Protein 8SP4 (pdb70)

Nearest PDB structures (foldseek):
  8sp4-assembly1_A  TM=1.001E+00  e=0.000E+00  Escherichia coli
  8spg-assembly1_A  TM=9.783E-01  e=0.000E+00  Escherichia coli
  7mkn-assembly1_L  TM=9.043E-01  e=0.000E+00  Escherichia coli K-12
  4s20-assembly2_K  TM=8.798E-01  e=2.087E-93  Escherichia coli
  9bz0-assembly1_b  TM=5.705E-01  e=1.393E-16  Homo sapiens

Radius of gyration: 32.4 Å; Cα contacts (8 Å, |Δi|>4): 1397; chains: 1; bounding box: 82×80×78 Å

Secondary structure (DSSP, 8-state):
-HHHHHHTT----HHHHHHHHHHHHHHHHHHT-TTTTSSSSSS---HHHHHHHHHHTTSSS-EEEE---TTS-HHHHHHHHHHHHHHHSS-S-EEEEE-GGGHHHHHHHHHHHH----EE--HHHHHHHHTT-SSGGGG-SEEEEEHHHHHH-HHHHHHHHHS--SEEEESSGGG----SS---HHHHHHHHHHHH-SEEEEE----TTS-HHHHHHHHHHH-TTTS--HHHHHHHHHHHHHHHHHHHHHHHSPPPPHHHHHHHHHHT--SS-HHHHHHHTTTSSSHHHHHHHHHHHHHTT-SSTTTEE---TTTS--PPPEEEEEEEE---HHHHHHHHHHHHH-SSS-HHHHHHHTT-HHHHHHHHH-TT---TTT-HHHHHHHHHHHT-TTSEEEEE-S-HHHHHHHHHHHHHHH---EEEE-TTS-HHHHHHHHHHHH-TTT--SEEEE-SPPP-S---TTEEEEEESS--SSHHHHHHHHTTT--TT--SPEEEEEEEETTSHHHHHHHIIIIII-TTTS--SSHHHHHHHTHHHHHHHHH-TT--TTHHHHHHHHHHHHHHHHHHHHHS--HHHHHHHH-HHHHHHHHHHHHHHHS-HHHHHHHHHHHHHHTEEEEE-SSS-EEEEE-SS-SSSS-TT--TT-EEEES-HHHHHH-TTSEE-STTSHHHHHHHHHHHHS-TTSEEEEEEE-TTS-TT-EEEEEEEEEE----GGG-GGGT--SEEEEEEE-TT--B-TTTS-HHHHHTTEE---HHHHHHHHHHSHHHHHHHHHHHHHHHHHHHHHHHHHHHHHHHHHHHHHHHHHHHHHHH-TT--HHHHHHHHHHHHHHHHHHHT-EEEEEEEEEEEEE--

Sequence (859 aa):
KPQDRLFAGQIDRMDRFALRYRARKYSSEQFRMPYSGLRGQRTSLIPHQLNIAHDVGRRHAPRVLLADEVGLGKTIEAGMILHQQLLSGAAERVLIIVPEETLQHQWLVEMLRRFNLRFALFDDERYAEAQHDAYNPFDTEQLVICSLDFARRSKQRLEEHLCEAEWDLLVVDEAHHLVWSEDAPSREYQAIEQLAEHVPGVLLLTATPEQLGMESHFARLRLLDPNRFHDFAQFVEEQKNYRPVADAVAMLLAGNKLSNDELNMLGEMIGEQDIEPLLQAANSDSEDAQSARQELVSMLMDRHGTSRVLFRNTRNGVKGFPKRELHTIKLPLPTQYQTAIKVSGIMGARKSAEDRARDMLYPERIYQEFEGDNATWWNFDPRVEWLMGYLTSHRSQKVLVICAKAATALQLEQVLRREREGIRAAVFHEGMSIIERDRAAAWFAEEDTGAQVLLCSEIGSEGRNFQFASHMVMFDLPFNPDLLEQRIGRLDRIGQAHDIQIHVPYLEKTAQSVLVRWYHEGLDAFEHTCPTGRTIYDSVYNDLINYLASPDQTEGFDDLIKNCREQHEALKAQLEQGRDRLLEIHSNGGEKAQALAESIEEEQDDDTNLIAFAMNLFDIIGINQDDRGDNMIVLTPSDHMLVPDFPGLSEDGITITFDREVALAREDAQFITWEHPLIRNGLDLILSGDTGSSTISLLKNKALPVGTLLVELIYVVEAQAPKQLQLNRFLPPTPVRMLLDKNGNNLAAQVEFETFNRQLNAVNRHTGSKLLVNAVQQDVHAILQLGEAQIEKSARALIDAARNEADEKLSAELSRLEALRAVNPNIRDDELTAIESNRQQVMESLDQAGWRLDALRLIVVTHQ

B-factor: mean 51.71, std 17.42, range [17.25, 131.13]

Structure (mmCIF, N/CA/C/O backbone):
data_8SP4
#
_entry.id   8SP4
#
_cell.length_a   180.213
_cell.length_b   180.213
_cell.length_c   61.031
_cell.angle_alpha   90.00
_cell.angle_beta   90.00
_cell.angle_gamma   120.00
#
_symmetry.space_group_name_H-M   'P 32 2 1'
#
loop_
_entity.id
_entity.type
_entity.pdbx_description
1 polymer 'RNA polymerase-associated protein RapA'
2 non-polymer 'PHOSPHOTHIOPHOSPHORIC ACID-ADENYLATE ESTER'
3 non-polymer 'CHLORIDE ION'
4 water water
#
loop_
_atom_site.group_PDB
_atom_site.id
_atom_site.type_symbol
_atom_site.label_atom_id
_atom_site.label_alt_id
_atom_site.label_comp_id
_atom_site.label_asym_id
_atom_site.label_entity_id
_atom_site.label_seq_id
_atom_site.pdbx_PDB_ins_code
_atom_site.Cartn_x
_atom_site.Cartn_y
_atom_site.Cartn_z
_atom_site.occupancy
_atom_site.B_iso_or_equiv
_atom_site.auth_seq_id
_atom_site.auth_comp_id
_atom_site.auth_asym_id
_atom_site.auth_atom_id
_atom_site.pdbx_PDB_model_num
ATOM 1 N N . LYS A 1 9 ? -72.696 17.953 37.547 1.00 67.10 110 LYS A N 1
ATOM 2 C CA . LYS A 1 9 ? -72.652 19.412 37.510 1.00 64.16 110 LYS A CA 1
ATOM 3 C C . LYS A 1 9 ? -73.913 20.045 36.886 1.00 68.55 110 LYS A C 1
ATOM 4 O O . LYS A 1 9 ? -74.456 20.992 37.455 1.00 62.55 110 LYS A O 1
ATOM 10 N N . PRO A 1 10 ? -74.387 19.546 35.734 1.00 67.81 111 PRO A N 1
ATOM 11 C CA . PRO A 1 10 ? -75.623 20.119 35.176 1.00 62.07 111 PRO A CA 1
ATOM 12 C C . PRO A 1 10 ? -76.879 19.701 35.922 1.00 56.38 111 PRO A C 1
ATOM 13 O O . PRO A 1 10 ? -77.842 20.477 35.962 1.00 56.32 111 PRO A O 1
ATOM 17 N N . GLN A 1 11 ? -76.911 18.501 36.509 1.00 48.68 112 GLN A N 1
ATOM 18 C CA . GLN A 1 11 ? -78.079 18.113 37.291 1.00 65.96 112 GLN A CA 1
ATOM 19 C C . GLN A 1 11 ? -78.143 18.875 38.608 1.00 69.98 112 GLN A C 1
ATOM 20 O O . GLN A 1 11 ? -79.235 19.096 39.143 1.00 67.36 112 GLN A O 1
ATOM 26 N N . ASP A 1 12 ? -76.989 19.286 39.143 1.00 62.27 113 ASP A N 1
ATOM 27 C CA . ASP A 1 12 ? -76.987 20.133 40.330 1.00 58.73 113 ASP A CA 1
ATOM 28 C C . ASP A 1 12 ? -77.663 21.468 40.047 1.00 64.97 113 ASP A C 1
ATOM 29 O O . ASP A 1 12 ? -78.405 21.987 40.887 1.00 65.32 113 ASP A O 1
ATOM 34 N N . ARG A 1 13 ? -77.416 22.037 38.865 1.00 62.51 114 ARG A N 1
ATOM 35 C CA . ARG A 1 13 ? -78.093 23.270 38.479 1.00 68.35 114 ARG A CA 1
ATOM 36 C C . ARG A 1 13 ? -79.591 23.047 38.316 1.00 70.00 114 ARG A C 1
ATOM 37 O O . ARG A 1 13 ? -80.397 23.921 38.656 1.00 69.34 114 ARG A O 1
ATOM 45 N N . LEU A 1 14 ? -79.980 21.881 37.797 1.00 72.17 115 LEU A N 1
ATOM 46 C CA . LEU A 1 14 ? -81.394 21.594 37.572 1.00 72.59 115 LEU A CA 1
ATOM 47 C C . LEU A 1 14 ? -82.140 21.434 38.890 1.00 65.95 115 LEU A C 1
ATOM 48 O O . LEU A 1 14 ? -83.191 22.051 39.101 1.00 62.57 115 LEU A O 1
ATOM 53 N N . PHE A 1 15 ? -81.611 20.604 39.793 1.00 66.77 116 PHE A N 1
ATOM 54 C CA . PHE A 1 15 ? -82.259 20.396 41.082 1.00 72.67 116 PHE A CA 1
ATOM 55 C C . PHE A 1 15 ? -82.190 21.631 41.971 1.00 67.94 116 PHE A C 1
ATOM 56 O O . PHE A 1 15 ? -82.929 21.710 42.957 1.00 64.14 116 PHE A O 1
ATOM 64 N N . ALA A 1 16 ? -81.328 22.592 41.645 1.00 69.19 117 ALA A N 1
ATOM 65 C CA . ALA A 1 16 ? -81.255 23.850 42.373 1.00 62.08 117 ALA A CA 1
ATOM 66 C C . ALA A 1 16 ? -82.165 24.923 41.791 1.00 66.08 117 ALA A C 1
ATOM 67 O O . ALA A 1 16 ? -82.231 26.025 42.345 1.00 68.44 117 ALA A O 1
ATOM 69 N N . GLY A 1 17 ? -82.854 24.640 40.689 1.00 72.95 118 GLY A N 1
ATOM 70 C CA . GLY A 1 17 ? -83.855 25.550 40.155 1.00 69.96 118 GLY A CA 1
ATOM 71 C C . GLY A 1 17 ? -83.602 26.067 38.752 1.00 70.39 118 GLY A C 1
ATOM 72 O O . GLY A 1 17 ? -84.456 26.796 38.228 1.00 79.57 118 GLY A O 1
ATOM 73 N N . GLN A 1 18 ? -82.486 25.747 38.100 1.00 69.72 119 GLN A N 1
ATOM 74 C CA . GLN A 1 18 ? -82.246 26.225 36.741 1.00 71.61 119 GLN A CA 1
ATOM 75 C C . GLN A 1 18 ? -83.030 25.357 35.766 1.00 68.14 119 GLN A C 1
ATOM 76 O O . GLN A 1 18 ? -82.729 24.171 35.596 1.00 61.10 119 GLN A O 1
ATOM 82 N N . ILE A 1 19 ? -84.041 25.940 35.131 1.00 61.97 120 ILE A N 1
ATOM 83 C CA . ILE A 1 19 ? -84.759 25.291 34.042 1.00 66.64 120 ILE A CA 1
ATOM 84 C C . ILE A 1 19 ? -84.562 26.142 32.797 1.00 62.34 120 ILE A C 1
ATOM 85 O O . ILE A 1 19 ? -84.960 27.314 32.767 1.00 58.65 120 ILE A O 1
ATOM 90 N N . ASP A 1 20 ? -83.935 25.557 31.784 1.00 66.85 121 ASP A N 1
ATOM 91 C CA . ASP A 1 20 ? -83.644 26.246 30.539 1.00 64.18 121 ASP A CA 1
ATOM 92 C C . ASP A 1 20 ? -84.789 26.060 29.552 1.00 59.00 121 ASP A C 1
ATOM 93 O O . ASP A 1 20 ? -85.631 25.170 29.695 1.00 64.00 121 ASP A O 1
ATOM 98 N N . ARG A 1 21 ? -84.813 26.923 28.544 1.00 54.88 122 ARG A N 1
ATOM 99 C CA . ARG A 1 21 ? -85.828 26.830 27.510 1.00 46.08 122 ARG A CA 1
ATOM 100 C C . ARG A 1 21 ? -85.512 25.681 26.556 1.00 53.79 122 ARG A C 1
ATOM 101 O O . ARG A 1 21 ? -84.383 25.189 26.483 1.00 43.75 122 ARG A O 1
ATOM 109 N N . MET A 1 22 ? -86.538 25.254 25.817 1.00 58.54 123 MET A N 1
ATOM 110 C CA . MET A 1 22 ? -86.385 24.113 24.919 1.00 53.32 123 MET A CA 1
ATOM 111 C C . MET A 1 22 ? -85.411 24.424 23.788 1.00 49.22 123 MET A C 1
ATOM 112 O O . MET A 1 22 ? -84.529 23.615 23.476 1.00 48.31 123 MET A O 1
ATOM 117 N N . ASP A 1 23 ? -85.556 25.594 23.161 1.00 49.31 124 ASP A N 1
ATOM 118 C CA . ASP A 1 23 ? -84.689 25.942 22.040 1.00 47.43 124 ASP A CA 1
ATOM 119 C C . ASP A 1 23 ? -83.238 26.109 22.476 1.00 54.17 124 ASP A C 1
ATOM 120 O O . ASP A 1 23 ? -82.325 25.906 21.668 1.00 55.65 124 ASP A O 1
ATOM 125 N N . ARG A 1 24 ? -83.006 26.476 23.738 1.00 45.88 125 ARG A N 1
ATOM 126 C CA . ARG A 1 24 ? -81.636 26.595 24.227 1.00 43.51 125 ARG A CA 1
ATOM 127 C C . ARG A 1 24 ? -80.981 25.228 24.373 1.00 40.83 125 ARG A C 1
ATOM 128 O O . ARG A 1 24 ? -79.813 25.051 24.006 1.00 49.42 125 ARG A O 1
ATOM 136 N N . PHE A 1 25 ? -81.713 24.252 24.914 1.00 40.00 126 PHE A N 1
ATOM 137 C CA . PHE A 1 25 ? -81.172 22.903 25.036 1.00 41.19 126 PHE A CA 1
ATOM 138 C C . PHE A 1 25 ? -80.890 22.300 23.666 1.00 44.40 126 PHE A C 1
ATOM 139 O O . PHE A 1 25 ? -79.850 21.663 23.460 1.00 41.16 126 PHE A O 1
ATOM 147 N N . ALA A 1 26 ? -81.809 22.489 22.716 1.00 44.28 127 ALA A N 1
ATOM 148 C CA . ALA A 1 26 ? -81.641 21.898 21.392 1.00 51.41 127 ALA A CA 1
ATOM 149 C C . ALA A 1 26 ? -80.456 22.513 20.659 1.00 45.00 127 ALA A C 1
ATOM 150 O O . ALA A 1 26 ? -79.623 21.795 20.094 1.00 46.27 127 ALA A O 1
ATOM 152 N N . LEU A 1 27 ? -80.363 23.846 20.660 1.00 42.73 128 LEU A N 1
ATOM 153 C CA . LEU A 1 27 ? -79.275 24.510 19.948 1.00 46.25 128 LEU A CA 1
ATOM 154 C C . LEU A 1 27 ? -77.920 24.157 20.550 1.00 46.72 128 LEU A C 1
ATOM 155 O O . LEU A 1 27 ? -76.924 24.040 19.827 1.00 47.27 128 LEU A O 1
ATOM 160 N N . ARG A 1 28 ? -77.862 23.986 21.874 1.00 45.76 129 ARG A N 1
ATOM 161 C CA . ARG A 1 28 ? -76.604 23.607 22.508 1.00 45.64 129 ARG A CA 1
ATOM 162 C C . ARG A 1 28 ? -76.109 22.266 21.986 1.00 41.18 129 ARG A C 1
ATOM 163 O O . ARG A 1 28 ? -74.908 22.087 21.749 1.00 41.28 129 ARG A O 1
ATOM 171 N N . TYR A 1 29 ? -77.021 21.312 21.792 1.00 41.14 130 TYR A N 1
ATOM 172 C CA . TYR A 1 29 ? -76.623 20.015 21.257 1.00 47.52 130 TYR A CA 1
ATOM 173 C C . TYR A 1 29 ? -76.256 20.113 19.781 1.00 49.09 130 TYR A C 1
ATOM 174 O O . TYR A 1 29 ? -75.268 19.512 19.342 1.00 48.03 130 TYR A O 1
ATOM 183 N N . ARG A 1 30 ? -77.042 20.860 19.001 1.00 44.63 131 ARG A N 1
ATOM 184 C CA . ARG A 1 30 ? -76.761 20.994 17.575 1.00 45.76 131 ARG A CA 1
ATOM 185 C C . ARG A 1 30 ? -75.424 21.684 17.341 1.00 47.95 131 ARG A C 1
ATOM 186 O O . ARG A 1 30 ? -74.627 21.252 16.501 1.00 38.51 131 ARG A O 1
ATOM 194 N N . ALA A 1 31 ? -75.164 22.765 18.078 1.00 50.46 132 ALA A N 1
ATOM 195 C CA . ALA A 1 31 ? -73.924 23.507 17.879 1.00 43.98 132 ALA A CA 1
ATOM 196 C C . ALA A 1 31 ? -72.710 22.669 18.255 1.00 42.26 132 ALA A C 1
ATOM 197 O O . ALA A 1 31 ? -71.662 22.753 17.604 1.00 54.01 132 ALA A O 1
ATOM 199 N N . ARG A 1 32 ? -72.830 21.849 19.301 1.00 47.99 133 ARG A N 1
ATOM 200 C CA . ARG A 1 32 ? -71.731 20.958 19.655 1.00 48.84 133 ARG A CA 1
ATOM 201 C C . ARG A 1 32 ? -71.570 19.849 18.623 1.00 49.54 133 ARG A C 1
ATOM 202 O O . ARG A 1 32 ? -70.444 19.454 18.300 1.00 48.03 133 ARG A O 1
ATOM 210 N N . LYS A 1 33 ? -72.684 19.340 18.090 1.00 49.85 134 LYS A N 1
ATOM 211 C CA . LYS A 1 33 ? -72.608 18.262 17.109 1.00 49.32 134 LYS A CA 1
ATOM 212 C C . LYS A 1 33 ? -71.972 18.738 15.810 1.00 53.43 134 LYS A C 1
ATOM 213 O O . LYS A 1 33 ? -71.150 18.027 15.219 1.00 54.23 134 LYS A O 1
ATOM 219 N N . TYR A 1 34 ? -72.332 19.938 15.350 1.00 51.08 135 TYR A N 1
ATOM 220 C CA . TYR A 1 34 ? -71.786 20.433 14.091 1.00 58.45 135 TYR A CA 1
ATOM 221 C C . TYR A 1 34 ? -70.337 20.871 14.251 1.00 55.47 135 TYR A C 1
ATOM 222 O O . TYR A 1 34 ? -69.521 20.675 13.343 1.00 57.63 135 TYR A O 1
ATOM 231 N N . SER A 1 35 ? -70.000 21.475 15.394 1.00 52.37 136 SER A N 1
ATOM 232 C CA . SER A 1 35 ? -68.604 21.784 15.685 1.00 51.45 136 SER A CA 1
ATOM 233 C C . SER A 1 35 ? -67.748 20.526 15.621 1.00 57.88 136 SER A C 1
ATOM 234 O O . SER A 1 35 ? -66.679 20.518 15.002 1.00 62.87 136 SER A O 1
ATOM 237 N N . SER A 1 36 ? -68.218 19.445 16.248 1.00 56.26 137 SER A N 1
ATOM 238 C CA . SER A 1 36 ? -67.486 18.183 16.218 1.00 56.08 137 SER A CA 1
ATOM 239 C C . SER A 1 36 ? -67.275 17.681 14.795 1.00 48.28 137 SER A C 1
ATOM 240 O O . SER A 1 36 ? -66.240 17.073 14.499 1.00 48.88 137 SER A O 1
ATOM 243 N N . GLU A 1 37 ? -68.231 17.933 13.900 1.00 50.27 138 GLU A N 1
ATOM 244 C CA . GLU A 1 37 ? -68.187 17.369 12.556 1.00 57.32 138 GLU A CA 1
ATOM 245 C C . GLU A 1 37 ? -67.390 18.223 11.575 1.00 63.32 138 GLU A C 1
ATOM 246 O O . GLU A 1 37 ? -66.671 17.678 10.731 1.00 64.06 138 GLU A O 1
ATOM 252 N N . GLN A 1 38 ? -67.498 19.551 11.661 1.00 49.01 139 GLN A N 1
ATOM 253 C CA . GLN A 1 38 ? -66.800 20.415 10.715 1.00 60.48 139 GLN A CA 1
ATOM 254 C C . GLN A 1 38 ? -65.306 20.517 10.991 1.00 70.09 139 GLN A C 1
ATOM 255 O O . GLN A 1 38 ? -64.548 20.877 10.083 1.00 69.83 139 GLN A O 1
ATOM 261 N N . PHE A 1 39 ? -64.866 20.215 12.215 1.00 69.50 140 PHE A N 1
ATOM 262 C CA . PHE A 1 39 ? -63.442 20.294 12.529 1.00 79.05 140 PHE A CA 1
ATOM 263 C C . PHE A 1 39 ? -62.640 19.279 11.723 1.00 79.15 140 PHE A C 1
ATOM 264 O O . PHE A 1 39 ? -61.518 19.565 11.288 1.00 76.25 140 PHE A O 1
ATOM 272 N N . ARG A 1 40 ? -63.202 18.091 11.507 1.00 80.22 141 ARG A N 1
ATOM 273 C CA . ARG A 1 40 ? -62.474 16.985 10.899 1.00 78.31 141 ARG A CA 1
ATOM 274 C C . ARG A 1 40 ? -62.475 17.022 9.376 1.00 80.81 141 ARG A C 1
ATOM 275 O O . ARG A 1 40 ? -61.982 16.074 8.755 1.00 78.56 141 ARG A O 1
ATOM 283 N N . MET A 1 41 ? -63.012 18.072 8.763 1.00 78.02 142 MET A N 1
ATOM 284 C CA . MET A 1 41 ? -62.956 18.183 7.314 1.00 69.51 142 MET A CA 1
ATOM 285 C C . MET A 1 41 ? -61.503 18.305 6.863 1.00 71.94 142 MET A C 1
ATOM 286 O O . MET A 1 41 ? -60.731 19.070 7.453 1.00 68.50 142 MET A O 1
ATOM 291 N N . PRO A 1 42 ? -61.093 17.571 5.823 1.00 71.32 143 PRO A N 1
ATOM 292 C CA . PRO A 1 42 ? -59.692 17.630 5.383 1.00 63.98 143 PRO A CA 1
ATOM 293 C C . PRO A 1 42 ? -59.320 18.923 4.678 1.00 67.16 143 PRO A C 1
ATOM 294 O O . PRO A 1 42 ? -58.155 19.084 4.293 1.00 65.82 143 PRO A O 1
ATOM 298 N N . TYR A 1 43 ? -60.264 19.847 4.497 1.00 64.02 144 TYR A N 1
ATOM 299 C CA . TYR A 1 43 ? -60.037 21.065 3.730 1.00 53.39 144 TYR A CA 1
ATOM 300 C C . TYR A 1 43 ? -60.382 22.305 4.546 1.00 53.10 144 TYR A C 1
ATOM 301 O O . TYR A 1 43 ? -60.726 23.348 3.983 1.00 43.26 144 TYR A O 1
ATOM 310 N N . SER A 1 44 ? -60.295 22.207 5.870 1.00 49.84 145 SER A N 1
ATOM 311 C CA . SER A 1 44 ? -60.610 23.343 6.726 1.00 55.77 145 SER A CA 1
ATOM 312 C C . SER A 1 44 ? -59.589 24.456 6.531 1.00 49.12 145 SER A C 1
ATOM 313 O O . SER A 1 44 ? -58.388 24.206 6.392 1.00 43.96 145 SER A O 1
ATOM 316 N N . GLY A 1 45 ? -60.076 25.696 6.525 1.00 50.28 146 GLY A N 1
ATOM 317 C CA . GLY A 1 45 ? -59.248 26.846 6.240 1.00 54.84 146 GLY A CA 1
ATOM 318 C C . GLY A 1 45 ? -59.230 27.270 4.788 1.00 44.88 146 GLY A C 1
ATOM 319 O O . GLY A 1 45 ? -58.668 28.327 4.475 1.00 45.15 146 GLY A O 1
ATOM 320 N N . LEU A 1 46 ? -59.826 26.482 3.893 1.00 42.01 147 LEU A N 1
ATOM 321 C CA . LEU A 1 46 ? -59.895 26.816 2.476 1.00 35.79 147 LEU A CA 1
ATOM 322 C C . LEU A 1 46 ? -61.329 26.973 1.986 1.00 44.43 147 LEU A C 1
ATOM 323 O O . LEU A 1 46 ? -61.552 27.065 0.773 1.00 37.02 147 LEU A O 1
A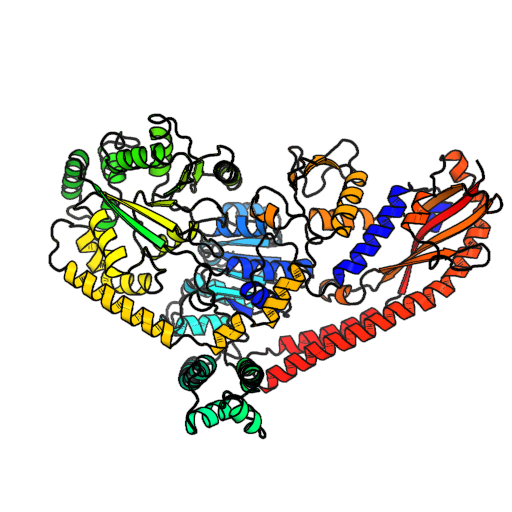TOM 328 N N . ARG A 1 47 ? -62.304 27.010 2.893 1.00 43.19 148 ARG A N 1
ATOM 329 C CA . ARG A 1 47 ? -63.706 27.185 2.535 1.00 42.17 148 ARG A CA 1
ATOM 330 C C . ARG A 1 47 ? -64.204 28.607 2.751 1.00 44.24 148 ARG A C 1
ATOM 331 O O . ARG A 1 47 ? -65.015 29.100 1.961 1.00 45.50 148 ARG A O 1
ATOM 339 N N . GLY A 1 48 ? -63.731 29.281 3.802 1.00 42.50 149 GLY A N 1
ATOM 340 C CA . GLY A 1 48 ? -64.315 30.548 4.205 1.00 41.84 149 GLY A CA 1
ATOM 341 C C . GLY A 1 48 ? -63.954 31.737 3.341 1.00 41.88 149 GLY A C 1
ATOM 342 O O . GLY A 1 48 ? -64.684 32.733 3.352 1.00 40.25 149 GLY A O 1
ATOM 343 N N . GLN A 1 49 ? -62.857 31.661 2.593 1.00 38.74 150 GLN A N 1
ATOM 344 C CA . GLN A 1 49 ? -62.381 32.831 1.869 1.00 38.95 150 GLN A CA 1
ATOM 345 C C . GLN A 1 49 ? -63.277 33.146 0.676 1.00 34.27 150 GLN A C 1
ATOM 346 O O . GLN A 1 49 ? -63.804 32.248 0.013 1.00 37.80 150 GLN A O 1
ATOM 352 N N . ARG A 1 50 ? -63.456 34.442 0.414 1.00 33.16 151 ARG A N 1
ATOM 353 C CA . ARG A 1 50 ? -64.268 34.909 -0.711 1.00 33.88 151 ARG A CA 1
ATOM 354 C C . ARG A 1 50 ? -63.400 34.976 -1.968 1.00 38.29 151 ARG A C 1
ATOM 355 O O . ARG A 1 50 ? -62.986 36.038 -2.439 1.00 35.27 151 ARG A O 1
ATOM 363 N N . THR A 1 51 ? -63.107 33.793 -2.501 1.00 37.65 152 THR A N 1
ATOM 364 C CA . THR A 1 51 ? -62.327 33.662 -3.722 1.00 36.78 152 THR A CA 1
ATOM 365 C C . THR A 1 51 ? -62.960 32.599 -4.606 1.00 39.97 152 THR A C 1
ATOM 366 O O . THR A 1 51 ? -63.728 31.752 -4.143 1.00 34.92 152 THR A O 1
ATOM 370 N N . SER A 1 52 ? -62.634 32.659 -5.893 1.00 35.21 153 SER A N 1
ATOM 371 C CA . SER A 1 52 ? -62.906 31.527 -6.761 1.00 43.46 153 SER A CA 1
ATOM 372 C C . SER A 1 52 ? -61.916 30.407 -6.456 1.00 40.73 153 SER A C 1
ATOM 373 O O . SER A 1 52 ? -60.849 30.625 -5.875 1.00 47.30 153 SER A O 1
ATOM 376 N N . LEU A 1 53 ? -62.282 29.189 -6.850 1.00 38.40 154 LEU A N 1
ATOM 377 C CA . LEU A 1 53 ? -61.499 28.003 -6.507 1.00 40.73 154 LEU A CA 1
ATOM 378 C C . LEU A 1 53 ? -60.572 27.671 -7.673 1.00 38.18 154 LEU A C 1
ATOM 379 O O . LEU A 1 53 ? -60.871 26.843 -8.534 1.00 48.34 154 LEU A O 1
ATOM 384 N N . ILE A 1 54 ? -59.420 28.335 -7.685 1.00 41.21 155 ILE A N 1
ATOM 385 C CA . ILE A 1 54 ? -58.414 28.145 -8.727 1.00 48.10 155 ILE A CA 1
ATOM 386 C C . ILE A 1 54 ? -57.422 27.088 -8.255 1.00 46.56 155 ILE A C 1
ATOM 387 O O . ILE A 1 54 ? -56.841 27.224 -7.169 1.00 48.76 155 ILE A O 1
ATOM 392 N N . PRO A 1 55 ? -57.199 26.025 -9.035 1.00 43.37 156 PRO A N 1
ATOM 393 C CA . PRO A 1 55 ? -56.425 24.882 -8.516 1.00 43.84 156 PRO A CA 1
ATOM 394 C C . PRO A 1 55 ? -54.983 25.200 -8.155 1.00 37.85 156 PRO A C 1
ATOM 395 O O . PRO A 1 55 ? -54.483 24.681 -7.148 1.00 42.71 156 PRO A O 1
ATOM 399 N N . HIS A 1 56 ? -54.288 26.026 -8.942 1.00 35.70 157 HIS A N 1
ATOM 400 C CA . HIS A 1 56 ? -52.880 26.279 -8.646 1.00 42.29 157 HIS A CA 1
ATOM 401 C C . HIS A 1 56 ? -52.709 27.082 -7.362 1.00 35.45 157 HIS A C 1
ATOM 402 O O . HIS A 1 56 ? -51.689 26.943 -6.677 1.00 34.83 157 HIS A O 1
ATOM 409 N N . GLN A 1 57 ? -53.693 27.913 -7.012 1.00 32.58 158 GLN A N 1
ATOM 410 C CA . GLN A 1 57 ? -53.627 28.639 -5.748 1.00 37.19 158 GLN A CA 1
ATOM 411 C C . GLN A 1 57 ? -53.903 27.717 -4.568 1.00 39.53 158 GLN A C 1
ATOM 412 O O . GLN A 1 57 ? -53.210 27.783 -3.545 1.00 36.30 158 GLN A O 1
ATOM 418 N N . LEU A 1 58 ? -54.913 26.851 -4.690 1.00 38.67 159 LEU A N 1
ATOM 419 C CA . LEU A 1 58 ? -55.229 25.924 -3.609 1.00 41.75 159 LEU A CA 1
ATOM 420 C C . LEU A 1 58 ? -54.105 24.922 -3.381 1.00 36.42 159 LEU A C 1
ATOM 421 O O . LEU A 1 58 ? -53.908 24.466 -2.249 1.00 34.24 159 LEU A O 1
ATOM 426 N N . ASN A 1 59 ? -53.362 24.569 -4.432 1.00 38.92 160 ASN A N 1
ATOM 427 C CA . ASN A 1 59 ? -52.258 23.627 -4.274 1.00 36.06 160 ASN A CA 1
ATOM 428 C C . ASN A 1 59 ? -51.154 24.215 -3.403 1.00 36.66 160 ASN A C 1
ATOM 429 O O . ASN A 1 59 ? -50.625 23.539 -2.514 1.00 44.03 160 ASN A O 1
ATOM 434 N N . ILE A 1 60 ? -50.788 25.474 -3.652 1.00 36.84 161 ILE A N 1
ATOM 435 C CA . ILE A 1 60 ? -49.783 26.135 -2.823 1.00 39.45 161 ILE A CA 1
ATOM 436 C C . ILE A 1 60 ? -50.292 26.280 -1.395 1.00 38.16 161 ILE A C 1
ATOM 437 O O . ILE A 1 60 ? -49.587 25.969 -0.428 1.00 39.82 161 ILE A O 1
ATOM 442 N N . ALA A 1 61 ? -51.532 26.752 -1.245 1.00 32.93 162 ALA A N 1
ATOM 443 C CA . ALA A 1 61 ? -52.082 26.997 0.084 1.00 36.73 162 ALA A CA 1
ATOM 444 C C . ALA A 1 61 ? -52.211 25.707 0.884 1.00 42.21 162 ALA A C 1
ATOM 445 O O . ALA A 1 61 ? -51.964 25.694 2.096 1.00 33.14 162 ALA A O 1
ATOM 447 N N . HIS A 1 62 ? -52.598 24.612 0.227 1.00 42.13 163 HIS A N 1
ATOM 448 C CA . HIS A 1 62 ? -52.785 23.354 0.943 1.00 42.17 163 HIS A CA 1
ATOM 449 C C . HIS A 1 62 ? -51.456 22.743 1.366 1.00 42.63 163 HIS A C 1
ATOM 450 O O . HIS A 1 62 ? -51.387 22.072 2.402 1.00 46.93 163 HIS A O 1
ATOM 457 N N . ASP A 1 63 ? -50.397 22.957 0.585 1.00 33.94 164 ASP A N 1
ATOM 458 C CA . ASP A 1 63 ? -49.077 22.462 0.959 1.00 42.36 164 ASP A CA 1
ATOM 459 C C . ASP A 1 63 ? -48.452 23.344 2.035 1.00 42.09 164 ASP A C 1
ATOM 460 O O . ASP A 1 63 ? -48.140 22.876 3.135 1.00 46.20 164 ASP A O 1
ATOM 465 N N . VAL A 1 64 ? -48.273 24.630 1.731 1.00 42.28 165 VAL A N 1
ATOM 466 C CA . VAL A 1 64 ? -47.581 25.530 2.648 1.00 36.51 165 VAL A CA 1
ATOM 467 C C . VAL A 1 64 ? -48.397 25.744 3.919 1.00 41.81 165 VAL A C 1
ATOM 468 O O . VAL A 1 64 ? -47.846 25.789 5.026 1.00 35.26 165 VAL A O 1
ATOM 472 N N . GLY A 1 65 ? -49.720 25.860 3.785 1.00 34.94 166 GLY A N 1
ATOM 473 C CA . GLY A 1 65 ? -50.562 26.227 4.911 1.00 39.73 166 GLY A CA 1
ATOM 474 C C . GLY A 1 65 ? -50.595 25.214 6.037 1.00 33.56 166 GLY A C 1
ATOM 475 O O . GLY A 1 65 ? -50.907 25.579 7.175 1.00 35.47 166 GLY A O 1
ATOM 476 N N . ARG A 1 66 ? -50.284 23.951 5.752 1.00 34.86 167 ARG A N 1
ATOM 477 C CA . ARG A 1 66 ? -50.306 22.903 6.765 1.00 38.06 167 ARG A CA 1
ATOM 478 C C . ARG A 1 66 ? -48.923 22.552 7.294 1.00 39.88 167 ARG A C 1
ATOM 479 O O . ARG A 1 66 ? -48.800 21.617 8.093 1.00 45.04 167 ARG A O 1
ATOM 487 N N . ARG A 1 67 ? -47.884 23.266 6.873 1.00 43.20 168 ARG A N 1
ATOM 488 C CA . ARG A 1 67 ? -46.546 23.007 7.377 1.00 40.18 168 ARG A CA 1
ATOM 489 C C . ARG A 1 67 ? -46.362 23.628 8.757 1.00 35.29 168 ARG A C 1
ATOM 490 O O . ARG A 1 67 ? -47.091 24.537 9.164 1.00 42.07 168 ARG A O 1
ATOM 498 N N . HIS A 1 68 ? -45.370 23.120 9.481 1.00 41.14 169 HIS A N 1
ATOM 499 C CA . HIS A 1 68 ? -44.921 23.744 10.718 1.00 39.17 169 HIS A CA 1
ATOM 500 C C . HIS A 1 68 ? -43.895 24.815 10.372 1.00 38.65 169 HIS A C 1
ATOM 501 O O . HIS A 1 68 ? -42.864 24.514 9.759 1.00 35.28 169 HIS A O 1
ATOM 508 N N . ALA A 1 69 ? -44.180 26.058 10.765 1.00 40.57 170 ALA A N 1
ATOM 509 C CA . ALA A 1 69 ? -43.331 27.213 10.492 1.00 42.26 170 ALA A CA 1
ATOM 510 C C . ALA A 1 69 ? -42.946 27.266 9.017 1.00 44.09 170 ALA A C 1
ATOM 511 O O . ALA A 1 69 ? -41.775 27.057 8.674 1.00 33.49 170 ALA A O 1
ATOM 513 N N . PRO A 1 70 ? -43.893 27.536 8.120 1.00 39.89 171 PRO A N 1
ATOM 514 C CA . PRO A 1 70 ? -43.565 27.539 6.690 1.00 35.84 171 PRO A CA 1
ATOM 515 C C . PRO A 1 70 ? -42.662 28.708 6.327 1.00 39.03 171 PRO A C 1
ATOM 516 O O . PRO A 1 70 ? -42.865 29.838 6.776 1.00 35.09 171 PRO A O 1
ATOM 520 N N . ARG A 1 71 ? -41.650 28.419 5.507 1.00 35.98 172 ARG A N 1
ATOM 521 C CA . ARG A 1 71 ? -40.683 29.422 5.049 1.00 33.11 172 ARG A CA 1
ATOM 522 C C . ARG A 1 71 ? -40.476 29.191 3.553 1.00 39.16 172 ARG A C 1
ATOM 523 O O . ARG A 1 71 ? -39.603 28.418 3.149 1.00 34.34 172 ARG A O 1
ATOM 531 N N . VAL A 1 72 ? -41.286 29.865 2.734 1.00 34.90 173 VAL A N 1
ATOM 532 C CA . VAL A 1 72 ? -41.290 29.650 1.294 1.00 38.30 173 VAL A CA 1
ATOM 533 C C . VAL A 1 72 ? -41.261 30.989 0.571 1.00 30.92 173 VAL A C 1
ATOM 534 O O . VAL A 1 72 ? -41.590 32.039 1.128 1.00 30.33 173 VAL A O 1
ATOM 538 N N . LEU A 1 73 ? -40.858 30.932 -0.694 1.00 35.59 174 LEU A N 1
ATOM 539 C CA . LEU A 1 73 ? -40.882 32.074 -1.598 1.00 30.53 174 LEU A CA 1
ATOM 540 C C . LEU A 1 73 ? -42.008 31.865 -2.601 1.00 31.38 174 LEU A C 1
ATOM 541 O O . LEU A 1 73 ? -41.981 30.904 -3.378 1.00 35.66 174 LEU A O 1
ATOM 546 N N . LEU A 1 74 ? -42.998 32.755 -2.575 1.00 28.71 175 LEU A N 1
ATOM 547 C CA . LEU A 1 74 ? -44.106 32.717 -3.524 1.00 31.14 175 LEU A CA 1
ATOM 548 C C . LEU A 1 74 ? -43.740 33.596 -4.714 1.00 33.64 175 LEU A C 1
ATOM 549 O O . LEU A 1 74 ? -43.756 34.828 -4.613 1.00 31.61 175 LEU A O 1
ATOM 554 N N . ALA A 1 75 ? -43.413 32.967 -5.843 1.00 30.88 176 ALA A N 1
ATOM 555 C CA . ALA A 1 75 ? -42.888 33.679 -7.002 1.00 37.49 176 ALA A CA 1
ATOM 556 C C . ALA A 1 75 ? -43.738 33.464 -8.249 1.00 36.01 176 ALA A C 1
ATOM 557 O O . ALA A 1 75 ? -43.210 33.399 -9.360 1.00 39.09 176 ALA A O 1
ATOM 559 N N . ASP A 1 76 ? -45.054 33.352 -8.084 1.00 30.19 177 ASP A N 1
ATOM 560 C CA . ASP A 1 76 ? -45.938 33.341 -9.241 1.00 35.51 177 ASP A CA 1
ATOM 561 C C . ASP A 1 76 ? -45.844 34.670 -9.982 1.00 38.23 177 ASP A C 1
ATOM 562 O O . ASP A 1 76 ? -45.520 35.709 -9.401 1.00 34.75 177 ASP A O 1
ATOM 567 N N . GLU A 1 77 ? -46.131 34.633 -11.280 1.00 35.43 178 GLU A N 1
ATOM 568 C CA . GLU A 1 77 ? -46.047 35.839 -12.085 1.00 36.89 178 GLU A CA 1
ATOM 569 C C . GLU A 1 77 ? -47.183 36.800 -11.727 1.00 33.69 178 GLU A C 1
ATOM 570 O O . GLU A 1 77 ? -48.075 36.488 -10.933 1.00 38.44 178 GLU A O 1
ATOM 576 N N . VAL A 1 78 ? -47.135 37.990 -12.332 1.00 36.27 179 VAL A N 1
ATOM 577 C CA . VAL A 1 78 ? -48.038 39.070 -11.947 1.00 33.16 179 VAL A CA 1
ATOM 578 C C . VAL A 1 78 ? -49.481 38.671 -12.217 1.00 32.96 179 VAL A C 1
ATOM 579 O O . VAL A 1 78 ? -49.813 38.142 -13.285 1.00 32.50 179 VAL A O 1
ATOM 583 N N . GLY A 1 79 ? -50.348 38.915 -11.234 1.00 35.94 180 GLY A N 1
ATOM 584 C CA . GLY A 1 79 ? -51.764 38.652 -11.365 1.00 27.21 180 GLY A CA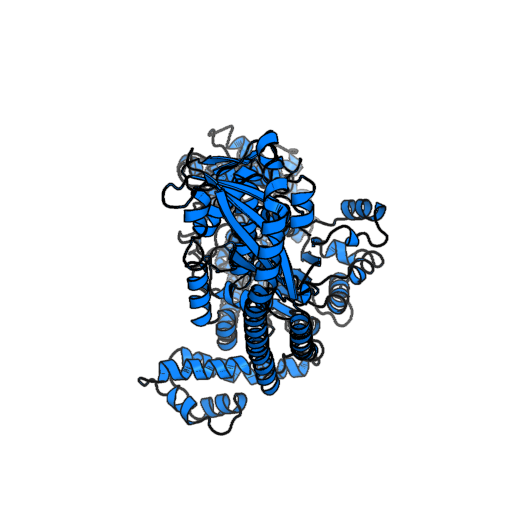 1
ATOM 585 C C . GLY A 1 79 ? -52.190 37.226 -11.096 1.00 35.44 180 GLY A C 1
ATOM 586 O O . GLY A 1 79 ? -53.381 36.919 -11.235 1.00 32.53 180 GLY A O 1
ATOM 587 N N . LEU A 1 80 ? -51.269 36.347 -10.711 1.00 28.12 181 LEU A N 1
ATOM 588 C CA . LEU A 1 80 ? -51.593 34.941 -10.519 1.00 33.73 181 LEU A CA 1
ATOM 589 C C . LEU A 1 80 ? -52.054 34.616 -9.104 1.00 33.58 181 LEU A C 1
ATOM 590 O O . LEU A 1 80 ? -52.412 33.464 -8.837 1.00 31.54 181 LEU A O 1
ATOM 595 N N . GLY A 1 81 ? -52.062 35.591 -8.197 1.00 31.20 182 GLY A N 1
ATOM 596 C CA . GLY A 1 81 ? -52.694 35.400 -6.905 1.00 33.25 182 GLY A CA 1
ATOM 597 C C . GLY A 1 81 ? -51.762 35.231 -5.722 1.00 34.94 182 GLY A C 1
ATOM 598 O O . GLY A 1 81 ? -52.049 34.440 -4.820 1.00 41.30 182 GLY A O 1
ATOM 599 N N . LYS A 1 82 ? -50.653 35.975 -5.698 1.00 33.69 183 LYS A N 1
ATOM 600 C CA . LYS A 1 82 ? -49.722 35.863 -4.578 1.00 32.96 183 LYS A CA 1
ATOM 601 C C . LYS A 1 82 ? -50.340 36.384 -3.285 1.00 35.36 183 LYS A C 1
ATOM 602 O O . LYS A 1 82 ? -50.117 35.811 -2.211 1.00 32.55 183 LYS A O 1
ATOM 608 N N . THR A 1 83 ? -51.113 37.470 -3.363 1.00 33.10 184 THR A N 1
ATOM 609 C CA . THR A 1 83 ? -51.813 37.958 -2.179 1.00 36.86 184 THR A CA 1
ATOM 610 C C . THR A 1 83 ? -52.867 36.961 -1.715 1.00 40.01 184 THR A C 1
ATOM 611 O O . THR A 1 83 ? -53.035 36.739 -0.510 1.00 40.29 184 THR A O 1
ATOM 615 N N . ILE A 1 84 ? -53.585 36.348 -2.659 1.00 37.04 185 ILE A N 1
ATOM 616 C CA . ILE A 1 84 ? -54.597 35.360 -2.305 1.00 33.95 185 ILE A CA 1
ATOM 617 C C . ILE A 1 84 ? -53.947 34.118 -1.709 1.00 37.36 185 ILE A C 1
ATOM 618 O O . ILE A 1 84 ? -54.444 33.551 -0.729 1.00 34.57 185 ILE A O 1
ATOM 623 N N . GLU A 1 85 ? -52.826 33.676 -2.288 1.00 33.65 186 GLU A N 1
ATOM 624 C CA . GLU A 1 85 ? -52.122 32.518 -1.746 1.00 31.91 186 GLU A CA 1
ATOM 625 C C . GLU A 1 85 ? -51.610 32.795 -0.340 1.00 37.22 186 GLU A C 1
ATOM 626 O O . GLU A 1 85 ? -51.732 31.947 0.551 1.00 38.03 186 GLU A O 1
ATOM 632 N N . ALA A 1 86 ? -51.033 33.979 -0.121 1.00 31.85 187 ALA A N 1
ATOM 633 C CA . ALA A 1 86 ? -50.590 34.345 1.220 1.00 35.82 187 ALA A CA 1
ATOM 634 C C . ALA A 1 86 ? -51.768 34.441 2.179 1.00 36.69 187 ALA A C 1
ATOM 635 O O . ALA A 1 86 ? -51.671 34.020 3.338 1.00 29.56 187 ALA A O 1
ATOM 637 N N . GLY A 1 87 ? -52.894 34.985 1.712 1.00 31.90 188 GLY A N 1
ATOM 638 C CA . GLY A 1 87 ? -54.064 35.087 2.568 1.00 30.47 188 GLY A CA 1
ATOM 639 C C . GLY A 1 87 ? -54.623 33.732 2.958 1.00 31.39 188 GLY A C 1
ATOM 640 O O . GLY A 1 87 ? -55.062 33.534 4.094 1.00 31.89 188 GLY A O 1
ATOM 641 N N . MET A 1 88 ? -54.617 32.780 2.021 1.00 33.20 189 MET A N 1
ATOM 642 C CA . MET A 1 88 ? -55.092 31.436 2.334 1.00 34.48 189 MET A CA 1
ATOM 643 C C . MET A 1 88 ? -54.175 30.748 3.337 1.00 34.86 189 MET A C 1
ATOM 644 O O . MET A 1 88 ? -54.645 30.020 4.219 1.00 35.73 189 MET A O 1
ATOM 649 N N . ILE A 1 89 ? -52.863 30.965 3.216 1.00 32.07 190 ILE A N 1
ATOM 650 C CA . ILE A 1 89 ? -51.924 30.393 4.175 1.00 27.07 190 ILE A CA 1
ATOM 651 C C . ILE A 1 89 ? -52.147 30.990 5.559 1.00 31.22 190 ILE A C 1
ATOM 652 O O . ILE A 1 89 ? -52.135 30.274 6.567 1.00 38.74 190 ILE A O 1
ATOM 657 N N . LEU A 1 90 ? -52.359 32.306 5.629 1.00 32.48 191 LEU A N 1
ATOM 658 C CA . LEU A 1 90 ? -52.695 32.932 6.904 1.00 28.35 191 LEU A CA 1
ATOM 659 C C . LEU A 1 90 ? -54.025 32.414 7.436 1.00 32.78 191 LEU A C 1
ATOM 660 O O . LEU A 1 90 ? -54.166 32.163 8.638 1.00 31.06 191 LEU A O 1
ATOM 665 N N . HIS A 1 91 ? -55.010 32.244 6.550 1.00 38.83 192 HIS A N 1
ATOM 666 C CA . HIS A 1 91 ? -56.339 31.821 6.978 1.00 35.00 192 HIS A CA 1
ATOM 667 C C . HIS A 1 91 ? -56.300 30.455 7.652 1.00 37.09 192 HIS A C 1
ATOM 668 O O . HIS A 1 91 ? -56.953 30.244 8.681 1.00 38.32 192 HIS A O 1
ATOM 675 N N . GLN A 1 92 ? -55.538 29.514 7.089 1.00 31.14 193 GLN A N 1
ATOM 676 C CA . GLN A 1 92 ? -55.441 28.184 7.683 1.00 34.06 193 GLN A CA 1
ATOM 677 C C . GLN A 1 92 ? -54.759 28.235 9.043 1.00 35.41 193 GLN A C 1
ATOM 678 O O . GLN A 1 92 ? -55.297 27.737 10.039 1.00 36.92 193 GLN A O 1
ATOM 684 N N . GLN A 1 93 ? -53.566 28.834 9.103 1.00 37.63 194 GLN A N 1
ATOM 685 C CA . GLN A 1 93 ? -52.780 28.815 10.332 1.00 37.40 194 GLN A CA 1
ATOM 686 C C . GLN A 1 93 ? -53.485 29.544 11.468 1.00 40.77 194 GLN A C 1
ATOM 687 O O . GLN A 1 93 ? -53.299 29.192 12.639 1.00 42.08 194 GLN A O 1
ATOM 693 N N . LEU A 1 94 ? -54.297 30.553 11.150 1.00 32.85 195 LEU A N 1
ATOM 694 C CA . LEU A 1 94 ? -55.030 31.264 12.191 1.00 36.95 195 LEU A CA 1
ATOM 695 C C . LEU A 1 94 ? -56.250 30.475 12.651 1.00 36.08 195 LEU A C 1
ATOM 696 O O . LEU A 1 94 ? -56.560 30.448 13.847 1.00 40.04 195 LEU A O 1
ATOM 701 N N . LEU A 1 95 ? -56.951 29.827 11.717 1.00 39.71 196 LEU A N 1
ATOM 702 C CA . LEU A 1 95 ? -58.130 29.048 12.082 1.00 39.83 196 LEU A CA 1
ATOM 703 C C . LEU A 1 95 ? -57.750 27.809 12.883 1.00 36.86 196 LEU A C 1
ATOM 704 O O . LEU A 1 95 ? -58.427 27.461 13.858 1.00 38.50 196 LEU A O 1
ATOM 709 N N . SER A 1 96 ? -56.671 27.132 12.490 1.00 39.19 197 SER A N 1
ATOM 710 C CA . SER A 1 96 ? -56.255 25.909 13.164 1.00 36.14 197 SER A CA 1
ATOM 711 C C . SER A 1 96 ? -55.561 26.171 14.494 1.00 42.60 197 SER A C 1
ATOM 712 O O . SER A 1 96 ? -55.422 25.243 15.297 1.00 47.67 197 SER A O 1
ATOM 715 N N . GLY A 1 97 ? -55.126 27.403 14.745 1.00 48.03 198 GLY A N 1
ATOM 716 C CA . GLY A 1 97 ? -54.399 27.722 15.953 1.00 44.63 198 GLY A CA 1
ATOM 717 C C . GLY A 1 97 ? -52.896 27.597 15.846 1.00 45.41 198 GLY A C 1
ATOM 718 O O . GLY A 1 97 ? -52.197 27.896 16.823 1.00 44.78 198 GLY A O 1
ATOM 719 N N . ALA A 1 98 ? -52.374 27.161 14.696 1.00 39.38 199 ALA A N 1
ATOM 720 C CA . ALA A 1 98 ? -50.930 27.075 14.514 1.00 41.70 199 ALA A CA 1
ATOM 721 C C . ALA A 1 98 ? -50.261 28.441 14.577 1.00 41.13 199 ALA A C 1
ATOM 722 O O . ALA A 1 98 ? -49.061 28.521 14.862 1.00 35.09 199 ALA A O 1
ATOM 724 N N . ALA A 1 99 ? -51.007 29.513 14.315 1.00 36.35 200 ALA A N 1
ATOM 725 C CA . ALA A 1 99 ? -50.487 30.868 14.399 1.00 42.74 200 ALA A CA 1
ATOM 726 C C . ALA A 1 99 ? -51.497 31.743 15.122 1.00 41.22 200 ALA A C 1
ATOM 727 O O . ALA A 1 99 ? -52.707 31.508 15.054 1.00 35.44 200 ALA A O 1
ATOM 729 N N . GLU A 1 100 ? -50.988 32.754 15.824 1.00 33.05 201 GLU A N 1
ATOM 730 C CA . GLU A 1 100 ? -51.848 33.681 16.548 1.00 37.80 201 GLU A CA 1
ATOM 731 C C . GLU A 1 100 ? -51.549 35.122 16.156 1.00 37.83 201 GLU A C 1
ATOM 732 O O . GLU A 1 100 ? -52.454 35.961 16.113 1.00 35.75 201 GLU A O 1
ATOM 738 N N . ARG A 1 101 ? -50.285 35.415 15.861 1.00 31.85 202 ARG A N 1
ATOM 739 C CA . ARG A 1 101 ? -49.840 36.767 15.557 1.00 33.39 202 ARG A CA 1
ATOM 740 C C . ARG A 1 101 ? -49.155 36.783 14.198 1.00 36.51 202 ARG A C 1
ATOM 741 O O . ARG A 1 101 ? -48.305 35.931 13.916 1.00 35.47 202 ARG A O 1
ATOM 749 N N . VAL A 1 102 ? -49.531 37.750 13.362 1.00 35.79 203 VAL A N 1
ATOM 750 C CA . VAL A 1 102 ? -49.075 37.832 11.979 1.00 33.83 203 VAL A CA 1
ATOM 751 C C . VAL A 1 102 ? -48.615 39.255 11.693 1.00 28.40 203 VAL A C 1
ATOM 752 O O . VAL A 1 102 ? -49.266 40.223 12.102 1.00 25.25 203 VAL A O 1
ATOM 756 N N . LEU A 1 103 ? -47.495 39.380 10.983 1.00 28.12 204 LEU A N 1
ATOM 757 C CA . LEU A 1 103 ? -46.933 40.669 10.598 1.00 29.23 204 LEU A CA 1
ATOM 758 C C . LEU A 1 103 ? -46.779 40.708 9.084 1.00 26.73 204 LEU A C 1
ATOM 759 O O . LEU A 1 103 ? -46.081 39.868 8.506 1.00 26.86 204 LEU A O 1
ATOM 764 N N . ILE A 1 104 ? -47.430 41.678 8.446 1.00 28.37 205 ILE A N 1
ATOM 765 C CA . ILE A 1 104 ? -47.349 41.883 7.003 1.00 26.10 205 ILE A CA 1
ATOM 766 C C . ILE A 1 104 ? -46.603 43.186 6.753 1.00 29.45 205 ILE A C 1
ATOM 767 O O . ILE A 1 104 ? -47.034 44.252 7.209 1.00 31.49 205 ILE A O 1
ATOM 772 N N . ILE A 1 105 ? -45.491 43.104 6.027 1.00 26.29 206 ILE A N 1
ATOM 773 C CA . ILE A 1 105 ? -44.681 44.269 5.686 1.00 29.39 206 ILE A CA 1
ATOM 774 C C . ILE A 1 105 ? -44.709 44.433 4.173 1.00 33.48 206 ILE A C 1
ATOM 775 O O . ILE A 1 105 ? -44.297 43.529 3.436 1.00 32.49 206 ILE A O 1
ATOM 780 N N . VAL A 1 106 ? -45.192 45.583 3.715 1.00 29.92 207 VAL A N 1
ATOM 781 C CA . VAL A 1 106 ? -45.386 45.837 2.289 1.00 28.53 207 VAL A CA 1
ATOM 782 C C . VAL A 1 106 ? -44.833 47.218 1.968 1.00 36.53 207 VAL A C 1
ATOM 783 O O . VAL A 1 106 ? -44.611 48.038 2.872 1.00 30.00 207 VAL A O 1
ATOM 787 N N . PRO A 1 107 ? -44.577 47.502 0.690 1.00 39.06 208 PRO A N 1
ATOM 788 C CA . PRO A 1 107 ? -44.346 48.893 0.287 1.00 36.68 208 PRO A CA 1
ATOM 789 C C . PRO A 1 107 ? -45.500 49.777 0.745 1.00 36.36 208 PRO A C 1
ATOM 790 O O . PRO A 1 107 ? -46.647 49.334 0.843 1.00 38.46 208 PRO A O 1
ATOM 794 N N . GLU A 1 108 ? -45.178 51.043 1.025 1.00 33.87 209 GLU A N 1
ATOM 795 C CA A GLU A 1 108 ? -46.150 51.935 1.651 0.46 37.70 209 GLU A CA 1
ATOM 796 C CA B GLU A 1 108 ? -46.145 51.944 1.646 0.54 37.07 209 GLU A CA 1
ATOM 797 C C . GLU A 1 108 ? -47.417 52.083 0.818 1.00 38.22 209 GLU A C 1
ATOM 798 O O . GLU A 1 108 ? -48.505 52.264 1.376 1.00 41.55 209 GLU A O 1
ATOM 809 N N . THR A 1 109 ? -47.307 52.002 -0.508 1.00 36.89 210 THR A N 1
ATOM 810 C CA . THR A 1 109 ? -48.476 52.187 -1.360 1.00 37.37 210 THR A CA 1
ATOM 811 C C . THR A 1 109 ? -49.373 50.958 -1.437 1.00 35.36 210 THR A C 1
ATOM 812 O O . THR A 1 109 ? -50.481 51.058 -1.977 1.00 39.21 210 THR A O 1
ATOM 816 N N . LEU A 1 110 ? -48.940 49.812 -0.913 1.00 35.01 211 LEU A N 1
ATOM 817 C CA . LEU A 1 110 ? -49.723 48.586 -0.971 1.00 35.02 211 LEU A CA 1
ATOM 818 C C . LEU A 1 110 ? -50.367 48.230 0.363 1.00 33.62 211 LEU A C 1
ATOM 819 O O . LEU A 1 110 ? -50.953 47.150 0.486 1.00 36.22 211 LEU A O 1
ATOM 824 N N . GLN A 1 111 ? -50.271 49.110 1.361 1.00 39.73 212 GLN A N 1
ATOM 825 C CA . GLN A 1 111 ? -50.851 48.814 2.668 1.00 35.94 212 GLN A CA 1
ATOM 826 C C . GLN A 1 111 ? -52.366 48.681 2.579 1.00 31.22 212 GLN A C 1
ATOM 827 O O . GLN A 1 111 ? -52.945 47.703 3.067 1.00 29.75 212 GLN A O 1
ATOM 833 N N . HIS A 1 112 ? -53.027 49.660 1.957 1.00 35.79 213 HIS A N 1
ATOM 834 C CA . HIS A 1 112 ? -54.481 49.619 1.854 1.00 34.51 213 HIS A CA 1
ATOM 835 C C . HIS A 1 112 ? -54.955 48.454 0.996 1.00 37.03 213 HIS A C 1
ATOM 836 O O . HIS A 1 112 ? -56.058 47.939 1.212 1.00 36.78 213 HIS A O 1
ATOM 843 N N . GLN A 1 113 ? -54.147 48.025 0.024 1.00 34.65 214 GLN A N 1
ATOM 844 C CA . GLN A 1 113 ? -54.491 46.836 -0.748 1.00 38.04 214 GLN A CA 1
ATOM 845 C C . GLN A 1 113 ? -54.603 45.615 0.156 1.00 35.77 214 GLN A C 1
ATOM 846 O O . GLN A 1 113 ? -55.553 44.831 0.050 1.00 34.69 214 GLN A O 1
ATOM 852 N N . TRP A 1 114 ? -53.639 45.445 1.064 1.00 30.15 215 TRP A N 1
ATOM 853 C CA . TRP A 1 114 ? -53.630 44.263 1.916 1.00 28.61 215 TRP A CA 1
ATOM 854 C C . TRP A 1 114 ? -54.708 44.327 2.990 1.00 32.90 215 TRP A C 1
ATOM 855 O O . TRP A 1 114 ? -55.265 43.290 3.364 1.00 31.65 215 TRP A O 1
ATOM 866 N N . LEU A 1 115 ? -55.018 45.523 3.495 1.00 29.41 216 LEU A N 1
ATOM 867 C CA . LEU A 1 115 ? -56.101 45.655 4.465 1.00 35.28 216 LEU A CA 1
ATOM 868 C C . LEU A 1 115 ? -57.433 45.244 3.852 1.00 32.48 216 LEU A C 1
ATOM 869 O O . LEU A 1 115 ? -58.206 44.494 4.459 1.00 31.36 216 LEU A O 1
ATOM 874 N N . VAL A 1 116 ? -57.716 45.731 2.643 1.00 28.29 217 VAL A N 1
ATOM 875 C CA . VAL A 1 116 ? -58.977 45.410 1.983 1.00 31.40 217 VAL A CA 1
ATOM 876 C C . VAL A 1 116 ? -59.033 43.930 1.626 1.00 33.53 217 VAL A C 1
ATOM 877 O O . VAL A 1 116 ? -60.057 43.267 1.830 1.00 34.69 217 VAL A O 1
ATOM 881 N N . GLU A 1 117 ? -57.935 43.387 1.096 1.00 31.22 218 GLU A N 1
ATOM 882 C CA . GLU A 1 117 ? -57.925 41.986 0.687 1.00 35.70 218 GLU A CA 1
ATOM 883 C C . GLU A 1 117 ? -58.066 41.056 1.885 1.00 39.17 218 GLU A C 1
ATOM 884 O O . GLU A 1 117 ? -58.847 40.098 1.851 1.00 37.39 218 GLU A O 1
ATOM 890 N N . MET A 1 118 ? -57.318 41.321 2.959 1.00 33.33 219 MET A N 1
ATOM 891 C CA . MET A 1 118 ? -57.357 40.432 4.116 1.00 32.53 219 MET A CA 1
ATOM 892 C C . MET A 1 118 ? -58.699 40.490 4.835 1.00 33.14 219 MET A C 1
ATOM 893 O O . MET A 1 118 ? -59.140 39.482 5.398 1.00 31.22 219 MET A O 1
ATOM 898 N N . LEU A 1 119 ? -59.364 41.646 4.826 1.00 26.79 220 LEU A N 1
ATOM 899 C CA . LEU A 1 119 ? -60.626 41.774 5.547 1.00 34.14 220 LEU A CA 1
ATOM 900 C C . LEU A 1 119 ? -61.804 41.285 4.713 1.00 33.21 220 LEU A C 1
ATOM 901 O O . LEU A 1 119 ? -62.643 40.519 5.200 1.00 37.52 220 LEU A O 1
ATOM 906 N N . ARG A 1 120 ? -61.887 41.715 3.453 1.00 36.19 221 ARG A N 1
ATOM 907 C CA . ARG A 1 120 ? -63.062 41.420 2.644 1.00 43.75 221 ARG A CA 1
ATOM 908 C C . ARG A 1 120 ? -63.018 40.039 2.002 1.00 33.50 221 ARG A C 1
ATOM 909 O O . ARG A 1 120 ? -64.064 39.541 1.572 1.00 38.86 221 ARG A O 1
ATOM 917 N N . ARG A 1 121 ? -61.847 39.409 1.924 1.00 31.82 222 ARG A N 1
ATOM 918 C CA . ARG A 1 121 ? -61.740 38.073 1.353 1.00 35.85 222 ARG A CA 1
ATOM 919 C C . ARG A 1 121 ? -61.435 36.992 2.374 1.00 35.21 222 ARG A C 1
ATOM 920 O O . ARG A 1 121 ? -61.840 35.848 2.175 1.00 40.61 222 ARG A O 1
ATOM 928 N N . PHE A 1 122 ? -60.743 37.320 3.463 1.00 26.56 223 PHE A N 1
ATOM 929 C CA . PHE A 1 122 ? -60.366 36.326 4.455 1.00 35.44 223 PHE A CA 1
ATOM 930 C C . PHE A 1 122 ? -60.871 36.650 5.854 1.00 33.12 223 PHE A C 1
ATOM 931 O O . PHE A 1 122 ? -60.546 35.917 6.795 1.00 29.48 223 PHE A O 1
ATOM 939 N N . ASN A 1 123 ? -61.659 37.717 6.012 1.00 32.22 224 ASN A N 1
ATOM 940 C CA . ASN A 1 123 ? -62.262 38.091 7.293 1.00 40.81 224 ASN A CA 1
ATOM 941 C C . ASN A 1 123 ? -61.210 38.334 8.373 1.00 39.26 224 ASN A C 1
ATOM 942 O O . ASN A 1 123 ? -61.435 38.044 9.550 1.00 39.31 224 ASN A O 1
ATOM 947 N N . LEU A 1 124 ? -60.059 38.875 7.985 1.00 33.98 225 LEU A N 1
ATOM 948 C CA . LEU A 1 124 ? -58.953 39.132 8.902 1.00 36.19 225 LEU A CA 1
ATOM 949 C C . LEU A 1 124 ? -58.770 40.639 9.027 1.00 29.04 225 LEU A C 1
ATOM 950 O O . LEU A 1 124 ? -58.392 41.307 8.059 1.00 37.90 225 LEU A O 1
ATOM 955 N N . ARG A 1 125 ? -59.039 41.171 10.218 1.00 28.54 226 ARG A N 1
ATOM 956 C CA . ARG A 1 125 ? -58.953 42.608 10.470 1.00 37.66 226 ARG A CA 1
ATOM 957 C C . ARG A 1 125 ? -57.541 42.934 10.938 1.00 37.17 226 ARG A C 1
ATOM 958 O O . ARG A 1 125 ? -57.203 42.755 12.111 1.00 42.68 226 ARG A O 1
ATOM 966 N N . PHE A 1 126 ? -56.713 43.415 10.019 1.00 34.24 227 PHE A N 1
ATOM 967 C CA . PHE A 1 126 ? -55.365 43.843 10.350 1.00 33.51 227 PHE A CA 1
ATOM 968 C C . PHE A 1 126 ? -55.369 45.302 10.788 1.00 33.59 227 PHE A C 1
ATOM 969 O O . PHE A 1 126 ? -56.253 46.080 10.420 1.00 29.64 227 PHE A O 1
ATOM 977 N N . ALA A 1 127 ? -54.375 45.662 11.592 1.00 30.49 228 ALA A N 1
ATOM 978 C CA . ALA A 1 127 ? -54.183 47.032 12.046 1.00 30.19 228 ALA A CA 1
ATOM 979 C C . ALA A 1 127 ? -52.978 47.617 11.323 1.00 35.77 228 ALA A C 1
ATOM 980 O O . ALA A 1 127 ? -51.882 47.050 11.383 1.00 32.75 228 ALA A O 1
ATOM 982 N N . LEU A 1 128 ? -53.180 48.738 10.637 1.00 35.85 229 LEU A N 1
ATOM 983 C CA . LEU A 1 128 ? -52.077 49.427 9.979 1.00 31.43 229 LEU A CA 1
ATOM 984 C C . LEU A 1 128 ? -51.303 50.225 11.020 1.00 30.81 229 LEU A C 1
ATOM 985 O O . LEU A 1 128 ? -51.858 51.125 11.659 1.00 38.35 229 LEU A O 1
ATOM 990 N N . PHE A 1 129 ? -50.025 49.902 11.186 1.00 34.23 230 PHE A N 1
ATOM 991 C CA . PHE A 1 129 ? -49.171 50.577 12.159 1.00 28.52 230 PHE A CA 1
ATOM 992 C C . PHE A 1 129 ? -48.297 51.586 11.424 1.00 31.58 230 PHE A C 1
ATOM 993 O O . PHE A 1 129 ? -47.282 51.227 10.822 1.00 33.73 230 PHE A O 1
ATOM 1001 N N . ASP A 1 130 ? -48.705 52.850 11.468 1.00 32.00 231 ASP A N 1
ATOM 1002 C CA . ASP A 1 130 ? -47.909 53.975 11.010 1.00 39.88 231 ASP A CA 1
ATOM 1003 C C . ASP A 1 130 ? -47.369 54.721 12.229 1.00 41.56 231 ASP A C 1
ATOM 1004 O O . ASP A 1 130 ? -47.521 54.274 13.372 1.00 39.75 231 ASP A O 1
ATOM 1009 N N . ASP A 1 131 ? -46.730 55.867 11.983 1.00 34.51 232 ASP A N 1
ATOM 1010 C CA . ASP A 1 131 ? -46.099 56.609 13.071 1.00 34.98 232 ASP A CA 1
ATOM 1011 C C . ASP A 1 131 ? -47.125 57.093 14.090 1.00 35.07 232 ASP A C 1
ATOM 1012 O O . ASP A 1 131 ? -46.865 57.073 15.299 1.00 42.13 232 ASP A O 1
ATOM 1017 N N . GLU A 1 132 ? -48.298 57.529 13.626 1.00 34.09 233 GLU A N 1
ATOM 1018 C CA . GLU A 1 132 ? -49.308 58.037 14.549 1.00 36.57 233 GLU A CA 1
ATOM 1019 C C . GLU A 1 132 ? -49.970 56.905 15.326 1.00 37.98 233 GLU A C 1
ATOM 1020 O O . GLU A 1 132 ? -50.273 57.056 16.515 1.00 40.18 233 GLU A O 1
ATOM 1026 N N . ARG A 1 133 ? -50.206 55.765 14.672 1.00 41.20 234 ARG A N 1
ATOM 1027 C CA . ARG A 1 133 ? -50.728 54.604 15.385 1.00 42.21 234 ARG A CA 1
ATOM 1028 C C . ARG A 1 133 ? -49.691 54.024 16.337 1.00 42.17 234 ARG A C 1
ATOM 1029 O O . ARG A 1 133 ? -50.048 53.492 17.395 1.00 35.66 234 ARG A O 1
ATOM 1037 N N . TYR A 1 134 ? -48.406 54.125 15.986 1.00 40.36 235 TYR A N 1
ATOM 1038 C CA . TYR A 1 134 ? -47.355 53.627 16.867 1.00 34.65 235 TYR A CA 1
ATOM 1039 C C . TYR A 1 134 ? -47.277 54.444 18.150 1.00 39.48 235 TYR A C 1
ATOM 1040 O O . TYR A 1 134 ? -47.126 53.882 19.242 1.00 38.63 235 TYR A O 1
ATOM 1049 N N . ALA A 1 135 ? -47.373 55.771 18.040 1.00 37.98 236 ALA A N 1
ATOM 1050 C CA . ALA A 1 135 ? -47.359 56.614 19.231 1.00 45.64 236 ALA A CA 1
ATOM 1051 C C . ALA A 1 135 ? -48.594 56.374 20.090 1.00 37.87 236 ALA A C 1
ATOM 1052 O O . ALA A 1 135 ? -48.516 56.415 21.324 1.00 45.56 236 ALA A O 1
ATOM 1054 N N . GLU A 1 136 ? -49.743 56.128 19.456 1.00 45.52 237 GLU A N 1
ATOM 1055 C CA . GLU A 1 136 ? -50.952 55.812 20.208 1.00 43.34 237 GLU A CA 1
ATOM 1056 C C . GLU A 1 136 ? -50.792 54.512 20.986 1.00 48.04 237 GLU A C 1
ATOM 1057 O O . GLU A 1 136 ? -51.170 54.431 22.161 1.00 43.36 237 GLU A O 1
ATOM 1063 N N . ALA A 1 137 ? -50.225 53.485 20.348 1.00 42.08 238 ALA A N 1
ATOM 1064 C CA . ALA A 1 137 ? -50.095 52.180 20.985 1.00 43.03 238 ALA A CA 1
ATOM 1065 C C . ALA A 1 137 ? -49.052 52.166 22.095 1.00 44.15 238 ALA A C 1
ATOM 1066 O O . ALA A 1 137 ? -49.113 51.294 22.969 1.00 40.56 238 ALA A O 1
ATOM 1068 N N . GLN A 1 138 ? -48.097 53.100 22.081 1.00 41.35 239 GLN A N 1
ATOM 1069 C CA . GLN A 1 138 ? -47.068 53.121 23.116 1.00 44.48 239 GLN A CA 1
ATOM 1070 C C . GLN A 1 138 ? -47.662 53.381 24.495 1.00 48.19 239 GLN A C 1
ATOM 1071 O O . GLN A 1 138 ? -47.126 52.901 25.502 1.00 45.00 239 GLN A O 1
ATOM 1077 N N . HIS A 1 139 ? -48.771 54.121 24.563 1.00 44.66 240 HIS A N 1
ATOM 1078 C CA . HIS A 1 139 ? -49.408 54.423 25.840 1.00 45.42 240 HIS A CA 1
ATOM 1079 C C . HIS A 1 139 ? -49.959 53.187 26.540 1.00 52.15 240 HIS A C 1
ATOM 1080 O O . HIS A 1 139 ? -50.340 53.283 27.712 1.00 51.88 240 HIS A O 1
ATOM 1087 N N . ASP A 1 140 ? -50.011 52.037 25.864 1.00 38.48 241 ASP A N 1
ATOM 1088 C CA . ASP A 1 140 ? -50.692 50.868 26.399 1.00 41.38 241 ASP A CA 1
ATOM 1089 C C . ASP A 1 140 ? -49.768 49.728 26.803 1.00 40.34 241 ASP A C 1
ATOM 1090 O O . ASP A 1 140 ? -50.184 48.880 27.598 1.00 37.60 241 ASP A O 1
ATOM 1095 N N . ALA A 1 141 ? -48.542 49.679 26.289 1.00 37.23 242 ALA A N 1
ATOM 1096 C CA . ALA A 1 141 ? -47.658 48.563 26.600 1.00 44.46 242 ALA A CA 1
ATOM 1097 C C . ALA A 1 141 ? -46.213 48.972 26.362 1.00 39.95 242 ALA A C 1
ATOM 1098 O O . ALA A 1 141 ? -45.928 49.949 25.665 1.00 40.36 242 ALA A O 1
ATOM 1100 N N . TYR A 1 142 ? -45.302 48.201 26.962 1.00 35.06 243 TYR A N 1
ATOM 1101 C CA . TYR A 1 142 ? -43.875 48.407 26.736 1.00 37.83 243 TYR A CA 1
ATOM 1102 C C . TYR A 1 142 ? -43.526 48.211 25.266 1.00 39.77 243 TYR A C 1
ATOM 1103 O O . TYR A 1 142 ? -42.867 49.058 24.651 1.00 30.89 243 TYR A O 1
ATOM 1112 N N . ASN A 1 143 ? -43.961 47.094 24.686 1.00 33.65 244 ASN A N 1
ATOM 1113 C CA . ASN A 1 143 ? -43.839 46.868 23.256 1.00 37.23 244 ASN A CA 1
ATOM 1114 C C . ASN A 1 143 ? -45.142 47.289 22.596 1.00 35.24 244 ASN A C 1
ATOM 1115 O O . ASN A 1 143 ? -46.172 46.629 22.809 1.00 33.34 244 ASN A O 1
ATOM 1120 N N . PRO A 1 144 ? -45.160 48.366 21.808 1.00 35.99 245 PRO A N 1
ATOM 1121 C CA . PRO A 1 144 ? -46.430 48.829 21.223 1.00 39.05 245 PRO A CA 1
ATOM 1122 C C . PRO A 1 144 ? -47.052 47.845 20.248 1.00 37.16 245 PRO A C 1
ATOM 1123 O O . PRO A 1 144 ? -48.262 47.925 20.002 1.00 32.29 245 PRO A O 1
ATOM 1127 N N . PHE A 1 145 ? -46.274 46.922 19.687 1.00 28.75 246 PHE A N 1
ATOM 1128 C CA . PHE A 1 145 ? -46.821 45.939 18.762 1.00 30.07 246 PHE A CA 1
ATOM 1129 C C . PHE A 1 145 ? -47.542 44.799 19.467 1.00 36.23 246 PHE A C 1
ATOM 1130 O O . PHE A 1 145 ? -48.174 43.978 18.794 1.00 33.16 246 PHE A O 1
ATOM 1138 N N . ASP A 1 146 ? -47.467 44.730 20.797 1.00 38.32 247 ASP A N 1
ATOM 1139 C CA . ASP A 1 146 ? -48.197 43.722 21.554 1.00 33.51 247 ASP A CA 1
ATOM 1140 C C . ASP A 1 146 ? -49.683 44.029 21.667 1.00 33.43 247 ASP A C 1
ATOM 1141 O O . ASP A 1 146 ? -50.444 43.165 22.117 1.00 32.30 247 ASP A O 1
ATOM 1146 N N . THR A 1 147 ? -50.115 45.228 21.272 1.00 33.31 248 THR A N 1
ATOM 1147 C CA . THR A 1 147 ? -51.509 45.628 21.410 1.00 33.33 248 THR A CA 1
ATOM 1148 C C . THR A 1 147 ? -52.397 45.114 20.284 1.00 42.29 248 THR A C 1
ATOM 1149 O O . THR A 1 147 ? -53.620 45.272 20.366 1.00 46.13 248 THR A O 1
ATOM 1153 N N . GLU A 1 148 ? -51.824 44.515 19.242 1.00 38.82 249 GLU A N 1
ATOM 1154 C CA . GLU A 1 148 ? -52.600 43.959 18.143 1.00 39.92 249 GLU A CA 1
ATOM 1155 C C . GLU A 1 148 ? -51.994 42.629 17.723 1.00 37.27 249 GLU A C 1
ATOM 1156 O O . GLU A 1 148 ? -50.772 42.458 17.750 1.00 29.85 249 GLU A O 1
ATOM 1162 N N . GLN A 1 149 ? -52.856 41.692 17.331 1.00 35.22 250 GLN A N 1
ATOM 1163 C CA . GLN A 1 149 ? -52.406 40.374 16.901 1.00 27.33 250 GLN A CA 1
ATOM 1164 C C . GLN A 1 149 ? -52.050 40.327 15.422 1.00 32.49 250 GLN A C 1
ATOM 1165 O O . GLN A 1 149 ? -51.146 39.579 15.034 1.00 28.09 250 GLN A O 1
ATOM 1171 N N . LEU A 1 150 ? -52.736 41.106 14.588 1.00 32.23 251 LEU A N 1
ATOM 1172 C CA . LEU A 1 150 ? -52.500 41.131 13.147 1.00 32.25 251 LEU A CA 1
ATOM 1173 C C . LEU A 1 150 ? -52.246 42.574 12.737 1.00 30.80 251 LEU A C 1
ATOM 1174 O O . LEU A 1 150 ? -53.158 43.405 12.792 1.00 35.87 251 LEU A O 1
ATOM 1179 N N . VAL A 1 151 ? -51.014 42.879 12.331 1.00 27.43 252 VAL A N 1
ATOM 1180 C CA . VAL A 1 151 ? -50.649 44.244 11.977 1.00 36.84 252 VAL A CA 1
ATOM 1181 C C . VAL A 1 151 ? -50.028 44.275 10.588 1.00 29.22 252 VAL A C 1
ATOM 1182 O O . VAL A 1 151 ? -49.437 43.296 10.119 1.00 28.24 252 VAL A O 1
ATOM 1186 N N . ILE A 1 152 ? -50.187 45.417 9.924 1.00 29.78 253 ILE A N 1
ATOM 1187 C CA . ILE A 1 152 ? -49.536 45.717 8.657 1.00 26.72 253 ILE A CA 1
ATOM 1188 C C . ILE A 1 152 ? -48.736 46.998 8.837 1.00 30.76 253 ILE A C 1
ATOM 1189 O O . ILE A 1 152 ? -49.202 47.944 9.482 1.00 28.20 253 ILE A O 1
ATOM 1194 N N . CYS A 1 153 ? -47.530 47.024 8.278 1.00 35.01 254 CYS A N 1
ATOM 1195 C CA . CYS A 1 153 ? -46.719 48.230 8.259 1.00 28.07 254 CYS A CA 1
ATOM 1196 C C . CYS A 1 153 ? -45.945 48.273 6.951 1.00 32.15 254 CYS A C 1
ATOM 1197 O O . CYS A 1 153 ? -45.978 47.333 6.152 1.00 31.45 254 CYS A O 1
ATOM 1200 N N . SER A 1 154 ? -45.248 49.380 6.732 1.00 29.67 255 SER A N 1
ATOM 1201 C CA . SER A 1 154 ? -44.483 49.576 5.511 1.00 33.55 255 SER A CA 1
ATOM 1202 C C . SER A 1 154 ? -43.012 49.255 5.742 1.00 33.61 255 SER A C 1
ATOM 1203 O O . SER A 1 154 ? -42.535 49.189 6.878 1.00 36.94 255 SER A O 1
ATOM 1206 N N . LEU A 1 155 ? -42.296 49.042 4.636 1.00 32.49 256 LEU A N 1
ATOM 1207 C CA . LEU A 1 155 ? -40.852 48.851 4.720 1.00 31.14 256 LEU A CA 1
ATOM 1208 C C . LEU A 1 155 ? -40.175 50.080 5.312 1.00 33.27 256 LEU A C 1
ATOM 1209 O O . LEU A 1 155 ? -39.270 49.961 6.146 1.00 32.14 256 LEU A O 1
ATOM 1214 N N . ASP A 1 156 ? -40.607 51.273 4.894 1.00 30.34 257 ASP A N 1
ATOM 1215 C CA . ASP A 1 156 ? -40.033 52.501 5.433 1.00 34.09 257 ASP A CA 1
ATOM 1216 C C . ASP A 1 156 ? -40.303 52.627 6.927 1.00 39.03 257 ASP A C 1
ATOM 1217 O O . ASP A 1 156 ? -39.444 53.093 7.684 1.00 37.64 257 ASP A O 1
ATOM 1222 N N . PHE A 1 157 ? -41.495 52.218 7.368 1.00 37.32 258 PHE A N 1
ATOM 1223 C CA . PHE A 1 157 ? -41.808 52.236 8.794 1.00 32.34 258 PHE A CA 1
ATOM 1224 C C . PHE A 1 157 ? -40.909 51.279 9.568 1.00 31.90 258 PHE A C 1
ATOM 1225 O O . PHE A 1 157 ? -40.385 51.629 10.632 1.00 31.48 258 PHE A O 1
ATOM 1233 N N . ALA A 1 158 ? -40.714 50.066 9.045 1.00 28.28 259 ALA A N 1
ATOM 1234 C CA . ALA A 1 158 ? -39.958 49.052 9.772 1.00 35.03 259 ALA A CA 1
ATOM 1235 C C . ALA A 1 158 ? -38.485 49.418 9.909 1.00 37.45 259 ALA A C 1
ATOM 1236 O O . ALA A 1 158 ? -37.854 49.074 10.915 1.00 44.41 259 ALA A O 1
ATOM 1238 N N . ARG A 1 159 ? -37.923 50.114 8.923 1.00 34.79 260 ARG A N 1
ATOM 1239 C CA . ARG A 1 159 ? -36.489 50.368 8.876 1.00 34.07 260 ARG A CA 1
ATOM 1240 C C . ARG A 1 159 ? -36.065 51.640 9.597 1.00 36.27 260 ARG A C 1
ATOM 1241 O O . ARG A 1 159 ? -34.872 51.805 9.875 1.00 32.54 260 ARG A O 1
ATOM 1249 N N . ARG A 1 160 ? -37.004 52.536 9.911 1.00 37.37 261 ARG A N 1
ATOM 1250 C CA . ARG A 1 160 ? -36.630 53.912 10.222 1.00 32.71 261 ARG A CA 1
ATOM 1251 C C . ARG A 1 160 ? -35.924 54.029 11.568 1.00 44.53 261 ARG A C 1
ATOM 1252 O O . ARG A 1 160 ? -35.005 54.842 11.717 1.00 38.94 261 ARG A O 1
ATOM 1260 N N . SER A 1 161 ? -36.326 53.236 12.558 1.00 47.96 262 SER A N 1
ATOM 1261 C CA . SER A 1 161 ? -35.780 53.360 13.902 1.00 44.82 262 SER A CA 1
ATOM 1262 C C . SER A 1 161 ? -35.248 52.019 14.385 1.00 40.18 262 SER A C 1
ATOM 1263 O O . SER A 1 161 ? -35.885 50.980 14.188 1.00 41.46 262 SER A O 1
ATOM 1266 N N . LYS A 1 162 ? -34.075 52.052 15.023 1.00 33.61 263 LYS A N 1
ATOM 1267 C CA . LYS A 1 162 ? -33.513 50.833 15.592 1.00 41.98 263 LYS A CA 1
ATOM 1268 C C . LYS A 1 162 ? -34.310 50.377 16.809 1.00 41.38 263 LYS A C 1
ATOM 1269 O O . LYS A 1 162 ? -34.594 49.184 16.959 1.00 37.25 263 LYS A O 1
ATOM 1275 N N . GLN A 1 163 ? -34.690 51.314 17.681 1.00 36.26 264 GLN A N 1
ATOM 1276 C CA . GLN A 1 163 ? -35.496 50.961 18.845 1.00 45.53 264 GLN A CA 1
ATOM 1277 C C . GLN A 1 163 ? -36.845 50.384 18.426 1.00 39.75 264 GLN A C 1
ATOM 1278 O O . GLN A 1 163 ? -37.293 49.371 18.976 1.00 37.37 264 GLN A O 1
ATOM 1284 N N . ARG A 1 164 ? -37.501 51.009 17.443 1.00 37.77 265 ARG A N 1
ATOM 1285 C CA . ARG A 1 164 ? -38.767 50.483 16.946 1.00 38.17 265 ARG A CA 1
ATOM 1286 C C . ARG A 1 164 ? -38.583 49.133 16.267 1.00 34.19 265 ARG A C 1
ATOM 1287 O O . ARG A 1 164 ? -39.476 48.280 16.327 1.00 26.62 265 ARG A O 1
ATOM 1295 N N . LEU A 1 165 ? -37.435 48.919 15.619 1.00 35.68 266 LEU A N 1
ATOM 1296 C CA . LEU A 1 165 ? -37.179 47.635 14.977 1.00 33.70 266 LEU A CA 1
ATOM 1297 C C . LEU A 1 165 ? -36.985 46.531 16.008 1.00 33.00 266 LEU A C 1
ATOM 1298 O O . LEU A 1 165 ? -37.440 45.399 15.803 1.00 33.48 266 LEU A O 1
ATOM 1303 N N . GLU A 1 166 ? -36.306 46.836 17.118 1.00 33.94 267 GLU A N 1
ATOM 1304 C CA A GLU A 1 166 ? -36.145 45.839 18.171 0.47 41.35 267 GLU A CA 1
ATOM 1305 C CA B GLU A 1 166 ? -36.145 45.846 18.177 0.53 40.91 267 GLU A CA 1
ATOM 1306 C C . GLU A 1 166 ? -37.497 45.410 18.726 1.00 40.59 267 GLU A C 1
ATOM 1307 O O . GLU A 1 166 ? -37.724 44.220 18.970 1.00 44.30 267 GLU A O 1
ATOM 1318 N N . HIS A 1 167 ? -38.412 46.363 18.921 1.00 37.62 268 HIS A N 1
ATOM 1319 C CA . HIS A 1 167 ? -39.754 46.017 19.381 1.00 37.72 268 HIS A CA 1
ATOM 1320 C C . HIS A 1 167 ? -40.458 45.110 18.381 1.00 40.81 268 HIS A C 1
ATOM 1321 O O . HIS A 1 167 ? -41.127 44.144 18.767 1.00 38.15 268 HIS A O 1
ATOM 1328 N N . LEU A 1 168 ? -40.314 45.408 17.087 1.00 38.09 269 LEU A N 1
ATOM 1329 C CA . LEU A 1 168 ? -40.930 44.582 16.054 1.00 33.49 269 LEU A CA 1
ATOM 1330 C C . LEU A 1 168 ? -40.343 43.176 16.037 1.00 35.98 269 LEU A C 1
ATOM 1331 O O . LEU A 1 168 ? -41.049 42.213 15.718 1.00 31.82 269 LEU A O 1
ATOM 1336 N N . CYS A 1 169 ? -39.061 43.037 16.385 1.00 27.26 270 CYS A N 1
ATOM 1337 C CA . CYS A 1 169 ? -38.421 41.724 16.383 1.00 32.81 270 CYS A CA 1
ATOM 1338 C C . CYS A 1 169 ? -38.828 40.891 17.593 1.00 32.09 270 CYS A C 1
ATOM 1339 O O . CYS A 1 169 ? -39.007 39.674 17.475 1.00 43.47 270 CYS A O 1
ATOM 1342 N N . GLU A 1 170 ? -38.970 41.521 18.758 1.00 40.85 271 GLU A N 1
ATOM 1343 C CA . GLU A 1 170 ? -39.319 40.818 19.987 1.00 37.03 271 GLU A CA 1
ATOM 1344 C C . GLU A 1 170 ? -40.822 40.729 20.224 1.00 36.86 271 GLU A C 1
ATOM 1345 O O . GLU A 1 170 ? -41.236 40.231 21.275 1.00 42.47 271 GLU A O 1
ATOM 1351 N N . ALA A 1 171 ? -41.643 41.174 19.273 1.00 35.21 272 ALA A N 1
ATOM 1352 C CA . ALA A 1 171 ? -43.092 41.159 19.436 1.00 34.66 272 ALA A CA 1
ATOM 1353 C C . ALA A 1 171 ? -43.699 39.767 19.311 1.00 34.48 272 ALA A C 1
ATOM 1354 O O . ALA A 1 171 ? -44.929 39.647 19.340 1.00 39.68 272 ALA A O 1
ATOM 1356 N N . GLU A 1 172 ? -42.875 38.728 19.165 1.00 33.16 273 GLU A N 1
ATOM 1357 C CA . GLU A 1 172 ? -43.323 37.334 19.167 1.00 44.92 273 GLU A CA 1
ATOM 1358 C C . GLU A 1 172 ? -44.362 37.078 18.072 1.00 34.85 273 GLU A C 1
ATOM 1359 O O . GLU A 1 172 ? -45.516 36.733 18.335 1.00 38.88 273 GLU A O 1
ATOM 1365 N N . TRP A 1 173 ? -43.926 37.255 16.829 1.00 34.19 274 TRP A N 1
ATOM 1366 C CA . TRP A 1 173 ? -44.763 36.928 15.686 1.00 35.04 274 TRP A CA 1
ATOM 1367 C C . TRP A 1 173 ? -44.641 35.449 15.346 1.00 32.54 274 TRP A C 1
ATOM 1368 O O . TRP A 1 173 ? -43.589 34.831 15.530 1.00 43.69 274 TRP A O 1
ATOM 1379 N N . ASP A 1 174 ? -45.736 34.883 14.846 1.00 28.57 275 ASP A N 1
ATOM 1380 C CA . ASP A 1 174 ? -45.709 33.516 14.344 1.00 30.82 275 ASP A CA 1
ATOM 1381 C C . ASP A 1 174 ? -45.439 33.471 12.846 1.00 34.95 275 ASP A C 1
ATOM 1382 O O . ASP A 1 174 ? -44.708 32.594 12.374 1.00 33.09 275 ASP A O 1
ATOM 1387 N N . LEU A 1 175 ? -46.006 34.410 12.092 1.00 29.08 276 LEU A N 1
ATOM 1388 C CA . LEU A 1 175 ? -45.859 34.454 10.646 1.00 34.15 276 LEU A CA 1
ATOM 1389 C C . LEU A 1 175 ? -45.475 35.859 10.208 1.00 32.95 276 LEU A C 1
ATOM 1390 O O . LEU A 1 175 ? -46.018 36.848 10.709 1.00 30.93 276 LEU A O 1
ATOM 1395 N N . LEU A 1 176 ? -44.533 35.936 9.271 1.00 26.13 277 LEU A N 1
ATOM 1396 C CA . LEU A 1 176 ? -44.101 37.192 8.674 1.00 28.57 277 LEU A CA 1
ATOM 1397 C C . LEU A 1 176 ? -44.333 37.123 7.172 1.00 36.25 277 LEU A C 1
ATOM 1398 O O . LEU A 1 176 ? -43.889 36.176 6.515 1.00 34.81 277 LEU A O 1
ATOM 1403 N N . VAL A 1 177 ? -45.035 38.117 6.634 1.00 28.13 278 VAL A N 1
ATOM 1404 C CA . VAL A 1 177 ? -45.320 38.202 5.207 1.00 27.90 278 VAL A CA 1
ATOM 1405 C C . VAL A 1 177 ? -44.664 39.462 4.663 1.00 29.93 278 VAL A C 1
ATOM 1406 O O . VAL A 1 177 ? -44.889 40.560 5.184 1.00 29.04 278 VAL A O 1
ATOM 1410 N N . VAL A 1 178 ? -43.851 39.301 3.622 1.00 28.32 279 VAL A N 1
ATOM 1411 C CA . VAL A 1 178 ? -43.173 40.410 2.961 1.00 26.81 279 VAL A CA 1
ATOM 1412 C C . VAL A 1 178 ? -43.594 40.395 1.499 1.00 33.50 279 VAL A C 1
ATOM 1413 O O . VAL A 1 178 ? -43.246 39.469 0.755 1.00 34.81 279 VAL A O 1
ATOM 1417 N N . ASP A 1 179 ? -44.341 41.414 1.084 1.00 32.24 280 ASP A N 1
ATOM 1418 C CA . ASP A 1 179 ? -44.760 41.541 -0.302 1.00 32.38 280 ASP A CA 1
ATOM 1419 C C . ASP A 1 179 ? -43.744 42.362 -1.087 1.00 33.83 280 ASP A C 1
ATOM 1420 O O . ASP A 1 179 ? -43.025 43.193 -0.527 1.00 28.24 280 ASP A O 1
ATOM 1425 N N . GLU A 1 180 ? -43.703 42.121 -2.399 1.00 34.60 281 GLU A N 1
ATOM 1426 C CA . GLU A 1 180 ? -42.767 42.786 -3.305 1.00 33.04 281 GLU A CA 1
ATOM 1427 C C . GLU A 1 180 ? -41.344 42.725 -2.755 1.00 34.69 281 GLU A C 1
ATOM 1428 O O . GLU A 1 180 ? -40.641 43.733 -2.654 1.00 34.26 281 GLU A O 1
ATOM 1434 N N . ALA A 1 181 ? -40.922 41.512 -2.393 1.00 32.32 282 ALA A N 1
ATOM 1435 C CA . ALA A 1 181 ? -39.641 41.310 -1.727 1.00 32.63 282 ALA A CA 1
ATOM 1436 C C . ALA A 1 181 ? -38.445 41.550 -2.636 1.00 33.93 282 ALA A C 1
ATOM 1437 O O . ALA A 1 181 ? -37.309 41.477 -2.154 1.00 32.51 282 ALA A O 1
ATOM 1439 N N . HIS A 1 182 ? -38.655 41.831 -3.925 1.00 30.18 283 HIS A N 1
ATOM 1440 C CA . HIS A 1 182 ? -37.539 42.211 -4.781 1.00 38.25 283 HIS A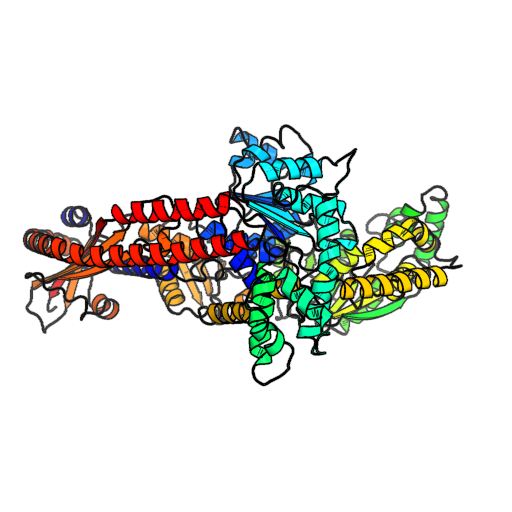 CA 1
ATOM 1441 C C . HIS A 1 182 ? -36.975 43.573 -4.404 1.00 36.91 283 HIS A C 1
ATOM 1442 O O . HIS A 1 182 ? -35.862 43.909 -4.824 1.00 34.81 283 HIS A O 1
ATOM 1449 N N . HIS A 1 183 ? -37.717 44.362 -3.621 1.00 33.29 284 HIS A N 1
ATOM 1450 C CA . HIS A 1 183 ? -37.167 45.585 -3.048 1.00 34.72 284 HIS A CA 1
ATOM 1451 C C . HIS A 1 183 ? -36.025 45.295 -2.083 1.00 37.73 284 HIS A C 1
ATOM 1452 O O . HIS A 1 183 ? -35.279 46.214 -1.727 1.00 42.07 284 HIS A O 1
ATOM 1459 N N . LEU A 1 184 ? -35.879 44.046 -1.646 1.00 38.76 285 LEU A N 1
ATOM 1460 C CA . LEU A 1 184 ? -34.772 43.632 -0.789 1.00 33.85 285 LEU A CA 1
ATOM 1461 C C . LEU A 1 184 ? -33.618 43.214 -1.691 1.00 37.59 285 LEU A C 1
ATOM 1462 O O . LEU A 1 184 ? -33.602 42.103 -2.227 1.00 39.67 285 LEU A O 1
ATOM 1467 N N . VAL A 1 185 ? -32.650 44.110 -1.861 1.00 39.14 286 VAL A N 1
ATOM 1468 C CA . VAL A 1 185 ? -31.539 43.917 -2.784 1.00 33.27 286 VAL A CA 1
ATOM 1469 C C . VAL A 1 185 ? -30.300 43.536 -1.987 1.00 35.25 286 VAL A C 1
ATOM 1470 O O . VAL A 1 185 ? -29.982 44.177 -0.977 1.00 39.46 286 VAL A O 1
ATOM 1474 N N . TRP A 1 186 ? -29.601 42.494 -2.435 1.00 31.75 287 TRP A N 1
ATOM 1475 C CA . TRP A 1 186 ? -28.361 42.091 -1.788 1.00 45.78 287 TRP A CA 1
ATOM 1476 C C . TRP A 1 186 ? -27.230 43.023 -2.200 1.00 40.08 287 TRP A C 1
ATOM 1477 O O . TRP A 1 186 ? -27.013 43.265 -3.392 1.00 35.21 287 TRP A O 1
ATOM 1488 N N . SER A 1 187 ? -26.511 43.542 -1.209 1.00 38.09 288 SER A N 1
ATOM 1489 C CA . SER A 1 187 ? -25.354 44.395 -1.434 1.00 39.89 288 SER A CA 1
ATOM 1490 C C . SER A 1 187 ? -24.272 43.993 -0.446 1.00 48.11 288 SER A C 1
ATOM 1491 O O . SER A 1 187 ? -24.522 43.945 0.762 1.00 52.09 288 SER A O 1
ATOM 1494 N N . GLU A 1 188 ? -23.076 43.699 -0.959 1.00 42.92 289 GLU A N 1
ATOM 1495 C CA . GLU A 1 188 ? -22.023 43.168 -0.101 1.00 52.89 289 GLU A CA 1
ATOM 1496 C C . GLU A 1 188 ? -21.454 44.229 0.833 1.00 51.30 289 GLU A C 1
ATOM 1497 O O . GLU A 1 188 ? -21.058 43.910 1.959 1.00 46.30 289 GLU A O 1
ATOM 1503 N N . ASP A 1 189 ? -21.407 45.488 0.394 1.00 46.03 290 ASP A N 1
ATOM 1504 C CA . ASP A 1 189 ? -20.750 46.536 1.161 1.00 47.65 290 ASP A CA 1
ATOM 1505 C C . ASP A 1 189 ? -21.698 47.574 1.743 1.00 45.10 290 ASP A C 1
ATOM 1506 O O . ASP A 1 189 ? -21.286 48.325 2.632 1.00 47.77 290 ASP A O 1
ATOM 1511 N N . ALA A 1 190 ? -22.945 47.642 1.273 1.00 47.71 291 ALA A N 1
ATOM 1512 C CA . ALA A 1 190 ? -23.911 48.621 1.773 1.00 45.31 291 ALA A CA 1
ATOM 1513 C C . ALA A 1 190 ? -25.320 48.063 1.639 1.00 35.32 291 ALA A C 1
ATOM 1514 O O . ALA A 1 190 ? -26.095 48.479 0.770 1.00 44.40 291 ALA A O 1
ATOM 1516 N N . PRO A 1 191 ? -25.690 47.109 2.494 1.00 34.89 292 PRO A N 1
ATOM 1517 C CA . PRO A 1 191 ? -27.085 46.651 2.514 1.00 36.60 292 PRO A CA 1
ATOM 1518 C C . PRO A 1 191 ? -27.994 47.747 3.050 1.00 32.53 292 PRO A C 1
ATOM 1519 O O . PRO A 1 191 ? -27.689 48.386 4.060 1.00 33.12 292 PRO A O 1
ATOM 1523 N N . SER A 1 192 ? -29.107 47.969 2.356 1.00 36.20 293 SER A N 1
ATOM 1524 C CA . SER A 1 192 ? -30.051 48.998 2.762 1.00 31.59 293 SER A CA 1
ATOM 1525 C C . SER A 1 192 ? -30.607 48.699 4.152 1.00 34.47 293 SER A C 1
ATOM 1526 O O . SER A 1 192 ? -30.548 47.570 4.647 1.00 32.36 293 SER A O 1
ATOM 1529 N N . ARG A 1 193 ? -31.154 49.738 4.787 1.00 29.20 294 ARG A N 1
ATOM 1530 C CA . ARG A 1 193 ? -31.737 49.558 6.111 1.00 35.19 294 ARG A CA 1
ATOM 1531 C C . ARG A 1 193 ? -32.949 48.638 6.068 1.00 33.65 294 ARG A C 1
ATOM 1532 O O . ARG A 1 193 ? -33.211 47.913 7.034 1.00 38.23 294 ARG A O 1
ATOM 1540 N N . GLU A 1 194 ? -33.693 48.640 4.958 1.00 29.63 295 GLU A N 1
ATOM 1541 C CA . GLU A 1 194 ? -34.847 47.754 4.855 1.00 28.60 295 GLU A CA 1
ATOM 1542 C C . GLU A 1 194 ? -34.425 46.305 4.640 1.00 34.51 295 GLU A C 1
ATOM 1543 O O . GLU A 1 194 ? -35.125 45.388 5.082 1.00 33.13 295 GLU A O 1
ATOM 1549 N N . TYR A 1 195 ? -33.293 46.076 3.969 1.00 31.29 296 TYR A N 1
ATOM 1550 C CA . TYR A 1 195 ? -32.753 44.723 3.883 1.00 23.70 296 TYR A CA 1
ATOM 1551 C C . TYR A 1 195 ? -32.320 44.229 5.257 1.00 28.92 296 TYR A C 1
ATOM 1552 O O . TYR A 1 195 ? -32.614 43.092 5.644 1.00 32.80 296 TYR A O 1
ATOM 1561 N N . GLN A 1 196 ? -31.610 45.076 6.008 1.00 30.58 297 GLN A N 1
ATOM 1562 C CA . GLN A 1 196 ? -31.150 44.683 7.336 1.00 37.39 297 GLN A CA 1
ATOM 1563 C C . GLN A 1 196 ? -32.322 44.424 8.273 1.00 38.65 297 GLN A C 1
ATOM 1564 O O . GLN A 1 196 ? -32.261 43.529 9.124 1.00 38.57 297 GLN A O 1
ATOM 1570 N N . ALA A 1 197 ? -33.402 45.196 8.129 1.00 33.83 298 ALA A N 1
ATOM 1571 C CA . ALA A 1 197 ? -34.557 45.022 9.003 1.00 29.48 298 ALA A CA 1
ATOM 1572 C C . ALA A 1 197 ? -35.271 43.706 8.726 1.00 35.33 298 ALA A C 1
ATOM 1573 O O . ALA A 1 197 ? -35.658 42.995 9.661 1.00 36.63 298 ALA A O 1
ATOM 1575 N N . ILE A 1 198 ? -35.457 43.363 7.450 1.00 32.68 299 ILE A N 1
ATOM 1576 C CA . ILE A 1 198 ? -36.120 42.107 7.112 1.00 34.05 299 ILE A CA 1
ATOM 1577 C C . ILE A 1 198 ? -35.240 40.922 7.490 1.00 39.94 299 ILE A C 1
ATOM 1578 O O . ILE A 1 198 ? -35.735 39.883 7.946 1.00 37.12 299 ILE A O 1
ATOM 1583 N N . GLU A 1 199 ? -33.923 41.061 7.318 1.00 37.20 300 GLU A N 1
ATOM 1584 C CA . GLU A 1 199 ? -33.004 39.988 7.683 1.00 37.46 300 GLU A CA 1
ATOM 1585 C C . GLU A 1 199 ? -33.087 39.676 9.173 1.00 38.24 300 GLU A C 1
ATOM 1586 O O . GLU A 1 199 ? -33.163 38.508 9.572 1.00 39.15 300 GLU A O 1
ATOM 1592 N N . GLN A 1 200 ? -33.073 40.714 10.013 1.00 29.65 301 GLN A N 1
ATOM 1593 C CA . GLN A 1 200 ? -33.229 40.504 11.449 1.00 46.82 301 GLN A CA 1
ATOM 1594 C C . GLN A 1 200 ? -34.611 39.953 11.778 1.00 45.00 301 GLN A C 1
ATOM 1595 O O . GLN A 1 200 ? -34.744 39.051 12.615 1.00 37.56 301 GLN A O 1
ATOM 1601 N N . LEU A 1 201 ? -35.651 40.489 11.132 1.00 37.76 302 LEU A N 1
ATOM 1602 C CA . LEU A 1 201 ? -37.009 39.999 11.350 1.00 31.50 302 LEU A CA 1
ATOM 1603 C C . LEU A 1 201 ? -37.120 38.513 11.033 1.00 38.41 302 LEU A C 1
ATOM 1604 O O . LEU A 1 201 ? -37.755 37.756 11.778 1.00 37.32 302 LEU A O 1
ATOM 1609 N N . ALA A 1 202 ? -36.503 38.075 9.932 1.00 38.36 303 ALA A N 1
ATOM 1610 C CA . ALA A 1 202 ? -36.626 36.690 9.492 1.00 36.51 303 ALA A CA 1
ATOM 1611 C C . ALA A 1 202 ? -35.957 35.707 10.444 1.00 42.68 303 ALA A C 1
ATOM 1612 O O . ALA A 1 202 ? -36.313 34.524 10.442 1.00 40.47 303 ALA A O 1
ATOM 1614 N N . GLU A 1 203 ? -34.993 36.159 11.246 1.00 38.90 304 GLU A N 1
ATOM 1615 C CA . GLU A 1 203 ? -34.385 35.297 12.250 1.00 42.80 304 GLU A CA 1
ATOM 1616 C C . GLU A 1 203 ? -35.201 35.221 13.532 1.00 42.23 304 GLU A C 1
ATOM 1617 O O . GLU A 1 203 ? -34.933 34.350 14.367 1.00 38.43 304 GLU A O 1
ATOM 1623 N N . HIS A 1 204 ? -36.187 36.104 13.707 1.00 34.66 305 HIS A N 1
ATOM 1624 C CA . HIS A 1 204 ? -36.992 36.142 14.917 1.00 35.40 305 HIS A CA 1
ATOM 1625 C C . HIS A 1 204 ? -38.410 35.621 14.734 1.00 40.93 305 HIS A C 1
ATOM 1626 O O . HIS A 1 204 ? -39.080 35.347 15.735 1.00 35.78 305 HIS A O 1
ATOM 1633 N N . VAL A 1 205 ? -38.882 35.481 13.503 1.00 31.60 306 VAL A N 1
ATOM 1634 C CA . VAL A 1 205 ? -40.217 34.969 13.211 1.00 34.62 306 VAL A CA 1
ATOM 1635 C C . VAL A 1 205 ? -40.064 33.578 12.606 1.00 33.14 306 VAL A C 1
ATOM 1636 O O . VAL A 1 205 ? -39.350 33.419 11.607 1.00 38.16 306 VAL A O 1
ATOM 1640 N N . PRO A 1 206 ? -40.704 32.549 13.170 1.00 32.28 307 PRO A N 1
ATOM 1641 C CA . PRO A 1 206 ? -40.488 31.189 12.645 1.00 33.21 307 PRO A CA 1
ATOM 1642 C C . PRO A 1 206 ? -41.022 30.983 11.238 1.00 30.71 307 PRO A C 1
ATOM 1643 O O . PRO A 1 206 ? -40.393 30.269 10.447 1.00 34.75 307 PRO A O 1
ATOM 1647 N N . GLY A 1 207 ? -42.159 31.584 10.897 1.00 32.69 308 GLY A N 1
ATOM 1648 C CA . GLY A 1 207 ? -42.771 31.419 9.588 1.00 28.66 308 GLY A CA 1
ATOM 1649 C C . GLY A 1 207 ? -42.634 32.688 8.762 1.00 33.26 308 GLY A C 1
ATOM 1650 O O . GLY A 1 207 ? -42.985 33.777 9.219 1.00 38.80 308 GLY A O 1
ATOM 1651 N N . VAL A 1 208 ? -42.122 32.528 7.542 1.00 30.52 309 VAL A N 1
ATOM 1652 C CA . VAL A 1 208 ? -41.844 33.647 6.647 1.00 33.38 309 VAL A CA 1
ATOM 1653 C C . VAL A 1 208 ? -42.395 33.326 5.264 1.00 33.62 309 VAL A C 1
ATOM 1654 O O . VAL A 1 208 ? -42.207 32.215 4.758 1.00 31.45 309 VAL A O 1
ATOM 1658 N N . LEU A 1 209 ? -43.074 34.299 4.657 1.00 36.10 310 LEU A N 1
ATOM 1659 C CA . LEU A 1 209 ? -43.549 34.208 3.279 1.00 33.01 310 LEU A CA 1
ATOM 1660 C C . LEU A 1 209 ? -42.988 35.394 2.505 1.00 29.78 310 LEU A C 1
ATOM 1661 O O . LEU A 1 209 ? -43.355 36.543 2.771 1.00 34.35 310 LEU A O 1
ATOM 1666 N N . LEU A 1 210 ? -42.100 35.119 1.554 1.00 32.68 311 LEU A N 1
ATOM 1667 C CA . LEU A 1 210 ? -41.551 36.145 0.677 1.00 32.89 311 LEU A CA 1
ATOM 1668 C C . LEU A 1 210 ? -42.289 36.112 -0.654 1.00 31.63 311 LEU A C 1
ATOM 1669 O O . LEU A 1 210 ? -42.453 35.043 -1.251 1.00 28.69 311 LEU A O 1
ATOM 1674 N N . LEU A 1 211 ? -42.734 37.280 -1.112 1.00 34.23 312 LEU A N 1
ATOM 1675 C CA . LEU A 1 211 ? -43.554 37.399 -2.312 1.00 34.28 312 LEU A CA 1
ATOM 1676 C C . LEU A 1 211 ? -42.852 38.307 -3.311 1.00 30.69 312 LEU A C 1
ATOM 1677 O O . LEU A 1 211 ? -42.659 39.497 -3.040 1.00 37.58 312 LEU A O 1
ATOM 1682 N N . THR A 1 212 ? -42.477 37.748 -4.463 1.00 35.24 313 THR A N 1
ATOM 1683 C CA . THR A 1 212 ? -41.919 38.538 -5.556 1.00 42.83 313 THR A CA 1
ATOM 1684 C C . THR A 1 212 ? -41.945 37.711 -6.833 1.00 43.43 313 THR A C 1
ATOM 1685 O O . THR A 1 212 ? -41.563 36.538 -6.822 1.00 33.78 313 THR A O 1
ATOM 1689 N N . ALA A 1 213 ? -42.387 38.327 -7.927 1.00 37.80 314 ALA A N 1
ATOM 1690 C CA . ALA A 1 213 ? -42.463 37.671 -9.226 1.00 44.06 314 ALA A CA 1
ATOM 1691 C C . ALA A 1 213 ? -41.191 37.836 -10.049 1.00 46.63 314 ALA A C 1
ATOM 1692 O O . ALA A 1 213 ? -41.173 37.450 -11.222 1.00 47.58 314 ALA A O 1
ATOM 1694 N N . THR A 1 214 ? -40.137 38.391 -9.466 1.00 37.76 315 THR A N 1
ATOM 1695 C CA . THR A 1 214 ? -38.937 38.705 -10.232 1.00 50.11 315 THR A CA 1
ATOM 1696 C C . THR A 1 214 ? -38.227 37.423 -10.657 1.00 48.03 315 THR A C 1
ATOM 1697 O O . THR A 1 214 ? -37.969 36.555 -9.815 1.00 39.83 315 THR A O 1
ATOM 1701 N N . PRO A 1 215 ? -37.905 37.264 -11.939 1.00 47.42 316 PRO A N 1
ATOM 1702 C CA . PRO A 1 215 ? -37.131 36.091 -12.362 1.00 45.76 316 PRO A CA 1
ATOM 1703 C C . PRO A 1 215 ? -35.716 36.147 -11.808 1.00 46.80 316 PRO A C 1
ATOM 1704 O O . PRO A 1 215 ? -35.105 37.215 -11.726 1.00 46.58 316 PRO A O 1
ATOM 1708 N N . GLU A 1 216 ? -35.196 34.978 -11.426 1.00 37.69 317 GLU A N 1
ATOM 1709 C CA . GLU A 1 216 ? -33.853 34.910 -10.859 1.00 40.84 317 GLU A CA 1
ATOM 1710 C C . GLU A 1 216 ? -32.776 35.280 -11.870 1.00 52.61 317 GLU A C 1
ATOM 1711 O O . GLU A 1 216 ? -31.648 35.589 -11.471 1.00 53.10 317 GLU A O 1
ATOM 1717 N N . GLN A 1 217 ? -33.097 35.257 -13.166 1.00 49.82 318 GLN A N 1
ATOM 1718 C CA . GLN A 1 217 ? -32.111 35.598 -14.185 1.00 44.40 318 GLN A CA 1
ATOM 1719 C C . GLN A 1 217 ? -31.817 37.093 -14.207 1.00 45.55 318 GLN A C 1
ATOM 1720 O O . GLN A 1 217 ? -30.718 37.500 -14.601 1.00 48.23 318 GLN A O 1
ATOM 1726 N N . LEU A 1 218 ? -32.778 37.921 -13.793 1.00 45.56 319 LEU A N 1
ATOM 1727 C CA . LEU A 1 218 ? -32.571 39.364 -13.759 1.00 41.95 319 LEU A CA 1
ATOM 1728 C C . LEU A 1 218 ? -31.763 39.804 -12.546 1.00 47.13 319 LEU A C 1
ATOM 1729 O O . LEU A 1 218 ? -31.256 40.931 -12.528 1.00 51.80 319 LEU A O 1
ATOM 1734 N N . GLY A 1 219 ? -31.651 38.950 -11.535 1.00 42.09 320 GLY A N 1
ATOM 1735 C CA . GLY A 1 219 ? -30.656 39.104 -10.494 1.00 43.37 320 GLY A CA 1
ATOM 1736 C C . GLY A 1 219 ? -30.562 37.831 -9.683 1.00 55.87 320 GLY A C 1
ATOM 1737 O O . GLY A 1 219 ? -31.561 37.368 -9.125 1.00 58.72 320 GLY A O 1
ATOM 1738 N N . MET A 1 220 ? -29.358 37.272 -9.580 1.00 41.17 321 MET A N 1
ATOM 1739 C CA . MET A 1 220 ? -29.171 35.976 -8.944 1.00 40.15 321 MET A CA 1
ATOM 1740 C C . MET A 1 220 ? -28.668 36.084 -7.515 1.00 47.13 321 MET A C 1
ATOM 1741 O O . MET A 1 220 ? -29.029 35.250 -6.678 1.00 41.70 321 MET A O 1
ATOM 1746 N N . GLU A 1 221 ? -27.845 37.092 -7.221 1.00 37.49 322 GLU A N 1
ATOM 1747 C CA . GLU A 1 221 ? -27.368 37.284 -5.858 1.00 38.34 322 GLU A CA 1
ATOM 1748 C C . GLU A 1 221 ? -28.517 37.634 -4.919 1.00 45.51 322 GLU A C 1
ATOM 1749 O O . GLU A 1 221 ? -28.586 37.125 -3.794 1.00 40.73 322 GLU A O 1
ATOM 1755 N N . SER A 1 222 ? -29.432 38.498 -5.366 1.00 30.40 323 SER A N 1
ATOM 1756 C CA . SER A 1 222 ? -30.576 38.860 -4.535 1.00 37.43 323 SER A CA 1
ATOM 1757 C C . SER A 1 222 ? -31.546 37.693 -4.390 1.00 39.86 323 SER A C 1
ATOM 1758 O O . SER A 1 222 ? -32.123 37.489 -3.315 1.00 41.39 323 SER A O 1
ATOM 1761 N N . HIS A 1 223 ? -31.746 36.925 -5.464 1.00 33.12 324 HIS A N 1
ATOM 1762 C CA . HIS A 1 223 ? -32.617 35.756 -5.392 1.00 32.23 324 HIS A CA 1
ATOM 1763 C C . HIS A 1 223 ? -32.083 34.740 -4.389 1.00 37.31 324 HIS A C 1
ATOM 1764 O O . HIS A 1 223 ? -32.838 34.197 -3.574 1.00 38.15 324 HIS A O 1
ATOM 1771 N N . PHE A 1 224 ? -30.775 34.476 -4.433 1.00 33.99 325 PHE A N 1
ATOM 1772 C CA . PHE A 1 224 ? -30.174 33.547 -3.483 1.00 35.68 325 PHE A CA 1
ATOM 1773 C C . PHE A 1 224 ? -30.212 34.103 -2.065 1.00 37.68 325 PHE A C 1
ATOM 1774 O O . PHE A 1 224 ? -30.386 33.348 -1.101 1.00 37.35 325 PHE A O 1
ATOM 1782 N N . ALA A 1 225 ? -30.052 35.421 -1.918 1.00 37.49 326 ALA A N 1
ATOM 1783 C CA . ALA A 1 225 ? -30.092 36.025 -0.590 1.00 36.23 326 ALA A CA 1
ATOM 1784 C C . ALA A 1 225 ? -31.481 35.917 0.023 1.00 33.00 326 ALA A C 1
ATOM 1785 O O . ALA A 1 225 ? -31.617 35.743 1.240 1.00 39.07 326 ALA A O 1
ATOM 1787 N N . ARG A 1 226 ? -32.527 36.019 -0.800 1.00 34.47 327 ARG A N 1
ATOM 1788 C CA . ARG A 1 226 ? -33.880 35.820 -0.293 1.00 37.69 327 ARG A CA 1
ATOM 1789 C C . ARG A 1 226 ? -34.105 34.368 0.111 1.00 34.60 327 ARG A C 1
ATOM 1790 O O . ARG A 1 226 ? -34.717 34.095 1.150 1.00 34.31 327 ARG A O 1
ATOM 1798 N N . LEU A 1 227 ? -33.614 33.424 -0.696 1.00 33.75 328 LEU A N 1
ATOM 1799 C CA . LEU A 1 227 ? -33.710 32.015 -0.328 1.00 38.69 328 LEU A CA 1
ATOM 1800 C C . LEU A 1 227 ? -32.914 31.723 0.937 1.00 39.09 328 LEU A C 1
ATOM 1801 O O . LEU A 1 227 ? -33.336 30.918 1.775 1.00 37.12 328 LEU A O 1
ATOM 1806 N N . ARG A 1 228 ? -31.756 32.371 1.092 1.00 42.07 329 ARG A N 1
ATOM 1807 C CA . ARG A 1 228 ? -30.946 32.166 2.287 1.00 40.96 329 ARG A CA 1
ATOM 1808 C C . ARG A 1 228 ? -31.637 32.716 3.529 1.00 42.39 329 ARG A C 1
ATOM 1809 O O . ARG A 1 228 ? -31.467 32.168 4.625 1.00 38.98 329 ARG A O 1
ATOM 1817 N N . LEU A 1 229 ? -32.425 33.785 3.379 1.00 39.65 330 LEU A N 1
ATOM 1818 C CA . LEU A 1 229 ? -33.271 34.239 4.479 1.00 34.47 330 LEU A CA 1
ATOM 1819 C C . LEU A 1 229 ? -34.227 33.139 4.922 1.00 37.85 330 LEU A C 1
ATOM 1820 O O . LEU A 1 229 ? -34.502 32.986 6.118 1.00 36.95 330 LEU A O 1
ATOM 1825 N N . LEU A 1 230 ? -34.738 32.357 3.968 1.00 37.58 331 LEU A N 1
ATOM 1826 C CA . LEU A 1 230 ? -35.710 31.319 4.296 1.00 42.47 331 LEU A CA 1
ATOM 1827 C C . LEU A 1 230 ? -35.044 30.121 4.963 1.00 37.37 331 LEU A C 1
ATOM 1828 O O . LEU A 1 230 ? -35.574 29.572 5.935 1.00 32.88 331 LEU A O 1
ATOM 1833 N N . ASP A 1 231 ? -33.887 29.700 4.455 1.00 42.28 332 ASP A N 1
ATOM 1834 C CA . ASP A 1 231 ? -33.189 28.528 4.985 1.00 43.89 332 ASP A CA 1
ATOM 1835 C C . ASP A 1 231 ? -31.695 28.742 4.813 1.00 45.00 332 ASP A C 1
ATOM 1836 O O . ASP A 1 231 ? -31.112 28.375 3.784 1.00 47.95 332 ASP A O 1
ATOM 1841 N N . PRO A 1 232 ? -31.033 29.331 5.813 1.00 49.56 333 PRO A N 1
ATOM 1842 C CA . PRO A 1 232 ? -29.587 29.578 5.687 1.00 48.02 333 PRO A CA 1
ATOM 1843 C C . PRO A 1 232 ? -28.744 28.317 5.753 1.00 49.15 333 PRO A C 1
ATOM 1844 O O . PRO A 1 232 ? -27.576 28.355 5.345 1.00 53.53 333 PRO A O 1
ATOM 1848 N N . ASN A 1 233 ? -29.289 27.205 6.251 1.00 53.13 334 ASN A N 1
ATOM 1849 C CA . ASN A 1 233 ? -28.529 25.960 6.285 1.00 43.98 334 ASN A CA 1
ATOM 1850 C C . ASN A 1 233 ? -28.473 25.304 4.911 1.00 51.32 334 ASN A C 1
ATOM 1851 O O . ASN A 1 233 ? -27.413 24.827 4.490 1.00 50.65 334 ASN A O 1
ATOM 1856 N N . ARG A 1 234 ? -29.602 25.272 4.200 1.00 51.52 335 ARG A N 1
ATOM 1857 C CA . ARG A 1 234 ? -29.626 24.689 2.863 1.00 43.66 335 ARG A CA 1
ATOM 1858 C C . ARG A 1 234 ? -28.976 25.613 1.839 1.00 48.65 335 ARG A C 1
ATOM 1859 O O . ARG A 1 234 ? -28.192 25.158 0.999 1.00 44.13 335 ARG A O 1
ATOM 1867 N N . PHE A 1 235 ? -29.289 26.908 1.892 1.00 42.84 336 PHE A N 1
ATOM 1868 C CA . PHE A 1 235 ? -28.715 27.894 0.977 1.00 43.82 336 PHE A CA 1
ATOM 1869 C C . PHE A 1 235 ? -27.583 28.617 1.703 1.00 47.10 336 PHE A C 1
ATOM 1870 O O . PHE A 1 235 ? -27.716 29.753 2.156 1.00 49.41 336 PHE A O 1
ATOM 1878 N N . HIS A 1 236 ? -26.440 27.933 1.803 1.00 51.19 337 HIS A N 1
ATOM 1879 C CA . HIS A 1 236 ? -25.302 28.439 2.558 1.00 53.24 337 HIS A CA 1
ATOM 1880 C C . HIS A 1 236 ? -24.164 28.965 1.696 1.00 58.17 337 HIS A C 1
ATOM 1881 O O . HIS A 1 236 ? -23.298 29.673 2.219 1.00 57.75 337 HIS A O 1
ATOM 1888 N N . ASP A 1 237 ? -24.136 28.643 0.404 1.00 52.74 338 ASP A N 1
ATOM 1889 C CA . ASP A 1 237 ? -23.060 29.087 -0.473 1.00 56.05 338 ASP A CA 1
ATOM 1890 C C . ASP A 1 237 ? -23.636 29.500 -1.818 1.00 53.38 338 ASP A C 1
ATOM 1891 O O . ASP A 1 237 ? -24.381 28.736 -2.439 1.00 54.01 338 ASP A O 1
ATOM 1896 N N . PHE A 1 238 ? -23.275 30.704 -2.268 1.00 42.66 339 PHE A N 1
ATOM 1897 C CA . PHE A 1 238 ? -23.835 31.240 -3.505 1.00 44.66 339 PHE A CA 1
ATOM 1898 C C . PHE A 1 238 ? -23.296 30.503 -4.726 1.00 47.84 339 PHE A C 1
ATOM 1899 O O . PHE A 1 238 ? -24.061 30.128 -5.623 1.00 49.46 339 PHE A O 1
ATOM 1907 N N . ALA A 1 239 ? -21.978 30.292 -4.780 1.00 45.04 340 ALA A N 1
ATOM 1908 C CA . ALA A 1 239 ? -21.377 29.644 -5.943 1.00 46.06 340 ALA A CA 1
ATOM 1909 C C . ALA A 1 239 ? -21.909 28.228 -6.128 1.00 47.03 340 ALA A C 1
ATOM 1910 O O . ALA A 1 239 ? -22.129 27.784 -7.261 1.00 46.20 340 ALA A O 1
ATOM 1912 N N . GLN A 1 240 ? -22.118 27.504 -5.026 1.00 50.61 341 GLN A N 1
ATOM 1913 C CA . GLN A 1 240 ? -22.693 26.166 -5.120 1.00 49.99 341 GLN A CA 1
ATOM 1914 C C . GLN A 1 240 ? -24.104 26.213 -5.692 1.00 48.72 341 GLN A C 1
ATOM 1915 O O . GLN A 1 240 ? -24.476 25.372 -6.519 1.00 44.90 341 GLN A O 1
ATOM 1921 N N . PHE A 1 241 ? -24.904 27.193 -5.262 1.00 48.83 342 PHE A N 1
ATOM 1922 C CA . PHE A 1 241 ? -26.266 27.321 -5.771 1.00 43.95 342 PHE A CA 1
ATOM 1923 C C . PHE A 1 241 ? -26.271 27.628 -7.263 1.00 46.92 342 PHE A C 1
ATOM 1924 O O . PHE A 1 241 ? -27.077 27.069 -8.017 1.00 46.76 342 PHE A O 1
ATOM 1932 N N . VAL A 1 242 ? -25.383 28.522 -7.706 1.00 43.26 343 VAL A N 1
ATOM 1933 C CA . VAL A 1 242 ? -25.276 28.826 -9.131 1.00 48.39 343 VAL A CA 1
ATOM 1934 C C . VAL A 1 242 ? -24.910 27.573 -9.916 1.00 49.43 343 VAL A C 1
ATOM 1935 O O . VAL A 1 242 ? -25.487 27.293 -10.974 1.00 51.64 343 VAL A O 1
ATOM 1939 N N . GLU A 1 243 ? -23.949 26.797 -9.407 1.00 42.26 344 GLU A N 1
ATOM 1940 C CA . GLU A 1 243 ? -23.553 25.566 -10.084 1.00 55.19 344 GLU A CA 1
ATOM 1941 C C . GLU A 1 243 ? -24.702 24.566 -10.128 1.00 59.26 344 GLU A C 1
ATOM 1942 O O . GLU A 1 243 ? -24.881 23.859 -11.127 1.00 58.31 344 GLU A O 1
ATOM 1948 N N . GLU A 1 244 ? -25.489 24.491 -9.052 1.00 52.14 345 GLU A N 1
ATOM 1949 C CA . GLU A 1 244 ? -26.640 23.594 -9.033 1.00 55.71 345 GLU A CA 1
ATOM 1950 C C . GLU A 1 244 ? -27.642 23.965 -10.119 1.00 45.28 345 GLU A C 1
ATOM 1951 O O . GLU A 1 244 ? -28.137 23.098 -10.848 1.00 50.03 345 GLU A O 1
ATOM 1957 N N . GLN A 1 245 ? -27.953 25.258 -10.241 1.00 42.37 346 GLN A N 1
ATOM 1958 C CA . GLN A 1 245 ? -28.924 25.695 -11.238 1.00 50.72 346 GLN A CA 1
ATOM 1959 C C . GLN A 1 245 ? -28.409 25.484 -12.657 1.00 53.55 346 GLN A C 1
ATOM 1960 O O . GLN A 1 245 ? -29.201 25.220 -13.569 1.00 52.89 346 GLN A O 1
ATOM 1966 N N . LYS A 1 246 ? -27.095 25.596 -12.864 1.00 52.04 347 LYS A N 1
ATOM 1967 C CA . LYS A 1 246 ? -26.524 25.284 -14.171 1.00 53.62 347 LYS A CA 1
ATOM 1968 C C . LYS A 1 246 ? -26.601 23.789 -14.454 1.00 55.28 347 LYS A C 1
ATOM 1969 O O . LYS A 1 246 ? -27.031 23.373 -15.537 1.00 59.57 347 LYS A O 1
ATOM 1975 N N . ASN A 1 247 ? -26.184 22.966 -13.487 1.00 62.47 348 ASN A N 1
ATOM 1976 C CA . ASN A 1 247 ? -26.200 21.517 -13.670 1.00 59.85 348 ASN A CA 1
ATOM 1977 C C . ASN A 1 247 ? -27.604 20.996 -13.944 1.00 58.20 348 ASN A C 1
ATOM 1978 O O . ASN A 1 247 ? -27.767 19.980 -14.630 1.00 61.24 348 ASN A O 1
ATOM 1983 N N . TYR A 1 248 ? -28.626 21.671 -13.419 1.00 55.77 349 TYR A N 1
ATOM 1984 C CA . TYR A 1 248 ? -29.992 21.184 -13.539 1.00 50.17 349 TYR A CA 1
ATOM 1985 C C . TYR A 1 248 ? -30.654 21.577 -14.855 1.00 51.81 349 TYR A C 1
ATOM 1986 O O . TYR A 1 248 ? -31.626 20.928 -15.258 1.00 51.29 349 TYR A O 1
ATOM 1995 N N . ARG A 1 249 ? -30.153 22.611 -15.530 1.00 55.06 350 ARG A N 1
ATOM 1996 C CA . ARG A 1 249 ? -30.765 23.065 -16.777 1.00 52.25 350 ARG A CA 1
ATOM 1997 C C . ARG A 1 249 ? -30.937 21.967 -17.823 1.00 60.78 350 ARG A C 1
ATOM 1998 O O . ARG A 1 249 ? -32.005 21.928 -18.458 1.00 62.42 350 ARG A O 1
ATOM 2006 N N . PRO A 1 250 ? -29.971 21.071 -18.066 1.00 58.87 351 PRO A N 1
ATOM 2007 C CA . PRO A 1 250 ? -30.238 19.973 -19.012 1.00 64.17 351 PRO A CA 1
ATOM 2008 C C . PRO A 1 250 ? -31.377 19.065 -18.581 1.00 64.85 351 PRO A C 1
ATOM 2009 O O . PRO A 1 250 ? -32.113 18.560 -19.438 1.00 66.18 351 PRO A O 1
ATOM 2013 N N . VAL A 1 251 ? -31.544 18.842 -17.276 1.00 54.90 352 VAL A N 1
ATOM 2014 C CA . VAL A 1 251 ? -32.628 17.990 -16.798 1.00 51.54 352 VAL A CA 1
ATOM 2015 C C . VAL A 1 251 ? -33.979 18.635 -17.077 1.00 56.04 352 VAL A C 1
ATOM 2016 O O . VAL A 1 251 ? -34.913 17.973 -17.544 1.00 60.12 352 VAL A O 1
ATOM 2020 N N . ALA A 1 252 ? -34.103 19.936 -16.800 1.00 55.82 353 ALA A N 1
ATOM 2021 C CA . ALA A 1 252 ? -35.368 20.624 -17.031 1.00 56.93 353 ALA A CA 1
ATOM 2022 C C . ALA A 1 252 ? -35.726 20.664 -18.510 1.00 59.28 353 ALA A C 1
ATOM 2023 O O . ALA A 1 252 ? -36.908 20.592 -18.864 1.00 55.25 353 ALA A O 1
ATOM 2025 N N . ASP A 1 253 ? -34.726 20.779 -19.387 1.00 58.54 354 ASP A N 1
ATOM 2026 C CA . ASP A 1 253 ? -34.999 20.794 -20.820 1.00 66.56 354 ASP A CA 1
ATOM 2027 C C . ASP A 1 253 ? -35.418 19.414 -21.311 1.00 64.20 354 ASP A C 1
ATOM 2028 O O . ASP A 1 253 ? -36.385 19.282 -22.072 1.00 66.44 354 ASP A O 1
ATOM 2033 N N . ALA A 1 254 ? -34.699 18.371 -20.887 1.00 59.67 355 ALA A N 1
ATOM 2034 C CA . ALA A 1 254 ? -35.076 17.012 -21.263 1.00 66.47 355 ALA A CA 1
ATOM 2035 C C . ALA A 1 254 ? -36.461 16.661 -20.736 1.00 66.39 355 ALA A C 1
ATOM 2036 O O . ALA A 1 254 ? -37.255 16.018 -21.432 1.00 63.52 355 ALA A O 1
ATOM 2038 N N . VAL A 1 255 ? -36.768 17.077 -19.505 1.00 66.78 356 VAL A N 1
ATOM 2039 C CA . VAL A 1 255 ? -38.104 16.864 -18.957 1.00 67.79 356 VAL A CA 1
ATOM 2040 C C . VAL A 1 255 ? -39.138 17.624 -19.779 1.00 66.96 356 VAL A C 1
ATOM 2041 O O . VAL A 1 255 ? -40.196 17.089 -20.128 1.00 73.59 356 VAL A O 1
ATOM 2045 N N . ALA A 1 256 ? -38.837 18.884 -20.110 1.00 63.44 357 ALA A N 1
ATOM 2046 C CA . ALA A 1 256 ? -39.758 19.685 -20.912 1.00 64.81 357 ALA A CA 1
ATOM 2047 C C . ALA A 1 256 ? -40.067 19.011 -22.243 1.00 71.01 357 ALA A C 1
ATOM 2048 O O . ALA A 1 256 ? -41.213 19.030 -22.707 1.00 63.93 357 ALA A O 1
ATOM 2050 N N . MET A 1 257 ? -39.055 18.410 -22.872 1.00 73.80 358 MET A N 1
ATOM 2051 C CA . MET A 1 257 ? -39.279 17.702 -24.128 1.00 74.95 358 MET A CA 1
ATOM 2052 C C . MET A 1 257 ? -40.160 16.475 -23.923 1.00 71.44 358 MET A C 1
ATOM 2053 O O . MET A 1 257 ? -40.953 16.120 -24.802 1.00 80.39 358 MET A O 1
ATOM 2058 N N . LEU A 1 258 ? -40.028 15.814 -22.769 1.00 73.35 359 LEU A N 1
ATOM 2059 C CA . LEU A 1 258 ? -40.858 14.652 -22.462 1.00 77.40 359 LEU A CA 1
ATOM 2060 C C . LEU A 1 258 ? -42.338 15.010 -22.506 1.00 78.44 359 LEU A C 1
ATOM 2061 O O . LEU A 1 258 ? -43.107 14.445 -23.293 1.00 82.41 359 LEU A O 1
ATOM 2066 N N . LEU A 1 259 ? -42.757 15.953 -21.657 1.00 76.72 360 LEU A N 1
ATOM 2067 C CA . LEU A 1 259 ? -44.156 16.362 -21.622 1.00 77.46 360 LEU A CA 1
ATOM 2068 C C . LEU A 1 259 ? -44.599 17.031 -22.916 1.00 78.02 360 LEU A C 1
ATOM 2069 O O . LEU A 1 259 ? -45.799 17.047 -23.210 1.00 71.04 360 LEU A O 1
ATOM 2074 N N . ALA A 1 260 ? -43.664 17.535 -23.701 1.00 86.20 361 ALA A N 1
ATOM 2075 C CA . ALA A 1 260 ? -43.993 18.164 -24.961 1.00 79.30 361 ALA A CA 1
ATOM 2076 C C . ALA A 1 260 ? -44.291 17.097 -26.002 1.00 89.55 361 ALA A C 1
ATOM 2077 O O . ALA A 1 260 ? -44.957 17.360 -26.993 1.00 81.67 361 ALA A O 1
ATOM 2079 N N . GLY A 1 261 ? -43.780 15.891 -25.785 1.00 88.37 362 GLY A N 1
ATOM 2080 C CA . GLY A 1 261 ? -44.064 14.800 -26.692 1.00 83.23 362 GLY A CA 1
ATOM 2081 C C . GLY A 1 261 ? -42.936 14.174 -27.467 1.00 90.30 362 GLY A C 1
ATOM 2082 O O . GLY A 1 261 ? -42.917 12.973 -27.665 1.00 98.06 362 GLY A O 1
ATOM 2083 N N . ASN A 1 262 ? -41.998 14.978 -27.933 1.00 91.14 363 ASN A N 1
ATOM 2084 C CA . ASN A 1 262 ? -40.876 14.454 -28.703 1.00 99.57 363 ASN A CA 1
ATOM 2085 C C . ASN A 1 262 ? -40.127 13.473 -27.818 1.00 96.91 363 ASN A C 1
ATOM 2086 O O . ASN A 1 262 ? -39.845 13.793 -26.681 1.00 97.88 363 ASN A O 1
ATOM 2091 N N . LYS A 1 263 ? -39.777 12.287 -28.311 1.00 93.49 364 LYS A N 1
ATOM 2092 C CA . LYS A 1 263 ? -39.103 11.304 -27.446 1.00 91.14 364 LYS A CA 1
ATOM 2093 C C . LYS A 1 263 ? -37.663 11.643 -27.056 1.00 88.94 364 LYS A C 1
ATOM 2094 O O . LYS A 1 263 ? -37.071 12.516 -27.651 1.00 104.45 364 LYS A O 1
ATOM 2100 N N . LEU A 1 264 ? -37.072 10.896 -26.125 1.00 90.07 365 LEU A N 1
ATOM 2101 C CA . LEU A 1 264 ? -35.790 11.302 -25.570 1.00 87.92 365 LEU A CA 1
ATOM 2102 C C . LEU A 1 264 ? -34.611 10.528 -26.153 1.00 81.02 365 LEU A C 1
ATOM 2103 O O . LEU A 1 264 ? -34.733 9.369 -26.559 1.00 82.88 365 LEU A O 1
ATOM 2108 N N . SER A 1 265 ? -33.464 11.206 -26.192 1.00 89.64 366 SER A N 1
ATOM 2109 C CA . SER A 1 265 ? -32.197 10.628 -26.618 1.00 91.60 366 SER A CA 1
ATOM 2110 C C . SER A 1 265 ? -31.689 9.627 -25.577 1.00 93.95 366 SER A C 1
ATOM 2111 O O . SER A 1 265 ? -32.078 9.660 -24.406 1.00 98.00 366 SER A O 1
ATOM 2114 N N . ASN A 1 266 ? -30.803 8.730 -26.025 1.00 95.16 367 ASN A N 1
ATOM 2115 C CA . ASN A 1 266 ? -30.266 7.697 -25.145 1.00 100.32 367 ASN A CA 1
ATOM 2116 C C . ASN A 1 266 ? -29.540 8.313 -23.954 1.00 105.20 367 ASN A C 1
ATOM 2117 O O . ASN A 1 266 ? -29.830 7.990 -22.796 1.00 105.72 367 ASN A O 1
ATOM 2122 N N . ASP A 1 267 ? -28.607 9.222 -24.222 1.00 106.28 368 ASP A N 1
ATOM 2123 C CA . ASP A 1 267 ? -27.874 9.907 -23.167 1.00 108.36 368 ASP A CA 1
ATOM 2124 C C . ASP A 1 267 ? -28.719 10.920 -22.403 1.00 103.30 368 ASP A C 1
ATOM 2125 O O . ASP A 1 267 ? -28.344 11.295 -21.287 1.00 102.45 368 ASP A O 1
ATOM 2130 N N . GLU A 1 268 ? -29.850 11.350 -22.963 1.00 97.38 369 GLU A N 1
ATOM 2131 C CA . GLU A 1 268 ? -30.710 12.322 -22.296 1.00 93.72 369 GLU A CA 1
ATOM 2132 C C . GLU A 1 268 ? -31.481 11.720 -21.126 1.00 97.92 369 GLU A C 1
ATOM 2133 O O . GLU A 1 268 ? -31.926 12.467 -20.247 1.00 100.48 369 GLU A O 1
ATOM 2139 N N . LEU A 1 269 ? -31.658 10.397 -21.101 1.00 93.61 370 LEU A N 1
ATOM 2140 C CA . LEU A 1 269 ? -32.426 9.727 -20.059 1.00 91.81 370 LEU A CA 1
ATOM 2141 C C . LEU A 1 269 ? -31.552 9.203 -18.928 1.00 92.57 370 LEU A C 1
ATOM 2142 O O . LEU A 1 269 ? -31.935 9.315 -17.758 1.00 92.72 370 LEU A O 1
ATOM 2147 N N . ASN A 1 270 ? -30.377 8.644 -19.239 1.00 96.17 371 ASN A N 1
ATOM 2148 C CA . ASN A 1 270 ? -29.427 8.299 -18.187 1.00 102.73 371 ASN A CA 1
ATOM 2149 C C . ASN A 1 270 ? -28.928 9.530 -17.442 1.00 100.12 371 ASN A C 1
ATOM 2150 O O . ASN A 1 270 ? -28.229 9.386 -16.433 1.00 102.37 371 ASN A O 1
ATOM 2155 N N . MET A 1 271 ? -29.265 10.728 -17.921 1.00 93.87 372 MET A N 1
ATOM 2156 C CA . MET A 1 271 ? -29.087 11.974 -17.190 1.00 94.49 372 MET A CA 1
ATOM 2157 C C . MET A 1 271 ? -30.295 12.281 -16.311 1.00 92.90 372 MET A C 1
ATOM 2158 O O . MET A 1 271 ? -30.135 12.793 -15.197 1.00 96.95 372 MET A O 1
ATOM 2163 N N . LEU A 1 272 ? -31.506 11.974 -16.789 1.00 91.44 373 LEU A N 1
ATOM 2164 C CA . LEU A 1 272 ? -32.669 11.987 -15.906 1.00 88.38 373 LEU A CA 1
ATOM 2165 C C . LEU A 1 272 ? -32.534 10.924 -14.825 1.00 94.61 373 LEU A C 1
ATOM 2166 O O . LEU A 1 272 ? -32.932 11.139 -13.674 1.00 91.33 373 LEU A O 1
ATOM 2171 N N . GLY A 1 273 ? -31.973 9.766 -15.181 1.00 92.70 374 GLY A N 1
ATOM 2172 C CA . GLY A 1 273 ? -31.828 8.688 -14.220 1.00 85.80 374 GLY A CA 1
ATOM 2173 C C . GLY A 1 273 ? -30.779 8.959 -13.162 1.00 87.95 374 GLY A C 1
ATOM 2174 O O . GLY A 1 273 ? -30.869 8.436 -12.047 1.00 88.13 374 GLY A O 1
ATOM 2175 N N . GLU A 1 274 ? -29.772 9.773 -13.487 1.00 93.11 375 GLU A N 1
ATOM 2176 C CA . GLU A 1 274 ? -28.727 10.068 -12.513 1.00 97.21 375 GLU A CA 1
ATOM 2177 C C . GLU A 1 274 ? -29.236 10.997 -11.417 1.00 97.87 375 GLU A C 1
ATOM 2178 O O . GLU A 1 274 ? -28.873 10.841 -10.246 1.00 103.04 375 GLU A O 1
ATOM 2184 N N . MET A 1 275 ? -30.075 11.971 -11.776 1.00 91.83 376 MET A N 1
ATOM 2185 C CA . MET A 1 275 ? -30.653 12.869 -10.785 1.00 91.29 376 MET A CA 1
ATOM 2186 C C . MET A 1 275 ? -31.766 12.211 -9.984 1.00 95.18 376 MET A C 1
ATOM 2187 O O . MET A 1 275 ? -32.129 12.715 -8.916 1.00 89.51 376 MET A O 1
ATOM 2192 N N . ILE A 1 276 ? -32.309 11.105 -10.479 1.00 91.63 377 ILE A N 1
ATOM 2193 C CA . ILE A 1 276 ? -33.324 10.343 -9.771 1.00 87.23 377 ILE A CA 1
ATOM 2194 C C . ILE A 1 276 ? -32.713 9.110 -9.095 1.00 87.02 377 ILE A C 1
ATOM 2195 O O . ILE A 1 276 ? -33.431 8.176 -8.737 1.00 81.74 377 ILE A O 1
ATOM 2200 N N . GLY A 1 277 ? -31.402 9.142 -8.842 1.00 87.99 378 GLY A N 1
ATOM 2201 C CA . GLY A 1 277 ? -30.582 7.988 -8.514 1.00 94.75 378 GLY A CA 1
ATOM 2202 C C . GLY A 1 277 ? -31.199 6.891 -7.676 1.00 108.90 378 GLY A C 1
ATOM 2203 O O . GLY A 1 277 ? -31.553 7.091 -6.508 1.00 113.45 378 GLY A O 1
ATOM 2204 N N . GLU A 1 278 ? -31.306 5.710 -8.283 1.00 111.45 379 GLU A N 1
ATOM 2205 C CA . GLU A 1 278 ? -31.915 4.529 -7.684 1.00 116.24 379 GLU A CA 1
ATOM 2206 C C . GLU A 1 278 ? -31.674 3.352 -8.623 1.00 119.61 379 GLU A C 1
ATOM 2207 O O . GLU A 1 278 ? -31.506 3.551 -9.828 1.00 114.63 379 GLU A O 1
ATOM 2213 N N . GLN A 1 279 ? -31.651 2.127 -8.096 1.00 121.41 380 GLN A N 1
ATOM 2214 C CA . GLN A 1 279 ? -31.200 0.994 -8.898 1.00 121.85 380 GLN A CA 1
ATOM 2215 C C . GLN A 1 279 ? -32.164 0.653 -10.028 1.00 121.67 380 GLN A C 1
ATOM 2216 O O . GLN A 1 279 ? -31.806 0.777 -11.203 1.00 118.50 380 GLN A O 1
ATOM 2222 N N . ASP A 1 280 ? -33.390 0.246 -9.697 1.00 119.65 381 ASP A N 1
ATOM 2223 C CA . ASP A 1 280 ? -34.370 -0.122 -10.721 1.00 120.37 381 ASP A CA 1
ATOM 2224 C C . ASP A 1 280 ? -35.073 1.152 -11.166 1.00 115.80 381 ASP A C 1
ATOM 2225 O O . ASP A 1 280 ? -36.070 1.582 -10.584 1.00 114.03 381 ASP A O 1
ATOM 2230 N N . ILE A 1 281 ? -34.532 1.770 -12.210 1.00 113.53 382 ILE A N 1
ATOM 2231 C CA . ILE A 1 281 ? -35.159 2.933 -12.822 1.00 108.25 382 ILE A CA 1
ATOM 2232 C C . ILE A 1 281 ? -35.429 2.740 -14.306 1.00 101.85 382 ILE A C 1
ATOM 2233 O O . ILE A 1 281 ? -36.277 3.455 -14.864 1.00 96.71 382 ILE A O 1
ATOM 2238 N N . GLU A 1 282 ? -34.771 1.782 -14.958 1.00 100.97 383 GLU A N 1
ATOM 2239 C CA . GLU A 1 282 ? -34.937 1.600 -16.397 1.00 94.91 383 GLU A CA 1
ATOM 2240 C C . GLU A 1 282 ? -36.366 1.276 -16.826 1.00 91.39 383 GLU A C 1
ATOM 2241 O O . GLU A 1 282 ? -36.817 1.855 -17.829 1.00 84.29 383 GLU A O 1
ATOM 2247 N N . PRO A 1 283 ? -37.116 0.384 -16.160 1.00 90.76 384 PRO A N 1
ATOM 2248 C CA . PRO A 1 283 ? -38.482 0.100 -16.647 1.00 89.88 384 PRO A CA 1
ATOM 2249 C C . PRO A 1 283 ? -39.372 1.330 -16.708 1.00 91.46 384 PRO A C 1
ATOM 2250 O O . PRO A 1 283 ? -40.060 1.545 -17.715 1.00 86.78 384 PRO A O 1
ATOM 2254 N N . LEU A 1 284 ? -39.373 2.149 -15.656 1.00 93.02 385 LEU A N 1
ATOM 2255 C CA . LEU A 1 284 ? -40.209 3.346 -15.650 1.00 87.78 385 LEU A CA 1
ATOM 2256 C C . LEU A 1 284 ? -39.757 4.341 -16.713 1.00 88.72 385 LEU A C 1
ATOM 2257 O O . LEU A 1 284 ? -40.588 4.927 -17.418 1.00 85.37 385 LEU A O 1
ATOM 2262 N N . LEU A 1 285 ? -38.443 4.544 -16.842 1.00 84.68 386 LEU A N 1
ATOM 2263 C CA . LEU A 1 285 ? -37.932 5.511 -17.809 1.00 81.88 386 LEU A CA 1
ATOM 2264 C C . LEU A 1 285 ? -38.272 5.103 -19.237 1.00 86.77 386 LEU A C 1
ATOM 2265 O O . LEU A 1 285 ? -38.674 5.942 -20.052 1.00 81.77 386 LEU A O 1
ATOM 2270 N N . GLN A 1 286 ? -38.119 3.817 -19.561 1.00 87.41 387 GLN A N 1
ATOM 2271 C CA . GLN A 1 286 ? -38.440 3.357 -20.908 1.00 80.77 387 GLN A CA 1
ATOM 2272 C C . GLN A 1 286 ? -39.944 3.375 -21.153 1.00 79.45 387 GLN A C 1
ATOM 2273 O O . GLN A 1 286 ? -40.391 3.655 -22.271 1.00 77.02 387 GLN A O 1
ATOM 2279 N N . ALA A 1 287 ? -40.738 3.073 -20.123 1.00 79.63 388 ALA A N 1
ATOM 2280 C CA . ALA A 1 287 ? -42.189 3.107 -20.276 1.00 82.07 388 ALA A CA 1
ATOM 2281 C C . ALA A 1 287 ? -42.682 4.525 -20.531 1.00 89.54 388 ALA A C 1
ATOM 2282 O O . ALA A 1 287 ? -43.613 4.732 -21.318 1.00 84.13 388 ALA A O 1
ATOM 2284 N N . ALA A 1 288 ? -42.068 5.513 -19.877 1.00 88.69 389 ALA A N 1
ATOM 2285 C CA . ALA A 1 288 ? -42.451 6.902 -20.105 1.00 90.65 389 ALA A CA 1
ATOM 2286 C C . ALA A 1 288 ? -42.002 7.379 -21.479 1.00 92.01 389 ALA A C 1
ATOM 2287 O O . ALA A 1 288 ? -42.771 8.024 -22.202 1.00 97.71 389 ALA A O 1
ATOM 2289 N N . ASN A 1 289 ? -40.766 7.066 -21.858 1.00 84.79 390 ASN A N 1
ATOM 2290 C CA . ASN A 1 289 ? -40.206 7.479 -23.144 1.00 89.22 390 ASN A CA 1
ATOM 2291 C C . ASN A 1 289 ? -40.546 6.481 -24.248 1.00 98.43 390 ASN A C 1
ATOM 2292 O O . ASN A 1 289 ? -39.682 6.038 -25.003 1.00 98.32 390 ASN A O 1
ATOM 2297 N N . SER A 1 290 ? -41.824 6.116 -24.349 1.00 101.13 391 SER A N 1
ATOM 2298 C CA . SER A 1 290 ? -42.255 5.161 -25.362 1.00 106.97 391 SER A CA 1
ATOM 2299 C C . SER A 1 290 ? -43.474 5.649 -26.135 1.00 114.18 391 SER A C 1
ATOM 2300 O O . SER A 1 290 ? -43.627 5.334 -27.319 1.00 115.47 391 SER A O 1
ATOM 2303 N N . ASP A 1 291 ? -44.336 6.425 -25.473 1.00 108.20 392 ASP A N 1
ATOM 2304 C CA . ASP A 1 291 ? -45.648 6.806 -26.007 1.00 112.36 392 ASP A CA 1
ATOM 2305 C C . ASP A 1 291 ? -46.483 5.577 -26.358 1.00 113.05 392 ASP A C 1
ATOM 2306 O O . ASP A 1 291 ? -47.104 5.501 -27.422 1.00 107.50 392 ASP A O 1
ATOM 2311 N N . SER A 1 292 ? -46.480 4.605 -25.455 1.00 112.19 393 SER A N 1
ATOM 2312 C CA . SER A 1 292 ? -47.357 3.453 -25.552 1.00 110.54 393 SER A CA 1
ATOM 2313 C C . SER A 1 292 ? -48.675 3.775 -24.869 1.00 110.02 393 SER A C 1
ATOM 2314 O O . SER A 1 292 ? -49.027 4.922 -24.571 1.00 106.07 393 SER A O 1
ATOM 2317 N N . GLU A 1 293 ? -49.434 2.732 -24.651 1.00 113.44 394 GLU A N 1
ATOM 2318 C CA . GLU A 1 293 ? -50.663 2.900 -23.926 1.00 113.82 394 GLU A CA 1
ATOM 2319 C C . GLU A 1 293 ? -50.427 3.217 -22.429 1.00 113.36 394 GLU A C 1
ATOM 2320 O O . GLU A 1 293 ? -51.291 3.832 -21.793 1.00 105.10 394 GLU A O 1
ATOM 2326 N N . ASP A 1 294 ? -49.224 2.939 -21.905 1.00 115.70 395 ASP A N 1
ATOM 2327 C CA . ASP A 1 294 ? -48.849 3.132 -20.500 1.00 113.25 395 ASP A CA 1
ATOM 2328 C C . ASP A 1 294 ? -47.954 4.347 -20.260 1.00 104.36 395 ASP A C 1
ATOM 2329 O O . ASP A 1 294 ? -47.679 4.693 -19.100 1.00 104.05 395 ASP A O 1
ATOM 2334 N N . ALA A 1 295 ? -47.494 4.999 -21.325 1.00 100.59 396 ALA A N 1
ATOM 2335 C CA . ALA A 1 295 ? -46.590 6.131 -21.163 1.00 100.93 396 ALA A CA 1
ATOM 2336 C C . ALA A 1 295 ? -47.283 7.313 -20.509 1.00 102.35 396 ALA A C 1
ATOM 2337 O O . ALA A 1 295 ? -46.634 8.092 -19.799 1.00 101.56 396 ALA A O 1
ATOM 2339 N N . GLN A 1 296 ? -48.589 7.472 -20.732 1.00 103.40 397 GLN A N 1
ATOM 2340 C CA . GLN A 1 296 ? -49.286 8.597 -20.116 1.00 101.90 397 GLN A CA 1
ATOM 2341 C C . GLN A 1 296 ? -49.201 8.520 -18.601 1.00 103.98 397 GLN A C 1
ATOM 2342 O O . GLN A 1 296 ? -48.862 9.505 -17.936 1.00 100.34 397 GLN A O 1
ATOM 2348 N N . SER A 1 297 ? -49.504 7.351 -18.042 1.00 104.35 398 SER A N 1
ATOM 2349 C CA . SER A 1 297 ? -49.342 7.154 -16.610 1.00 99.56 398 SER A CA 1
ATOM 2350 C C . SER A 1 297 ? -47.879 7.209 -16.212 1.00 101.63 398 SER A C 1
ATOM 2351 O O . SER A 1 297 ? -47.519 7.860 -15.224 1.00 102.43 398 SER A O 1
ATOM 2354 N N . ALA A 1 298 ? -47.014 6.544 -16.981 1.00 99.96 399 ALA A N 1
ATOM 2355 C CA . ALA A 1 298 ? -45.606 6.403 -16.588 1.00 95.71 399 ALA A CA 1
ATOM 2356 C C . ALA A 1 298 ? -44.908 7.746 -16.383 1.00 89.13 399 ALA A C 1
ATOM 2357 O O . ALA A 1 298 ? -43.968 7.827 -15.585 1.00 83.15 399 ALA A O 1
ATOM 2359 N N . ARG A 1 299 ? -45.322 8.801 -17.099 1.00 88.05 400 ARG A N 1
ATOM 2360 C CA . ARG A 1 299 ? -44.646 10.079 -16.913 1.00 87.61 400 ARG A CA 1
ATOM 2361 C C . ARG A 1 299 ? -45.106 10.783 -15.646 1.00 84.05 400 ARG A C 1
ATOM 2362 O O . ARG A 1 299 ? -44.334 11.537 -15.047 1.00 86.23 400 ARG A O 1
ATOM 2370 N N . GLN A 1 300 ? -46.366 10.608 -15.258 1.00 90.36 401 GLN A N 1
ATOM 2371 C CA . GLN A 1 300 ? -46.804 11.202 -14.006 1.00 94.72 401 GLN A CA 1
ATOM 2372 C C . GLN A 1 300 ? -46.041 10.614 -12.824 1.00 88.17 401 GLN A C 1
ATOM 2373 O O . GLN A 1 300 ? -45.644 11.339 -11.908 1.00 83.71 401 GLN A O 1
ATOM 2379 N N . GLU A 1 301 ? -45.818 9.305 -12.833 1.00 88.48 402 GLU A N 1
ATOM 2380 C CA . GLU A 1 301 ? -44.937 8.718 -11.832 1.00 87.88 402 GLU A CA 1
ATOM 2381 C C . GLU A 1 301 ? -43.508 9.228 -11.979 1.00 80.10 402 GLU A C 1
ATOM 2382 O O . GLU A 1 301 ? -42.811 9.429 -10.978 1.00 75.87 402 GLU A O 1
ATOM 2388 N N . LEU A 1 302 ? -43.054 9.438 -13.216 1.00 79.34 403 LEU A N 1
ATOM 2389 C CA . LEU A 1 302 ? -41.684 9.891 -13.442 1.00 68.88 403 LEU A CA 1
ATOM 2390 C C . LEU A 1 302 ? -41.474 11.301 -12.906 1.00 70.34 403 LEU A C 1
ATOM 2391 O O . LEU A 1 302 ? -40.580 11.538 -12.085 1.00 63.67 403 LEU A O 1
ATOM 2396 N N . VAL A 1 303 ? -42.278 12.257 -13.377 1.00 78.01 404 VAL A N 1
ATOM 2397 C CA . VAL A 1 303 ? -42.118 13.636 -12.925 1.00 73.43 404 VAL A CA 1
ATOM 2398 C C . VAL A 1 303 ? -42.379 13.743 -11.429 1.00 71.07 404 VAL A C 1
ATOM 2399 O O . VAL A 1 303 ? -41.770 14.575 -10.746 1.00 55.20 404 VAL A O 1
ATOM 2403 N N . SER A 1 304 ? -43.253 12.887 -10.889 1.00 69.55 405 SER A N 1
ATOM 2404 C CA . SER A 1 304 ? -43.539 12.921 -9.457 1.00 66.84 405 SER A CA 1
ATOM 2405 C C . SER A 1 304 ? -42.287 12.637 -8.639 1.00 65.49 405 SER A C 1
ATOM 2406 O O . SER A 1 304 ? -42.012 13.325 -7.649 1.00 65.75 405 SER A O 1
ATOM 2409 N N . MET A 1 305 ? -41.513 11.626 -9.036 1.00 59.38 406 MET A N 1
ATOM 2410 C CA . MET A 1 305 ? -40.266 11.336 -8.342 1.00 62.09 406 MET A CA 1
ATOM 2411 C C . MET A 1 305 ? -39.188 12.366 -8.647 1.00 54.74 406 MET A C 1
ATOM 2412 O O . MET A 1 305 ? -38.251 12.518 -7.856 1.00 57.40 406 MET A O 1
ATOM 2417 N N . LEU A 1 306 ? -39.295 13.073 -9.774 1.00 51.39 407 LEU A N 1
ATOM 2418 C CA . LEU A 1 306 ? -38.354 14.146 -10.067 1.00 52.44 407 LEU A CA 1
ATOM 2419 C C . LEU A 1 306 ? -38.690 15.417 -9.297 1.00 54.40 407 LEU A C 1
ATOM 2420 O O . LEU A 1 306 ? -37.779 16.149 -8.893 1.00 49.00 407 LEU A O 1
ATOM 2425 N N . MET A 1 307 ? -39.980 15.696 -9.085 1.00 54.73 408 MET A N 1
ATOM 2426 C CA . MET A 1 307 ? -40.361 16.847 -8.272 1.00 55.93 408 MET A CA 1
ATOM 2427 C C . MET A 1 307 ? -39.925 16.673 -6.824 1.00 55.57 408 MET A C 1
ATOM 2428 O O . MET A 1 307 ? -39.581 17.656 -6.157 1.00 54.37 408 MET A O 1
ATOM 2433 N N . ASP A 1 308 ? -39.926 15.435 -6.322 1.00 56.42 409 ASP A N 1
ATOM 2434 C CA . ASP A 1 308 ? -39.475 15.180 -4.959 1.00 53.73 409 ASP A CA 1
ATOM 2435 C C . ASP A 1 308 ? -37.975 15.384 -4.797 1.00 50.21 409 ASP A C 1
ATOM 2436 O O . ASP A 1 308 ? -37.505 15.562 -3.668 1.00 55.19 409 ASP A O 1
ATOM 2441 N N . ARG A 1 309 ? -37.216 15.360 -5.892 1.00 49.83 410 ARG A N 1
ATOM 2442 C CA . ARG A 1 309 ? -35.774 15.566 -5.855 1.00 53.62 410 ARG A CA 1
ATOM 2443 C C . ARG A 1 309 ? -35.365 16.920 -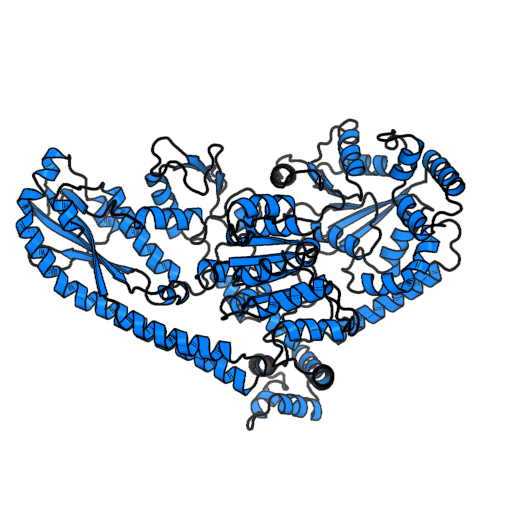6.420 1.00 51.71 410 ARG A C 1
ATOM 2444 O O . ARG A 1 309 ? -34.167 17.185 -6.564 1.00 46.31 410 ARG A O 1
ATOM 2452 N N . HIS A 1 310 ? -36.329 17.780 -6.742 1.00 52.04 411 HIS A N 1
ATOM 2453 C CA . HIS A 1 310 ? -36.023 19.110 -7.247 1.00 40.71 411 HIS A CA 1
ATOM 2454 C C . HIS A 1 310 ? -35.321 19.937 -6.175 1.00 48.99 411 HIS A C 1
ATOM 2455 O O . HIS A 1 310 ? -35.604 19.818 -4.979 1.00 42.73 411 HIS A O 1
ATOM 2462 N N . GLY A 1 311 ? -34.397 20.791 -6.619 1.00 43.23 412 GLY A N 1
ATOM 2463 C CA . GLY A 1 311 ? -33.525 21.476 -5.681 1.00 38.93 412 GLY A CA 1
ATOM 2464 C C . GLY A 1 311 ? -34.194 22.593 -4.905 1.00 45.48 412 GLY A C 1
ATOM 2465 O O . GLY A 1 311 ? -33.752 22.933 -3.804 1.00 38.47 412 GLY A O 1
ATOM 2466 N N . THR A 1 312 ? -35.256 23.185 -5.458 1.00 43.92 413 THR A N 1
ATOM 2467 C CA . THR A 1 312 ? -35.864 24.366 -4.856 1.00 39.58 413 THR A CA 1
ATOM 2468 C C . THR A 1 312 ? -37.384 24.329 -4.759 1.00 41.00 413 THR A C 1
ATOM 2469 O O . THR A 1 312 ? -37.949 25.174 -4.056 1.00 38.42 413 THR A O 1
ATOM 2473 N N . SER A 1 313 ? -38.061 23.390 -5.426 1.00 40.00 414 SER A N 1
ATOM 2474 C CA . SER A 1 313 ? -39.517 23.447 -5.533 1.00 43.16 414 SER A CA 1
ATOM 2475 C C . SER A 1 313 ? -40.224 23.295 -4.191 1.00 43.37 414 SER A C 1
ATOM 2476 O O . SER A 1 313 ? -41.375 23.726 -4.062 1.00 41.60 414 SER A O 1
ATOM 2479 N N . ARG A 1 314 ? -39.572 22.693 -3.195 1.00 41.60 415 ARG A N 1
ATOM 2480 C CA . ARG A 1 314 ? -40.194 22.561 -1.883 1.00 37.74 415 ARG A CA 1
ATOM 2481 C C . ARG A 1 314 ? -40.417 23.920 -1.228 1.00 43.39 415 ARG A C 1
ATOM 2482 O O . ARG A 1 314 ? -41.382 24.096 -0.475 1.00 46.04 415 ARG A O 1
ATOM 2490 N N . VAL A 1 315 ? -39.556 24.895 -1.518 1.00 38.76 416 VAL A N 1
ATOM 2491 C CA . VAL A 1 315 ? -39.602 26.201 -0.873 1.00 39.23 416 VAL A CA 1
ATOM 2492 C C . VAL A 1 315 ? -39.818 27.342 -1.855 1.00 39.16 416 VAL A C 1
ATOM 2493 O O . VAL A 1 315 ? -39.875 28.501 -1.432 1.00 35.83 416 VAL A O 1
ATOM 2497 N N . LEU A 1 316 ? -39.938 27.059 -3.151 1.00 34.85 417 LEU A N 1
ATOM 2498 C CA . LEU A 1 316 ? -40.128 28.092 -4.164 1.00 33.89 417 LEU A CA 1
ATOM 2499 C C . LEU A 1 316 ? -41.250 27.665 -5.098 1.00 40.79 417 LEU A C 1
ATOM 2500 O O . LEU A 1 316 ? -41.183 26.589 -5.701 1.00 38.26 417 LEU A O 1
ATOM 2505 N N . PHE A 1 317 ? -42.271 28.508 -5.221 1.00 35.30 418 PHE A N 1
ATOM 2506 C CA . PHE A 1 317 ? -43.441 28.227 -6.042 1.00 36.46 418 PHE A CA 1
ATOM 2507 C C . PHE A 1 317 ? -43.543 29.279 -7.136 1.00 36.14 418 PHE A C 1
ATOM 2508 O O . PHE A 1 317 ? -43.471 30.480 -6.854 1.00 36.03 418 PHE A O 1
ATOM 2516 N N . ARG A 1 318 ? -43.713 28.831 -8.381 1.00 31.71 419 ARG A N 1
ATOM 2517 C CA . ARG A 1 318 ? -43.722 29.752 -9.516 1.00 35.92 419 ARG A CA 1
ATOM 2518 C C . ARG A 1 318 ? -44.648 29.197 -10.595 1.00 35.50 419 ARG A C 1
ATOM 2519 O O . ARG A 1 318 ? -44.235 28.360 -11.403 1.00 41.51 419 ARG A O 1
ATOM 2527 N N . ASN A 1 319 ? -45.891 29.666 -10.599 1.00 35.82 420 ASN A N 1
ATOM 2528 C CA . ASN A 1 319 ? -46.780 29.479 -11.733 1.00 39.08 420 ASN A CA 1
ATOM 2529 C C . ASN A 1 319 ? -46.635 30.662 -12.681 1.00 41.32 420 ASN A C 1
ATOM 2530 O O . ASN A 1 319 ? -46.400 31.796 -12.256 1.00 39.40 420 ASN A O 1
ATOM 2535 N N . THR A 1 320 ? -46.759 30.387 -13.976 1.00 42.28 421 THR A N 1
ATOM 2536 C CA . THR A 1 320 ? -46.605 31.405 -15.002 1.00 43.03 421 THR A CA 1
ATOM 2537 C C . THR A 1 320 ? -47.907 31.567 -15.775 1.00 42.37 421 THR A C 1
ATOM 2538 O O . THR A 1 320 ? -48.806 30.723 -15.707 1.00 41.55 421 THR A O 1
ATOM 2542 N N . ARG A 1 321 ? -48.001 32.675 -16.516 1.00 44.45 422 ARG A N 1
ATOM 2543 C CA . ARG A 1 321 ? -49.212 32.944 -17.282 1.00 43.31 422 ARG A CA 1
ATOM 2544 C C . ARG A 1 321 ? -49.331 32.023 -18.490 1.00 51.22 422 ARG A C 1
ATOM 2545 O O . ARG A 1 321 ? -50.445 31.653 -18.877 1.00 53.87 422 ARG A O 1
ATOM 2553 N N . ASN A 1 322 ? -48.204 31.645 -19.097 1.00 50.31 423 ASN A N 1
ATOM 2554 C CA . ASN A 1 322 ? -48.240 30.642 -20.154 1.00 49.67 423 ASN A CA 1
ATOM 2555 C C . ASN A 1 322 ? -48.560 29.257 -19.611 1.00 52.95 423 ASN A C 1
ATOM 2556 O O . ASN A 1 322 ? -49.045 28.406 -20.364 1.00 54.78 423 ASN A O 1
ATOM 2561 N N . GLY A 1 323 ? -48.300 29.014 -18.328 1.00 48.81 424 GLY A N 1
ATOM 2562 C CA . GLY A 1 323 ? -48.608 27.737 -17.716 1.00 52.92 424 GLY A CA 1
ATOM 2563 C C . GLY A 1 323 ? -50.026 27.672 -17.191 1.00 46.95 424 GLY A C 1
ATOM 2564 O O . GLY A 1 323 ? -50.711 26.658 -17.355 1.00 60.32 424 GLY A O 1
ATOM 2565 N N . VAL A 1 324 ? -50.478 28.750 -16.553 1.00 52.83 425 VAL A N 1
ATOM 2566 C CA . VAL A 1 324 ? -51.858 28.844 -16.092 1.00 57.80 425 VAL A CA 1
ATOM 2567 C C . VAL A 1 324 ? -52.590 29.863 -16.953 1.00 58.82 425 VAL A C 1
ATOM 2568 O O . VAL A 1 324 ? -52.609 31.059 -16.640 1.00 72.22 425 VAL A O 1
ATOM 2572 N N . LYS A 1 325 ? -53.202 29.398 -18.035 1.00 55.24 426 LYS A N 1
ATOM 2573 C CA . LYS A 1 325 ? -53.943 30.293 -18.907 1.00 63.22 426 LYS A CA 1
ATOM 2574 C C . LYS A 1 325 ? -55.306 30.610 -18.298 1.00 64.50 426 LYS A C 1
ATOM 2575 O O . LYS A 1 325 ? -55.785 29.928 -17.388 1.00 71.11 426 LYS A O 1
ATOM 2581 N N . GLY A 1 326 ? -55.930 31.665 -18.813 1.00 57.86 427 GLY A N 1
ATOM 2582 C CA . GLY A 1 326 ? -57.185 32.131 -18.258 1.00 43.67 427 GLY A CA 1
ATOM 2583 C C . GLY A 1 326 ? -57.257 33.639 -18.150 1.00 57.33 427 GLY A C 1
ATOM 2584 O O . GLY A 1 326 ? -58.216 34.186 -17.597 1.00 52.18 427 GLY A O 1
ATOM 2585 N N . PHE A 1 327 ? -56.239 34.323 -18.667 1.00 56.19 428 PHE A N 1
ATOM 2586 C CA . PHE A 1 327 ? -56.267 35.775 -18.701 1.00 46.17 428 PHE A CA 1
ATOM 2587 C C . PHE A 1 327 ? -56.842 36.261 -20.028 1.00 42.73 428 PHE A C 1
ATOM 2588 O O . PHE A 1 327 ? -56.675 35.606 -21.062 1.00 48.20 428 PHE A O 1
ATOM 2596 N N . PRO A 1 328 ? -57.529 37.400 -20.028 1.00 42.49 429 PRO A N 1
ATOM 2597 C CA . PRO A 1 328 ? -58.134 37.897 -21.267 1.00 39.94 429 PRO A CA 1
ATOM 2598 C C . PRO A 1 328 ? -57.090 38.485 -22.204 1.00 51.70 429 PRO A C 1
ATOM 2599 O O . PRO A 1 328 ? -55.946 38.757 -21.832 1.00 42.95 429 PRO A O 1
ATOM 2603 N N . LYS A 1 329 ? -57.508 38.674 -23.451 1.00 46.99 430 LYS A N 1
ATOM 2604 C CA . LYS A 1 329 ? -56.689 39.379 -24.423 1.00 43.98 430 LYS A CA 1
ATOM 2605 C C . LYS A 1 329 ? -56.773 40.880 -24.180 1.00 40.94 430 LYS A C 1
ATOM 2606 O O . LYS A 1 329 ? -57.770 41.394 -23.666 1.00 38.99 430 LYS A O 1
ATOM 2612 N N . ARG A 1 330 ? -55.706 41.584 -24.546 1.00 40.92 431 ARG A N 1
ATOM 2613 C CA . ARG A 1 330 ? -55.621 43.028 -24.380 1.00 42.05 431 ARG A CA 1
ATOM 2614 C C . ARG A 1 330 ? -55.487 43.679 -25.749 1.00 44.84 431 ARG A C 1
ATOM 2615 O O . ARG A 1 330 ? -54.604 43.312 -26.531 1.00 37.80 431 ARG A O 1
ATOM 2623 N N . GLU A 1 331 ? -56.369 44.634 -26.036 1.00 40.29 432 GLU A N 1
ATOM 2624 C CA . GLU A 1 331 ? -56.430 45.298 -27.333 1.00 39.59 432 GLU A CA 1
ATOM 2625 C C . GLU A 1 331 ? -56.192 46.788 -27.141 1.00 40.71 432 GLU A C 1
ATOM 2626 O O . GLU A 1 331 ? -56.900 47.438 -26.364 1.00 35.55 432 GLU A O 1
ATOM 2632 N N . LEU A 1 332 ? -55.208 47.327 -27.854 1.00 37.30 433 LEU A N 1
ATOM 2633 C CA . LEU A 1 332 ? -54.873 48.740 -27.762 1.00 31.24 433 LEU A CA 1
ATOM 2634 C C . LEU A 1 332 ? -55.594 49.534 -28.843 1.00 40.16 433 LEU A C 1
ATOM 2635 O O . LEU A 1 332 ? -55.651 49.120 -30.004 1.00 38.78 433 LEU A O 1
ATOM 2640 N N . HIS A 1 333 ? -56.146 50.680 -28.448 1.00 37.80 434 HIS A N 1
ATOM 2641 C CA . HIS A 1 333 ? -56.779 51.617 -29.370 1.00 37.72 434 HIS A CA 1
ATOM 2642 C C . HIS A 1 333 ? -56.263 53.012 -29.046 1.00 42.35 434 HIS A C 1
ATOM 2643 O O . HIS A 1 333 ? -56.639 53.594 -28.023 1.00 41.91 434 HIS A O 1
ATOM 2650 N N . THR A 1 334 ? -55.400 53.544 -29.906 1.00 33.01 435 THR A N 1
ATOM 2651 C CA . THR A 1 334 ? -54.834 54.871 -29.722 1.00 39.50 435 THR A CA 1
ATOM 2652 C C . THR A 1 334 ? -55.637 55.901 -30.506 1.00 38.96 435 THR A C 1
ATOM 2653 O O . THR A 1 334 ? -56.196 55.606 -31.566 1.00 41.27 435 THR A O 1
ATOM 2657 N N . ILE A 1 335 ? -55.693 57.117 -29.968 1.00 39.69 436 ILE A N 1
ATOM 2658 C CA . ILE A 1 335 ? -56.443 58.220 -30.562 1.00 33.71 436 ILE A CA 1
ATOM 2659 C C . ILE A 1 335 ? -55.535 59.443 -30.524 1.00 39.36 436 ILE A C 1
ATOM 2660 O O . ILE A 1 335 ? -55.404 60.095 -29.482 1.00 36.28 436 ILE A O 1
ATOM 2665 N N . LYS A 1 336 ? -54.906 59.757 -31.654 1.00 34.14 437 LYS A N 1
ATOM 2666 C CA . LYS A 1 336 ? -54.056 60.936 -31.748 1.00 36.45 437 LYS A CA 1
ATOM 2667 C C . LYS A 1 336 ? -54.917 62.186 -31.876 1.00 33.35 437 LYS A C 1
ATOM 2668 O O . LYS A 1 336 ? -55.832 62.238 -32.704 1.00 42.32 437 LYS A O 1
ATOM 2674 N N . LEU A 1 337 ? -54.624 63.189 -31.057 1.00 29.93 438 LEU A N 1
ATOM 2675 C CA . LEU A 1 337 ? -55.389 64.423 -31.012 1.00 35.07 438 LEU A CA 1
ATOM 2676 C C . LEU A 1 337 ? -54.464 65.619 -31.173 1.00 40.73 438 LEU A C 1
ATOM 2677 O O . LEU A 1 337 ? -53.297 65.566 -30.771 1.00 39.54 438 LEU A O 1
ATOM 2682 N N . PRO A 1 338 ? -54.955 66.709 -31.761 1.00 46.09 439 PRO A N 1
ATOM 2683 C CA . PRO A 1 338 ? -54.096 67.877 -31.971 1.00 43.65 439 PRO A CA 1
ATOM 2684 C C . PRO A 1 338 ? -53.768 68.582 -30.665 1.00 44.83 439 PRO A C 1
ATOM 2685 O O . PRO A 1 338 ? -54.550 68.581 -29.712 1.00 39.70 439 PRO A O 1
ATOM 2689 N N . LEU A 1 339 ? -52.588 69.187 -30.635 1.00 30.85 440 LEU A N 1
ATOM 2690 C CA . LEU A 1 339 ? -52.153 69.944 -29.470 1.00 32.17 440 LEU A CA 1
ATOM 2691 C C . LEU A 1 339 ? -52.774 71.335 -29.500 1.00 41.53 440 LEU A C 1
ATOM 2692 O O . LEU A 1 339 ? -52.484 72.110 -30.419 1.00 40.03 440 LEU A O 1
ATOM 2697 N N . PRO A 1 340 ? -53.626 71.688 -28.541 1.00 36.31 441 PRO A N 1
ATOM 2698 C CA . PRO A 1 340 ? -54.204 73.036 -28.534 1.00 44.92 441 PRO A CA 1
ATOM 2699 C C . PRO A 1 340 ? -53.142 74.091 -28.275 1.00 43.27 441 PRO A C 1
ATOM 2700 O O . PRO A 1 340 ? -52.116 73.835 -27.639 1.00 44.93 441 PRO A O 1
ATOM 2704 N N . THR A 1 341 ? -53.401 75.298 -28.786 1.00 45.60 442 THR A N 1
ATOM 2705 C CA . THR A 1 341 ? -52.424 76.376 -28.677 1.00 44.63 442 THR A CA 1
ATOM 2706 C C . THR A 1 341 ? -52.217 76.836 -27.240 1.00 45.48 442 THR A C 1
ATOM 2707 O O . THR A 1 341 ? -51.155 77.387 -26.931 1.00 48.12 442 THR A O 1
ATOM 2711 N N . GLN A 1 342 ? -53.201 76.631 -26.361 1.00 36.27 443 GLN A N 1
ATOM 2712 C CA . GLN A 1 342 ? -53.001 76.938 -24.948 1.00 47.49 443 GLN A CA 1
ATOM 2713 C C . GLN A 1 342 ? -51.875 76.093 -24.366 1.00 47.83 443 GLN A C 1
ATOM 2714 O O . GLN A 1 342 ? -51.010 76.600 -23.642 1.00 48.12 443 GLN A O 1
ATOM 2720 N N . TYR A 1 343 ? -51.870 74.794 -24.676 1.00 47.38 444 TYR A N 1
ATOM 2721 C CA . TYR A 1 343 ? -50.766 73.943 -24.252 1.00 40.86 444 TYR A CA 1
ATOM 2722 C C . TYR A 1 343 ? -49.479 74.296 -24.985 1.00 42.27 444 TYR A C 1
ATOM 2723 O O . TYR A 1 343 ? -48.390 74.169 -24.416 1.00 41.36 444 TYR A O 1
ATOM 2732 N N . GLN A 1 344 ? -49.585 74.737 -26.242 1.00 49.40 445 GLN A N 1
ATOM 2733 C CA . GLN A 1 344 ? -48.407 75.190 -26.977 1.00 43.04 445 GLN A CA 1
ATOM 2734 C C . GLN A 1 344 ? -47.738 76.360 -26.266 1.00 43.82 445 GLN A C 1
ATOM 2735 O O . GLN A 1 344 ? -46.515 76.376 -26.083 1.00 43.57 445 GLN A O 1
ATOM 2741 N N . THR A 1 345 ? -48.531 77.353 -25.859 1.00 41.29 446 THR A N 1
ATOM 2742 C CA . THR A 1 345 ? -47.977 78.505 -25.156 1.00 48.72 446 THR A CA 1
ATOM 2743 C C . THR A 1 345 ? -47.452 78.112 -23.781 1.00 48.95 446 THR A C 1
ATOM 2744 O O . THR A 1 345 ? -46.359 78.534 -23.384 1.00 37.99 446 THR A O 1
ATOM 2748 N N . ALA A 1 346 ? -48.215 77.302 -23.042 1.00 42.07 447 ALA A N 1
ATOM 2749 C CA . ALA A 1 346 ? -47.791 76.892 -21.707 1.00 42.67 447 ALA A CA 1
ATOM 2750 C C . ALA A 1 346 ? -46.491 76.098 -21.756 1.00 45.39 447 ALA A C 1
ATOM 2751 O O . ALA A 1 346 ? -45.627 76.256 -20.887 1.00 40.37 447 ALA A O 1
ATOM 2753 N N . ILE A 1 347 ? -46.335 75.238 -22.764 1.00 43.82 448 ILE A N 1
ATOM 2754 C CA . ILE A 1 347 ? -45.107 74.459 -22.890 1.00 42.77 448 ILE A CA 1
ATOM 2755 C C . ILE A 1 347 ? -43.934 75.363 -23.248 1.00 46.39 448 ILE A C 1
ATOM 2756 O O . ILE A 1 347 ? -42.817 75.182 -22.747 1.00 42.27 448 ILE A O 1
ATOM 2761 N N . LYS A 1 348 ? -44.169 76.360 -24.105 1.00 46.65 449 LYS A N 1
ATOM 2762 C CA . LYS A 1 348 ? -43.090 77.251 -24.522 1.00 52.81 449 LYS A CA 1
ATOM 2763 C C . LYS A 1 348 ? -42.588 78.095 -23.356 1.00 50.27 449 LYS A C 1
ATOM 2764 O O . LYS A 1 348 ? -41.378 78.183 -23.117 1.00 53.68 449 LYS A O 1
ATOM 2770 N N . VAL A 1 349 ? -43.506 78.725 -22.618 1.00 46.14 450 VAL A N 1
ATOM 2771 C CA . VAL A 1 349 ? -43.107 79.512 -21.454 1.00 55.36 450 VAL A CA 1
ATOM 2772 C C . VAL A 1 349 ? -42.480 78.614 -20.395 1.00 54.64 450 VAL A C 1
ATOM 2773 O O . VAL A 1 349 ? -41.574 79.036 -19.666 1.00 54.95 450 VAL A O 1
ATOM 2777 N N . SER A 1 350 ? -42.931 77.360 -20.306 1.00 50.34 451 SER A N 1
ATOM 2778 C CA . SER A 1 350 ? -42.283 76.405 -19.413 1.00 45.58 451 SER A CA 1
ATOM 2779 C C . SER A 1 350 ? -40.841 76.153 -19.834 1.00 47.33 451 SER A C 1
ATOM 2780 O O . SER A 1 350 ? -39.941 76.091 -18.989 1.00 49.91 451 SER A O 1
ATOM 2783 N N . GLY A 1 351 ? -40.602 76.006 -21.139 1.00 48.68 452 GLY A N 1
ATOM 2784 C CA . GLY A 1 351 ? -39.245 75.817 -21.620 1.00 49.15 452 GLY A CA 1
ATOM 2785 C C . GLY A 1 351 ? -38.371 77.041 -21.439 1.00 53.55 452 GLY A C 1
ATOM 2786 O O . GLY A 1 351 ? -37.151 76.919 -21.290 1.00 53.63 452 GLY A O 1
ATOM 2787 N N . ILE A 1 352 ? -38.972 78.232 -21.452 1.00 54.01 453 ILE A N 1
ATOM 2788 C CA . ILE A 1 352 ? -38.203 79.452 -21.233 1.00 55.56 453 ILE A CA 1
ATOM 2789 C C . ILE A 1 352 ? -37.822 79.587 -19.764 1.00 53.05 453 ILE A C 1
ATOM 2790 O O . ILE A 1 352 ? -36.764 80.140 -19.435 1.00 58.33 453 ILE A O 1
ATOM 2795 N N . MET A 1 353 ? -38.655 79.070 -18.859 1.00 60.99 454 MET A N 1
ATOM 2796 C CA . MET A 1 353 ? -38.337 79.124 -17.437 1.00 59.37 454 MET A CA 1
ATOM 2797 C C . MET A 1 353 ? -37.400 78.000 -17.013 1.00 62.76 454 MET A C 1
ATOM 2798 O O . MET A 1 353 ? -36.658 78.154 -16.036 1.00 62.53 454 MET A O 1
ATOM 2803 N N . GLY A 1 354 ? -37.416 76.877 -17.726 1.00 60.53 455 GLY A N 1
ATOM 2804 C CA . GLY A 1 354 ? -36.639 75.719 -17.328 1.00 54.99 455 GLY A CA 1
ATOM 2805 C C . GLY A 1 354 ? -35.452 75.412 -18.217 1.00 66.19 455 GLY A C 1
ATOM 2806 O O . GLY A 1 354 ? -35.196 74.245 -18.529 1.00 72.81 455 GLY A O 1
ATOM 2807 N N . ALA A 1 355 ? -34.720 76.448 -18.639 1.00 66.11 456 ALA A N 1
ATOM 2808 C CA . ALA A 1 355 ? -33.497 76.227 -19.403 1.00 66.61 456 ALA A CA 1
ATOM 2809 C C . ALA A 1 355 ? -32.463 75.441 -18.609 1.00 73.20 456 ALA A C 1
ATOM 2810 O O . ALA A 1 355 ? -31.604 74.782 -19.205 1.00 79.35 456 ALA A O 1
ATOM 2812 N N . ARG A 1 356 ? -32.531 75.497 -17.278 1.00 69.80 457 ARG A N 1
ATOM 2813 C CA . ARG A 1 356 ? -31.653 74.734 -16.403 1.00 68.94 457 ARG A CA 1
ATOM 2814 C C . ARG A 1 356 ? -32.320 73.483 -15.846 1.00 66.64 457 ARG A C 1
ATOM 2815 O O . ARG A 1 356 ? -31.615 72.542 -15.463 1.00 80.74 457 ARG A O 1
ATOM 2823 N N . LYS A 1 357 ? -33.653 73.450 -15.818 1.00 64.97 458 LYS A N 1
ATOM 2824 C CA . LYS A 1 357 ? -34.390 72.302 -15.305 1.00 72.97 458 LYS A CA 1
ATOM 2825 C C . LYS A 1 357 ? -33.915 71.013 -15.965 1.00 66.46 458 LYS A C 1
ATOM 2826 O O . LYS A 1 357 ? -33.683 70.965 -17.176 1.00 59.55 458 LYS A O 1
ATOM 2832 N N . SER A 1 358 ? -33.761 69.970 -15.153 1.00 68.93 459 SER A N 1
ATOM 2833 C CA . SER A 1 358 ? -33.199 68.717 -15.635 1.00 57.32 459 SER A CA 1
ATOM 2834 C C . SER A 1 358 ? -34.100 68.089 -16.691 1.00 52.64 459 SER A C 1
ATOM 2835 O O . SER A 1 358 ? -35.329 68.191 -16.635 1.00 46.67 459 SER A O 1
ATOM 2838 N N . ALA A 1 359 ? -33.468 67.438 -17.673 1.00 53.32 460 ALA A N 1
ATOM 2839 C CA . ALA A 1 359 ? -34.224 66.721 -18.693 1.00 55.15 460 ALA A CA 1
ATOM 2840 C C . ALA A 1 359 ? -35.129 65.666 -18.074 1.00 47.30 460 ALA A C 1
ATOM 2841 O O . ALA A 1 359 ? -36.218 65.398 -18.594 1.00 42.37 460 ALA A O 1
ATOM 2843 N N . GLU A 1 360 ? -34.695 65.063 -16.966 1.00 49.12 461 GLU A N 1
ATOM 2844 C CA . GLU A 1 360 ? -35.525 64.086 -16.269 1.00 51.69 461 GLU A CA 1
ATOM 2845 C C . GLU A 1 360 ? -36.824 64.715 -15.778 1.00 54.94 461 GLU A C 1
ATOM 2846 O O . GLU A 1 360 ? -37.902 64.127 -15.926 1.00 49.59 461 GLU A O 1
ATOM 2852 N N . ASP A 1 361 ? -36.743 65.915 -15.199 1.00 53.24 462 ASP A N 1
ATOM 2853 C CA . ASP A 1 361 ? -37.940 66.567 -14.679 1.00 55.81 462 ASP A CA 1
ATOM 2854 C C . ASP A 1 361 ? -38.826 67.090 -15.804 1.00 59.93 462 ASP A C 1
ATOM 2855 O O . ASP A 1 361 ? -40.055 66.977 -15.734 1.00 57.01 462 ASP A O 1
ATOM 2860 N N . ARG A 1 362 ? -38.221 67.673 -16.843 1.00 56.55 463 ARG A N 1
ATOM 2861 C CA . ARG A 1 362 ? -39.004 68.176 -17.969 1.00 49.23 463 ARG A CA 1
ATOM 2862 C C . ARG A 1 362 ? -39.773 67.052 -18.650 1.00 53.16 463 ARG A C 1
ATOM 2863 O O . ARG A 1 362 ? -40.933 67.229 -19.041 1.00 50.13 463 ARG A O 1
ATOM 2871 N N . ALA A 1 363 ? -39.136 65.890 -18.804 1.00 51.72 464 ALA A N 1
ATOM 2872 C CA . ALA A 1 363 ? -39.795 64.745 -19.424 1.00 50.54 464 ALA A CA 1
ATOM 2873 C C . ALA A 1 363 ? -41.058 64.358 -18.664 1.00 58.10 464 ALA A C 1
ATOM 2874 O O . ALA A 1 363 ? -42.125 64.173 -19.260 1.00 54.58 464 ALA A O 1
ATOM 2876 N N . ARG A 1 364 ? -40.953 64.235 -17.339 1.00 57.81 465 ARG A N 1
ATOM 2877 C CA . ARG A 1 364 ? -42.101 63.831 -16.535 1.00 58.18 465 ARG A CA 1
ATOM 2878 C C . ARG A 1 364 ? -43.182 64.907 -16.533 1.00 58.44 465 ARG A C 1
ATOM 2879 O O . ARG A 1 364 ? -44.371 64.605 -16.690 1.00 54.28 465 ARG A O 1
ATOM 2887 N N . ASP A 1 365 ? -42.784 66.170 -16.356 1.00 58.53 466 ASP A N 1
ATOM 2888 C CA . ASP A 1 365 ? -43.755 67.259 -16.265 1.00 45.88 466 ASP A CA 1
ATOM 2889 C C . ASP A 1 365 ? -44.625 67.333 -17.514 1.00 55.05 466 ASP A C 1
ATOM 2890 O O . ASP A 1 365 ? -45.854 67.441 -17.424 1.00 54.34 466 ASP A O 1
ATOM 2895 N N . MET A 1 366 ? -44.005 67.268 -18.693 1.00 52.49 467 MET A N 1
ATOM 2896 C CA . MET A 1 366 ? -44.739 67.405 -19.946 1.00 45.50 467 MET A CA 1
ATOM 2897 C C . MET A 1 366 ? -45.617 66.203 -20.261 1.00 47.70 467 MET A C 1
ATOM 2898 O O . MET A 1 366 ? -46.320 66.226 -21.278 1.00 47.56 467 MET A O 1
ATOM 2903 N N . LEU A 1 367 ? -45.599 65.159 -19.430 1.00 50.07 468 LEU A N 1
ATOM 2904 C CA . LEU A 1 367 ? -46.533 64.056 -19.608 1.00 41.05 468 LEU A CA 1
ATOM 2905 C C . LEU A 1 367 ? -47.948 64.433 -19.198 1.00 42.25 468 LEU A C 1
ATOM 2906 O O . LEU A 1 367 ? -48.905 63.803 -19.661 1.00 52.28 468 LEU A O 1
ATOM 2911 N N . TYR A 1 368 ? -48.100 65.442 -18.344 1.00 36.45 469 TYR A N 1
ATOM 2912 C CA . TYR A 1 368 ? -49.398 65.871 -17.829 1.00 40.42 469 TYR A CA 1
ATOM 2913 C C . TYR A 1 368 ? -49.527 67.364 -18.092 1.00 40.58 469 TYR A C 1
ATOM 2914 O O . TYR A 1 368 ? -49.278 68.193 -17.205 1.00 39.09 469 TYR A O 1
ATOM 2923 N N . PRO A 1 369 ? -49.914 67.743 -19.313 1.00 41.18 470 PRO A N 1
ATOM 2924 C CA . PRO A 1 369 ? -49.911 69.167 -19.682 1.00 41.71 470 PRO A CA 1
ATOM 2925 C C . PRO A 1 369 ? -50.954 69.994 -18.955 1.00 41.90 470 PRO A C 1
ATOM 2926 O O . PRO A 1 369 ? -50.827 71.225 -18.928 1.00 40.39 470 PRO A O 1
ATOM 2930 N N . GLU A 1 370 ? -51.984 69.372 -18.377 1.00 33.52 471 GLU A N 1
ATOM 2931 C CA . GLU A 1 370 ? -52.928 70.139 -17.573 1.00 33.45 471 GLU A CA 1
ATOM 2932 C C . GLU A 1 370 ? -52.279 70.639 -16.289 1.00 40.09 471 GLU A C 1
ATOM 2933 O O . GLU A 1 370 ? -52.713 71.654 -15.732 1.00 36.10 471 GLU A O 1
ATOM 2939 N N . ARG A 1 371 ? -51.239 69.950 -15.814 1.00 40.29 472 ARG A N 1
ATOM 2940 C CA . ARG A 1 371 ? -50.502 70.422 -14.648 1.00 36.62 472 ARG A CA 1
ATOM 2941 C C . ARG A 1 371 ? -49.551 71.553 -15.016 1.00 38.59 472 ARG A C 1
ATOM 2942 O O . ARG A 1 371 ? -49.349 72.480 -14.223 1.00 41.42 472 ARG A O 1
ATOM 2950 N N . ILE A 1 372 ? -48.955 71.492 -16.209 1.00 39.79 473 ILE A N 1
ATOM 2951 C CA . ILE A 1 372 ? -48.141 72.605 -16.690 1.00 40.07 473 ILE A CA 1
ATOM 2952 C C . ILE A 1 372 ? -49.005 73.844 -16.878 1.00 41.68 473 ILE A C 1
ATOM 2953 O O . ILE A 1 372 ? -48.611 74.958 -16.511 1.00 47.77 473 ILE A O 1
ATOM 2958 N N . TYR A 1 373 ? -50.199 73.667 -17.447 1.00 40.11 474 TYR A N 1
ATOM 2959 C CA . TYR A 1 373 ? -51.098 74.795 -17.664 1.00 34.68 474 TYR A CA 1
ATOM 2960 C C . TYR A 1 373 ? -51.517 75.431 -16.345 1.00 44.35 474 TYR A C 1
ATOM 2961 O O . TYR A 1 373 ? -51.549 76.661 -16.222 1.00 39.81 474 TYR A O 1
ATOM 2970 N N . GLN A 1 374 ? -51.838 74.609 -15.343 1.00 46.19 475 GLN A N 1
ATOM 2971 C CA . GLN A 1 374 ? -52.266 75.151 -14.056 1.00 46.29 475 GLN A CA 1
ATOM 2972 C C . GLN A 1 374 ? -51.105 75.763 -13.285 1.00 44.50 475 GLN A C 1
ATOM 2973 O O . GLN A 1 374 ? -51.314 76.672 -12.476 1.00 51.47 475 GLN A O 1
ATOM 2979 N N . GLU A 1 375 ? -49.882 75.283 -13.519 1.00 49.37 476 GLU A N 1
ATOM 2980 C CA . GLU A 1 375 ? -48.720 75.833 -12.832 1.00 57.12 476 GLU A CA 1
ATOM 2981 C C . GLU A 1 375 ? -48.426 77.265 -13.267 1.00 53.13 476 GLU A C 1
ATOM 2982 O O . GLU A 1 375 ? -47.740 77.996 -12.541 1.00 70.85 476 GLU A O 1
ATOM 2988 N N . PHE A 1 376 ? -48.963 77.700 -14.409 1.00 49.12 477 PHE A N 1
ATOM 2989 C CA . PHE A 1 376 ? -48.851 79.086 -14.847 1.00 53.81 477 PHE A CA 1
ATOM 2990 C C . PHE A 1 376 ? -50.161 79.856 -14.793 1.00 53.19 477 PHE A C 1
ATOM 2991 O O . PHE A 1 376 ? -50.133 81.074 -14.608 1.00 53.41 477 PHE A O 1
ATOM 2999 N N . GLU A 1 377 ? -51.301 79.187 -14.952 1.00 49.27 478 GLU A N 1
ATOM 3000 C CA . GLU A 1 377 ? -52.599 79.850 -14.942 1.00 47.04 478 GLU A CA 1
ATOM 3001 C C . GLU A 1 377 ? -53.341 79.695 -13.622 1.00 50.43 478 GLU A C 1
ATOM 3002 O O . GLU A 1 377 ? -54.474 80.175 -13.505 1.00 45.62 478 GLU A O 1
ATOM 3008 N N . GLY A 1 378 ? -52.739 79.047 -12.632 1.00 40.89 479 GLY A N 1
ATOM 3009 C CA . GLY A 1 378 ? -53.368 78.865 -11.343 1.00 39.93 479 GLY A CA 1
ATOM 3010 C C . GLY A 1 378 ? -54.050 77.512 -11.222 1.00 47.67 479 GLY A C 1
ATOM 3011 O O . GLY A 1 378 ? -54.401 76.861 -12.209 1.00 43.13 479 GLY A O 1
ATOM 3012 N N . ASP A 1 379 ? -54.234 77.081 -9.977 1.00 44.34 480 ASP A N 1
ATOM 3013 C CA . ASP A 1 379 ? -54.914 75.821 -9.722 1.00 46.69 480 ASP A CA 1
ATOM 3014 C C . ASP A 1 379 ? -56.379 75.913 -10.129 1.00 48.95 480 ASP A C 1
ATOM 3015 O O . ASP A 1 379 ? -56.995 76.982 -10.086 1.00 42.51 480 ASP A O 1
ATOM 3020 N N . ASN A 1 380 ? -56.931 74.772 -10.543 1.00 47.50 481 ASN A N 1
ATOM 3021 C CA . ASN A 1 380 ? -58.303 74.663 -11.035 1.00 46.71 481 ASN A CA 1
ATOM 3022 C C . ASN A 1 380 ? -58.567 75.571 -12.233 1.00 47.22 481 ASN A C 1
ATOM 3023 O O . ASN A 1 380 ? -59.725 75.873 -12.541 1.00 49.80 481 ASN A O 1
ATOM 3028 N N . ALA A 1 381 ? -57.514 76.021 -12.914 1.00 44.70 482 ALA A N 1
ATOM 3029 C CA . ALA A 1 381 ? -57.696 76.775 -14.145 1.00 42.72 482 ALA A CA 1
ATOM 3030 C C . ALA A 1 381 ? -58.372 75.899 -15.191 1.00 44.57 482 ALA A C 1
ATOM 3031 O O . ALA A 1 381 ? -58.139 74.690 -15.267 1.00 39.99 482 ALA A O 1
ATOM 3033 N N . THR A 1 382 ? -59.220 76.525 -16.004 1.00 40.43 483 THR A N 1
ATOM 3034 C CA . THR A 1 382 ? -60.134 75.798 -16.885 1.00 47.45 483 THR A CA 1
ATOM 3035 C C . THR A 1 382 ? -59.375 75.267 -18.098 1.00 49.00 483 THR A C 1
ATOM 3036 O O . THR A 1 382 ? -59.430 75.813 -19.203 1.00 57.74 483 THR A O 1
ATOM 3040 N N . TRP A 1 383 ? -58.654 74.164 -17.882 1.00 38.63 484 TRP A N 1
ATOM 3041 C CA . TRP A 1 383 ? -58.013 73.464 -18.989 1.00 38.24 484 TRP A CA 1
ATOM 3042 C C . TRP A 1 383 ? -58.961 72.505 -19.694 1.00 42.98 484 TRP A C 1
ATOM 3043 O O . TRP A 1 383 ? -58.743 72.192 -20.870 1.00 48.66 484 TRP A O 1
ATOM 3054 N N . TRP A 1 384 ? -60.006 72.039 -19.007 1.00 39.41 485 TRP A N 1
ATOM 3055 C CA . TRP A 1 384 ? -60.947 71.094 -19.595 1.00 39.69 485 TRP A CA 1
ATOM 3056 C C . TRP A 1 384 ? -61.799 71.710 -20.697 1.00 46.31 485 TRP A C 1
ATOM 3057 O O . TRP A 1 384 ? -62.549 70.980 -21.355 1.00 51.54 485 TRP A O 1
ATOM 3068 N N . ASN A 1 385 ? -61.706 73.023 -20.917 1.00 46.10 486 ASN A N 1
ATOM 3069 C CA . ASN A 1 385 ? -62.463 73.649 -21.995 1.00 50.95 486 ASN A CA 1
ATOM 3070 C C . ASN A 1 385 ? -61.825 73.389 -23.355 1.00 48.92 486 ASN A C 1
ATOM 3071 O O . ASN A 1 385 ? -62.535 73.170 -24.342 1.00 53.67 486 ASN A O 1
ATOM 3076 N N . PHE A 1 386 ? -60.493 73.408 -23.427 1.00 45.27 487 PHE A N 1
ATOM 3077 C CA . PHE A 1 386 ? -59.789 73.264 -24.693 1.00 43.87 487 PHE A CA 1
ATOM 3078 C C . PHE A 1 386 ? -59.059 71.937 -24.850 1.00 47.55 487 PHE A C 1
ATOM 3079 O O . PHE A 1 386 ? -58.585 71.643 -25.952 1.00 49.70 487 PHE A O 1
ATOM 3087 N N . ASP A 1 387 ? -58.953 71.137 -23.797 1.00 45.22 488 ASP A N 1
ATOM 3088 C CA . ASP A 1 387 ? -58.215 69.880 -23.881 1.00 36.00 488 ASP A CA 1
ATOM 3089 C C . ASP A 1 387 ? -58.981 68.878 -24.736 1.00 40.00 488 ASP A C 1
ATOM 3090 O O . ASP A 1 387 ? -60.081 68.461 -24.349 1.00 41.75 488 ASP A O 1
ATOM 3095 N N . PRO A 1 388 ? -58.448 68.461 -25.889 1.00 38.77 489 PRO A N 1
ATOM 3096 C CA . PRO A 1 388 ? -59.192 67.521 -26.742 1.00 39.53 489 PRO A CA 1
ATOM 3097 C C . PRO A 1 388 ? -59.364 66.142 -26.129 1.00 41.76 489 PRO A C 1
ATOM 3098 O O . PRO A 1 388 ? -60.277 65.416 -26.541 1.00 45.16 489 PRO A O 1
ATOM 3102 N N . ARG A 1 389 ? -58.519 65.755 -25.168 1.00 38.48 490 ARG A N 1
ATOM 3103 C CA . ARG A 1 389 ? -58.712 64.477 -24.490 1.00 38.59 490 ARG A CA 1
ATOM 3104 C C . ARG A 1 389 ? -60.044 64.444 -23.754 1.00 39.21 490 ARG A C 1
ATOM 3105 O O . ARG A 1 389 ? -60.733 63.416 -23.741 1.00 33.69 490 ARG A O 1
ATOM 3113 N N . VAL A 1 390 ? -60.421 65.562 -23.129 1.00 39.16 491 VAL A N 1
ATOM 3114 C CA . VAL A 1 390 ? -61.699 65.628 -22.430 1.00 38.50 491 VAL A CA 1
ATOM 3115 C C . VAL A 1 390 ? -62.852 65.505 -23.417 1.00 43.19 491 VAL A C 1
ATOM 3116 O O . VAL A 1 390 ? -63.822 64.780 -23.169 1.00 40.54 491 VAL A O 1
ATOM 3120 N N . GLU A 1 391 ? -62.759 66.197 -24.556 1.00 42.36 492 GLU A N 1
ATOM 3121 C CA . GLU A 1 391 ? -63.814 66.112 -25.561 1.00 39.48 492 GLU A CA 1
ATOM 3122 C C . GLU A 1 391 ? -63.951 64.693 -26.098 1.00 37.71 492 GLU A C 1
ATOM 3123 O O . GLU A 1 391 ? -65.069 64.193 -26.270 1.00 43.11 492 GLU A O 1
ATOM 3129 N N . TRP A 1 392 ? -62.826 64.028 -26.371 1.00 40.20 493 TRP A N 1
ATOM 3130 C CA . TRP A 1 392 ? -62.892 62.642 -26.821 1.00 35.24 493 TRP A CA 1
ATOM 3131 C C . TRP A 1 392 ? -63.510 61.750 -25.754 1.00 36.98 493 TRP A C 1
ATOM 3132 O O . TRP A 1 392 ? -64.294 60.846 -26.067 1.00 38.49 493 TRP A O 1
ATOM 3143 N N . LEU A 1 393 ? -63.155 61.977 -24.487 1.00 37.36 494 LEU A N 1
ATOM 3144 C CA . LEU A 1 393 ? -63.745 61.193 -23.407 1.00 40.99 494 LEU A CA 1
ATOM 3145 C C . LEU A 1 393 ? -65.246 61.431 -23.315 1.00 42.36 494 LEU A C 1
ATOM 3146 O O . LEU A 1 393 ? -66.015 60.497 -23.061 1.00 37.64 494 LEU A O 1
ATOM 3151 N N . MET A 1 394 ? -65.680 62.677 -23.521 1.00 39.72 495 MET A N 1
ATOM 3152 C CA . MET A 1 394 ? -67.109 62.975 -23.543 1.00 46.20 495 MET A CA 1
ATOM 3153 C C . MET A 1 394 ? -67.817 62.172 -24.626 1.00 44.00 495 MET A C 1
ATOM 3154 O O . MET A 1 394 ? -68.833 61.516 -24.368 1.00 39.47 495 MET A O 1
ATOM 3159 N N . GLY A 1 395 ? -67.289 62.214 -25.851 1.00 40.15 496 GLY A N 1
ATOM 3160 C CA . GLY A 1 395 ? -67.929 61.520 -26.954 1.00 35.27 496 GLY A CA 1
ATOM 3161 C C . GLY A 1 395 ? -67.926 60.013 -26.805 1.00 46.21 496 GLY A C 1
ATOM 3162 O O . GLY A 1 395 ? -68.852 59.340 -27.269 1.00 53.31 496 GLY A O 1
ATOM 3163 N N . TYR A 1 396 ? -66.896 59.458 -26.162 1.00 44.04 497 TYR A N 1
ATOM 3164 C CA . TYR A 1 396 ? -66.854 58.013 -25.974 1.00 43.77 497 TYR A CA 1
ATOM 3165 C C . TYR A 1 396 ? -67.879 57.559 -24.943 1.00 48.69 497 TYR A C 1
ATOM 3166 O O . TYR A 1 396 ? -68.555 56.542 -25.139 1.00 51.32 497 TYR A O 1
ATOM 3175 N N . LEU A 1 397 ? -68.009 58.297 -23.839 1.00 43.65 498 LEU A N 1
ATOM 3176 C CA . LEU A 1 397 ? -68.904 57.868 -22.769 1.00 43.55 498 LEU A CA 1
ATOM 3177 C C . LEU A 1 397 ? -70.366 58.081 -23.143 1.00 43.14 498 LEU A C 1
ATOM 3178 O O . LEU A 1 397 ? -71.223 57.255 -22.809 1.00 46.85 498 LEU A O 1
ATOM 3183 N N . THR A 1 398 ? -70.672 59.182 -23.837 1.00 48.73 499 THR A N 1
ATOM 3184 C CA . THR A 1 398 ? -72.053 59.437 -24.238 1.00 51.10 499 THR A CA 1
ATOM 3185 C C . THR A 1 398 ? -72.543 58.414 -25.254 1.00 49.84 499 THR A C 1
ATOM 3186 O O . THR A 1 398 ? -73.745 58.129 -25.313 1.00 58.49 499 THR A O 1
ATOM 3190 N N . SER A 1 399 ? -71.640 57.855 -26.056 1.00 47.71 500 SER A N 1
ATOM 3191 C CA . SER A 1 399 ? -71.989 56.860 -27.059 1.00 53.56 500 SER A CA 1
ATOM 3192 C C . SER A 1 399 ? -71.783 55.432 -26.567 1.00 53.88 500 SER A C 1
ATOM 3193 O O . SER A 1 399 ? -71.920 54.490 -27.355 1.00 57.60 500 SER A O 1
ATOM 3196 N N . HIS A 1 400 ? -71.444 55.251 -25.293 1.00 52.50 501 HIS A N 1
ATOM 3197 C CA . HIS A 1 400 ? -71.243 53.929 -24.704 1.00 52.79 501 HIS A CA 1
ATOM 3198 C C . HIS A 1 400 ? -71.859 53.886 -23.308 1.00 51.46 501 HIS A C 1
ATOM 3199 O O . HIS A 1 400 ? -71.249 53.418 -22.345 1.00 50.98 501 HIS A O 1
ATOM 3206 N N . ARG A 1 401 ? -73.092 54.384 -23.191 1.00 56.29 502 ARG A N 1
ATOM 3207 C CA . ARG A 1 401 ? -73.707 54.596 -21.884 1.00 51.96 502 ARG A CA 1
ATOM 3208 C C . ARG A 1 401 ? -74.033 53.301 -21.148 1.00 52.39 502 ARG A C 1
ATOM 3209 O O . ARG A 1 401 ? -74.222 53.335 -19.927 1.00 54.90 502 ARG A O 1
ATOM 3217 N N . SER A 1 402 ? -74.106 52.167 -21.845 1.00 58.12 503 SER A N 1
ATOM 3218 C CA . SER A 1 402 ? -74.528 50.919 -21.222 1.00 54.25 503 SER A CA 1
ATOM 3219 C C . SER A 1 402 ? -73.371 50.049 -20.745 1.00 54.27 503 SER A C 1
ATOM 3220 O O . SER A 1 402 ? -73.618 49.015 -20.116 1.00 60.85 503 SER A O 1
ATOM 3223 N N . GLN A 1 403 ? -72.128 50.432 -21.020 1.00 49.26 504 GLN A N 1
ATOM 3224 C CA . GLN A 1 403 ? -70.968 49.657 -20.611 1.00 57.84 504 GLN A CA 1
ATOM 3225 C C . GLN A 1 403 ? -70.183 50.401 -19.538 1.00 52.96 504 GLN A C 1
ATOM 3226 O O . GLN A 1 403 ? -70.133 51.634 -19.519 1.00 54.52 504 GLN A O 1
ATOM 3232 N N . LYS A 1 404 ? -69.571 49.633 -18.639 1.00 45.70 505 LYS A N 1
ATOM 3233 C CA . LYS A 1 404 ? -68.777 50.204 -17.560 1.00 50.10 505 LYS A CA 1
ATOM 3234 C C . LYS A 1 404 ? -67.375 50.529 -18.061 1.00 44.86 505 LYS A C 1
ATOM 3235 O O . LYS A 1 404 ? -66.696 49.670 -18.632 1.00 43.54 505 LYS A O 1
ATOM 3241 N N . VAL A 1 405 ? -66.943 51.768 -17.845 1.00 31.77 506 VAL A N 1
ATOM 3242 C CA . VAL A 1 405 ? -65.637 52.240 -18.285 1.00 43.39 506 VAL A CA 1
ATOM 3243 C C . VAL A 1 405 ? -64.828 52.654 -17.064 1.00 45.38 506 VAL A C 1
ATOM 3244 O O . VAL A 1 405 ? -65.359 53.269 -16.133 1.00 33.63 506 VAL A O 1
ATOM 3248 N N . LEU A 1 406 ? -63.545 52.310 -17.070 1.00 39.80 507 LEU A N 1
ATOM 3249 C CA . LEU A 1 406 ? -62.613 52.693 -16.018 1.00 32.47 507 LEU A CA 1
ATOM 3250 C C . LEU A 1 406 ? -61.598 53.662 -16.609 1.00 37.09 507 LEU A C 1
ATOM 3251 O O . LEU A 1 406 ? -60.845 53.298 -17.519 1.00 41.05 507 LEU A O 1
ATOM 3256 N N . VAL A 1 407 ? -61.590 54.893 -16.103 1.00 39.10 508 VAL A N 1
ATOM 3257 C CA . VAL A 1 407 ? -60.704 55.948 -16.582 1.00 32.35 508 VAL A CA 1
ATOM 3258 C C . VAL A 1 407 ? -59.626 56.178 -15.533 1.00 40.67 508 VAL A C 1
ATOM 3259 O O . VAL A 1 407 ? -59.931 56.331 -14.343 1.00 45.78 508 VAL A O 1
ATOM 3263 N N . ILE A 1 408 ? -58.369 56.202 -15.970 1.00 35.57 509 ILE A N 1
ATOM 3264 C CA . ILE A 1 408 ? -57.226 56.342 -15.078 1.00 36.41 509 ILE A CA 1
ATOM 3265 C C . ILE A 1 408 ? -56.396 57.537 -15.521 1.00 30.86 509 ILE A C 1
ATOM 3266 O O . ILE A 1 408 ? -56.134 57.711 -16.717 1.00 40.64 509 ILE A O 1
ATOM 3271 N N . CYS A 1 409 ? -55.987 58.356 -14.555 1.00 38.12 510 CYS A N 1
ATOM 3272 C CA . CYS A 1 409 ? -55.008 59.408 -14.772 1.00 43.77 510 CYS A CA 1
ATOM 3273 C C . CYS A 1 409 ? -54.026 59.390 -13.609 1.00 39.34 510 CYS A C 1
ATOM 3274 O O . CYS A 1 409 ? -54.225 58.692 -12.612 1.00 35.72 510 CYS A O 1
ATOM 3277 N N . ALA A 1 410 ? -52.951 60.166 -13.745 1.00 43.80 511 ALA A N 1
ATOM 3278 C CA . ALA A 1 410 ? -51.896 60.138 -12.736 1.00 39.93 511 ALA A CA 1
ATOM 3279 C C . ALA A 1 410 ? -52.334 60.834 -11.453 1.00 37.71 511 ALA A C 1
ATOM 3280 O O . ALA A 1 410 ? -52.248 60.257 -10.362 1.00 47.83 511 ALA A O 1
ATOM 3282 N N . LYS A 1 411 ? -52.807 62.070 -11.563 1.00 42.91 512 LYS A N 1
ATOM 3283 C CA . LYS A 1 411 ? -53.064 62.916 -10.406 1.00 46.66 512 LYS A CA 1
ATOM 3284 C C . LYS A 1 411 ? -54.524 62.833 -9.982 1.00 46.96 512 LYS A C 1
ATOM 3285 O O . LYS A 1 411 ? -55.425 62.753 -10.823 1.00 39.00 512 LYS A O 1
ATOM 3291 N N . ALA A 1 412 ? -54.749 62.852 -8.667 1.00 42.30 513 ALA A N 1
ATOM 3292 C CA . ALA A 1 412 ? -56.113 62.909 -8.152 1.00 48.95 513 ALA A CA 1
ATOM 3293 C C . ALA A 1 412 ? -56.798 64.200 -8.577 1.00 42.52 513 ALA A C 1
ATOM 3294 O O . ALA A 1 412 ? -57.955 64.188 -9.012 1.00 44.36 513 ALA A O 1
ATOM 3296 N N . ALA A 1 413 ? -56.087 65.328 -8.470 1.00 45.41 514 ALA A N 1
ATOM 3297 C CA . ALA A 1 413 ? -56.660 66.619 -8.838 1.00 42.71 514 ALA A CA 1
ATOM 3298 C C . ALA A 1 413 ? -57.232 66.596 -10.250 1.00 39.62 514 ALA A C 1
ATOM 3299 O O . ALA A 1 413 ? -58.257 67.229 -10.524 1.00 43.37 514 ALA A O 1
ATOM 3301 N N . THR A 1 414 ? -56.589 65.859 -11.159 1.00 38.11 515 THR A N 1
ATOM 3302 C CA . THR A 1 414 ? -57.129 65.723 -12.507 1.00 40.08 515 THR A CA 1
ATOM 3303 C C . THR A 1 414 ? -58.353 64.814 -12.522 1.00 40.05 515 THR A C 1
ATOM 3304 O O . THR A 1 414 ? -59.342 65.108 -13.204 1.00 41.24 515 THR A O 1
ATOM 3308 N N . ALA A 1 415 ? -58.309 63.710 -11.771 1.00 37.39 516 ALA A N 1
ATOM 3309 C CA . ALA A 1 415 ? -59.451 62.802 -11.721 1.00 42.72 516 ALA A CA 1
ATOM 3310 C C . ALA A 1 415 ? -60.672 63.483 -11.115 1.00 39.10 516 ALA A C 1
ATOM 3311 O O . ALA A 1 415 ? -61.798 63.293 -11.590 1.00 38.22 516 ALA A O 1
ATOM 3313 N N . LEU A 1 416 ? -60.469 64.277 -10.061 1.00 41.26 517 LEU A N 1
ATOM 3314 C CA . LEU A 1 416 ? -61.584 64.995 -9.456 1.00 33.53 517 LEU A CA 1
ATOM 3315 C C . LEU A 1 416 ? -62.117 66.085 -10.378 1.00 39.88 517 LEU A C 1
ATOM 3316 O O . LEU A 1 416 ? -63.322 66.362 -10.374 1.00 36.83 517 LEU A O 1
ATOM 3321 N N . GLN A 1 417 ? -61.243 66.712 -11.170 1.00 39.93 518 GLN A N 1
ATOM 3322 C CA . GLN A 1 417 ? -61.703 67.706 -12.134 1.00 38.92 518 GLN A CA 1
ATOM 3323 C C . GLN A 1 417 ? -62.492 67.064 -13.268 1.00 42.66 518 GLN A C 1
ATOM 3324 O O . GLN A 1 417 ? -63.420 67.682 -13.803 1.00 41.06 518 GLN A O 1
ATOM 3330 N N . LEU A 1 418 ? -62.141 65.833 -13.647 1.00 38.83 519 LEU A N 1
ATOM 3331 C CA . LEU A 1 418 ? -62.874 65.147 -14.706 1.00 39.47 519 LEU A CA 1
ATOM 3332 C C . LEU A 1 418 ? -64.279 64.771 -14.252 1.00 41.02 519 LEU A C 1
ATOM 3333 O O . LEU A 1 418 ? -65.226 64.817 -15.046 1.00 41.98 519 LEU A O 1
ATOM 3338 N N . GLU A 1 419 ? -64.432 64.392 -12.980 1.00 41.89 520 GLU A N 1
ATOM 3339 C CA . GLU A 1 419 ? -65.756 64.068 -12.457 1.00 49.70 520 GLU A CA 1
ATOM 3340 C C . GLU A 1 419 ? -66.690 65.267 -12.548 1.00 46.87 520 GLU A C 1
ATOM 3341 O O . GLU A 1 419 ? -67.883 65.116 -12.837 1.00 41.62 520 GLU A O 1
ATOM 3347 N N . GLN A 1 420 ? -66.161 66.467 -12.312 1.00 42.16 521 GLN A N 1
ATOM 3348 C CA . GLN A 1 420 ? -66.998 67.661 -12.319 1.00 44.62 521 GLN A CA 1
ATOM 3349 C C . GLN A 1 420 ? -67.433 68.021 -13.734 1.00 50.16 521 GLN A C 1
ATOM 3350 O O . GLN A 1 420 ? -68.616 68.282 -13.982 1.00 52.35 521 GLN A O 1
ATOM 3356 N N . VAL A 1 421 ? -66.490 68.034 -14.680 1.00 47.77 522 VAL A N 1
ATOM 3357 C CA . VAL A 1 421 ? -66.816 68.470 -16.035 1.00 42.54 522 VAL A CA 1
ATOM 3358 C C . VAL A 1 421 ? -67.718 67.454 -16.728 1.00 46.07 522 VAL A C 1
ATOM 3359 O O . VAL A 1 421 ? -68.637 67.826 -17.466 1.00 48.31 522 VAL A O 1
ATOM 3363 N N . LEU A 1 422 ? -67.486 66.160 -16.489 1.00 48.39 523 LEU A N 1
ATOM 3364 C CA . LEU A 1 422 ? -68.340 65.141 -17.086 1.00 49.74 523 LEU A CA 1
ATOM 3365 C C . LEU A 1 422 ? -69.749 65.202 -16.513 1.00 47.88 523 LEU A C 1
ATOM 3366 O O . LEU A 1 422 ? -70.720 64.873 -17.205 1.00 57.14 523 LEU A O 1
ATOM 3371 N N . ARG A 1 423 ? -69.883 65.633 -15.259 1.00 45.35 524 ARG A N 1
ATOM 3372 C CA A ARG A 1 423 ? -71.201 65.775 -14.650 0.53 52.00 524 ARG A CA 1
ATOM 3373 C CA B ARG A 1 423 ? -71.207 65.768 -14.666 0.47 52.00 524 ARG A CA 1
ATOM 3374 C C . ARG A 1 423 ? -71.901 67.046 -15.122 1.00 52.17 524 ARG A C 1
ATOM 3375 O O . ARG A 1 423 ? -73.109 67.037 -15.380 1.00 53.01 524 ARG A O 1
ATOM 3390 N N . GLU A 1 424 ? -71.156 68.147 -15.239 1.00 54.59 525 GLU A N 1
ATOM 3391 C CA . GLU A 1 424 ? -71.751 69.426 -15.606 1.00 49.40 525 GLU A CA 1
ATOM 3392 C C . GLU A 1 424 ? -72.019 69.564 -17.099 1.00 57.84 525 GLU A C 1
ATOM 3393 O O . GLU A 1 424 ? -72.767 70.464 -17.494 1.00 67.30 525 GLU A O 1
ATOM 3399 N N . ARG A 1 425 ? -71.436 68.707 -17.936 1.00 49.10 526 ARG A N 1
ATOM 3400 C CA . ARG A 1 425 ? -71.612 68.810 -19.381 1.00 53.62 526 ARG A CA 1
ATOM 3401 C C . ARG A 1 425 ? -72.570 67.763 -19.936 1.00 53.51 526 ARG A C 1
ATOM 3402 O O . ARG A 1 425 ? -73.509 68.107 -20.659 1.00 65.12 526 ARG A O 1
ATOM 3410 N N . GLU A 1 426 ? -72.356 66.488 -19.615 1.00 49.52 527 GLU A N 1
ATOM 3411 C CA . GLU A 1 426 ? -73.183 65.408 -20.133 1.00 55.09 527 GLU A CA 1
ATOM 3412 C C . GLU A 1 426 ? -74.057 64.758 -19.070 1.00 49.41 527 GLU A C 1
ATOM 3413 O O . GLU A 1 426 ? -74.799 63.822 -19.387 1.00 44.57 527 GLU A O 1
ATOM 3419 N N . GLY A 1 427 ? -73.992 65.222 -17.824 1.00 47.75 528 GLY A N 1
ATOM 3420 C CA . GLY A 1 427 ? -74.801 64.644 -16.770 1.00 53.63 528 GLY A CA 1
ATOM 3421 C C . GLY A 1 427 ? -74.469 63.212 -16.421 1.00 52.31 528 GLY A C 1
ATOM 3422 O O . GLY A 1 427 ? -75.323 62.502 -15.883 1.00 51.21 528 GLY A O 1
ATOM 3423 N N . ILE A 1 428 ? -73.253 62.763 -16.713 1.00 47.46 529 ILE A N 1
ATOM 3424 C CA . ILE A 1 428 ? -72.840 61.395 -16.425 1.00 58.58 529 ILE A CA 1
ATOM 3425 C C . ILE A 1 428 ? -72.237 61.350 -15.028 1.00 48.37 529 ILE A C 1
ATOM 3426 O O . ILE A 1 428 ? -71.375 62.170 -14.685 1.00 42.61 529 ILE A O 1
ATOM 3431 N N . ARG A 1 429 ? -72.694 60.398 -14.218 1.00 43.90 530 ARG A N 1
ATOM 3432 C CA . ARG A 1 429 ? -72.233 60.257 -12.843 1.00 46.82 530 ARG A CA 1
ATOM 3433 C C . ARG A 1 429 ? -71.067 59.279 -12.787 1.00 47.59 530 ARG A C 1
ATOM 3434 O O . ARG A 1 429 ? -71.116 58.209 -13.404 1.00 55.72 530 ARG A O 1
ATOM 3442 N N . ALA A 1 430 ? -70.026 59.645 -12.043 1.00 48.23 531 ALA A N 1
ATOM 3443 C CA . ALA A 1 430 ? -68.788 58.879 -11.998 1.00 45.06 531 ALA A CA 1
ATOM 3444 C C . ALA A 1 430 ? -68.372 58.636 -10.556 1.00 43.57 531 ALA A C 1
ATOM 3445 O O . ALA A 1 430 ? -68.332 59.573 -9.752 1.00 38.10 531 ALA A O 1
ATOM 3447 N N . ALA A 1 431 ? -68.064 57.383 -10.236 1.00 40.30 532 ALA A N 1
ATOM 3448 C CA . ALA A 1 431 ? -67.383 57.071 -8.991 1.00 39.13 532 ALA A CA 1
ATOM 3449 C C . ALA A 1 431 ? -65.904 57.411 -9.120 1.00 39.31 532 ALA A C 1
ATOM 3450 O O . ALA A 1 431 ? -65.326 57.359 -10.209 1.00 42.18 532 ALA A O 1
ATOM 3452 N N . VAL A 1 432 ? -65.288 57.770 -7.996 1.00 44.75 533 VAL A N 1
ATOM 3453 C CA . VAL A 1 432 ? -63.909 58.242 -7.982 1.00 39.12 533 VAL A CA 1
ATOM 3454 C C . VAL A 1 432 ? -63.111 57.449 -6.958 1.00 39.71 533 VAL A C 1
ATOM 3455 O O . VAL A 1 432 ? -63.588 57.188 -5.848 1.00 37.34 533 VAL A O 1
ATOM 3459 N N . PHE A 1 433 ? -61.896 57.058 -7.342 1.00 40.92 534 PHE A N 1
ATOM 3460 C CA . PHE A 1 433 ? -60.919 56.447 -6.450 1.00 36.14 534 PHE A CA 1
ATOM 3461 C C . PHE A 1 433 ? -59.693 57.344 -6.382 1.00 37.25 534 PHE A C 1
ATOM 3462 O O . PHE A 1 433 ? -59.148 57.727 -7.422 1.00 45.75 534 PHE A O 1
ATOM 3470 N N . HIS A 1 434 ? -59.255 57.673 -5.168 1.00 37.48 535 HIS A N 1
ATOM 3471 C CA . HIS A 1 434 ? -57.971 58.340 -4.994 1.00 44.70 535 HIS A CA 1
ATOM 3472 C C . HIS A 1 434 ? -57.515 58.172 -3.552 1.00 44.99 535 HIS A C 1
ATOM 3473 O O . HIS A 1 434 ? -58.274 57.740 -2.681 1.00 45.70 535 HIS A O 1
ATOM 3480 N N . GLU A 1 435 ? -56.249 58.525 -3.317 1.00 44.85 536 GLU A N 1
ATOM 3481 C CA . GLU A 1 435 ? -55.600 58.260 -2.039 1.00 46.56 536 GLU A CA 1
ATOM 3482 C C . GLU A 1 435 ? -56.157 59.109 -0.904 1.00 44.52 536 GLU A C 1
ATOM 3483 O O . GLU A 1 435 ? -55.940 58.773 0.265 1.00 39.33 536 GLU A O 1
ATOM 3489 N N . GLY A 1 436 ? -56.863 60.196 -1.215 1.00 43.13 537 GLY A N 1
ATOM 3490 C CA . GLY A 1 436 ? -57.414 61.051 -0.181 1.00 40.04 537 GLY A CA 1
ATOM 3491 C C . GLY A 1 436 ? -58.658 60.524 0.498 1.00 45.95 537 GLY A C 1
ATOM 3492 O O . GLY A 1 436 ? -59.047 61.053 1.544 1.00 43.74 537 GLY A O 1
ATOM 3493 N N . MET A 1 437 ? -59.290 59.500 -0.065 1.00 51.29 538 MET A N 1
ATOM 3494 C CA . MET A 1 437 ? -60.500 58.930 0.502 1.00 46.81 538 MET A CA 1
ATOM 3495 C C . MET A 1 437 ? -60.162 57.850 1.524 1.00 44.29 538 MET A C 1
ATOM 3496 O O . MET A 1 437 ? -59.059 57.298 1.544 1.00 40.12 538 MET A O 1
ATOM 3501 N N . SER A 1 438 ? -61.134 57.555 2.381 1.00 46.77 539 SER A N 1
ATOM 3502 C CA . SER A 1 438 ? -61.000 56.450 3.314 1.00 49.01 539 SER A CA 1
ATOM 3503 C C . SER A 1 438 ? -61.348 55.135 2.624 1.00 47.73 539 SER A C 1
ATOM 3504 O O . SER A 1 438 ? -61.960 55.107 1.553 1.00 47.66 539 SER A O 1
ATOM 3507 N N . ILE A 1 439 ? -60.935 54.031 3.252 1.00 44.36 540 ILE A N 1
ATOM 3508 C CA . ILE A 1 439 ? -61.242 52.709 2.710 1.00 47.43 540 ILE A CA 1
ATOM 3509 C C . ILE A 1 439 ? -62.749 52.513 2.610 1.00 49.87 540 ILE A C 1
ATOM 3510 O O . ILE A 1 439 ? -63.254 51.922 1.647 1.00 46.47 540 ILE A O 1
ATOM 3515 N N . ILE A 1 440 ? -63.493 53.025 3.592 1.00 43.75 541 ILE A N 1
ATOM 3516 C CA . ILE A 1 440 ? -64.945 52.885 3.576 1.00 46.58 541 ILE A CA 1
ATOM 3517 C C . ILE A 1 440 ? -65.557 53.778 2.502 1.00 54.40 541 ILE A C 1
ATOM 3518 O O . ILE A 1 440 ? -66.534 53.398 1.843 1.00 53.46 541 ILE A O 1
ATOM 3523 N N . GLU A 1 441 ? -64.989 54.969 2.295 1.00 48.95 542 GLU A N 1
ATOM 3524 C CA . GLU A 1 441 ? -65.463 55.832 1.217 1.00 49.02 542 GLU A CA 1
ATOM 3525 C C . GLU A 1 441 ? -65.258 55.176 -0.142 1.00 41.52 542 GLU A C 1
ATOM 3526 O O . GLU A 1 441 ? -66.147 55.216 -1.000 1.00 40.37 542 GLU A O 1
ATOM 3532 N N . ARG A 1 442 ? -64.091 54.564 -0.356 1.00 39.77 543 ARG A N 1
ATOM 3533 C CA . ARG A 1 442 ? -63.864 53.814 -1.585 1.00 45.00 543 ARG A CA 1
ATOM 3534 C C . ARG A 1 442 ? -64.731 52.566 -1.662 1.00 45.47 543 ARG A C 1
ATOM 3535 O O . ARG A 1 442 ? -65.010 52.088 -2.766 1.00 45.71 543 ARG A O 1
ATOM 3543 N N . ASP A 1 443 ? -65.162 52.029 -0.517 1.00 53.14 544 ASP A N 1
ATOM 3544 C CA . ASP A 1 443 ? -66.068 50.885 -0.530 1.00 50.17 544 ASP A CA 1
ATOM 3545 C C . ASP A 1 443 ? -67.414 51.256 -1.139 1.00 43.79 544 ASP A C 1
ATOM 3546 O O . ASP A 1 443 ? -67.976 50.489 -1.930 1.00 37.79 544 ASP A O 1
ATOM 3551 N N . ARG A 1 444 ? -67.947 52.426 -0.782 1.00 45.82 545 ARG A N 1
ATOM 3552 C CA . ARG A 1 444 ? -69.219 52.864 -1.347 1.00 48.63 545 ARG A CA 1
ATOM 3553 C C . ARG A 1 444 ? -69.085 53.163 -2.834 1.00 42.86 545 ARG A C 1
ATOM 3554 O O . ARG A 1 444 ? -69.916 52.731 -3.642 1.00 37.93 545 ARG A O 1
ATOM 3562 N N . ALA A 1 445 ? -68.044 53.910 -3.214 1.00 43.69 546 ALA A N 1
ATOM 3563 C CA . ALA A 1 445 ? -67.838 54.237 -4.622 1.00 44.14 546 ALA A CA 1
ATOM 3564 C C . ALA A 1 445 ? -67.667 52.979 -5.463 1.00 41.84 546 ALA A C 1
ATOM 3565 O O . ALA A 1 445 ? -68.108 52.929 -6.617 1.00 38.62 546 ALA A O 1
ATOM 3567 N N . ALA A 1 446 ? -67.030 51.949 -4.901 1.00 44.52 547 ALA A N 1
ATOM 3568 C CA . ALA A 1 446 ? -66.889 50.686 -5.616 1.00 40.54 547 ALA A CA 1
ATOM 3569 C C . ALA A 1 446 ? -68.239 50.004 -5.793 1.00 44.68 547 ALA A C 1
ATOM 3570 O O . ALA A 1 446 ? -68.593 49.582 -6.900 1.00 44.24 547 ALA A O 1
ATOM 3572 N N . ALA A 1 447 ? -69.007 49.883 -4.705 1.00 45.16 548 ALA A N 1
ATOM 3573 C CA . ALA A 1 447 ? -70.333 49.281 -4.795 1.00 43.86 548 ALA A CA 1
ATOM 3574 C C . ALA A 1 447 ? -71.240 50.062 -5.736 1.00 41.56 548 ALA A C 1
ATOM 3575 O O . ALA A 1 447 ? -72.078 49.469 -6.424 1.00 44.94 548 ALA A O 1
ATOM 3577 N N . TRP A 1 448 ? -71.089 51.388 -5.778 1.00 37.64 549 TRP A N 1
ATOM 3578 C CA . TRP A 1 448 ? -71.857 52.198 -6.718 1.00 42.29 549 TRP A CA 1
ATOM 3579 C C . TRP A 1 448 ? -71.514 51.839 -8.159 1.00 43.69 549 TRP A C 1
ATOM 3580 O O . TRP A 1 448 ? -72.406 51.705 -9.005 1.00 51.92 549 TRP A O 1
ATOM 3591 N N . PHE A 1 449 ? -70.223 51.676 -8.454 1.00 46.35 550 PHE A N 1
ATOM 3592 C CA . PHE A 1 449 ? -69.785 51.315 -9.797 1.00 47.37 550 PHE A CA 1
ATOM 3593 C C . PHE A 1 449 ? -70.085 49.860 -10.134 1.00 46.31 550 PHE A C 1
ATOM 3594 O O . PHE A 1 449 ? -70.202 49.522 -11.317 1.00 51.33 550 PHE A O 1
ATOM 3602 N N . ALA A 1 450 ? -70.223 48.996 -9.126 1.00 39.24 551 ALA A N 1
ATOM 3603 C CA . ALA A 1 450 ? -70.449 47.577 -9.369 1.00 49.17 551 ALA A CA 1
ATOM 3604 C C . ALA A 1 450 ? -71.894 47.257 -9.734 1.00 52.67 551 ALA A C 1
ATOM 3605 O O . ALA A 1 450 ? -72.159 46.161 -10.238 1.00 48.44 551 ALA A O 1
ATOM 3607 N N . GLU A 1 451 ? -72.824 48.178 -9.491 1.00 52.64 552 GLU A N 1
ATOM 3608 C CA . GLU A 1 451 ? -74.228 47.953 -9.809 1.00 58.18 552 GLU A CA 1
ATOM 3609 C C . GLU A 1 451 ? -74.399 47.849 -11.319 1.00 71.84 552 GLU A C 1
ATOM 3610 O O . GLU A 1 451 ? -74.176 48.826 -12.040 1.00 79.91 552 GLU A O 1
ATOM 3616 N N . GLU A 1 452 ? -74.788 46.668 -11.809 1.00 79.39 553 GLU A N 1
ATOM 3617 C CA . GLU A 1 452 ? -75.349 46.589 -13.151 1.00 83.66 553 GLU A CA 1
ATOM 3618 C C . GLU A 1 452 ? -76.678 47.330 -13.248 1.00 90.26 553 GLU A C 1
ATOM 3619 O O . GLU A 1 452 ? -77.188 47.511 -14.360 1.00 84.23 553 GLU A O 1
ATOM 3625 N N . ASP A 1 453 ? -77.222 47.759 -12.104 1.00 99.49 554 ASP A N 1
ATOM 3626 C CA . ASP A 1 453 ? -78.490 48.461 -11.902 1.00 98.24 554 ASP A CA 1
ATOM 3627 C C . ASP A 1 453 ? -78.478 49.958 -12.180 1.00 96.75 554 ASP A C 1
ATOM 3628 O O . ASP A 1 453 ? -78.831 50.685 -11.255 1.00 93.89 554 ASP A O 1
ATOM 3633 N N . THR A 1 454 ? -78.134 50.448 -13.373 1.00 89.10 555 THR A N 1
ATOM 3634 C CA . THR A 1 454 ? -77.847 51.868 -13.560 1.00 98.66 555 THR A CA 1
ATOM 3635 C C . THR A 1 454 ? -77.032 52.414 -12.377 1.00 98.95 555 THR A C 1
ATOM 3636 O O . THR A 1 454 ? -77.355 53.411 -11.725 1.00 99.81 555 THR A O 1
ATOM 3640 N N . GLY A 1 455 ? -75.897 51.746 -12.156 1.00 81.50 556 GLY A N 1
ATOM 3641 C CA . GLY A 1 455 ? -74.933 52.181 -11.168 1.00 62.06 556 GLY A CA 1
ATOM 3642 C C . GLY A 1 455 ? -74.154 53.380 -11.669 1.00 64.15 556 GLY A C 1
ATOM 3643 O O . GLY A 1 455 ? -74.602 54.065 -12.593 1.00 68.95 556 GLY A O 1
ATOM 3644 N N . ALA A 1 456 ? -73.009 53.667 -11.068 1.00 60.13 557 ALA A N 1
ATOM 3645 C CA . ALA A 1 456 ? -72.057 54.546 -11.717 1.00 52.73 557 ALA A CA 1
ATOM 3646 C C . ALA A 1 456 ? -71.502 53.816 -12.930 1.00 51.88 557 ALA A C 1
ATOM 3647 O O . ALA A 1 456 ? -71.064 52.667 -12.824 1.00 52.07 557 ALA A O 1
ATOM 3649 N N . GLN A 1 457 ? -71.555 54.462 -14.091 1.00 43.31 558 GLN A N 1
ATOM 3650 C CA . GLN A 1 457 ? -71.132 53.813 -15.322 1.00 52.82 558 GLN A CA 1
ATOM 3651 C C . GLN A 1 457 ? -69.674 54.076 -15.667 1.00 49.99 558 GLN A C 1
ATOM 3652 O O . GLN A 1 457 ? -69.158 53.460 -16.605 1.00 55.05 558 GLN A O 1
ATOM 3658 N N . VAL A 1 458 ? -68.998 54.960 -14.938 1.00 44.79 559 VAL A N 1
ATOM 3659 C CA . VAL A 1 458 ? -67.584 55.236 -15.162 1.00 41.19 559 VAL A CA 1
ATOM 3660 C C . VAL A 1 458 ? -66.898 55.385 -13.811 1.00 41.79 559 VAL A C 1
ATOM 3661 O O . VAL A 1 458 ? -67.391 56.096 -12.930 1.00 43.63 559 VAL A O 1
ATOM 3665 N N . LEU A 1 459 ? -65.773 54.695 -13.643 1.00 45.42 560 LEU A N 1
ATOM 3666 C CA . LEU A 1 459 ? -64.965 54.766 -12.433 1.00 36.17 560 LEU A CA 1
ATOM 3667 C C . LEU A 1 459 ? -63.708 55.567 -12.743 1.00 39.68 560 LEU A C 1
ATOM 3668 O O . LEU A 1 459 ? -62.942 55.202 -13.642 1.00 42.90 560 LEU A O 1
ATOM 3673 N N . LEU A 1 460 ? -63.504 56.656 -12.008 1.00 39.02 561 LEU A N 1
ATOM 3674 C CA . LEU A 1 460 ? -62.350 57.527 -12.194 1.00 39.88 561 LEU A CA 1
ATOM 3675 C C . LEU A 1 460 ? -61.312 57.207 -11.128 1.00 37.97 561 LEU A C 1
ATOM 3676 O O . LEU A 1 460 ? -61.597 57.300 -9.930 1.00 45.09 561 LEU A O 1
ATOM 3681 N N . CYS A 1 461 ? -60.113 56.832 -11.562 1.00 40.65 562 CYS A N 1
ATOM 3682 C CA . CYS A 1 461 ? -59.038 56.459 -10.657 1.00 38.59 562 CYS A CA 1
ATOM 3683 C C . CYS A 1 461 ? -57.824 57.346 -10.886 1.00 34.26 562 CYS A C 1
ATOM 3684 O O . CYS A 1 461 ? -57.488 57.677 -12.027 1.00 38.57 562 CYS A O 1
ATOM 3687 N N . SER A 1 462 ? -57.177 57.733 -9.792 1.00 39.50 563 SER A N 1
ATOM 3688 C CA . SER A 1 462 ? -55.828 58.275 -9.852 1.00 42.32 563 SER A CA 1
ATOM 3689 C C . SER A 1 462 ? -54.857 57.100 -9.941 1.00 35.91 563 SER A C 1
ATOM 3690 O O . SER A 1 462 ? -55.253 55.957 -10.189 1.00 33.32 563 SER A O 1
ATOM 3693 N N . GLU A 1 463 ? -53.567 57.359 -9.738 1.00 37.26 564 GLU A N 1
ATOM 3694 C CA . GLU A 1 463 ? -52.587 56.278 -9.754 1.00 39.60 564 GLU A CA 1
ATOM 3695 C C . GLU A 1 463 ? -52.746 55.310 -8.586 1.00 43.82 564 GLU A C 1
ATOM 3696 O O . GLU A 1 463 ? -51.983 54.339 -8.515 1.00 49.04 564 GLU A O 1
ATOM 3702 N N . ILE A 1 464 ? -53.713 55.545 -7.691 1.00 41.70 565 ILE A N 1
ATOM 3703 C CA . ILE A 1 464 ? -53.868 54.735 -6.486 1.00 42.48 565 ILE A CA 1
ATOM 3704 C C . ILE A 1 464 ? -53.879 53.258 -6.845 1.00 47.03 565 ILE A C 1
ATOM 3705 O O . ILE A 1 464 ? -54.570 52.831 -7.778 1.00 42.14 565 ILE A O 1
ATOM 3710 N N . GLY A 1 465 ? -53.089 52.476 -6.114 1.00 51.55 566 GLY A N 1
ATOM 3711 C CA . GLY A 1 465 ? -53.001 51.058 -6.392 1.00 48.54 566 GLY A CA 1
ATOM 3712 C C . GLY A 1 465 ? -54.317 50.348 -6.143 1.00 50.87 566 GLY A C 1
ATOM 3713 O O . GLY A 1 465 ? -55.088 50.700 -5.249 1.00 41.40 566 GLY A O 1
ATOM 3714 N N . SER A 1 466 ? -54.580 49.336 -6.967 1.00 50.48 567 SER A N 1
ATOM 3715 C CA . SER A 1 466 ? -55.799 48.557 -6.819 1.00 56.72 567 SER A CA 1
ATOM 3716 C C . SER A 1 466 ? -55.811 47.842 -5.475 1.00 59.06 567 SER A C 1
ATOM 3717 O O . SER A 1 466 ? -54.784 47.345 -5.004 1.00 53.43 567 SER A O 1
ATOM 3720 N N . GLU A 1 467 ? -56.986 47.805 -4.849 1.00 46.65 568 GLU A N 1
ATOM 3721 C CA . GLU A 1 467 ? -57.170 47.113 -3.583 1.00 47.39 568 GLU A CA 1
ATOM 3722 C C . GLU A 1 467 ? -57.825 45.750 -3.763 1.00 44.99 568 GLU A C 1
ATOM 3723 O O . GLU A 1 467 ? -58.385 45.204 -2.807 1.00 38.16 568 GLU A O 1
ATOM 3729 N N . GLY A 1 468 ? -57.763 45.193 -4.971 1.00 45.35 569 GLY A N 1
ATOM 3730 C CA . GLY A 1 468 ? -58.228 43.849 -5.227 1.00 46.90 569 GLY A CA 1
ATOM 3731 C C . GLY A 1 468 ? -59.692 43.711 -5.574 1.00 40.80 569 GLY A C 1
ATOM 3732 O O . GLY A 1 468 ? -60.139 42.589 -5.848 1.00 39.39 569 GLY A O 1
ATOM 3733 N N . ARG A 1 469 ? -60.455 44.801 -5.569 1.00 40.66 570 ARG A N 1
ATOM 3734 C CA . ARG A 1 469 ? -61.871 44.715 -5.895 1.00 42.94 570 ARG A CA 1
ATOM 3735 C C . ARG A 1 469 ? -62.060 44.237 -7.328 1.00 43.81 570 ARG A C 1
ATOM 3736 O O . ARG A 1 469 ? -61.353 44.666 -8.245 1.00 41.41 570 ARG A O 1
ATOM 3744 N N . ASN A 1 470 ? -63.020 43.337 -7.517 1.00 42.44 571 ASN A N 1
ATOM 3745 C CA . ASN A 1 470 ? -63.305 42.761 -8.823 1.00 51.61 571 ASN A CA 1
ATOM 3746 C C . ASN A 1 470 ? -64.498 43.468 -9.448 1.00 46.14 571 ASN A C 1
ATOM 3747 O O . ASN A 1 470 ? -65.551 43.601 -8.815 1.00 46.67 571 ASN A O 1
ATOM 3752 N N . PHE A 1 471 ? -64.330 43.916 -10.687 1.00 49.53 572 PHE A N 1
ATOM 3753 C CA . PHE A 1 471 ? -65.397 44.549 -11.452 1.00 47.39 572 PHE A CA 1
ATOM 3754 C C . PHE A 1 471 ? -65.681 43.640 -12.644 1.00 56.38 572 PHE A C 1
ATOM 3755 O O . PHE A 1 471 ? -65.058 43.752 -13.702 1.00 49.69 572 PHE A O 1
ATOM 3763 N N . GLN A 1 472 ? -66.633 42.729 -12.432 1.00 62.82 573 GLN A N 1
ATOM 3764 C CA . GLN A 1 472 ? -66.937 41.667 -13.386 1.00 66.54 573 GLN A CA 1
ATOM 3765 C C . GLN A 1 472 ? -67.257 42.220 -14.769 1.00 63.66 573 GLN A C 1
ATOM 3766 O O . GLN A 1 472 ? -66.719 41.754 -15.780 1.00 61.74 573 GLN A O 1
ATOM 3772 N N . PHE A 1 473 ? -68.130 43.219 -14.829 1.00 61.32 574 PHE A N 1
ATOM 3773 C CA . PHE A 1 473 ? -68.657 43.720 -16.090 1.00 65.43 574 PHE A CA 1
ATOM 3774 C C . PHE A 1 473 ? -67.819 44.840 -16.692 1.00 54.55 574 PHE A C 1
ATOM 3775 O O . PHE A 1 473 ? -68.214 45.405 -17.717 1.00 52.37 574 PHE A O 1
ATOM 3783 N N . ALA A 1 474 ? -66.678 45.170 -16.094 1.00 54.52 575 ALA A N 1
ATOM 3784 C CA . ALA A 1 474 ? -65.802 46.211 -16.616 1.00 49.57 575 ALA A CA 1
ATOM 3785 C C . ALA A 1 474 ? -64.726 45.575 -17.487 1.00 37.69 575 ALA A C 1
ATOM 3786 O O . ALA A 1 474 ? -63.905 44.791 -16.998 1.00 47.50 575 ALA A O 1
ATOM 3788 N N . SER A 1 475 ? -64.733 45.912 -18.779 1.00 33.95 576 SER A N 1
ATOM 3789 C CA . SER A 1 475 ? -63.736 45.416 -19.718 1.00 42.33 576 SER A CA 1
ATOM 3790 C C . SER A 1 475 ? -63.194 46.519 -20.619 1.00 40.07 576 SER A C 1
ATOM 3791 O O . SER A 1 475 ? -62.411 46.228 -21.531 1.00 35.56 576 SER A O 1
ATOM 3794 N N . HIS A 1 476 ? -63.588 47.769 -20.391 1.00 45.29 577 HIS A N 1
ATOM 3795 C CA . HIS A 1 476 ? -63.135 48.902 -21.184 1.00 34.08 577 HIS A CA 1
ATOM 3796 C C . HIS A 1 476 ? -62.390 49.872 -20.282 1.00 37.70 577 HIS A C 1
ATOM 3797 O O . HIS A 1 476 ? -62.913 50.287 -19.241 1.00 39.16 577 HIS A O 1
ATOM 3804 N N . MET A 1 477 ? -61.175 50.231 -20.684 1.00 30.63 578 MET A N 1
ATOM 3805 C CA . MET A 1 477 ? -60.297 51.076 -19.888 1.00 29.52 578 MET A CA 1
ATOM 3806 C C . MET A 1 477 ? -59.810 52.232 -20.745 1.00 35.70 578 MET A C 1
ATOM 3807 O O . MET A 1 477 ? -59.398 52.028 -21.892 1.00 37.29 578 MET A O 1
ATOM 3812 N N . VAL A 1 478 ? -59.868 53.440 -20.195 1.00 32.66 579 VAL A N 1
ATOM 3813 C CA . VAL A 1 478 ? -59.320 54.628 -20.837 1.00 27.88 579 VAL A CA 1
ATOM 3814 C C . VAL A 1 478 ? -58.145 55.109 -20.000 1.00 35.84 579 VAL A C 1
ATOM 3815 O O . VAL A 1 478 ? -58.292 55.372 -18.800 1.00 34.45 579 VAL A O 1
ATOM 3819 N N . MET A 1 479 ? -56.981 55.210 -20.630 1.00 35.32 580 MET A N 1
ATOM 3820 C CA . MET A 1 479 ? -55.816 55.840 -20.018 1.00 31.37 580 MET A CA 1
ATOM 3821 C C . MET A 1 479 ? -55.856 57.313 -20.396 1.00 32.74 580 MET A C 1
ATOM 3822 O O . MET A 1 479 ? -55.494 57.686 -21.514 1.00 31.90 580 MET A O 1
ATOM 3827 N N . PHE A 1 480 ? -56.318 58.157 -19.471 1.00 30.98 581 PHE A N 1
ATOM 3828 C CA . PHE A 1 480 ? -56.375 59.585 -19.764 1.00 35.62 581 PHE A CA 1
ATOM 3829 C C . PHE A 1 480 ? -54.977 60.150 -19.977 1.00 35.01 581 PHE A C 1
ATOM 3830 O O . PHE A 1 480 ? -54.775 61.028 -20.824 1.00 34.87 581 PHE A O 1
ATOM 3838 N N . ASP A 1 481 ? -54.000 59.656 -19.218 1.00 32.51 582 ASP A N 1
ATOM 3839 C CA . ASP A 1 481 ? -52.594 59.928 -19.471 1.00 33.43 582 ASP A CA 1
ATOM 3840 C C . ASP A 1 481 ? -51.821 58.628 -19.287 1.00 39.84 582 ASP A C 1
ATOM 3841 O O . ASP A 1 481 ? -52.400 57.568 -19.031 1.00 35.07 582 ASP A O 1
ATOM 3846 N N . LEU A 1 482 ? -50.499 58.710 -19.421 1.00 38.51 583 LEU A N 1
ATOM 3847 C CA . LEU A 1 482 ? -49.663 57.532 -19.294 1.00 32.38 583 LEU A CA 1
ATOM 3848 C C . LEU A 1 482 ? -48.707 57.674 -18.116 1.00 36.25 583 LEU A C 1
ATOM 3849 O O . LEU A 1 482 ? -48.178 58.764 -17.876 1.00 41.45 583 LEU A O 1
ATOM 3854 N N . PRO A 1 483 ? -48.468 56.601 -17.368 1.00 38.13 584 PRO A N 1
ATOM 3855 C CA . PRO A 1 483 ? -47.526 56.672 -16.249 1.00 38.66 584 PRO A CA 1
ATOM 3856 C C . PRO A 1 483 ? -46.082 56.695 -16.730 1.00 35.82 584 PRO A C 1
ATOM 3857 O O . PRO A 1 483 ? -45.763 56.338 -17.865 1.00 31.16 584 PRO A O 1
ATOM 3861 N N . PHE A 1 484 ? -45.200 57.113 -15.823 1.00 36.77 585 PHE A N 1
ATOM 3862 C CA . PHE A 1 484 ? -43.830 57.451 -16.192 1.00 40.56 585 PHE A CA 1
ATOM 3863 C C . PHE A 1 484 ? -42.914 56.238 -16.321 1.00 40.86 585 PHE A C 1
ATOM 3864 O O . PHE A 1 484 ? -41.852 56.351 -16.943 1.00 43.43 585 PHE A O 1
ATOM 3872 N N . ASN A 1 485 ? -43.284 55.093 -15.763 1.00 36.56 586 ASN A N 1
ATOM 3873 C CA . ASN A 1 485 ? -42.449 53.903 -15.820 1.00 40.75 586 ASN A CA 1
ATOM 3874 C C . ASN A 1 485 ? -43.317 52.696 -16.141 1.00 42.31 586 ASN A C 1
ATOM 3875 O O . ASN A 1 485 ? -44.528 52.712 -15.895 1.00 36.48 586 ASN A O 1
ATOM 3880 N N . PRO A 1 486 ? -42.726 51.630 -16.697 1.00 41.49 587 PRO A N 1
ATOM 3881 C CA . PRO A 1 486 ? -43.546 50.495 -17.155 1.00 40.41 587 PRO A CA 1
ATOM 3882 C C . PRO A 1 486 ? -44.171 49.686 -16.032 1.00 38.69 587 PRO A C 1
ATOM 3883 O O . PRO A 1 486 ? -45.157 48.983 -16.283 1.00 31.68 587 PRO A O 1
ATOM 3887 N N . ASP A 1 487 ? -43.632 49.747 -14.812 1.00 45.66 588 ASP A N 1
ATOM 3888 C CA . ASP A 1 487 ? -44.233 48.998 -13.713 1.00 39.52 588 ASP A CA 1
ATOM 3889 C C . ASP A 1 487 ? -45.601 49.560 -13.348 1.00 34.24 588 ASP A C 1
ATOM 3890 O O . ASP A 1 487 ? -46.538 48.800 -13.076 1.00 30.11 588 ASP A O 1
ATOM 3895 N N . LEU A 1 488 ? -45.736 50.889 -13.339 1.00 34.49 589 LEU A N 1
ATOM 3896 C CA . LEU A 1 488 ? -47.037 51.497 -13.087 1.00 34.61 589 LEU A CA 1
ATOM 3897 C C . LEU A 1 488 ? -48.029 51.169 -14.193 1.00 36.60 589 LEU A C 1
ATOM 3898 O O . LEU A 1 488 ? -49.236 51.073 -13.938 1.00 38.97 589 LEU A O 1
ATOM 3903 N N . LEU A 1 489 ? -47.543 50.994 -15.424 1.00 36.37 590 LEU A N 1
ATOM 3904 C CA . LEU A 1 489 ? -48.432 50.699 -16.543 1.00 34.36 590 LEU A CA 1
ATOM 3905 C C . LEU A 1 489 ? -49.099 49.339 -16.372 1.00 32.23 590 LEU A C 1
ATOM 3906 O O . LEU A 1 489 ? -50.317 49.209 -16.543 1.00 33.05 590 LEU A O 1
ATOM 3911 N N . GLU A 1 490 ? -48.316 48.311 -16.033 1.00 31.86 591 GLU A N 1
ATOM 3912 C CA . GLU A 1 490 ? -48.890 46.982 -15.852 1.00 35.82 591 GLU A CA 1
ATOM 3913 C C . GLU A 1 490 ? -49.808 46.927 -14.638 1.00 34.84 591 GLU A C 1
ATOM 3914 O O . GLU A 1 490 ? -50.808 46.199 -14.652 1.00 31.89 591 GLU A O 1
ATOM 3920 N N . GLN A 1 491 ? -49.494 47.686 -13.585 1.00 36.57 592 GLN A N 1
ATOM 3921 C CA . GLN A 1 491 ? -50.398 47.769 -12.443 1.00 38.16 592 GLN A CA 1
ATOM 3922 C C . GLN A 1 491 ? -51.732 48.380 -12.849 1.00 34.19 592 GLN A C 1
ATOM 3923 O O . GLN A 1 491 ? -52.788 47.975 -12.349 1.00 32.65 592 GLN A O 1
ATOM 3929 N N . ARG A 1 492 ? -51.702 49.356 -13.760 1.00 35.64 593 ARG A N 1
ATOM 3930 C CA . ARG A 1 492 ? -52.935 49.947 -14.267 1.00 37.06 593 ARG A CA 1
ATOM 3931 C C . ARG A 1 492 ? -53.761 48.919 -15.030 1.00 39.76 593 ARG A C 1
ATOM 3932 O O . ARG A 1 492 ? -54.947 48.718 -14.742 1.00 42.64 593 ARG A O 1
ATOM 3940 N N . ILE A 1 493 ? -53.146 48.265 -16.018 1.00 36.01 594 ILE A N 1
ATOM 3941 C CA . ILE A 1 493 ? -53.853 47.287 -16.839 1.00 35.40 594 ILE A CA 1
ATOM 3942 C C . ILE A 1 493 ? -54.360 46.132 -15.987 1.00 37.64 594 ILE A C 1
ATOM 3943 O O . ILE A 1 493 ? -55.414 45.549 -16.276 1.00 37.90 594 ILE A O 1
ATOM 3948 N N . GLY A 1 494 ? -53.642 45.798 -14.914 1.00 36.93 595 GLY A N 1
ATOM 3949 C CA . GLY A 1 494 ? -54.040 44.713 -14.033 1.00 31.68 595 GLY A CA 1
ATOM 3950 C C . GLY A 1 494 ? -55.337 44.950 -13.283 1.00 37.73 595 GLY A C 1
ATOM 3951 O O . GLY A 1 494 ? -55.840 44.015 -12.647 1.00 38.16 595 GLY A O 1
ATOM 3952 N N . ARG A 1 495 ? -55.887 46.166 -13.332 1.00 30.06 596 ARG A N 1
ATOM 3953 C CA . ARG A 1 495 ? -57.174 46.414 -12.690 1.00 40.78 596 ARG A CA 1
ATOM 3954 C C . ARG A 1 495 ? -58.301 45.660 -13.386 1.00 39.34 596 ARG A C 1
ATOM 3955 O O . ARG A 1 495 ? -59.302 45.317 -12.747 1.00 38.82 596 ARG A O 1
ATOM 3963 N N . LEU A 1 496 ? -58.155 45.392 -14.682 1.00 40.68 597 LEU A N 1
ATOM 3964 C CA . LEU A 1 496 ? -59.132 44.632 -15.447 1.00 36.92 597 LEU A CA 1
ATOM 3965 C C . LEU A 1 496 ? -58.579 43.342 -16.029 1.00 37.19 597 LEU A C 1
ATOM 3966 O O . LEU A 1 496 ? -59.342 42.392 -16.217 1.00 37.07 597 LEU A O 1
ATOM 3971 N N . ASP A 1 497 ? -57.278 43.281 -16.318 1.00 35.15 598 ASP A N 1
ATOM 3972 C CA . ASP A 1 497 ? -56.636 42.058 -16.797 1.00 42.49 598 ASP A CA 1
ATOM 3973 C C . ASP A 1 497 ? -56.484 41.112 -15.609 1.00 38.19 598 ASP A C 1
ATOM 3974 O O . ASP A 1 497 ? -55.406 40.934 -15.037 1.00 43.09 598 ASP A O 1
ATOM 3979 N N . ARG A 1 498 ? -57.599 40.495 -15.231 1.00 37.19 599 ARG A N 1
ATOM 3980 C CA . ARG A 1 498 ? -57.673 39.642 -14.057 1.00 34.99 599 ARG A CA 1
ATOM 3981 C C . ARG A 1 498 ? -57.820 38.185 -14.468 1.00 40.67 599 ARG A C 1
ATOM 3982 O O . ARG A 1 498 ? -58.331 37.874 -15.549 1.00 48.30 599 ARG A O 1
ATOM 3990 N N . ILE A 1 499 ? -57.364 37.290 -13.590 1.00 37.50 600 ILE A N 1
ATOM 3991 C CA . ILE A 1 499 ? -57.553 35.866 -13.824 1.00 45.67 600 ILE A CA 1
ATOM 3992 C C . ILE A 1 499 ? -59.042 35.550 -13.799 1.00 45.40 600 ILE A C 1
ATOM 3993 O O . ILE A 1 499 ? -59.801 36.081 -12.978 1.00 46.52 600 ILE A O 1
ATOM 3998 N N . GLY A 1 500 ? -59.474 34.698 -14.727 1.00 47.08 601 GLY A N 1
ATOM 3999 C CA . GLY A 1 500 ? -60.873 34.355 -14.853 1.00 48.73 601 GLY A CA 1
ATOM 4000 C C . GLY A 1 500 ? -61.720 35.349 -15.616 1.00 55.26 601 GLY A C 1
ATOM 4001 O O . GLY A 1 500 ? -62.893 35.058 -15.883 1.00 55.31 601 GLY A O 1
ATOM 4002 N N . GLN A 1 501 ? -61.178 36.512 -15.973 1.00 49.19 602 GLN A N 1
ATOM 4003 C CA . GLN A 1 501 ? -61.914 37.482 -16.775 1.00 55.62 602 GLN A CA 1
ATOM 4004 C C . GLN A 1 501 ? -61.948 37.011 -18.224 1.00 60.35 602 GLN A C 1
ATOM 4005 O O . GLN A 1 501 ? -60.899 36.762 -18.827 1.00 58.79 602 GLN A O 1
ATOM 4011 N N . ALA A 1 502 ? -63.152 36.894 -18.783 1.00 54.91 603 ALA A N 1
ATOM 4012 C CA . ALA A 1 502 ? -63.325 36.296 -20.102 1.00 60.23 603 ALA A CA 1
ATOM 4013 C C . ALA A 1 502 ? -63.311 37.322 -21.229 1.00 57.64 603 ALA A C 1
ATOM 4014 O O . ALA A 1 502 ? -62.690 37.083 -22.270 1.00 57.95 603 ALA A O 1
ATOM 4016 N N . HIS A 1 503 ? -63.986 38.455 -21.049 1.00 53.86 604 HIS A N 1
ATOM 4017 C CA . HIS A 1 503 ? -64.077 39.447 -22.111 1.00 49.28 604 HIS A CA 1
ATOM 4018 C C . HIS A 1 503 ? -62.718 40.078 -22.384 1.00 47.84 604 HIS A C 1
ATOM 4019 O O . HIS A 1 503 ? -61.924 40.308 -21.467 1.00 51.90 604 HIS A O 1
ATOM 4026 N N . ASP A 1 504 ? -62.453 40.355 -23.660 1.00 45.14 605 ASP A N 1
ATOM 4027 C CA . ASP A 1 504 ? -61.245 41.076 -24.033 1.00 46.43 605 ASP A CA 1
ATOM 4028 C C . ASP A 1 504 ? -61.224 42.448 -23.369 1.00 43.99 605 ASP A C 1
ATOM 4029 O O . ASP A 1 504 ? -62.262 43.090 -23.185 1.00 50.56 605 ASP A O 1
ATOM 4034 N N . ILE A 1 505 ? -60.028 42.895 -23.005 1.00 48.23 606 ILE A N 1
ATOM 4035 C CA . ILE A 1 505 ? -59.847 44.198 -22.376 1.00 44.38 606 ILE A CA 1
ATOM 4036 C C . ILE A 1 505 ? -59.536 45.218 -23.463 1.00 35.80 606 ILE A C 1
ATOM 4037 O O . ILE A 1 505 ? -58.561 45.069 -24.207 1.00 42.67 606 ILE A O 1
ATOM 4042 N N . GLN A 1 506 ? -60.369 46.250 -23.559 1.00 38.40 607 GLN A N 1
ATOM 4043 C CA . GLN A 1 506 ? -60.170 47.337 -24.508 1.00 38.63 607 GLN A CA 1
ATOM 4044 C C . GLN A 1 506 ? -59.470 48.486 -23.793 1.00 46.94 607 GLN A C 1
ATOM 4045 O O . GLN A 1 506 ? -59.994 49.021 -22.809 1.00 41.46 607 GLN A O 1
ATOM 4051 N N . ILE A 1 507 ? -58.292 48.858 -24.284 1.00 32.27 608 ILE A N 1
ATOM 4052 C CA . ILE A 1 507 ? -57.490 49.924 -23.697 1.00 32.93 608 ILE A CA 1
ATOM 4053 C C . ILE A 1 507 ? -57.441 51.077 -24.689 1.00 39.94 608 ILE A C 1
ATOM 4054 O O . ILE A 1 507 ? -56.888 50.940 -25.788 1.00 41.14 608 ILE A O 1
ATOM 4059 N N . HIS A 1 508 ? -58.020 52.210 -24.304 1.00 34.29 609 HIS A N 1
ATOM 4060 C CA . HIS A 1 508 ? -58.078 53.399 -25.143 1.00 36.35 609 HIS A CA 1
ATOM 4061 C C . HIS A 1 508 ? -57.104 54.440 -24.609 1.00 39.83 609 HIS A C 1
ATOM 4062 O O . HIS A 1 508 ? -57.120 54.755 -23.414 1.00 30.59 609 HIS A O 1
ATOM 4069 N N . VAL A 1 509 ? -56.261 54.966 -25.492 1.00 36.25 610 VAL A N 1
ATOM 4070 C CA . VAL A 1 509 ? -55.238 55.931 -25.098 1.00 36.20 610 VAL A CA 1
ATOM 4071 C C . VAL A 1 509 ? -55.369 57.191 -25.946 1.00 40.42 610 VAL A C 1
ATOM 4072 O O . VAL A 1 509 ? -54.751 57.286 -27.018 1.00 37.98 610 VAL A O 1
ATOM 4076 N N . PRO A 1 510 ? -56.171 58.170 -25.525 1.00 46.96 611 PRO A N 1
ATOM 4077 C CA . PRO A 1 510 ? -56.141 59.483 -26.183 1.00 37.73 611 PRO A CA 1
ATOM 4078 C C . PRO A 1 510 ? -54.898 60.249 -25.752 1.00 36.50 611 PRO A C 1
ATOM 4079 O O . PRO A 1 510 ? -54.584 60.327 -24.562 1.00 44.52 611 PRO A O 1
ATOM 4083 N N . TYR A 1 511 ? -54.184 60.808 -26.725 1.00 38.96 612 TYR A N 1
ATOM 4084 C CA . TYR A 1 511 ? -52.931 61.485 -26.428 1.00 38.83 612 TYR A CA 1
ATOM 4085 C C . TYR A 1 511 ? -52.764 62.680 -27.355 1.00 38.83 612 TYR A C 1
ATOM 4086 O O . TYR A 1 511 ? -53.342 62.736 -28.443 1.00 36.04 612 TYR A O 1
ATOM 4095 N N . LEU A 1 512 ? -51.958 63.637 -26.906 1.00 36.14 613 LEU A N 1
ATOM 4096 C CA . LEU A 1 512 ? -51.628 64.815 -27.696 1.00 30.59 613 LEU A CA 1
ATOM 4097 C C . LEU A 1 512 ? -50.429 64.514 -28.582 1.00 39.03 613 LEU A C 1
ATOM 4098 O O . LEU A 1 512 ? -49.443 63.933 -28.121 1.00 39.32 613 LEU A O 1
ATOM 4103 N N . GLU A 1 513 ? -50.511 64.915 -29.847 1.00 38.35 614 GLU A N 1
ATOM 4104 C CA . GLU A 1 513 ? -49.419 64.651 -30.773 1.00 45.31 614 GLU A CA 1
ATOM 4105 C C . GLU A 1 513 ? -48.236 65.576 -30.496 1.00 43.91 614 GLU A C 1
ATOM 4106 O O . GLU A 1 513 ? -48.384 66.660 -29.923 1.00 42.40 614 GLU A O 1
ATOM 4112 N N . LYS A 1 514 ? -47.052 65.119 -30.907 1.00 47.50 615 LYS A N 1
ATOM 4113 C CA . LYS A 1 514 ? -45.778 65.830 -30.738 1.00 46.69 615 LYS A CA 1
ATOM 4114 C C . LYS A 1 514 ? -45.572 66.373 -29.314 1.00 49.40 615 LYS A C 1
ATOM 4115 O O . LYS A 1 514 ? -45.048 67.464 -29.121 1.00 51.30 615 LYS A O 1
ATOM 4121 N N . THR A 1 515 ? -45.956 65.580 -28.320 1.00 45.66 616 THR A N 1
ATOM 4122 C CA . THR A 1 515 ? -45.658 65.857 -26.921 1.00 44.06 616 THR A CA 1
ATOM 4123 C C . THR A 1 515 ? -44.959 64.640 -26.327 1.00 46.63 616 THR A C 1
ATOM 4124 O O . THR A 1 515 ? -44.648 63.674 -27.032 1.00 44.80 616 THR A O 1
ATOM 4128 N N . ALA A 1 516 ? -44.705 64.682 -25.017 1.00 38.89 617 ALA A N 1
ATOM 4129 C CA . ALA A 1 516 ? -44.147 63.516 -24.339 1.00 43.14 617 ALA A CA 1
ATOM 4130 C C . ALA A 1 516 ? -45.136 62.358 -24.281 1.00 45.53 617 ALA A C 1
ATOM 4131 O O . ALA A 1 516 ? -44.717 61.202 -24.158 1.00 48.89 617 ALA A O 1
ATOM 4133 N N . GLN A 1 517 ? -46.438 62.645 -24.358 1.00 44.01 618 GLN A N 1
ATOM 4134 C CA . GLN A 1 517 ? -47.433 61.581 -24.428 1.00 40.71 618 GLN A CA 1
ATOM 4135 C C . GLN A 1 517 ? -47.252 60.750 -25.690 1.00 41.95 618 GLN A C 1
ATOM 4136 O O . GLN A 1 517 ? -47.233 59.514 -25.639 1.00 41.92 618 GLN A O 1
ATOM 4142 N N . SER A 1 518 ? -47.116 61.417 -26.840 1.00 34.65 619 SER A N 1
ATOM 4143 C CA . SER A 1 518 ? -46.965 60.702 -28.102 1.00 40.37 619 SER A CA 1
ATOM 4144 C C . SER A 1 518 ? -45.675 59.894 -28.139 1.00 38.43 619 SER A C 1
ATOM 4145 O O . SER A 1 518 ? -45.635 58.817 -28.745 1.00 38.93 619 SER A O 1
ATOM 4148 N N . VAL A 1 519 ? -44.615 60.392 -27.501 1.00 37.46 620 VAL A N 1
ATOM 4149 C CA . VAL A 1 519 ? -43.369 59.636 -27.445 1.00 40.70 620 VAL A CA 1
ATOM 4150 C C . VAL A 1 519 ? -43.534 58.402 -26.567 1.00 33.32 620 VAL A C 1
ATOM 4151 O O . VAL A 1 519 ? -43.082 57.307 -26.921 1.00 41.57 620 VAL A O 1
ATOM 4155 N N . LEU A 1 520 ? -44.201 58.553 -25.419 1.00 28.13 621 LEU A N 1
ATOM 4156 C CA . LEU A 1 520 ? -44.342 57.432 -24.495 1.00 39.82 621 LEU A CA 1
ATOM 4157 C C . LEU A 1 520 ? -45.259 56.352 -25.056 1.00 35.26 621 LEU A C 1
ATOM 4158 O O . LEU A 1 520 ? -45.024 55.159 -24.833 1.00 34.23 621 LEU A O 1
ATOM 4163 N N . VAL A 1 521 ? -46.317 56.747 -25.771 1.00 30.97 622 VAL A N 1
ATOM 4164 C CA . VAL A 1 521 ? -47.189 55.764 -26.412 1.00 38.84 622 VAL A CA 1
ATOM 4165 C C . VAL A 1 521 ? -46.384 54.889 -27.363 1.00 37.12 622 VAL A C 1
ATOM 4166 O O . VAL A 1 521 ? -46.515 53.659 -27.369 1.00 36.55 622 VAL A O 1
ATOM 4170 N N . ARG A 1 522 ? -45.525 55.514 -28.172 1.00 29.19 623 ARG A N 1
ATOM 4171 C CA . ARG A 1 522 ? -44.716 54.760 -29.123 1.00 38.12 623 ARG A CA 1
ATOM 4172 C C . ARG A 1 522 ? -43.759 53.812 -28.411 1.00 37.71 623 ARG A C 1
ATOM 4173 O O . ARG A 1 522 ? -43.603 52.656 -28.820 1.00 37.20 623 ARG A O 1
ATOM 4181 N N . TRP A 1 523 ? -43.111 54.278 -27.341 1.00 32.20 624 TRP A N 1
ATOM 4182 C CA . TRP A 1 523 ? -42.133 53.433 -26.662 1.00 35.17 624 TRP A CA 1
ATOM 4183 C C . TRP A 1 523 ? -42.804 52.267 -25.945 1.00 35.65 624 TRP A C 1
ATOM 4184 O O . TRP A 1 523 ? -42.305 51.137 -25.991 1.00 31.28 624 TRP A O 1
ATOM 4195 N N . TYR A 1 524 ? -43.928 52.519 -25.272 1.00 32.77 625 TYR A N 1
ATOM 4196 C CA . TYR A 1 524 ? -44.636 51.439 -24.591 1.00 29.93 625 TYR A CA 1
ATOM 4197 C C . TYR A 1 524 ? -45.145 50.404 -25.588 1.00 40.05 625 TYR A C 1
ATOM 4198 O O . TYR A 1 524 ? -44.955 49.196 -25.401 1.00 32.08 625 TYR A O 1
ATOM 4207 N N . HIS A 1 525 ? -45.789 50.863 -26.662 1.00 37.71 626 HIS A N 1
ATOM 4208 C CA . HIS A 1 525 ? -46.427 49.949 -27.604 1.00 40.66 626 HIS A CA 1
ATOM 4209 C C . HIS A 1 525 ? -45.415 49.330 -28.563 1.00 31.32 626 HIS A C 1
ATOM 4210 O O . HIS A 1 525 ? -45.310 48.104 -28.666 1.00 34.38 626 HIS A O 1
ATOM 4217 N N . GLU A 1 526 ? -44.669 50.166 -29.285 1.00 39.08 627 GLU A N 1
ATOM 4218 C CA . GLU A 1 526 ? -43.745 49.648 -30.287 1.00 41.63 627 GLU A CA 1
ATOM 4219 C C . GLU A 1 526 ? -42.472 49.087 -29.665 1.00 32.30 627 GLU A C 1
ATOM 4220 O O . GLU A 1 526 ? -41.922 48.105 -30.176 1.00 38.87 627 GLU A O 1
ATOM 4226 N N . GLY A 1 527 ? -41.997 49.680 -28.573 1.00 30.86 628 GLY A N 1
ATOM 4227 C CA . GLY A 1 527 ? -40.742 49.266 -27.977 1.00 32.01 628 GLY A CA 1
ATOM 4228 C C . GLY A 1 527 ? -40.846 48.101 -27.014 1.00 39.10 628 GLY A C 1
ATOM 4229 O O . GLY A 1 527 ? -39.983 47.219 -27.010 1.00 32.92 628 GLY A O 1
ATOM 4230 N N . LEU A 1 528 ? -41.890 48.082 -26.185 1.00 36.81 629 LEU A N 1
ATOM 4231 C CA . LEU A 1 528 ? -42.046 47.043 -25.178 1.00 35.21 629 LEU A CA 1
ATOM 4232 C C . LEU A 1 528 ? -43.237 46.126 -25.412 1.00 35.14 629 LEU A C 1
ATOM 4233 O O . LEU A 1 528 ? -43.313 45.073 -24.768 1.00 31.45 629 LEU A O 1
ATOM 4238 N N . ASP A 1 529 ? -44.162 46.490 -26.305 1.00 33.73 630 ASP A N 1
ATOM 4239 C CA . ASP A 1 529 ? -45.410 45.745 -26.489 1.00 34.00 630 ASP A CA 1
ATOM 4240 C C . ASP A 1 529 ? -46.151 45.607 -25.160 1.00 35.71 630 ASP A C 1
ATOM 4241 O O . ASP A 1 529 ? -46.802 44.599 -24.880 1.00 37.20 630 ASP A O 1
ATOM 4246 N N . ALA A 1 530 ? -46.052 46.648 -24.331 1.00 40.97 631 ALA A N 1
ATOM 4247 C CA . ALA A 1 530 ? -46.508 46.592 -22.949 1.00 35.31 631 ALA A CA 1
ATOM 4248 C C . ALA A 1 530 ? -48.018 46.729 -22.799 1.00 34.03 631 ALA A C 1
ATOM 4249 O O . ALA A 1 530 ? -48.542 46.422 -21.723 1.00 36.00 631 ALA A O 1
ATOM 4251 N N . PHE A 1 531 ? -48.728 47.178 -23.835 1.00 39.61 632 PHE A N 1
ATOM 4252 C CA . PHE A 1 531 ? -50.171 47.359 -23.717 1.00 36.25 632 PHE A CA 1
ATOM 4253 C C . PHE A 1 531 ? -50.918 46.042 -23.890 1.00 33.09 632 PHE A C 1
ATOM 4254 O O . PHE A 1 531 ? -51.778 45.694 -23.074 1.00 38.15 632 PHE A O 1
ATOM 4262 N N . GLU A 1 532 ? -50.603 45.297 -24.950 1.00 34.12 633 GLU A N 1
ATOM 4263 C CA . GLU A 1 532 ? -51.400 44.141 -25.337 1.00 43.00 633 GLU A CA 1
ATOM 4264 C C . GLU A 1 532 ? -50.900 42.831 -24.744 1.00 41.04 633 GLU A C 1
ATOM 4265 O O . GLU A 1 532 ? -51.653 41.851 -24.724 1.00 37.72 633 GLU A O 1
ATOM 4271 N N . HIS A 1 533 ? -49.662 42.787 -24.261 1.00 34.81 634 HIS A N 1
ATOM 4272 C CA . HIS A 1 533 ? -49.119 41.595 -23.628 1.00 34.08 634 HIS A CA 1
ATOM 4273 C C . HIS A 1 533 ? -48.362 42.007 -22.377 1.00 40.04 634 HIS A C 1
ATOM 4274 O O . HIS A 1 533 ? -47.618 42.992 -22.395 1.00 34.63 634 HIS A O 1
ATOM 4281 N N . THR A 1 534 ? -48.568 41.262 -21.291 1.00 35.47 635 THR A N 1
ATOM 4282 C CA . THR A 1 534 ? -47.880 41.562 -20.043 1.00 43.22 635 THR A CA 1
ATOM 4283 C C . THR A 1 534 ? -46.371 41.554 -20.269 1.00 42.53 635 THR A C 1
ATOM 4284 O O . THR A 1 534 ? -45.831 40.660 -20.927 1.00 40.95 635 THR A O 1
ATOM 4288 N N . CYS A 1 535 ? -45.697 42.583 -19.755 1.00 43.20 636 CYS A N 1
ATOM 4289 C CA . CYS A 1 535 ? -44.310 42.840 -20.115 1.00 47.01 636 CYS A CA 1
ATOM 4290 C C . CYS A 1 535 ? -43.379 42.395 -18.995 1.00 45.28 636 CYS A C 1
ATOM 4291 O O . CYS A 1 535 ? -43.265 43.092 -17.976 1.00 43.07 636 CYS A O 1
ATOM 4294 N N . PRO A 1 536 ? -42.692 41.258 -19.129 1.00 47.52 637 PRO A N 1
ATOM 4295 C CA . PRO A 1 536 ? -41.708 40.857 -18.119 1.00 40.92 637 PRO A CA 1
ATOM 4296 C C . PRO A 1 536 ? -40.359 41.539 -18.276 1.00 40.48 637 PRO A C 1
ATOM 4297 O O . PRO A 1 536 ? -39.477 41.331 -17.435 1.00 38.65 637 PRO A O 1
ATOM 4301 N N . THR A 1 537 ? -40.184 42.345 -19.323 1.00 38.93 638 THR A N 1
ATOM 4302 C CA . THR A 1 537 ? -38.903 42.951 -19.648 1.00 39.73 638 THR A CA 1
ATOM 4303 C C . THR A 1 537 ? -38.867 44.456 -19.428 1.00 36.09 638 THR A C 1
ATOM 4304 O O . THR A 1 537 ? -37.782 45.044 -19.494 1.00 33.64 638 THR A O 1
ATOM 4308 N N . GLY A 1 538 ? -40.012 45.086 -19.172 1.00 32.15 639 GLY A N 1
ATOM 4309 C CA . GLY A 1 538 ? -40.115 46.531 -19.096 1.00 29.52 639 GLY A CA 1
ATOM 4310 C C . GLY A 1 538 ? -39.110 47.209 -18.189 1.00 39.60 639 GLY A C 1
ATOM 4311 O O . GLY A 1 538 ? -38.353 48.074 -18.639 1.00 41.97 639 GLY A O 1
ATOM 4312 N N . ARG A 1 539 ? -39.088 46.819 -16.912 1.00 30.89 640 ARG A N 1
ATOM 4313 C CA . ARG A 1 539 ? -38.204 47.465 -15.947 1.00 30.05 640 ARG A CA 1
ATOM 4314 C C . ARG A 1 539 ? -36.740 47.337 -16.355 1.00 33.87 640 ARG A C 1
ATOM 4315 O O . ARG A 1 539 ? -35.981 48.312 -16.280 1.00 35.57 640 ARG A O 1
ATOM 4323 N N . THR A 1 540 ? -36.326 46.147 -16.796 1.00 27.70 641 THR A N 1
ATOM 4324 C CA . THR A 1 540 ? -34.927 45.928 -17.153 1.00 30.79 641 THR A CA 1
ATOM 4325 C C . THR A 1 540 ? -34.497 46.842 -18.296 1.00 36.21 641 THR A C 1
ATOM 4326 O O . THR A 1 540 ? -33.449 47.495 -18.225 1.00 34.72 641 THR A O 1
ATOM 4330 N N . ILE A 1 541 ? -35.296 46.900 -19.363 1.00 34.45 642 ILE A N 1
ATOM 4331 C CA . ILE A 1 541 ? -34.957 47.749 -20.501 1.00 37.83 642 ILE A CA 1
ATOM 4332 C C . ILE A 1 541 ? -35.089 49.222 -20.133 1.00 41.74 642 ILE A C 1
ATOM 4333 O O . ILE A 1 541 ? -34.258 50.051 -20.522 1.00 39.20 642 ILE A O 1
ATOM 4338 N N . TYR A 1 542 ? -36.135 49.568 -19.377 1.00 33.25 643 TYR A N 1
ATOM 4339 C CA . TYR A 1 542 ? -36.349 50.955 -18.969 1.00 37.59 643 TYR A CA 1
ATOM 4340 C C . TYR A 1 542 ? -35.146 51.503 -18.211 1.00 39.46 643 TYR A C 1
ATOM 4341 O O . TYR A 1 542 ? -34.771 52.668 -18.385 1.00 37.77 643 TYR A O 1
ATOM 4350 N N . ASP A 1 543 ? -34.523 50.674 -17.370 1.00 37.46 644 ASP A N 1
ATOM 4351 C CA . ASP A 1 543 ? -33.335 51.113 -16.645 1.00 32.08 644 ASP A CA 1
ATOM 4352 C C . ASP A 1 543 ? -32.168 51.370 -17.591 1.00 43.64 644 ASP A C 1
ATOM 4353 O O . ASP A 1 543 ? -31.406 52.325 -17.400 1.00 46.20 644 ASP A O 1
ATOM 4358 N N . SER A 1 544 ? -32.013 50.529 -18.617 1.00 33.54 645 SER A N 1
ATOM 4359 C CA . SER A 1 544 ? -30.859 50.646 -19.503 1.00 40.48 645 SER A CA 1
ATOM 4360 C C . SER A 1 544 ? -30.925 51.895 -20.372 1.00 40.93 645 SER A C 1
ATOM 4361 O O . SER A 1 544 ? -29.882 52.468 -20.707 1.00 43.14 645 SER A O 1
ATOM 4364 N N . VAL A 1 545 ? -32.124 52.334 -20.743 1.00 40.19 646 VAL A N 1
ATOM 4365 C CA . VAL A 1 545 ? -32.292 53.427 -21.691 1.00 43.87 646 VAL A CA 1
ATOM 4366 C C . VAL A 1 545 ? -32.911 54.657 -21.027 1.00 41.65 646 VAL A C 1
ATOM 4367 O O . VAL A 1 545 ? -33.393 55.553 -21.720 1.00 45.09 646 VAL A O 1
ATOM 4371 N N . TYR A 1 546 ? -32.888 54.722 -19.695 1.00 38.62 647 TYR A N 1
ATOM 4372 C CA . TYR A 1 546 ? -33.610 55.759 -18.964 1.00 36.20 647 TYR A CA 1
ATOM 4373 C C . TYR A 1 546 ? -33.207 57.162 -19.401 1.00 39.73 647 TYR A C 1
ATOM 4374 O O . TYR A 1 546 ? -34.024 57.888 -19.976 1.00 36.95 647 TYR A O 1
ATOM 4383 N N . ASN A 1 547 ? -31.952 57.548 -19.162 1.00 38.11 648 ASN A N 1
ATOM 4384 C CA . ASN A 1 547 ? -31.515 58.885 -19.551 1.00 45.21 648 ASN A CA 1
ATOM 4385 C C . ASN A 1 547 ? -31.461 59.067 -21.063 1.00 41.81 648 ASN A C 1
ATOM 4386 O O . ASN A 1 547 ? -31.318 60.203 -21.528 1.00 55.23 648 ASN A O 1
ATOM 4391 N N . ASP A 1 548 ? -31.574 57.984 -21.834 1.00 48.11 649 ASP A N 1
ATOM 4392 C CA . ASP A 1 548 ? -31.691 58.093 -23.283 1.00 39.15 649 ASP A CA 1
ATOM 4393 C C . ASP A 1 548 ? -33.134 58.366 -23.694 1.00 43.74 649 ASP A C 1
ATOM 4394 O O . ASP A 1 548 ? -33.402 59.278 -24.484 1.00 41.94 649 ASP A O 1
ATOM 4399 N N . LEU A 1 549 ? -34.075 57.582 -23.162 1.00 39.94 650 LEU A N 1
ATOM 4400 C CA . LEU A 1 549 ? -35.487 57.802 -23.455 1.00 32.56 650 LEU A CA 1
ATOM 4401 C C . LEU A 1 549 ? -35.977 59.132 -22.897 1.00 33.24 650 LEU A C 1
ATOM 4402 O O . LEU A 1 549 ? -36.878 59.751 -23.476 1.00 31.42 650 LEU A O 1
ATOM 4407 N N . ILE A 1 550 ? -35.398 59.583 -21.782 1.00 35.71 651 ILE A N 1
ATOM 4408 C CA . ILE A 1 550 ? -35.801 60.852 -21.180 1.00 37.51 651 ILE A CA 1
ATOM 4409 C C . ILE A 1 550 ? -35.635 61.995 -22.174 1.00 43.55 651 ILE A C 1
ATOM 4410 O O . ILE A 1 550 ? -36.490 62.886 -22.267 1.00 41.95 651 ILE A O 1
ATOM 4415 N N . ASN A 1 551 ? -34.542 61.981 -22.940 1.00 40.94 652 ASN A N 1
ATOM 4416 C CA . ASN A 1 551 ? -34.268 63.074 -23.869 1.00 39.95 652 ASN A CA 1
ATOM 4417 C C . ASN A 1 551 ? -35.367 63.207 -24.916 1.00 38.90 652 ASN A C 1
ATOM 4418 O O . ASN A 1 551 ? -35.799 64.321 -25.234 1.00 40.15 652 ASN A O 1
ATOM 4423 N N . TYR A 1 552 ? -35.834 62.082 -25.464 1.00 38.84 653 TYR A N 1
ATOM 4424 C CA . TYR A 1 552 ? -36.907 62.140 -26.451 1.00 38.62 653 TYR A CA 1
ATOM 4425 C C . TYR A 1 552 ? -38.222 62.579 -25.822 1.00 46.33 653 TYR A C 1
ATOM 4426 O O . TYR A 1 552 ? -39.037 63.231 -26.485 1.00 47.86 653 TYR A O 1
ATOM 4435 N N . LEU A 1 553 ? -38.447 62.232 -24.554 1.00 39.22 654 LEU A N 1
ATOM 4436 C CA . LEU A 1 553 ? -39.619 62.737 -23.848 1.00 35.76 654 LEU A CA 1
ATOM 4437 C C . LEU A 1 553 ? -39.536 64.249 -23.674 1.00 44.46 654 LEU A C 1
ATOM 4438 O O . LEU A 1 553 ? -40.504 64.971 -23.937 1.00 51.12 654 LEU A O 1
ATOM 4443 N N . ALA A 1 554 ? -38.374 64.746 -23.243 1.00 42.56 655 ALA A N 1
ATOM 4444 C CA . ALA A 1 554 ? -38.235 66.166 -22.934 1.00 49.95 655 ALA A CA 1
ATOM 4445 C C . ALA A 1 554 ? -38.245 67.033 -24.188 1.00 44.22 655 ALA A C 1
ATOM 4446 O O . ALA A 1 554 ? -38.695 68.183 -24.137 1.00 38.96 655 ALA A O 1
ATOM 4448 N N . SER A 1 555 ? -37.753 66.514 -25.313 1.00 43.74 656 SER A N 1
ATOM 4449 C CA . SER A 1 555 ? -37.681 67.260 -26.568 1.00 48.38 656 SER A CA 1
ATOM 4450 C C . SER A 1 555 ? -38.390 66.472 -27.665 1.00 46.34 656 SER A C 1
ATOM 4451 O O . SER A 1 555 ? -37.743 65.903 -28.556 1.00 53.04 656 SER A O 1
ATOM 4454 N N . PRO A 1 556 ? -39.727 66.430 -27.638 1.00 47.99 657 PRO A N 1
ATOM 4455 C CA . PRO A 1 556 ? -40.461 65.618 -28.622 1.00 49.17 657 PRO A CA 1
ATOM 4456 C C . PRO A 1 556 ? -40.369 66.134 -30.049 1.00 53.98 657 PRO A C 1
ATOM 4457 O O . PRO A 1 556 ? -40.830 65.440 -30.965 1.00 53.97 657 PRO A O 1
ATOM 4461 N N . ASP A 1 557 ? -39.794 67.317 -30.273 1.00 58.29 658 ASP A N 1
ATOM 4462 C CA . ASP A 1 557 ? -39.671 67.838 -31.630 1.00 52.64 658 ASP A CA 1
ATOM 4463 C C . ASP A 1 557 ? -38.466 67.259 -32.359 1.00 59.13 658 ASP A C 1
ATOM 4464 O O . ASP A 1 557 ? -38.514 67.084 -33.582 1.00 58.90 658 ASP A O 1
ATOM 4469 N N . GLN A 1 558 ? -37.385 66.963 -31.641 1.00 64.11 659 GLN A N 1
ATOM 4470 C CA . GLN A 1 558 ? -36.184 66.370 -32.225 1.00 60.02 659 GLN A CA 1
ATOM 4471 C C . GLN A 1 558 ? -36.275 64.859 -32.043 1.00 50.63 659 GLN A C 1
ATOM 4472 O O . GLN A 1 558 ? -36.076 64.342 -30.941 1.00 54.72 659 GLN A O 1
ATOM 4478 N N . THR A 1 559 ? -36.576 64.152 -33.133 1.00 49.53 660 THR A N 1
ATOM 4479 C CA . THR A 1 559 ? -36.820 62.715 -33.099 1.00 46.00 660 THR A CA 1
ATOM 4480 C C . THR A 1 559 ? -35.708 61.914 -33.766 1.00 42.17 660 THR A C 1
ATOM 4481 O O . THR A 1 559 ? -35.919 60.748 -34.118 1.00 45.88 660 THR A O 1
ATOM 4485 N N . GLU A 1 560 ? -34.533 62.510 -33.955 1.00 44.98 661 GLU A N 1
ATOM 4486 C CA . GLU A 1 560 ? -33.430 61.791 -34.581 1.00 51.50 661 GLU A CA 1
ATOM 4487 C C . GLU A 1 560 ? -33.013 60.608 -33.717 1.00 44.47 661 GLU A C 1
ATOM 4488 O O . GLU A 1 560 ? -32.665 60.773 -32.544 1.00 36.52 661 GLU A O 1
ATOM 4494 N N . GLY A 1 561 ? -33.056 59.412 -34.301 1.00 40.40 662 GLY A N 1
ATOM 4495 C CA . GLY A 1 561 ? -32.659 58.207 -33.610 1.00 42.60 662 GLY A CA 1
ATOM 4496 C C . GLY A 1 561 ? -33.715 57.585 -32.725 1.00 38.97 662 GLY A C 1
ATOM 4497 O O . GLY A 1 561 ? -33.431 56.569 -32.077 1.00 43.03 662 GLY A O 1
ATOM 4498 N N . PHE A 1 562 ? -34.920 58.157 -32.667 1.00 39.30 663 P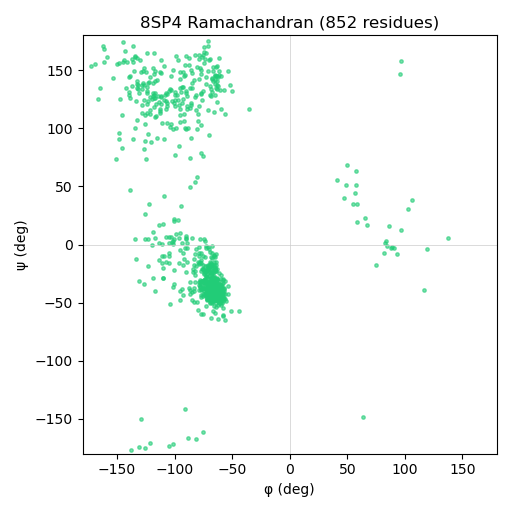HE A N 1
ATOM 4499 C CA . PHE A 1 562 ? -35.975 57.567 -31.850 1.00 41.83 663 PHE A CA 1
ATOM 4500 C C . PHE A 1 562 ? -36.397 56.207 -32.392 1.00 43.00 663 PHE A C 1
ATOM 4501 O O . PHE A 1 562 ? -36.572 55.255 -31.623 1.00 39.67 663 PHE A O 1
ATOM 4509 N N . ASP A 1 563 ? -36.568 56.098 -33.712 1.00 32.25 664 ASP A N 1
ATOM 4510 C CA . ASP A 1 563 ? -36.885 54.805 -34.310 1.00 38.78 664 ASP A CA 1
ATOM 4511 C C . ASP A 1 563 ? -35.772 53.793 -34.072 1.00 35.99 664 ASP A C 1
ATOM 4512 O O . ASP A 1 563 ? -36.044 52.598 -33.909 1.00 33.50 664 ASP A O 1
ATOM 4517 N N . ASP A 1 564 ? -34.517 54.249 -34.050 1.00 33.08 665 ASP A N 1
ATOM 4518 C CA . ASP A 1 564 ? -33.413 53.353 -33.721 1.00 45.52 665 ASP A CA 1
ATOM 4519 C C . ASP A 1 564 ? -33.504 52.875 -32.277 1.00 43.13 665 ASP A C 1
ATOM 4520 O O . ASP A 1 564 ? -33.224 51.706 -31.985 1.00 34.43 665 ASP A O 1
ATOM 4525 N N . LEU A 1 565 ? -33.893 53.765 -31.360 1.00 37.27 666 LEU A N 1
ATOM 4526 C CA . LEU A 1 565 ? -34.062 53.368 -29.966 1.00 36.83 666 LEU A CA 1
ATOM 4527 C C . LEU A 1 565 ? -35.205 52.372 -29.816 1.00 36.93 666 LEU A C 1
ATOM 4528 O O . LEU A 1 565 ? -35.069 51.354 -29.126 1.00 30.60 666 LEU A O 1
ATOM 4533 N N . ILE A 1 566 ? -36.344 52.656 -30.453 1.00 33.17 667 ILE A N 1
ATOM 4534 C CA . ILE A 1 566 ? -37.478 51.734 -30.415 1.00 30.08 667 ILE A CA 1
ATOM 4535 C C . ILE A 1 566 ? -37.065 50.367 -30.943 1.00 29.95 667 ILE A C 1
ATOM 4536 O O . ILE A 1 566 ? -37.373 49.329 -30.344 1.00 32.55 667 ILE A O 1
ATOM 4541 N N . LYS A 1 567 ? -36.357 50.349 -32.076 1.00 30.78 668 LYS A N 1
ATOM 4542 C CA . LYS A 1 567 ? -35.862 49.090 -32.622 1.00 27.54 668 LYS A CA 1
ATOM 4543 C C . LYS A 1 567 ? -34.950 48.379 -31.631 1.00 34.67 668 LYS A C 1
ATOM 4544 O O . LYS A 1 567 ? -35.065 47.165 -31.431 1.00 35.94 668 LYS A O 1
ATOM 4550 N N . ASN A 1 568 ? -34.042 49.123 -30.995 1.00 33.51 669 ASN A N 1
ATOM 4551 C CA . ASN A 1 568 ? -33.136 48.521 -30.021 1.00 38.39 669 ASN A CA 1
ATOM 4552 C C . ASN A 1 568 ? -33.907 47.901 -28.862 1.00 36.94 669 ASN A C 1
ATOM 4553 O O . ASN A 1 568 ? -33.615 46.778 -28.436 1.00 35.62 669 ASN A O 1
ATOM 4558 N N . CYS A 1 569 ? -34.903 48.621 -28.342 1.00 35.06 670 CYS A N 1
ATOM 4559 C CA . CYS A 1 569 ? -35.645 48.126 -27.188 1.00 31.54 670 CYS A CA 1
ATOM 4560 C C . CYS A 1 569 ? -36.509 46.923 -27.552 1.00 39.88 670 CYS A C 1
ATOM 4561 O O . CYS A 1 569 ? -36.583 45.954 -26.787 1.00 34.80 670 CYS A O 1
ATOM 4564 N N . ARG A 1 570 ? -37.170 46.965 -28.712 1.00 37.43 671 ARG A N 1
ATOM 4565 C CA . ARG A 1 570 ? -38.042 45.862 -29.104 1.00 32.76 671 ARG A CA 1
ATOM 4566 C C . ARG A 1 570 ? -37.249 44.581 -29.332 1.00 37.89 671 ARG A C 1
ATOM 4567 O O . ARG A 1 570 ? -37.688 43.493 -28.941 1.00 34.60 671 ARG A O 1
ATOM 4575 N N . GLU A 1 571 ? -36.077 44.688 -29.962 1.00 34.29 672 GLU A N 1
ATOM 4576 C CA . GLU A 1 571 ? -35.263 43.500 -30.198 1.00 35.33 672 GLU A CA 1
ATOM 4577 C C . GLU A 1 571 ? -34.727 42.930 -28.890 1.00 39.69 672 GLU A C 1
ATOM 4578 O O . GLU A 1 571 ? -34.636 41.707 -28.732 1.00 39.20 672 GLU A O 1
ATOM 4584 N N . GLN A 1 572 ? -34.370 43.798 -27.941 1.00 37.47 673 GLN A N 1
ATOM 4585 C CA . GLN A 1 572 ? -33.970 43.318 -26.623 1.00 40.39 673 GLN A CA 1
ATOM 4586 C C . GLN A 1 572 ? -35.159 42.741 -25.866 1.00 37.93 673 GLN A C 1
ATOM 4587 O O . GLN A 1 572 ? -35.017 41.758 -25.129 1.00 31.86 673 GLN A O 1
ATOM 4593 N N . HIS A 1 573 ? -36.340 43.340 -26.036 1.00 34.63 674 HIS A N 1
ATOM 4594 C CA . HIS A 1 573 ? -37.542 42.814 -25.397 1.00 37.49 674 HIS A CA 1
ATOM 4595 C C . HIS A 1 573 ? -37.868 41.417 -25.909 1.00 39.57 674 HIS A C 1
ATOM 4596 O O . HIS A 1 573 ? -38.128 40.500 -25.123 1.00 35.50 674 HIS A O 1
ATOM 4603 N N . GLU A 1 574 ? -37.857 41.238 -27.233 1.00 35.42 675 GLU A N 1
ATOM 4604 C CA . GLU A 1 574 ? -38.185 39.937 -27.806 1.00 35.36 675 GLU A CA 1
ATOM 4605 C C . GLU A 1 574 ? -37.173 38.876 -27.392 1.00 35.87 675 GLU A C 1
ATOM 4606 O O . GLU A 1 574 ? -37.543 37.728 -27.118 1.00 39.77 675 GLU A O 1
ATOM 4612 N N . ALA A 1 575 ? -35.890 39.241 -27.337 1.00 34.40 676 ALA A N 1
ATOM 4613 C CA . ALA A 1 575 ? -34.861 38.275 -26.963 1.00 38.31 676 ALA A CA 1
ATOM 4614 C C . ALA A 1 575 ? -34.985 37.878 -25.497 1.00 38.95 676 ALA A C 1
ATOM 4615 O O . ALA A 1 575 ? -34.929 36.690 -25.158 1.00 34.56 676 ALA A O 1
ATOM 4617 N N . LEU A 1 576 ? -35.152 38.863 -24.610 1.00 38.82 677 LEU A N 1
ATOM 4618 C CA . LEU A 1 576 ? -35.302 38.562 -23.190 1.00 38.35 677 LEU A CA 1
ATOM 4619 C C . LEU A 1 576 ? -36.583 37.782 -22.925 1.00 36.49 677 LEU A C 1
ATOM 4620 O O . LEU A 1 576 ? -36.609 36.894 -22.065 1.00 35.15 677 LEU A O 1
ATOM 4625 N N . LYS A 1 577 ? -37.653 38.097 -23.658 1.00 34.59 678 LYS A N 1
ATOM 4626 C CA . LYS A 1 577 ? -38.910 37.373 -23.502 1.00 35.09 678 LYS A CA 1
ATOM 4627 C C . LYS A 1 577 ? -38.743 35.900 -23.853 1.00 39.32 678 LYS A C 1
ATOM 4628 O O . LYS A 1 577 ? -39.101 35.016 -23.065 1.00 55.05 678 LYS A O 1
ATOM 4634 N N . ALA A 1 578 ? -38.196 35.616 -25.038 1.00 41.25 679 ALA A N 1
ATOM 4635 C CA . ALA A 1 578 ? -38.020 34.231 -25.460 1.00 43.74 679 ALA A CA 1
ATOM 4636 C C . ALA A 1 578 ? -37.029 33.491 -24.572 1.00 41.00 679 ALA A C 1
ATOM 4637 O O . ALA A 1 578 ? -37.169 32.280 -24.363 1.00 39.82 679 ALA A O 1
ATOM 4639 N N . GLN A 1 579 ? -36.025 34.192 -24.043 1.00 40.92 680 GLN A N 1
ATOM 4640 C CA . GLN A 1 579 ? -35.056 33.539 -23.170 1.00 45.31 680 GLN A CA 1
ATOM 4641 C C . GLN A 1 579 ? -35.689 33.140 -21.843 1.00 47.65 680 GLN A C 1
ATOM 4642 O O . GLN A 1 579 ? -35.394 32.066 -21.306 1.00 50.70 680 GLN A O 1
ATOM 4648 N N . LEU A 1 580 ? -36.559 33.994 -21.295 1.00 39.21 681 LEU A N 1
ATOM 4649 C CA . LEU A 1 580 ? -37.262 33.644 -20.065 1.00 44.17 681 LEU A CA 1
ATOM 4650 C C . LEU A 1 580 ? -38.146 32.420 -20.266 1.00 46.82 681 LEU A C 1
ATOM 4651 O O . LEU A 1 580 ? -38.291 31.594 -19.358 1.00 47.58 681 LEU A O 1
ATOM 4656 N N . GLU A 1 581 ? -38.743 32.284 -21.454 1.00 43.40 682 GLU A N 1
ATOM 4657 C CA . GLU A 1 581 ? -39.617 31.143 -21.709 1.00 53.45 682 GLU A CA 1
ATOM 4658 C C . GLU A 1 581 ? -38.822 29.859 -21.912 1.00 51.66 682 GLU A C 1
ATOM 4659 O O . GLU A 1 581 ? -39.301 28.775 -21.559 1.00 57.50 682 GLU A O 1
ATOM 4665 N N . GLN A 1 582 ? -37.611 29.955 -22.463 1.00 50.53 683 GLN A N 1
ATOM 4666 C CA . GLN A 1 582 ? -36.762 28.774 -22.579 1.00 56.84 683 GLN A CA 1
ATOM 4667 C C . GLN A 1 582 ? -36.318 28.287 -21.205 1.00 56.29 683 GLN A C 1
ATOM 4668 O O . GLN A 1 582 ? -36.380 27.088 -20.909 1.00 55.35 683 GLN A O 1
ATOM 4674 N N . GLY A 1 583 ? -35.873 29.206 -20.351 1.00 57.61 684 GLY A N 1
ATOM 4675 C CA . GLY A 1 583 ? -35.459 28.860 -19.006 1.00 58.28 684 GLY A CA 1
ATOM 4676 C C . GLY A 1 583 ? -36.581 28.514 -18.055 1.00 50.97 684 GLY A C 1
ATOM 4677 O O . GLY A 1 583 ? -36.304 28.164 -16.904 1.00 44.90 684 GLY A O 1
ATOM 4678 N N . ARG A 1 584 ? -37.835 28.606 -18.497 1.00 48.04 685 ARG A N 1
ATOM 4679 C CA . ARG A 1 584 ? -38.965 28.249 -17.648 1.00 45.75 685 ARG A CA 1
ATOM 4680 C C . ARG A 1 584 ? -38.862 26.792 -17.217 1.00 53.97 685 ARG A C 1
ATOM 4681 O O . ARG A 1 584 ? -38.902 25.881 -18.051 1.00 51.44 685 ARG A O 1
ATOM 4689 N N . ASP A 1 585 ? -38.726 26.580 -15.911 1.00 51.93 686 ASP A N 1
ATOM 4690 C CA . ASP A 1 585 ? -38.550 25.250 -15.331 1.00 47.08 686 ASP A CA 1
ATOM 4691 C C . ASP A 1 585 ? -39.902 24.547 -15.316 1.00 51.37 686 ASP A C 1
ATOM 4692 O O . ASP A 1 585 ? -40.749 24.822 -14.463 1.00 44.42 686 ASP A O 1
ATOM 4697 N N . ARG A 1 586 ? -40.105 23.623 -16.262 1.00 50.06 687 ARG A N 1
ATOM 4698 C CA . ARG A 1 586 ? -41.386 22.928 -16.351 1.00 46.15 687 ARG A CA 1
ATOM 4699 C C . ARG A 1 586 ? -41.633 22.059 -15.125 1.00 50.71 687 ARG A C 1
ATOM 4700 O O . ARG A 1 586 ? -42.776 21.921 -14.673 1.00 50.49 687 ARG A O 1
ATOM 4708 N N . LEU A 1 587 ? -40.575 21.456 -14.576 1.00 47.92 688 LEU A N 1
ATOM 4709 C CA . LEU A 1 587 ? -40.732 20.655 -13.366 1.00 39.71 688 LEU A CA 1
ATOM 4710 C C . LEU A 1 587 ? -41.168 21.521 -12.191 1.00 47.39 688 LEU A C 1
ATOM 4711 O O . LEU A 1 587 ? -41.959 21.086 -11.346 1.00 50.12 688 LEU A O 1
ATOM 4716 N N . LEU A 1 588 ? -40.659 22.752 -12.123 1.00 50.45 689 LEU A N 1
ATOM 4717 C CA . LEU A 1 588 ? -41.109 23.686 -11.097 1.00 44.62 689 LEU A CA 1
ATOM 4718 C C . LEU A 1 588 ? -42.553 24.108 -11.335 1.00 45.03 689 LEU A C 1
ATOM 4719 O O . LEU A 1 588 ? -43.322 24.281 -10.382 1.00 41.30 689 LEU A O 1
ATOM 4724 N N . GLU A 1 589 ? -42.938 24.275 -12.603 1.00 49.58 690 GLU A N 1
ATOM 4725 C CA . GLU A 1 589 ? -44.300 24.687 -12.923 1.00 43.46 690 GLU A CA 1
ATOM 4726 C C . GLU A 1 589 ? -45.315 23.629 -12.504 1.00 43.05 690 GLU A C 1
ATOM 4727 O O . GLU A 1 589 ? -46.398 23.960 -12.007 1.00 46.47 690 GLU A O 1
ATOM 4733 N N . ILE A 1 590 ? -44.981 22.351 -12.693 1.00 44.76 691 ILE A N 1
ATOM 4734 C CA . ILE A 1 590 ? -45.916 21.283 -12.350 1.00 49.01 691 ILE A CA 1
ATOM 4735 C C . ILE A 1 590 ? -46.082 21.180 -10.839 1.00 46.19 691 ILE A C 1
ATOM 4736 O O . ILE A 1 590 ? -47.195 20.987 -10.336 1.00 49.59 691 ILE A O 1
ATOM 4741 N N . HIS A 1 591 ? -44.984 21.306 -10.089 1.00 43.59 692 HIS A N 1
ATOM 4742 C CA . HIS A 1 591 ? -45.090 21.312 -8.634 1.00 41.68 692 HIS A CA 1
ATOM 4743 C C . HIS A 1 591 ? -45.870 22.521 -8.141 1.00 45.57 692 HIS A C 1
ATOM 4744 O O . HIS A 1 591 ? -46.517 22.457 -7.089 1.00 52.65 692 HIS A O 1
ATOM 4751 N N . SER A 1 592 ? -45.831 23.625 -8.890 1.00 42.66 693 SER A N 1
ATOM 4752 C CA . SER A 1 592 ? -46.503 24.841 -8.448 1.00 38.76 693 SER A CA 1
ATOM 4753 C C . SER A 1 592 ? -48.013 24.748 -8.639 1.00 42.37 693 SER A C 1
ATOM 4754 O O . SER A 1 592 ? -48.778 25.248 -7.805 1.00 39.60 693 SER A O 1
ATOM 4757 N N . ASN A 1 593 ? -48.466 24.117 -9.724 1.00 38.80 694 ASN A N 1
ATOM 4758 C CA . ASN A 1 593 ? -49.899 24.021 -9.979 1.00 49.25 694 ASN A CA 1
ATOM 4759 C C . ASN A 1 593 ? -50.540 22.785 -9.361 1.00 47.75 694 ASN A C 1
ATOM 4760 O O . ASN A 1 593 ? -51.751 22.795 -9.112 1.00 47.32 694 ASN A O 1
ATOM 4765 N N . GLY A 1 594 ? -49.770 21.728 -9.111 1.00 49.88 695 GLY A N 1
ATOM 4766 C CA . GLY A 1 594 ? -50.266 20.573 -8.392 1.00 46.23 695 GLY A CA 1
ATOM 4767 C C . GLY A 1 594 ? -50.911 19.491 -9.230 1.00 54.95 695 GLY A C 1
ATOM 4768 O O . GLY A 1 594 ? -51.316 18.463 -8.672 1.00 52.20 695 GLY A O 1
ATOM 4769 N N . GLY A 1 595 ? -51.026 19.683 -10.542 1.00 51.64 696 GLY A N 1
ATOM 4770 C CA . GLY A 1 595 ? -51.553 18.648 -11.409 1.00 51.41 696 GLY A CA 1
ATOM 4771 C C . GLY A 1 595 ? -53.000 18.302 -11.108 1.00 59.52 696 GLY A C 1
ATOM 4772 O O . GLY A 1 595 ? -53.802 19.139 -10.677 1.00 56.53 696 GLY A O 1
ATOM 4773 N N . GLU A 1 596 ? -53.339 17.030 -11.340 1.00 70.77 697 GLU A N 1
ATOM 4774 C CA . GLU A 1 596 ? -54.712 16.569 -11.171 1.00 65.94 697 GLU A CA 1
ATOM 4775 C C . GLU A 1 596 ? -55.124 16.475 -9.708 1.00 61.61 697 GLU A C 1
ATOM 4776 O O . GLU A 1 596 ? -56.321 16.550 -9.410 1.00 61.40 697 GLU A O 1
ATOM 4782 N N . LYS A 1 597 ? -54.166 16.303 -8.793 1.00 49.68 698 LYS A N 1
ATOM 4783 C CA . LYS A 1 597 ? -54.500 16.275 -7.374 1.00 52.11 698 LYS A CA 1
ATOM 4784 C C . LYS A 1 597 ? -55.043 17.618 -6.904 1.00 56.86 698 LYS A C 1
ATOM 4785 O O . LYS A 1 597 ? -55.887 17.667 -6.002 1.00 47.92 698 LYS A O 1
ATOM 4791 N N . ALA A 1 598 ? -54.576 18.715 -7.505 1.00 54.19 699 ALA A N 1
ATOM 4792 C CA . ALA A 1 598 ? -55.068 20.037 -7.135 1.00 48.97 699 ALA A CA 1
ATOM 4793 C C . ALA A 1 598 ? -56.430 20.319 -7.756 1.00 46.72 699 ALA A C 1
ATOM 4794 O O . ALA A 1 598 ? -57.278 20.965 -7.129 1.00 43.12 699 ALA A O 1
ATOM 4796 N N . GLN A 1 599 ? -56.654 19.851 -8.987 1.00 53.16 700 GLN A N 1
ATOM 4797 C CA . GLN A 1 599 ? -57.974 19.982 -9.597 1.00 51.43 700 GLN A CA 1
ATOM 4798 C C . GLN A 1 599 ? -59.026 19.241 -8.783 1.00 52.43 700 GLN A C 1
ATOM 4799 O O . GLN A 1 599 ? -60.155 19.722 -8.628 1.00 54.02 700 GLN A O 1
ATOM 4805 N N . ALA A 1 600 ? -58.673 18.067 -8.253 1.00 54.67 701 ALA A N 1
ATOM 4806 C CA . ALA A 1 600 ? -59.587 17.345 -7.374 1.00 55.20 701 ALA A CA 1
ATOM 4807 C C . ALA A 1 600 ? -59.827 18.115 -6.082 1.00 55.25 701 ALA A C 1
ATOM 4808 O O . ALA A 1 600 ? -60.947 18.125 -5.557 1.00 55.13 701 ALA A O 1
ATOM 4810 N N . LEU A 1 601 ? -58.785 18.761 -5.555 1.00 54.10 702 LEU A N 1
ATOM 4811 C CA . LEU A 1 601 ? -58.941 19.582 -4.359 1.00 48.83 702 LEU A CA 1
ATOM 4812 C C . LEU A 1 601 ? -59.927 20.719 -4.599 1.00 51.37 702 LEU A C 1
ATOM 4813 O O . LEU A 1 601 ? -60.722 21.060 -3.715 1.00 51.47 702 LEU A O 1
ATOM 4818 N N . ALA A 1 602 ? -59.895 21.314 -5.794 1.00 55.27 703 ALA A N 1
ATOM 4819 C CA . ALA A 1 602 ? -60.831 22.386 -6.112 1.00 50.23 703 ALA A CA 1
ATOM 4820 C C . ALA A 1 602 ? -62.255 21.859 -6.241 1.00 56.44 703 ALA A C 1
ATOM 4821 O O . ALA A 1 602 ? -63.205 22.506 -5.784 1.00 52.08 703 ALA A O 1
ATOM 4823 N N . GLU A 1 603 ? -62.422 20.689 -6.862 1.00 53.58 704 GLU A N 1
ATOM 4824 C CA . GLU A 1 603 ? -63.755 20.110 -7.005 1.00 59.47 704 GLU A CA 1
ATOM 4825 C C . GLU A 1 603 ? -64.339 19.723 -5.653 1.00 59.73 704 GLU A C 1
ATOM 4826 O O . GLU A 1 603 ? -65.541 19.894 -5.419 1.00 64.81 704 GLU A O 1
ATOM 4832 N N . SER A 1 604 ? -63.504 19.199 -4.752 1.00 53.81 705 SER A N 1
ATOM 4833 C CA . SER A 1 604 ? -63.995 18.766 -3.448 1.00 61.61 705 SER A CA 1
ATOM 4834 C C . SER A 1 604 ? -64.542 19.937 -2.642 1.00 64.79 705 SER A C 1
ATOM 4835 O O . SER A 1 604 ? -65.568 19.808 -1.963 1.00 61.34 705 SER A O 1
ATOM 4838 N N . ILE A 1 605 ? -63.873 21.090 -2.706 1.00 60.86 706 ILE A N 1
ATOM 4839 C CA . ILE A 1 605 ? -64.342 22.257 -1.964 1.00 62.59 706 ILE A CA 1
ATOM 4840 C C . ILE A 1 605 ? -65.651 22.773 -2.549 1.00 58.35 706 ILE A C 1
ATOM 4841 O O . ILE A 1 605 ? -66.569 23.149 -1.810 1.00 64.22 706 ILE A O 1
ATOM 4846 N N . GLU A 1 606 ? -65.763 22.796 -3.881 1.00 60.44 707 GLU A N 1
ATOM 4847 C CA . GLU A 1 606 ? -67.000 23.255 -4.504 1.00 61.80 707 GLU A CA 1
ATOM 4848 C C . GLU A 1 606 ? -68.162 22.316 -4.203 1.00 64.97 707 GLU A C 1
ATOM 4849 O O . GLU A 1 606 ? -69.310 22.765 -4.113 1.00 60.48 707 GLU A O 1
ATOM 4855 N N . GLU A 1 607 ? -67.892 21.018 -4.046 1.00 64.14 708 GLU A N 1
ATOM 4856 C CA A GLU A 1 607 ? -68.953 20.093 -3.662 0.49 63.22 708 GLU A CA 1
ATOM 4857 C CA B GLU A 1 607 ? -68.954 20.093 -3.661 0.51 63.22 708 GLU A CA 1
ATOM 4858 C C . GLU A 1 607 ? -69.379 20.321 -2.216 1.00 64.43 708 GLU A C 1
ATOM 4859 O O . GLU A 1 607 ? -70.576 20.299 -1.905 1.00 68.80 708 GLU A O 1
ATOM 4870 N N . GLN A 1 608 ? -68.413 20.545 -1.320 1.00 66.24 709 GLN A N 1
ATOM 4871 C CA . GLN A 1 608 ? -68.726 20.863 0.069 1.00 68.14 709 GLN A CA 1
ATOM 4872 C C . GLN A 1 608 ? -69.470 22.184 0.205 1.00 68.31 709 GLN A C 1
ATOM 4873 O O . GLN A 1 608 ? -70.088 22.427 1.247 1.00 74.45 709 GLN A O 1
ATOM 4879 N N . ASP A 1 609 ? -69.424 23.034 -0.825 1.00 62.79 710 ASP A N 1
ATOM 4880 C CA . ASP A 1 609 ? -69.849 24.426 -0.694 1.00 59.78 710 ASP A CA 1
ATOM 4881 C C . ASP A 1 609 ? -71.296 24.537 -0.230 1.00 66.22 710 ASP A C 1
ATOM 4882 O O . ASP A 1 609 ? -71.577 25.088 0.841 1.00 75.27 710 ASP A O 1
ATOM 4887 N N . ASP A 1 610 ? -72.232 24.016 -1.022 1.00 70.72 711 ASP A N 1
ATOM 4888 C CA . ASP A 1 610 ? -73.645 24.189 -0.707 1.00 72.29 711 ASP A CA 1
ATOM 4889 C C . ASP A 1 610 ? -74.012 23.362 0.518 1.00 71.61 711 ASP A C 1
ATOM 4890 O O . ASP A 1 610 ? -74.343 22.178 0.408 1.00 67.93 711 ASP A O 1
ATOM 4895 N N . ASP A 1 611 ? -73.961 23.992 1.687 1.00 67.09 712 ASP A N 1
ATOM 4896 C CA . ASP A 1 611 ? -74.107 23.320 2.974 1.00 69.23 712 ASP A CA 1
ATOM 4897 C C . ASP A 1 611 ? -75.483 23.654 3.542 1.00 68.02 712 ASP A C 1
ATOM 4898 O O . ASP A 1 611 ? -75.709 24.765 4.031 1.00 67.15 712 ASP A O 1
ATOM 4903 N N . THR A 1 612 ? -76.402 22.689 3.479 1.00 65.03 713 THR A N 1
ATOM 4904 C CA . THR A 1 612 ? -77.720 22.890 4.066 1.00 69.53 713 THR A CA 1
ATOM 4905 C C . THR A 1 612 ? -77.703 22.760 5.584 1.00 67.32 713 THR A C 1
ATOM 4906 O O . THR A 1 612 ? -78.609 23.278 6.246 1.00 63.32 713 THR A O 1
ATOM 4910 N N . ASN A 1 613 ? -76.694 22.088 6.150 1.00 63.84 714 ASN A N 1
ATOM 4911 C CA . ASN A 1 613 ? -76.510 22.122 7.597 1.00 60.57 714 ASN A CA 1
ATOM 4912 C C . ASN A 1 613 ? -76.198 23.536 8.067 1.00 61.79 714 ASN A C 1
ATOM 4913 O O . ASN A 1 613 ? -76.680 23.972 9.119 1.00 55.12 714 ASN A O 1
ATOM 4918 N N . LEU A 1 614 ? -75.396 24.268 7.292 1.00 54.56 715 LEU A N 1
ATOM 4919 C CA . LEU A 1 614 ? -74.982 25.607 7.697 1.00 49.60 715 LEU A CA 1
ATOM 4920 C C . LEU A 1 614 ? -76.154 26.580 7.670 1.00 53.09 715 LEU A C 1
ATOM 4921 O O . LEU A 1 614 ? -76.378 27.319 8.635 1.00 50.87 715 LEU A O 1
ATOM 4926 N N . ILE A 1 615 ? -76.906 26.602 6.565 1.00 46.19 716 ILE A N 1
ATOM 4927 C CA . ILE A 1 615 ? -78.077 27.472 6.479 1.00 44.31 716 ILE A CA 1
ATOM 4928 C C . ILE A 1 615 ? -79.053 27.160 7.605 1.00 53.00 716 ILE A C 1
ATOM 4929 O O . ILE A 1 615 ? -79.616 28.067 8.231 1.00 50.89 716 ILE A O 1
ATOM 4934 N N . ALA A 1 616 ? -79.265 25.871 7.880 1.00 54.76 717 ALA A N 1
ATOM 4935 C CA . ALA A 1 616 ? -80.136 25.475 8.982 1.00 51.32 717 ALA A CA 1
ATOM 4936 C C . ALA A 1 616 ? -79.607 25.996 10.312 1.00 54.56 717 ALA A C 1
ATOM 4937 O O . ALA A 1 616 ? -80.342 26.619 11.087 1.00 54.59 717 ALA A O 1
ATOM 4939 N N . PHE A 1 617 ? -78.325 25.752 10.589 1.00 52.35 718 PHE A N 1
ATOM 4940 C CA . PHE A 1 617 ? -77.758 26.162 11.868 1.00 50.03 718 PHE A CA 1
ATOM 4941 C C . PHE A 1 617 ? -77.660 27.679 11.976 1.00 55.70 718 PHE A C 1
ATOM 4942 O O . PHE A 1 617 ? -77.846 28.240 13.061 1.00 52.97 718 PHE A O 1
ATOM 4950 N N . ALA A 1 618 ? -77.373 28.360 10.863 1.00 51.76 719 ALA A N 1
ATOM 4951 C CA . ALA A 1 618 ? -77.210 29.811 10.908 1.00 54.22 719 ALA A CA 1
ATOM 4952 C C . ALA A 1 618 ? -78.519 30.509 11.252 1.00 49.18 719 ALA A C 1
ATOM 4953 O O . ALA A 1 618 ? -78.529 31.476 12.022 1.00 49.52 719 ALA A O 1
ATOM 4955 N N . MET A 1 619 ? -79.635 30.037 10.692 1.00 50.33 720 MET A N 1
ATOM 4956 C CA . MET A 1 619 ? -80.923 30.651 10.998 1.00 53.86 720 MET A CA 1
ATOM 4957 C C . MET A 1 619 ? -81.373 30.311 12.412 1.00 48.46 720 MET A C 1
ATOM 4958 O O . MET A 1 619 ? -81.952 31.156 13.105 1.00 49.98 720 MET A O 1
ATOM 4963 N N . ASN A 1 620 ? -81.121 29.077 12.856 1.00 45.08 721 ASN A N 1
ATOM 4964 C CA . ASN A 1 620 ? -81.384 28.726 14.248 1.00 54.20 721 ASN A CA 1
ATOM 4965 C C . ASN A 1 620 ? -80.499 29.534 15.189 1.00 50.72 721 ASN A C 1
ATOM 4966 O O . ASN A 1 620 ? -80.931 29.925 16.280 1.00 48.85 721 ASN A O 1
ATOM 4971 N N . LEU A 1 621 ? -79.258 29.801 14.777 1.00 50.48 722 LEU A N 1
ATOM 4972 C CA . LEU A 1 621 ? -78.338 30.559 15.618 1.00 46.17 722 LEU A CA 1
ATOM 4973 C C . LEU A 1 621 ? -78.754 32.021 15.724 1.00 46.32 722 LEU A C 1
ATOM 4974 O O . LEU A 1 621 ? -78.604 32.639 16.785 1.00 51.88 722 LEU A O 1
ATOM 4979 N N . PHE A 1 622 ? -79.280 32.592 14.639 1.00 51.55 723 PHE A N 1
ATOM 4980 C CA . PHE A 1 622 ? -79.614 34.012 14.637 1.00 51.79 723 PHE A CA 1
ATOM 4981 C C . PHE A 1 622 ? -80.899 34.305 15.403 1.00 55.33 723 PHE A C 1
ATOM 4982 O O . PHE A 1 622 ? -81.033 35.389 15.982 1.00 56.82 723 PHE A O 1
ATOM 4990 N N . ASP A 1 623 ? -81.849 33.366 15.413 1.00 60.39 724 ASP A N 1
ATOM 4991 C CA . ASP A 1 623 ? -83.073 33.563 16.184 1.00 56.97 724 ASP A CA 1
ATOM 4992 C C . ASP A 1 623 ? -82.776 33.654 17.673 1.00 50.55 724 ASP A C 1
ATOM 4993 O O . ASP A 1 623 ? -83.313 34.521 18.372 1.00 54.19 724 ASP A O 1
ATOM 4998 N N . ILE A 1 624 ? -81.924 32.760 18.176 1.00 47.85 725 ILE A N 1
ATOM 4999 C CA . ILE A 1 624 ? -81.626 32.732 19.603 1.00 48.60 725 ILE A CA 1
ATOM 5000 C C . ILE A 1 624 ? -80.799 33.946 20.002 1.00 54.30 725 ILE A C 1
ATOM 5001 O O . ILE A 1 624 ? -81.067 34.588 21.025 1.00 55.97 725 ILE A O 1
ATOM 5006 N N . ILE A 1 625 ? -79.781 34.280 19.206 1.00 55.35 726 ILE A N 1
ATOM 5007 C CA . ILE A 1 625 ? -78.983 35.473 19.470 1.00 55.63 726 ILE A CA 1
ATOM 5008 C C . ILE A 1 625 ? -79.842 36.726 19.355 1.00 55.89 726 ILE A C 1
ATOM 5009 O O . ILE A 1 625 ? -79.593 37.728 20.037 1.00 65.84 726 ILE A O 1
ATOM 5014 N N . GLY A 1 626 ? -80.878 36.684 18.526 1.00 52.34 727 GLY A N 1
ATOM 5015 C CA . GLY A 1 626 ? -81.810 37.780 18.401 1.00 59.21 727 GLY A CA 1
ATOM 5016 C C . GLY A 1 626 ? -81.633 38.655 17.182 1.00 66.04 727 GLY A C 1
ATOM 5017 O O . GLY A 1 626 ? -81.938 39.851 17.254 1.00 64.47 727 GLY A O 1
ATOM 5018 N N . ILE A 1 627 ? -81.159 38.106 16.073 1.00 52.43 728 ILE A N 1
ATOM 5019 C CA . ILE A 1 627 ? -80.937 38.871 14.853 1.00 53.78 728 ILE A CA 1
ATOM 5020 C C . ILE A 1 627 ? -82.153 38.732 13.949 1.00 56.77 728 ILE A C 1
ATOM 5021 O O . ILE A 1 627 ? -82.686 37.631 13.762 1.00 57.35 728 ILE A O 1
ATOM 5026 N N . ASN A 1 628 ? -82.600 39.854 13.390 1.00 50.61 729 ASN A N 1
ATOM 5027 C CA . ASN A 1 628 ? -83.723 39.867 12.462 1.00 60.61 729 ASN A CA 1
ATOM 5028 C C . ASN A 1 628 ? -83.202 39.666 11.044 1.00 61.87 729 ASN A C 1
ATOM 5029 O O . ASN A 1 628 ? -82.410 40.474 10.548 1.00 58.96 729 ASN A O 1
ATOM 5034 N N . GLN A 1 629 ? -83.648 38.595 10.395 1.00 64.85 730 GLN A N 1
ATOM 5035 C CA . GLN A 1 629 ? -83.236 38.273 9.036 1.00 53.79 730 GLN A CA 1
ATOM 5036 C C . GLN A 1 629 ? -84.320 38.717 8.062 1.00 64.73 730 GLN A C 1
ATOM 5037 O O . GLN A 1 629 ? -85.481 38.316 8.194 1.00 62.53 730 GLN A O 1
ATOM 5043 N N . ASP A 1 630 ? -83.939 39.540 7.090 1.00 59.08 731 ASP A N 1
ATOM 5044 C CA . ASP A 1 630 ? -84.824 39.973 6.013 1.00 53.54 731 ASP A CA 1
ATOM 5045 C C . ASP A 1 630 ? -84.310 39.329 4.729 1.00 61.15 731 ASP A C 1
ATOM 5046 O O . ASP A 1 630 ? -83.297 39.760 4.171 1.00 62.01 731 ASP A O 1
ATOM 5051 N N . ASP A 1 631 ? -85.011 38.298 4.264 1.00 59.67 732 ASP A N 1
ATOM 5052 C CA . ASP A 1 631 ? -84.597 37.565 3.072 1.00 64.88 732 ASP A CA 1
ATOM 5053 C C . ASP A 1 631 ? -85.013 38.352 1.836 1.00 75.18 732 ASP A C 1
ATOM 5054 O O . ASP A 1 631 ? -86.196 38.391 1.483 1.00 73.12 732 ASP A O 1
ATOM 5059 N N . ARG A 1 632 ? -84.040 38.977 1.175 1.00 78.14 733 ARG A N 1
ATOM 5060 C CA . ARG A 1 632 ? -84.297 39.740 -0.039 1.00 80.18 733 ARG A CA 1
ATOM 5061 C C . ARG A 1 632 ? -84.482 38.858 -1.270 1.00 84.14 733 ARG A C 1
ATOM 5062 O O . ARG A 1 632 ? -84.607 39.390 -2.378 1.00 86.03 733 ARG A O 1
ATOM 5070 N N . GLY A 1 633 ? -84.488 37.535 -1.109 1.00 84.29 734 GLY A N 1
ATOM 5071 C CA . GLY A 1 633 ? -84.821 36.624 -2.190 1.00 81.75 734 GLY A CA 1
ATOM 5072 C C . GLY A 1 633 ? -83.751 36.436 -3.246 1.00 84.69 734 GLY A C 1
ATOM 5073 O O . GLY A 1 633 ? -83.787 35.464 -4.006 1.00 79.48 734 GLY A O 1
ATOM 5074 N N . ASP A 1 634 ? -82.782 37.352 -3.296 1.00 84.38 735 ASP A N 1
ATOM 5075 C CA . ASP A 1 634 ? -81.744 37.356 -4.319 1.00 76.96 735 ASP A CA 1
ATOM 5076 C C . ASP A 1 634 ? -80.481 36.631 -3.875 1.00 74.19 735 ASP A C 1
ATOM 5077 O O . ASP A 1 634 ? -79.375 37.038 -4.256 1.00 66.29 735 ASP A O 1
ATOM 5082 N N . ASN A 1 635 ? -80.624 35.577 -3.066 1.00 68.93 736 ASN A N 1
ATOM 5083 C CA . ASN A 1 635 ? -79.526 34.869 -2.411 1.00 68.39 736 ASN A CA 1
ATOM 5084 C C . ASN A 1 635 ? -78.831 35.725 -1.360 1.00 59.05 736 ASN A C 1
ATOM 5085 O O . ASN A 1 635 ? -77.717 35.403 -0.937 1.00 51.47 736 ASN A O 1
ATOM 5090 N N . MET A 1 636 ? -79.468 36.808 -0.921 1.00 62.60 737 MET A N 1
ATOM 5091 C CA . MET A 1 636 ? -78.882 37.722 0.047 1.00 53.67 737 MET A CA 1
ATOM 5092 C C . MET A 1 636 ? -79.886 38.033 1.146 1.00 55.21 737 MET A C 1
ATOM 5093 O O . MET A 1 636 ? -81.081 38.199 0.884 1.00 58.71 737 MET A O 1
ATOM 5098 N N . ILE A 1 637 ? -79.387 38.112 2.378 1.00 50.75 738 ILE A N 1
ATOM 5099 C CA . ILE A 1 637 ? -80.197 38.377 3.559 1.00 53.53 738 ILE A CA 1
ATOM 5100 C C . ILE A 1 637 ? -79.576 39.545 4.313 1.00 47.91 738 ILE A C 1
ATOM 5101 O O . ILE A 1 637 ? -78.349 39.638 4.429 1.00 51.20 738 ILE A O 1
ATOM 5106 N N . VAL A 1 638 ? -80.422 40.439 4.818 1.00 43.27 739 VAL A N 1
ATOM 5107 C CA . VAL A 1 638 ? -79.979 41.596 5.589 1.00 45.41 739 VAL A CA 1
ATOM 5108 C C . VAL A 1 638 ? -80.163 41.283 7.068 1.00 53.97 739 VAL A C 1
ATOM 5109 O O . VAL A 1 638 ? -81.287 41.041 7.525 1.00 52.59 739 VAL A O 1
ATOM 5113 N N . LEU A 1 639 ? -79.062 41.289 7.815 1.00 52.66 740 LEU A N 1
ATOM 5114 C CA . LEU A 1 639 ? -79.079 41.020 9.247 1.00 51.99 740 LEU A CA 1
ATOM 5115 C C . LEU A 1 639 ? -79.101 42.342 10.003 1.00 62.43 740 LEU A C 1
ATOM 5116 O O . LEU A 1 639 ? -78.222 43.188 9.806 1.00 58.22 740 LEU A O 1
ATOM 5121 N N . THR A 1 640 ? -80.103 42.517 10.864 1.00 67.33 741 THR A N 1
ATOM 5122 C CA . THR A 1 640 ? -80.225 43.705 11.696 1.00 67.86 741 THR A CA 1
ATOM 5123 C C . THR A 1 640 ? -80.500 43.267 13.130 1.00 68.00 741 THR A C 1
ATOM 5124 O O . THR A 1 640 ? -81.356 42.394 13.357 1.00 71.02 741 THR A O 1
ATOM 5128 N N . PRO A 1 641 ? -79.807 43.831 14.115 1.00 67.03 742 PRO A N 1
ATOM 5129 C CA . PRO A 1 641 ? -80.052 43.441 15.507 1.00 70.20 742 PRO A CA 1
ATOM 5130 C C . PRO A 1 641 ? -81.412 43.920 15.993 1.00 74.77 742 PRO A C 1
ATOM 5131 O O . PRO A 1 641 ? -82.018 44.843 15.444 1.00 67.22 742 PRO A O 1
ATOM 5135 N N . SER A 1 642 ? -81.888 43.267 17.048 1.00 78.59 743 SER A N 1
ATOM 5136 C CA . SER A 1 642 ? -83.193 43.536 17.636 1.00 77.79 743 SER A CA 1
ATOM 5137 C C . SER A 1 642 ? -83.025 43.938 19.102 1.00 76.38 743 SER A C 1
ATOM 5138 O O . SER A 1 642 ? -81.913 44.172 19.583 1.00 78.23 743 SER A O 1
ATOM 5141 N N . ASP A 1 643 ? -84.152 44.032 19.809 1.00 76.80 744 ASP A N 1
ATOM 5142 C CA . ASP A 1 643 ? -84.108 44.330 21.237 1.00 82.99 744 ASP A CA 1
ATOM 5143 C C . ASP A 1 643 ? -83.592 43.135 22.029 1.00 81.68 744 ASP A C 1
ATOM 5144 O O . ASP A 1 643 ? -82.713 43.277 22.888 1.00 81.15 744 ASP A O 1
ATOM 5149 N N . HIS A 1 644 ? -84.121 41.946 21.745 1.00 80.60 745 HIS A N 1
ATOM 5150 C CA . HIS A 1 644 ? -83.849 40.758 22.544 1.00 84.05 745 HIS A CA 1
ATOM 5151 C C . HIS A 1 644 ? -82.527 40.102 22.164 1.00 80.01 745 HIS A C 1
ATOM 5152 O O . HIS A 1 644 ? -82.485 38.901 21.878 1.00 84.45 745 HIS A O 1
ATOM 5159 N N . MET A 1 645 ? -81.445 40.874 22.167 1.00 72.83 746 MET A N 1
ATOM 5160 C CA . MET A 1 645 ? -80.124 40.321 21.907 1.00 76.16 746 MET A CA 1
ATOM 5161 C C . MET A 1 645 ? -79.530 39.757 23.190 1.00 71.01 746 MET A C 1
ATOM 5162 O O . MET A 1 645 ? -79.661 40.351 24.264 1.00 73.48 746 MET A O 1
ATOM 5167 N N . LEU A 1 646 ? -78.878 38.598 23.075 1.00 63.22 747 LEU A N 1
ATOM 5168 C CA . LEU A 1 646 ? -78.217 38.003 24.232 1.00 69.49 747 LEU A CA 1
ATOM 5169 C C . LEU A 1 646 ? -77.110 38.915 24.756 1.00 79.39 747 LEU A C 1
ATOM 5170 O O . LEU A 1 646 ? -77.179 39.416 25.885 1.00 85.32 747 LEU A O 1
ATOM 5175 N N . VAL A 1 647 ? -76.084 39.148 23.941 1.00 77.65 748 VAL A N 1
ATOM 5176 C CA . VAL A 1 647 ? -74.981 40.056 24.258 1.00 80.19 748 VAL A CA 1
ATOM 5177 C C . VAL A 1 647 ? -75.382 41.422 23.703 1.00 94.38 748 VAL A C 1
ATOM 5178 O O . VAL A 1 647 ? -76.075 41.474 22.678 1.00 85.14 748 VAL A O 1
ATOM 5182 N N . PRO A 1 648 ? -75.034 42.545 24.351 1.00 103.10 749 PRO A N 1
ATOM 5183 C CA . PRO A 1 648 ? -75.371 43.853 23.750 1.00 98.35 749 PRO A CA 1
ATOM 5184 C C . PRO A 1 648 ? -74.758 44.064 22.378 1.00 94.77 749 PRO A C 1
ATOM 5185 O O . PRO A 1 648 ? -75.445 44.514 21.451 1.00 96.66 749 PRO A O 1
ATOM 5189 N N . ASP A 1 649 ? -73.474 43.766 22.230 1.00 90.61 750 ASP A N 1
ATOM 5190 C CA . ASP A 1 649 ? -72.756 43.939 20.975 1.00 99.15 750 ASP A CA 1
ATOM 5191 C C . ASP A 1 649 ? -72.299 42.568 20.496 1.00 92.54 750 ASP A C 1
ATOM 5192 O O . ASP A 1 649 ? -71.417 41.955 21.107 1.00 85.78 750 ASP A O 1
ATOM 5197 N N . PHE A 1 650 ? -72.909 42.080 19.416 1.00 87.89 751 PHE A N 1
ATOM 5198 C CA . PHE A 1 650 ? -72.363 40.874 18.802 1.00 79.00 751 PHE A CA 1
ATOM 5199 C C . PHE A 1 650 ? -71.339 41.274 17.745 1.00 77.42 751 PHE A C 1
ATOM 5200 O O . PHE A 1 650 ? -71.627 42.148 16.920 1.00 77.59 751 PHE A O 1
ATOM 5208 N N . PRO A 1 651 ? -70.146 40.648 17.740 1.00 77.45 752 PRO A N 1
ATOM 5209 C CA . PRO A 1 651 ? -68.993 41.192 17.001 1.00 77.99 752 PRO A CA 1
ATOM 5210 C C . PRO A 1 651 ? -69.262 41.714 15.595 1.00 72.45 752 PRO A C 1
ATOM 5211 O O . PRO A 1 651 ? -68.991 42.884 15.312 1.00 87.79 752 PRO A O 1
ATOM 5215 N N . GLY A 1 652 ? -69.793 40.874 14.713 1.00 67.00 753 GLY A N 1
ATOM 5216 C CA . GLY A 1 652 ? -69.877 41.239 13.312 1.00 74.68 753 GLY A CA 1
ATOM 5217 C C . GLY A 1 652 ? -70.991 42.179 12.914 1.00 67.07 753 GLY A C 1
ATOM 5218 O O . GLY A 1 652 ? -71.066 42.561 11.742 1.00 63.00 753 GLY A O 1
ATOM 5219 N N . LEU A 1 653 ? -71.853 42.581 13.840 1.00 74.65 754 LEU A N 1
ATOM 5220 C CA . LEU A 1 653 ? -73.049 43.338 13.505 1.00 74.76 754 LEU A CA 1
ATOM 5221 C C . LEU A 1 653 ? -72.844 44.837 13.690 1.00 80.49 754 LEU A C 1
ATOM 5222 O O . LEU A 1 653 ? -71.949 45.291 14.407 1.00 94.77 754 LEU A O 1
ATOM 5227 N N . SER A 1 654 ? -73.698 45.602 13.015 1.00 76.44 755 SER A N 1
ATOM 5228 C CA . SER A 1 654 ? -73.837 47.033 13.224 1.00 80.92 755 SER A CA 1
ATOM 5229 C C . SER A 1 654 ? -75.320 47.363 13.300 1.00 79.56 755 SER A C 1
ATOM 5230 O O . SER A 1 654 ? -76.171 46.585 12.861 1.00 75.94 755 SER A O 1
ATOM 5233 N N . GLU A 1 655 ? -75.631 48.529 13.870 1.00 77.52 756 GLU A N 1
ATOM 5234 C CA . GLU A 1 655 ? -77.025 48.954 13.927 1.00 81.49 756 GLU A CA 1
ATOM 5235 C C . GLU A 1 655 ? -77.557 49.344 12.554 1.00 80.63 756 GLU A C 1
ATOM 5236 O O . GLU A 1 655 ? -78.777 49.352 12.356 1.00 76.05 756 GLU A O 1
ATOM 5242 N N . ASP A 1 656 ? -76.673 49.659 11.605 1.00 87.93 757 ASP A N 1
ATOM 5243 C CA . ASP A 1 656 ? -77.103 49.910 10.235 1.00 84.83 757 ASP A CA 1
ATOM 5244 C C . ASP A 1 656 ? -77.504 48.629 9.517 1.00 76.92 757 ASP A C 1
ATOM 5245 O O . ASP A 1 656 ? -78.261 48.689 8.543 1.00 73.17 757 ASP A O 1
ATOM 5250 N N . GLY A 1 657 ? -77.017 47.486 9.971 1.00 74.02 758 GLY A N 1
ATOM 5251 C CA . GLY A 1 657 ? -77.324 46.218 9.343 1.00 69.57 758 GLY A CA 1
ATOM 5252 C C . GLY A 1 657 ? -76.251 45.795 8.358 1.00 62.97 758 GLY A C 1
ATOM 5253 O O . GLY A 1 657 ? -75.611 46.619 7.694 1.00 64.06 758 GLY A O 1
ATOM 5254 N N . ILE A 1 658 ? -76.044 44.484 8.261 1.00 62.33 759 ILE A N 1
ATOM 5255 C CA . ILE A 1 658 ? -75.073 43.911 7.340 1.00 52.62 759 ILE A CA 1
ATOM 5256 C C . ILE A 1 658 ? -75.804 43.011 6.355 1.00 48.96 759 ILE A C 1
ATOM 5257 O O . ILE A 1 658 ? -76.863 42.451 6.657 1.00 44.40 759 ILE A O 1
ATOM 5262 N N . THR A 1 659 ? -75.235 42.888 5.160 1.00 51.88 760 THR A N 1
ATOM 5263 C CA . THR A 1 659 ? -75.768 42.022 4.118 1.00 40.50 760 THR A CA 1
ATOM 5264 C C . THR A 1 659 ? -74.915 40.763 4.039 1.00 39.14 760 THR A C 1
ATOM 5265 O O . THR A 1 659 ? -73.682 40.844 4.052 1.00 41.36 760 THR A O 1
ATOM 5269 N N . ILE A 1 660 ? -75.570 39.603 3.969 1.00 38.95 761 ILE A N 1
ATOM 5270 C CA . ILE A 1 660 ? -74.878 38.322 3.977 1.00 42.17 761 ILE A CA 1
ATOM 5271 C C . ILE A 1 660 ? -75.383 37.458 2.829 1.00 42.24 761 ILE A C 1
ATOM 5272 O O . ILE A 1 660 ? -76.472 37.664 2.289 1.00 43.23 761 ILE A O 1
ATOM 5277 N N . THR A 1 661 ? -74.559 36.479 2.462 1.00 36.89 762 THR A N 1
ATOM 5278 C CA . THR A 1 661 ? -74.939 35.455 1.502 1.00 42.17 762 THR A CA 1
ATOM 5279 C C . THR A 1 661 ? -74.227 34.164 1.873 1.00 34.78 762 THR A C 1
ATOM 5280 O O . THR A 1 661 ? -73.186 34.174 2.537 1.00 37.89 762 THR A O 1
ATOM 5284 N N . PHE A 1 662 ? -74.806 33.044 1.444 1.00 37.91 763 PHE A N 1
ATOM 5285 C CA . PHE A 1 662 ? -74.194 31.738 1.635 1.00 40.26 763 PHE A CA 1
ATOM 5286 C C . PHE A 1 662 ? -73.579 31.183 0.357 1.00 39.27 763 PHE A C 1
ATOM 5287 O O . PHE A 1 662 ? -72.867 30.175 0.418 1.00 36.35 763 PHE A O 1
ATOM 5295 N N . ASP A 1 663 ? -73.826 31.820 -0.785 1.00 31.84 764 ASP A N 1
ATOM 5296 C CA . ASP A 1 663 ? -73.376 31.321 -2.077 1.00 39.71 764 ASP A CA 1
ATOM 5297 C C . ASP A 1 663 ? -72.047 31.965 -2.454 1.00 40.16 764 ASP A C 1
ATOM 5298 O O . ASP A 1 663 ? -71.901 33.190 -2.382 1.00 38.80 764 ASP A O 1
ATOM 5303 N N . ARG A 1 664 ? -71.084 31.134 -2.864 1.00 35.10 765 ARG A N 1
ATOM 5304 C CA . ARG A 1 664 ? -69.753 31.641 -3.182 1.00 42.83 765 ARG A CA 1
ATOM 5305 C C . ARG A 1 664 ? -69.779 32.562 -4.397 1.00 45.92 765 ARG A C 1
ATOM 5306 O O . ARG A 1 664 ? -69.084 33.585 -4.424 1.00 46.69 765 ARG A O 1
ATOM 5314 N N . GLU A 1 665 ? -70.577 32.220 -5.412 1.00 44.89 766 GLU A N 1
ATOM 5315 C CA . GLU A 1 665 ? -70.611 33.033 -6.624 1.00 43.59 766 GLU A CA 1
ATOM 5316 C C . GLU A 1 665 ? -71.275 34.381 -6.370 1.00 40.60 766 GLU A C 1
ATOM 5317 O O . GLU A 1 665 ? -70.873 35.396 -6.952 1.00 41.30 766 GLU A O 1
ATOM 5323 N N . VAL A 1 666 ? -72.295 34.412 -5.510 1.00 43.48 767 VAL A N 1
ATOM 5324 C CA . VAL A 1 666 ? -72.905 35.685 -5.137 1.00 42.69 767 VAL A CA 1
ATOM 5325 C C . VAL A 1 666 ? -71.930 36.519 -4.316 1.00 42.73 767 VAL A C 1
ATOM 5326 O O . VAL A 1 666 ? -71.826 37.738 -4.500 1.00 38.84 767 VAL A O 1
ATOM 5330 N N . ALA A 1 667 ? -71.200 35.876 -3.400 1.00 37.44 768 ALA A N 1
ATOM 5331 C CA . ALA A 1 667 ? -70.222 36.591 -2.586 1.00 32.60 768 ALA A CA 1
ATOM 5332 C C . ALA A 1 667 ? -69.147 37.246 -3.441 1.00 36.48 768 ALA A C 1
ATOM 5333 O O . ALA A 1 667 ? -68.663 38.333 -3.104 1.00 42.66 768 ALA A O 1
ATOM 5335 N N . LEU A 1 668 ? -68.759 36.604 -4.545 1.00 39.48 769 LEU A N 1
ATOM 5336 C CA . LEU A 1 668 ? -67.770 37.203 -5.434 1.00 34.74 769 LEU A CA 1
ATOM 5337 C C . LEU A 1 668 ? -68.355 38.389 -6.188 1.00 40.61 769 LEU A C 1
ATOM 5338 O O . LEU A 1 668 ? -67.674 39.402 -6.388 1.00 40.47 769 LEU A O 1
ATOM 5343 N N . ALA A 1 669 ? -69.619 38.289 -6.607 1.00 44.98 770 ALA A N 1
ATOM 5344 C CA . ALA A 1 669 ? -70.247 39.391 -7.330 1.00 43.74 770 ALA A CA 1
ATOM 5345 C C . ALA A 1 669 ? -70.563 40.563 -6.409 1.00 46.24 770 ALA A C 1
ATOM 5346 O O . ALA A 1 669 ? -70.514 41.720 -6.841 1.00 54.41 770 ALA A O 1
ATOM 5348 N N . ARG A 1 670 ? -70.886 40.291 -5.148 1.00 35.35 771 ARG A N 1
ATOM 5349 C CA . ARG A 1 670 ? -71.205 41.331 -4.172 1.00 45.63 771 ARG A CA 1
ATOM 5350 C C . ARG A 1 670 ? -70.213 41.229 -3.012 1.00 50.73 771 ARG A C 1
ATOM 5351 O O . ARG A 1 670 ? -70.472 40.566 -2.006 1.00 41.73 771 ARG A O 1
ATOM 5359 N N . GLU A 1 671 ? -69.082 41.912 -3.158 1.00 49.52 772 GLU A N 1
ATOM 5360 C CA . GLU A 1 671 ? -68.051 41.952 -2.127 1.00 49.25 772 GLU A CA 1
ATOM 5361 C C . GLU A 1 671 ? -68.448 42.815 -0.942 1.00 46.06 772 GLU A C 1
ATOM 5362 O O . GLU A 1 671 ? -67.763 42.779 0.082 1.00 41.19 772 GLU A O 1
ATOM 5368 N N . ASP A 1 672 ? -69.536 43.581 -1.058 1.00 44.04 773 ASP A N 1
ATOM 5369 C CA . ASP A 1 672 ? -70.089 44.305 0.078 1.00 42.03 773 ASP A CA 1
ATOM 5370 C C . ASP A 1 672 ? -70.868 43.400 1.021 1.00 44.82 773 ASP A C 1
ATOM 5371 O O . ASP A 1 672 ? -71.281 43.856 2.093 1.00 44.93 773 ASP A O 1
ATOM 5376 N N . ALA A 1 673 ? -71.078 42.142 0.650 1.00 38.51 774 ALA A N 1
ATOM 5377 C CA . ALA A 1 673 ? -71.825 41.193 1.460 1.00 43.48 774 ALA A CA 1
ATOM 5378 C C . ALA A 1 673 ? -70.877 40.237 2.171 1.00 47.40 774 ALA A C 1
ATOM 5379 O O . ALA A 1 673 ? -69.827 39.862 1.641 1.00 38.93 774 ALA A O 1
ATOM 5381 N N . GLN A 1 674 ? -71.257 39.848 3.384 1.00 42.97 775 GLN A N 1
ATOM 5382 C CA . GLN A 1 674 ? -70.492 38.850 4.116 1.00 36.92 775 GLN A CA 1
ATOM 5383 C C . GLN A 1 674 ? -70.710 37.473 3.504 1.00 38.28 775 GLN A C 1
ATOM 5384 O O . GLN A 1 674 ? -71.828 37.110 3.129 1.00 41.80 775 GLN A O 1
ATOM 5390 N N . PHE A 1 675 ? -69.628 36.707 3.394 1.00 39.95 776 PHE A N 1
ATOM 5391 C CA . PHE A 1 675 ? -69.669 35.352 2.850 1.00 36.80 776 PHE A CA 1
ATOM 5392 C C . PHE A 1 675 ? -69.702 34.387 4.030 1.00 37.41 776 PHE A C 1
ATOM 5393 O O . PHE A 1 675 ? -68.670 34.098 4.640 1.00 45.18 776 PHE A O 1
ATOM 5401 N N . ILE A 1 676 ? -70.891 33.886 4.346 1.00 43.94 777 ILE A N 1
ATOM 5402 C CA . ILE A 1 676 ? -71.105 33.082 5.543 1.00 34.42 777 ILE A CA 1
ATOM 5403 C C . ILE A 1 676 ? -70.789 31.624 5.233 1.00 43.40 777 ILE A C 1
ATOM 5404 O O . ILE A 1 676 ? -71.441 31.002 4.387 1.00 42.73 777 ILE A O 1
ATOM 5409 N N . THR A 1 677 ? -69.780 31.086 5.916 1.00 49.14 778 THR A N 1
ATOM 5410 C CA . THR A 1 677 ? -69.486 29.659 5.895 1.00 34.31 778 THR A CA 1
ATOM 5411 C C . THR A 1 677 ? -69.311 29.175 7.328 1.00 42.34 778 THR A C 1
ATOM 5412 O O . THR A 1 677 ? -69.535 29.938 8.273 1.00 45.62 778 THR A O 1
ATOM 5416 N N . TRP A 1 678 ? -68.911 27.915 7.505 1.00 36.71 779 TRP A N 1
ATOM 5417 C CA . TRP A 1 678 ? -68.588 27.435 8.844 1.00 37.71 779 TRP A CA 1
ATOM 5418 C C . TRP A 1 678 ? -67.380 28.153 9.428 1.00 46.36 779 TRP A C 1
ATOM 5419 O O . TRP A 1 678 ? -67.191 28.137 10.649 1.00 52.79 779 TRP A O 1
ATOM 5430 N N . GLU A 1 679 ? -66.565 28.787 8.586 1.00 44.45 780 GLU A N 1
ATOM 5431 C CA . GLU A 1 679 ? -65.344 29.451 9.015 1.00 45.21 780 GLU A CA 1
ATOM 5432 C C . GLU A 1 679 ? -65.488 30.967 9.087 1.00 44.21 780 GLU A C 1
ATOM 5433 O O . GLU A 1 679 ? -64.493 31.663 9.311 1.00 44.36 780 GLU A O 1
ATOM 5439 N N . HIS A 1 680 ? -66.699 31.495 8.901 1.00 36.77 781 HIS A N 1
ATOM 5440 C CA . HIS A 1 680 ? -66.906 32.927 9.044 1.00 41.67 781 HIS A CA 1
ATOM 5441 C C . HIS A 1 680 ? -66.956 33.310 10.523 1.00 43.95 781 HIS A C 1
ATOM 5442 O O . HIS A 1 680 ? -67.421 32.528 11.357 1.00 46.20 781 HIS A O 1
ATOM 5449 N N . PRO A 1 681 ? -66.464 34.504 10.873 1.00 40.78 782 PRO A N 1
ATOM 5450 C CA . PRO A 1 681 ? -66.473 34.907 12.292 1.00 42.24 782 PRO A CA 1
ATOM 5451 C C . PRO A 1 681 ? -67.856 34.941 12.921 1.00 40.96 782 PRO A C 1
ATOM 5452 O O . PRO A 1 681 ? -67.993 34.598 14.101 1.00 41.67 782 PRO A O 1
ATOM 5456 N N . LEU A 1 682 ? -68.886 35.354 12.175 1.00 40.13 783 LEU A N 1
ATOM 5457 C CA . LEU A 1 682 ? -70.240 35.366 12.725 1.00 45.85 783 LEU A CA 1
ATOM 5458 C C . LEU A 1 682 ? -70.651 33.982 13.208 1.00 43.83 783 LEU A C 1
ATOM 5459 O O . LEU A 1 682 ? -71.325 33.848 14.236 1.00 47.09 783 LEU A O 1
ATOM 5464 N N . ILE A 1 683 ? -70.249 32.940 12.481 1.00 40.67 784 ILE A N 1
ATOM 5465 C CA . ILE A 1 683 ? -70.597 31.577 12.867 1.00 42.59 784 ILE A CA 1
ATOM 5466 C C . ILE A 1 683 ? -69.729 31.108 14.027 1.00 45.94 784 ILE A C 1
ATOM 5467 O O . ILE A 1 683 ? -70.225 30.525 14.998 1.00 51.00 784 ILE A O 1
ATOM 5472 N N . ARG A 1 684 ? -68.419 31.359 13.947 1.00 48.22 785 ARG A N 1
ATOM 5473 C CA . ARG A 1 684 ? -67.516 30.919 15.006 1.00 45.50 785 ARG A CA 1
ATOM 5474 C C . ARG A 1 684 ? -67.760 31.671 16.308 1.00 44.72 785 ARG A C 1
ATOM 5475 O O . ARG A 1 684 ? -67.602 31.095 17.390 1.00 46.27 785 ARG A O 1
ATOM 5483 N N . ASN A 1 685 ? -68.144 32.948 16.231 1.00 42.60 786 ASN A N 1
ATOM 5484 C CA . ASN A 1 685 ? -68.462 33.689 17.446 1.00 48.94 786 ASN A CA 1
ATOM 5485 C C . ASN A 1 685 ? -69.811 33.274 18.018 1.00 52.16 786 ASN A C 1
ATOM 5486 O O . ASN A 1 685 ? -69.995 33.288 19.240 1.00 46.19 786 ASN A O 1
ATOM 5491 N N . GLY A 1 686 ? -70.762 32.908 17.157 1.00 42.11 787 GLY A N 1
ATOM 5492 C CA . GLY A 1 686 ? -72.037 32.416 17.651 1.00 42.01 787 GLY A CA 1
ATOM 5493 C C . GLY A 1 686 ? -71.914 31.060 18.317 1.00 44.48 787 GLY A C 1
ATOM 5494 O O . GLY A 1 686 ? -72.545 30.803 19.346 1.00 47.30 787 GLY A O 1
ATOM 5495 N N . LEU A 1 687 ? -71.099 30.173 17.739 1.00 42.51 788 LEU A N 1
ATOM 5496 C CA . LEU A 1 687 ? -70.868 28.865 18.343 1.00 47.33 788 LEU A CA 1
ATOM 5497 C C . LEU A 1 687 ? -70.239 29.003 19.722 1.00 48.57 788 LEU A C 1
ATOM 5498 O O . LEU A 1 687 ? -70.697 28.389 20.693 1.00 52.72 788 LEU A O 1
ATOM 5503 N N . ASP A 1 688 ? -69.181 29.812 19.826 1.00 45.20 789 ASP A N 1
ATOM 5504 C CA . ASP A 1 688 ? -68.505 29.987 21.107 1.00 54.22 789 ASP A CA 1
ATOM 5505 C C . ASP A 1 688 ? -69.411 30.648 22.136 1.00 54.17 789 ASP A C 1
ATOM 5506 O O . ASP A 1 688 ? -69.279 30.382 23.335 1.00 55.35 789 ASP A O 1
ATOM 5511 N N . LEU A 1 689 ? -70.336 31.504 21.694 1.00 43.34 790 LEU A N 1
ATOM 5512 C CA . LEU A 1 689 ? -71.207 32.193 22.640 1.00 49.30 790 LEU A CA 1
ATOM 5513 C C . LEU A 1 689 ? -72.159 31.225 23.332 1.00 55.30 790 LEU A C 1
ATOM 5514 O O . LEU A 1 689 ? -72.345 31.298 24.553 1.00 60.80 790 LEU A O 1
ATOM 5519 N N . ILE A 1 690 ? -72.770 30.310 22.577 1.00 50.75 791 ILE A N 1
ATOM 5520 C CA . ILE A 1 690 ? -73.725 29.394 23.190 1.00 56.64 791 ILE A CA 1
ATOM 5521 C C . ILE A 1 690 ? -73.035 28.209 23.856 1.00 55.91 791 ILE A C 1
ATOM 5522 O O . ILE A 1 690 ? -73.622 27.585 24.748 1.00 56.35 791 ILE A O 1
ATOM 5527 N N . LEU A 1 691 ? -71.811 27.876 23.451 1.00 46.32 792 LEU A N 1
ATOM 5528 C CA . LEU A 1 691 ? -71.070 26.782 24.063 1.00 51.25 792 LEU A CA 1
ATOM 5529 C C . LEU A 1 691 ? -70.147 27.243 25.183 1.00 58.00 792 LEU A C 1
ATOM 5530 O O . LEU A 1 691 ? -69.453 26.411 25.777 1.00 50.03 792 LEU A O 1
ATOM 5535 N N . SER A 1 692 ? -70.128 28.540 25.492 1.00 57.72 793 SER A N 1
ATOM 5536 C CA . SER A 1 692 ? -69.256 29.042 26.549 1.00 62.06 793 SER A CA 1
ATOM 5537 C C . SER A 1 692 ? -69.801 28.689 27.928 1.00 66.58 793 SER A C 1
ATOM 5538 O O . SER A 1 692 ? -69.143 27.995 28.712 1.00 73.11 793 SER A O 1
ATOM 5541 N N . GLY A 1 693 ? -71.006 29.158 28.241 1.00 63.74 794 GLY A N 1
ATOM 5542 C CA . GLY A 1 693 ? -71.544 29.028 29.581 1.00 64.75 794 GLY A CA 1
ATOM 5543 C C . GLY A 1 693 ? -72.353 27.773 29.834 1.00 65.00 794 GLY A C 1
ATOM 5544 O O . GLY A 1 693 ? -72.006 26.688 29.357 1.00 63.79 794 GLY A O 1
ATOM 5545 N N . ASP A 1 694 ? -73.438 27.915 30.597 1.00 59.17 795 ASP A N 1
ATOM 5546 C CA . ASP A 1 694 ? -74.279 26.790 30.988 1.00 63.44 795 ASP A CA 1
ATOM 5547 C C . ASP A 1 694 ? -75.700 26.899 30.449 1.00 59.76 795 ASP A C 1
ATOM 5548 O O . ASP A 1 694 ? -76.547 26.070 30.803 1.00 64.71 795 ASP A O 1
ATOM 5553 N N . THR A 1 695 ? -75.988 27.896 29.616 1.00 51.69 796 THR A N 1
ATOM 5554 C CA . THR A 1 695 ? -77.345 28.081 29.118 1.00 53.46 796 THR A CA 1
ATOM 5555 C C . THR A 1 695 ? -77.757 26.906 28.240 1.00 56.96 796 THR A C 1
ATOM 5556 O O . THR A 1 695 ? -77.042 26.528 27.307 1.00 53.91 796 THR A O 1
ATOM 5560 N N . GLY A 1 696 ? -78.915 26.328 28.546 1.00 57.71 797 GLY A N 1
ATOM 5561 C CA . GLY A 1 696 ? -79.398 25.166 27.830 1.00 46.45 797 GLY A CA 1
ATOM 5562 C C . GLY A 1 696 ? -78.892 23.838 28.343 1.00 51.06 797 GLY A C 1
ATOM 5563 O O . GLY A 1 696 ? -79.007 22.834 27.631 1.00 49.18 797 GLY A O 1
ATOM 5564 N N . SER A 1 697 ? -78.339 23.795 29.556 1.00 48.76 798 SER A N 1
ATOM 5565 C CA . SER A 1 697 ? -77.764 22.568 30.091 1.00 52.13 798 SER A CA 1
ATOM 55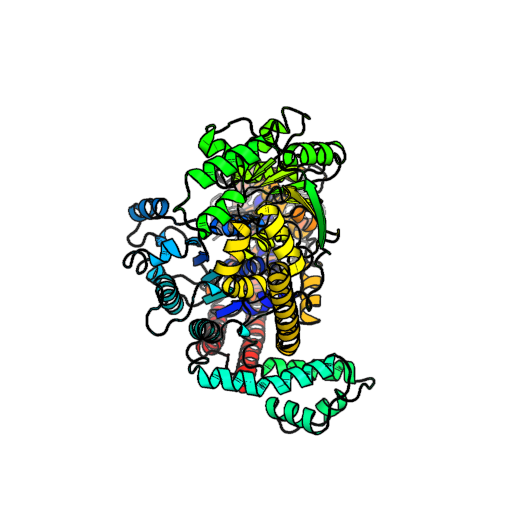66 C C . SER A 1 697 ? -78.711 21.786 30.992 1.00 53.15 798 SER A C 1
ATOM 5567 O O . SER A 1 697 ? -78.450 20.609 31.256 1.00 52.86 798 SER A O 1
ATOM 5570 N N . SER A 1 698 ? -79.791 22.396 31.472 1.00 44.66 799 SER A N 1
ATOM 5571 C CA . SER A 1 698 ? -80.678 21.721 32.414 1.00 52.65 799 SER A CA 1
ATOM 5572 C C . SER A 1 698 ? -82.104 22.192 32.181 1.00 52.76 799 SER A C 1
ATOM 5573 O O . SER A 1 698 ? -82.372 23.396 32.221 1.00 51.49 799 SER A O 1
ATOM 5576 N N . THR A 1 699 ? -83.014 21.248 31.951 1.00 50.97 800 THR A N 1
ATOM 5577 C CA . THR A 1 699 ? -84.407 21.587 31.697 1.00 57.17 800 THR A CA 1
ATOM 5578 C C . THR A 1 699 ? -85.271 20.352 31.918 1.00 51.83 800 THR A C 1
ATOM 5579 O O . THR A 1 699 ? -84.772 19.240 32.107 1.00 47.13 800 THR A O 1
ATOM 5583 N N . ILE A 1 700 ? -86.584 20.571 31.898 1.00 52.16 801 ILE A N 1
ATOM 5584 C CA . ILE A 1 700 ? -87.575 19.507 32.014 1.00 55.74 801 ILE A CA 1
ATOM 5585 C C . ILE A 1 700 ? -88.698 19.799 31.029 1.00 47.09 801 ILE A C 1
ATOM 5586 O O . ILE A 1 700 ? -89.038 20.962 30.786 1.00 47.78 801 ILE A O 1
ATOM 5591 N N . SER A 1 701 ? -89.266 18.743 30.448 1.00 44.26 802 SER A N 1
ATOM 5592 C CA . SER A 1 701 ? -90.263 18.889 29.398 1.00 46.70 802 SER A CA 1
ATOM 5593 C C . SER A 1 701 ? -91.326 17.808 29.537 1.00 51.05 802 SER A C 1
ATOM 5594 O O . SER A 1 701 ? -91.159 16.824 30.262 1.00 49.21 802 SER A O 1
ATOM 5597 N N . LEU A 1 702 ? -92.431 18.004 28.819 1.00 50.80 803 LEU A N 1
ATOM 5598 C CA . LEU A 1 702 ? -93.542 17.065 28.794 1.00 50.83 803 LEU A CA 1
ATOM 5599 C C . LEU A 1 702 ? -93.694 16.487 27.394 1.00 43.84 803 LEU A C 1
ATOM 5600 O O . LEU A 1 702 ? -93.522 17.196 26.397 1.00 37.19 803 LEU A O 1
ATOM 5605 N N . LEU A 1 703 ? -94.016 15.198 27.325 1.00 50.56 804 LEU A N 1
ATOM 5606 C CA . LEU A 1 703 ? -94.219 14.491 26.064 1.00 41.55 804 LEU A CA 1
ATOM 5607 C C . LEU A 1 703 ? -95.672 14.038 25.999 1.00 47.66 804 LEU A C 1
ATOM 5608 O O . LEU A 1 703 ? -96.085 13.151 26.754 1.00 49.36 804 LEU A O 1
ATOM 5613 N N . LYS A 1 704 ? -96.446 14.648 25.105 1.00 43.13 805 LYS A N 1
ATOM 5614 C CA . LYS A 1 704 ? -97.848 14.281 24.918 1.00 50.89 805 LYS A CA 1
ATOM 5615 C C . LYS A 1 704 ? -97.899 13.036 24.041 1.00 50.15 805 LYS A C 1
ATOM 5616 O O . LYS A 1 704 ? -97.797 13.119 22.815 1.00 53.46 805 LYS A O 1
ATOM 5622 N N . ASN A 1 705 ? -98.057 11.873 24.671 1.00 48.02 806 ASN A N 1
ATOM 5623 C CA . ASN A 1 705 ? -98.006 10.597 23.961 1.00 54.37 806 ASN A CA 1
ATOM 5624 C C . ASN A 1 705 ? -98.981 9.640 24.632 1.00 57.11 806 ASN A C 1
ATOM 5625 O O . ASN A 1 705 ? -98.750 9.212 25.767 1.00 54.80 806 ASN A O 1
ATOM 5630 N N . LYS A 1 706 ? -100.062 9.298 23.926 1.00 57.54 807 LYS A N 1
ATOM 5631 C CA . LYS A 1 706 ? -101.048 8.379 24.483 1.00 53.85 807 LYS A CA 1
ATOM 5632 C C . LYS A 1 706 ? -100.544 6.941 24.483 1.00 55.93 807 LYS A C 1
ATOM 5633 O O . LYS A 1 706 ? -101.000 6.126 25.294 1.00 53.27 807 LYS A O 1
ATOM 5639 N N . ALA A 1 707 ? -99.609 6.611 23.592 1.00 55.28 808 ALA A N 1
ATOM 5640 C CA . ALA A 1 707 ? -99.087 5.252 23.498 1.00 51.97 808 ALA A CA 1
ATOM 5641 C C . ALA A 1 707 ? -98.150 4.889 24.641 1.00 59.21 808 ALA A C 1
ATOM 5642 O O . ALA A 1 707 ? -97.597 3.783 24.633 1.00 62.94 808 ALA A O 1
ATOM 5644 N N . LEU A 1 708 ? -97.953 5.777 25.610 1.00 58.07 809 LEU A N 1
ATOM 5645 C CA . LEU A 1 708 ? -97.118 5.517 26.769 1.00 51.13 809 LEU A CA 1
ATOM 5646 C C . LEU A 1 708 ? -97.886 5.851 28.037 1.00 57.84 809 LEU A C 1
ATOM 5647 O O . LEU A 1 708 ? -98.731 6.753 28.036 1.00 52.89 809 LEU A O 1
ATOM 5652 N N . PRO A 1 709 ? -97.624 5.133 29.129 1.00 53.23 810 PRO A N 1
ATOM 5653 C CA . PRO A 1 709 ? -98.327 5.421 30.384 1.00 49.70 810 PRO A CA 1
ATOM 5654 C C . PRO A 1 709 ? -98.047 6.834 30.874 1.00 50.06 810 PRO A C 1
ATOM 5655 O O . PRO A 1 709 ? -96.975 7.397 30.642 1.00 56.19 810 PRO A O 1
ATOM 5659 N N . VAL A 1 710 ? -99.043 7.407 31.555 1.00 50.22 811 VAL A N 1
ATOM 5660 C CA . VAL A 1 710 ? -98.882 8.731 32.141 1.00 46.48 811 VAL A CA 1
ATOM 5661 C C . VAL A 1 710 ? -97.778 8.697 33.188 1.00 56.29 811 VAL A C 1
ATOM 5662 O O . VAL A 1 710 ? -97.682 7.762 33.993 1.00 62.45 811 VAL A O 1
ATOM 5666 N N . GLY A 1 711 ? -96.923 9.717 33.168 1.00 56.67 812 GLY A N 1
ATOM 5667 C CA . GLY A 1 711 ? -95.919 9.883 34.195 1.00 50.98 812 GLY A CA 1
ATOM 5668 C C . GLY A 1 711 ? -94.634 9.114 33.989 1.00 53.63 812 GLY A C 1
ATOM 5669 O O . GLY A 1 711 ? -93.727 9.232 34.823 1.00 57.80 812 GLY A O 1
ATOM 5670 N N . THR A 1 712 ? -94.521 8.328 32.921 1.00 51.44 813 THR A N 1
ATOM 5671 C CA . THR A 1 712 ? -93.271 7.631 32.651 1.00 57.80 813 THR A CA 1
ATOM 5672 C C . THR A 1 712 ? -92.168 8.639 32.359 1.00 60.76 813 THR A C 1
ATOM 5673 O O . THR A 1 712 ? -92.394 9.661 31.706 1.00 56.06 813 THR A O 1
ATOM 5677 N N . LEU A 1 713 ? -90.969 8.347 32.851 1.00 52.74 814 LEU A N 1
ATOM 5678 C CA . LEU A 1 713 ? -89.869 9.300 32.847 1.00 46.74 814 LEU A CA 1
ATOM 5679 C C . LEU A 1 713 ? -88.773 8.846 31.894 1.00 48.46 814 LEU A C 1
ATOM 5680 O O . LEU A 1 713 ? -88.298 7.709 31.978 1.00 49.57 814 LEU A O 1
ATOM 5685 N N . LEU A 1 714 ? -88.380 9.741 30.994 1.00 48.82 815 LEU A N 1
ATOM 5686 C CA . LEU A 1 714 ? -87.190 9.581 30.176 1.00 48.89 815 LEU A CA 1
ATOM 5687 C C . LEU A 1 714 ? -86.260 10.754 30.439 1.00 45.23 815 LEU A C 1
ATOM 5688 O O . LEU A 1 714 ? -86.715 11.880 30.663 1.00 42.50 815 LEU A O 1
ATOM 5693 N N . VAL A 1 715 ? -84.958 10.489 30.425 1.00 45.49 816 VAL A N 1
ATOM 5694 C CA . VAL A 1 715 ? -83.947 11.533 30.497 1.00 47.00 816 VAL A CA 1
ATOM 5695 C C . VAL A 1 715 ? -83.036 11.378 29.288 1.00 42.73 816 VAL A C 1
ATOM 5696 O O . VAL A 1 715 ? -82.598 10.265 28.969 1.00 42.44 816 VAL A O 1
ATOM 5700 N N . GLU A 1 716 ? -82.798 12.477 28.581 1.00 44.55 817 GLU A N 1
ATOM 5701 C CA . GLU A 1 716 ? -81.836 12.488 27.490 1.00 44.08 817 GLU A CA 1
ATOM 5702 C C . GLU A 1 716 ? -80.604 13.250 27.956 1.00 44.03 817 GLU A C 1
ATOM 5703 O O . GLU A 1 716 ? -80.691 14.428 28.320 1.00 42.96 817 GLU A O 1
ATOM 5709 N N . LEU A 1 717 ? -79.470 12.561 27.978 1.00 47.52 818 LEU A N 1
ATOM 5710 C CA . LEU A 1 717 ? -78.222 13.101 28.493 1.00 51.58 818 LEU A CA 1
ATOM 5711 C C . LEU A 1 717 ? -77.304 13.439 27.330 1.00 44.58 818 LEU A C 1
ATOM 5712 O O . LEU A 1 717 ? -77.124 12.625 26.419 1.00 48.09 818 LEU A O 1
ATOM 5717 N N . ILE A 1 718 ? -76.737 14.638 27.359 1.00 47.93 819 ILE A N 1
ATOM 5718 C CA . ILE A 1 718 ? -75.727 15.050 26.395 1.00 54.58 819 ILE A CA 1
ATOM 5719 C C . ILE A 1 718 ? -74.394 14.992 27.135 1.00 53.42 819 ILE A C 1
ATOM 5720 O O . ILE A 1 718 ? -74.076 15.858 27.955 1.00 48.37 819 ILE A O 1
ATOM 5725 N N . TYR A 1 719 ? -73.645 13.922 26.897 1.00 47.50 820 TYR A N 1
ATOM 5726 C CA . TYR A 1 719 ? -72.274 13.819 27.363 1.00 52.08 820 TYR A CA 1
ATOM 5727 C C . TYR A 1 719 ? -71.362 14.470 26.337 1.00 52.13 820 TYR A C 1
ATOM 5728 O O . TYR A 1 719 ? -71.665 14.489 25.143 1.00 42.29 820 TYR A O 1
ATOM 5737 N N . VAL A 1 720 ? -70.239 15.009 26.800 1.00 55.42 821 VAL A N 1
ATOM 5738 C CA . VAL A 1 720 ? -69.207 15.496 25.893 1.00 54.37 821 VAL A CA 1
ATOM 5739 C C . VAL A 1 720 ? -67.905 14.775 26.215 1.00 55.23 821 VAL A C 1
ATOM 5740 O O . VAL A 1 720 ? -67.453 14.756 27.368 1.00 51.81 821 VAL A O 1
ATOM 5744 N N . VAL A 1 721 ? -67.345 14.131 25.202 1.00 54.18 822 VAL A N 1
ATOM 5745 C CA . VAL A 1 721 ? -66.060 13.459 25.293 1.00 51.60 822 VAL A CA 1
ATOM 5746 C C . VAL A 1 721 ? -65.012 14.399 24.722 1.00 60.94 822 VAL A C 1
ATOM 5747 O O . VAL A 1 721 ? -65.176 14.922 23.611 1.00 58.54 822 VAL A O 1
ATOM 5751 N N . GLU A 1 722 ? -63.945 14.629 25.479 1.00 60.15 823 GLU A N 1
ATOM 5752 C CA . GLU A 1 722 ? -62.970 15.634 25.087 1.00 59.88 823 GLU A CA 1
ATOM 5753 C C . GLU A 1 722 ? -61.667 15.395 25.829 1.00 67.22 823 GLU A C 1
ATOM 5754 O O . GLU A 1 722 ? -61.636 14.773 26.894 1.00 64.70 823 GLU A O 1
ATOM 5760 N N . ALA A 1 723 ? -60.589 15.898 25.240 1.00 63.94 824 ALA A N 1
ATOM 5761 C CA . ALA A 1 723 ? -59.296 16.007 25.893 1.00 61.54 824 ALA A CA 1
ATOM 5762 C C . ALA A 1 723 ? -58.974 17.479 26.107 1.00 61.40 824 ALA A C 1
ATOM 5763 O O . ALA A 1 723 ? -59.532 18.360 25.447 1.00 64.32 824 ALA A O 1
ATOM 5765 N N . GLN A 1 724 ? -58.073 17.746 27.046 1.00 62.60 825 GLN A N 1
ATOM 5766 C CA . GLN A 1 724 ? -57.612 19.103 27.302 1.00 74.07 825 GLN A CA 1
ATOM 5767 C C . GLN A 1 724 ? -56.152 19.223 26.887 1.00 70.57 825 GLN A C 1
ATOM 5768 O O . GLN A 1 724 ? -55.312 18.409 27.287 1.00 72.15 825 GLN A O 1
ATOM 5774 N N . ALA A 1 725 ? -55.868 20.218 26.059 1.00 66.93 826 ALA A N 1
ATOM 5775 C CA . ALA A 1 725 ? -54.557 20.411 25.458 1.00 69.79 826 ALA A CA 1
ATOM 5776 C C . ALA A 1 725 ? -54.543 21.781 24.790 1.00 64.44 826 ALA A C 1
ATOM 5777 O O . ALA A 1 725 ? -55.602 22.308 24.439 1.00 61.85 826 ALA A O 1
ATOM 5779 N N . PRO A 1 726 ? -53.364 22.379 24.620 1.00 64.99 827 PRO A N 1
ATOM 5780 C CA . PRO A 1 726 ? -53.293 23.668 23.924 1.00 64.15 827 PRO A CA 1
ATOM 5781 C C . PRO A 1 726 ? -53.785 23.544 22.490 1.00 65.54 827 PRO A C 1
ATOM 5782 O O . PRO A 1 726 ? -53.604 22.515 21.834 1.00 63.81 827 PRO A O 1
ATOM 5786 N N . LYS A 1 727 ? -54.423 24.615 22.007 1.00 64.97 828 LYS A N 1
ATOM 5787 C CA . LYS A 1 727 ? -55.020 24.579 20.675 1.00 65.13 828 LYS A CA 1
ATOM 5788 C C . LYS A 1 727 ? -53.972 24.380 19.588 1.00 64.27 828 LYS A C 1
ATOM 5789 O O . LYS A 1 727 ? -54.269 23.785 18.545 1.00 58.66 828 LYS A O 1
ATOM 5795 N N . GLN A 1 728 ? -52.744 24.862 19.809 1.00 62.17 829 GLN A N 1
ATOM 5796 C CA . GLN A 1 728 ? -51.699 24.712 18.802 1.00 57.56 829 GLN A CA 1
ATOM 5797 C C . GLN A 1 728 ? -51.362 23.251 18.534 1.00 60.69 829 GLN A C 1
ATOM 5798 O O . GLN A 1 728 ? -50.822 22.938 17.467 1.00 60.29 829 GLN A O 1
ATOM 5804 N N . LEU A 1 729 ? -51.675 22.348 19.469 1.00 60.75 830 LEU A N 1
ATOM 5805 C CA . LEU A 1 729 ? -51.479 20.925 19.223 1.00 62.57 830 LEU A CA 1
ATOM 5806 C C . LEU A 1 729 ? -52.447 20.386 18.178 1.00 50.63 830 LEU A C 1
ATOM 5807 O O . LEU A 1 729 ? -52.210 19.301 17.633 1.00 42.97 830 LEU A O 1
ATOM 5812 N N . GLN A 1 730 ? -53.522 21.121 17.888 1.00 54.19 831 GLN A N 1
ATOM 5813 C CA . GLN A 1 730 ? -54.492 20.748 16.859 1.00 51.64 831 GLN A CA 1
ATOM 5814 C C . GLN A 1 730 ? -55.092 19.370 17.139 1.00 49.73 831 GLN A C 1
ATOM 5815 O O . GLN A 1 730 ? -55.120 18.487 16.280 1.00 44.47 831 GLN A O 1
ATOM 5821 N N . LEU A 1 731 ? -55.575 19.194 18.370 1.00 61.84 832 LEU A N 1
ATOM 5822 C CA . LEU A 1 731 ? -56.240 17.954 18.747 1.00 56.34 832 LEU A CA 1
ATOM 5823 C C . LEU A 1 731 ? -57.630 17.839 18.136 1.00 51.50 832 LEU A C 1
ATOM 5824 O O . LEU A 1 731 ? -58.177 16.733 18.075 1.00 55.10 832 LEU A O 1
ATOM 5829 N N . ASN A 1 732 ? -58.211 18.954 17.684 1.00 55.75 833 ASN A N 1
ATOM 5830 C CA . ASN A 1 732 ? -59.536 18.923 17.076 1.00 51.55 833 ASN A CA 1
ATOM 5831 C C . ASN A 1 732 ? -59.556 18.157 15.759 1.00 53.09 833 ASN A C 1
ATOM 5832 O O . ASN A 1 732 ? -60.641 17.813 15.277 1.00 54.23 833 ASN A O 1
ATOM 5837 N N . ARG A 1 733 ? -58.390 17.889 15.166 1.00 52.65 834 ARG A N 1
ATOM 5838 C CA . ARG A 1 733 ? -58.351 17.099 13.940 1.00 51.26 834 ARG A CA 1
ATOM 5839 C C . ARG A 1 733 ? -58.831 15.675 14.178 1.00 55.28 834 ARG A C 1
ATOM 5840 O O . ARG A 1 733 ? -59.389 15.047 13.271 1.00 56.24 834 ARG A O 1
ATOM 5848 N N . PHE A 1 734 ? -58.630 15.152 15.382 1.00 55.64 835 PHE A N 1
ATOM 5849 C CA . PHE A 1 734 ? -58.929 13.761 15.691 1.00 54.24 835 PHE A CA 1
ATOM 5850 C C . PHE A 1 734 ? -60.003 13.591 16.752 1.00 57.41 835 PHE A C 1
ATOM 5851 O O . PHE A 1 734 ? -60.845 12.697 16.629 1.00 54.51 835 PHE A O 1
ATOM 5859 N N . LEU A 1 735 ? -60.003 14.421 17.793 1.00 55.24 836 LEU A N 1
ATOM 5860 C CA . LEU A 1 735 ? -61.008 14.335 18.855 1.00 49.49 836 LEU A CA 1
ATOM 5861 C C . LEU A 1 735 ? -61.330 15.729 19.367 1.00 44.33 836 LEU A C 1
ATOM 5862 O O . LEU A 1 735 ? -60.788 16.183 20.383 1.00 43.83 836 LEU A O 1
ATOM 5867 N N . PRO A 1 736 ? -62.216 16.445 18.683 1.00 50.09 837 PRO A N 1
ATOM 5868 C CA . PRO A 1 736 ? -62.759 17.681 19.245 1.00 50.00 837 PRO A CA 1
ATOM 5869 C C . PRO A 1 736 ? -63.767 17.357 20.332 1.00 42.74 837 PRO A C 1
ATOM 5870 O O . PRO A 1 736 ? -64.141 16.186 20.501 1.00 51.35 837 PRO A O 1
ATOM 5874 N N . PRO A 1 737 ? -64.216 18.351 21.109 1.00 42.45 838 PRO A N 1
ATOM 5875 C CA . PRO A 1 737 ? -65.290 18.081 22.075 1.00 48.86 838 PRO A CA 1
ATOM 5876 C C . PRO A 1 737 ? -66.515 17.506 21.382 1.00 54.24 838 PRO A C 1
ATOM 5877 O O . PRO A 1 737 ? -67.188 18.199 20.612 1.00 55.97 838 PRO A O 1
ATOM 5881 N N . THR A 1 738 ? -66.813 16.236 21.656 1.00 46.07 839 THR A N 1
ATOM 5882 C CA . THR A 1 738 ? -67.797 15.487 20.891 1.00 50.41 839 THR A CA 1
ATOM 5883 C C . THR A 1 738 ? -68.991 15.129 21.758 1.00 50.80 839 THR A C 1
ATOM 5884 O O . THR A 1 738 ? -68.815 14.550 22.838 1.00 51.21 839 THR A O 1
ATOM 5888 N N . PRO A 1 739 ? -70.209 15.443 21.323 1.00 48.60 840 PRO A N 1
ATOM 5889 C CA . PRO A 1 739 ? -71.391 15.067 22.104 1.00 42.67 840 PRO A CA 1
ATOM 5890 C C . PRO A 1 739 ? -71.751 13.603 21.909 1.00 48.57 840 PRO A C 1
ATOM 5891 O O . PRO A 1 739 ? -71.628 13.049 20.813 1.00 51.77 840 PRO A O 1
ATOM 5895 N N . VAL A 1 740 ? -72.195 12.973 22.995 1.00 49.68 841 VAL A N 1
ATOM 5896 C CA . VAL A 1 740 ? -72.702 11.604 22.975 1.00 43.89 841 VAL A CA 1
ATOM 5897 C C . VAL A 1 740 ? -74.092 11.655 23.597 1.00 47.88 841 VAL A C 1
ATOM 5898 O O . VAL A 1 740 ? -74.229 11.765 24.821 1.00 49.34 841 VAL A O 1
ATOM 5902 N N . ARG A 1 741 ? -75.124 11.584 22.761 1.00 44.72 842 ARG A N 1
ATOM 5903 C CA . ARG A 1 741 ? -76.501 11.690 23.222 1.00 44.47 842 ARG A CA 1
ATOM 5904 C C . ARG A 1 741 ? -77.040 10.315 23.595 1.00 46.57 842 ARG A C 1
ATOM 5905 O O . ARG A 1 741 ? -76.958 9.371 22.803 1.00 44.79 842 ARG A O 1
ATOM 5913 N N . MET A 1 742 ? -77.588 10.209 24.803 1.00 49.10 843 MET A N 1
ATOM 5914 C CA . MET A 1 742 ? -78.256 9.002 25.262 1.00 48.33 843 MET A CA 1
ATOM 5915 C C . MET A 1 742 ? -79.663 9.352 25.722 1.00 48.22 843 MET A C 1
ATOM 5916 O O . MET A 1 742 ? -79.913 10.452 26.218 1.00 41.64 843 MET A O 1
ATOM 5921 N N . LEU A 1 743 ? -80.580 8.402 25.551 1.00 46.35 844 LEU A N 1
ATOM 5922 C CA . LEU A 1 743 ? -81.963 8.538 26.001 1.00 41.91 844 LEU A CA 1
ATOM 5923 C C . LEU A 1 743 ? -82.298 7.305 26.827 1.00 47.44 844 LEU A C 1
ATOM 5924 O O . LEU A 1 743 ? -82.355 6.193 26.291 1.00 50.34 844 LEU A O 1
ATOM 5929 N N . LEU A 1 744 ? -82.516 7.496 28.126 1.00 46.88 845 LEU A N 1
ATOM 5930 C CA . LEU A 1 744 ? -82.645 6.392 29.064 1.00 53.86 845 LEU A CA 1
ATOM 5931 C C . LEU A 1 744 ? -84.030 6.367 29.697 1.00 52.95 845 LEU A C 1
ATOM 5932 O O . LEU A 1 744 ? -84.666 7.408 29.889 1.00 49.34 845 LEU A O 1
ATOM 5937 N N . ASP A 1 745 ? -84.485 5.160 30.022 1.00 57.85 846 ASP A N 1
ATOM 5938 C CA . ASP A 1 745 ? -85.704 4.944 30.782 1.00 58.17 846 ASP A CA 1
ATOM 5939 C C . ASP A 1 745 ? -85.340 4.631 32.233 1.00 61.15 846 ASP A C 1
ATOM 5940 O O . ASP A 1 745 ? -84.179 4.733 32.641 1.00 62.76 846 ASP A O 1
ATOM 5945 N N . LYS A 1 746 ? -86.339 4.241 33.029 1.00 60.74 847 LYS A N 1
ATOM 5946 C CA . LYS A 1 746 ? -86.090 3.953 34.437 1.00 60.95 847 LYS A CA 1
ATOM 5947 C C . LYS A 1 746 ? -85.199 2.732 34.634 1.00 61.22 847 LYS A C 1
ATOM 5948 O O . LYS A 1 746 ? -84.569 2.607 35.689 1.00 55.19 847 LYS A O 1
ATOM 5954 N N . ASN A 1 747 ? -85.126 1.837 33.649 1.00 62.64 848 ASN A N 1
ATOM 5955 C CA . ASN A 1 747 ? -84.270 0.661 33.735 1.00 56.06 848 ASN A CA 1
ATOM 5956 C C . ASN A 1 747 ? -82.881 0.887 33.156 1.00 62.66 848 ASN A C 1
ATOM 5957 O O . ASN A 1 747 ? -81.992 0.058 33.378 1.00 62.62 848 ASN A O 1
ATOM 5962 N N . GLY A 1 748 ? -82.670 1.975 32.423 1.00 64.76 849 GLY A N 1
ATOM 5963 C CA . GLY A 1 748 ? -81.385 2.256 31.823 1.00 56.51 849 GLY A CA 1
ATOM 5964 C C . GLY A 1 748 ? -81.229 1.830 30.381 1.00 53.63 849 GLY A C 1
ATOM 5965 O O . GLY A 1 748 ? -80.098 1.817 29.881 1.00 53.23 849 GLY A O 1
ATOM 5966 N N . ASN A 1 749 ? -82.316 1.473 29.701 1.00 55.80 850 ASN A N 1
ATOM 5967 C CA . ASN A 1 749 ? -82.243 1.170 28.278 1.00 61.10 850 ASN A CA 1
ATOM 5968 C C . ASN A 1 749 ? -81.929 2.438 27.496 1.00 64.12 850 ASN A C 1
ATOM 5969 O O . ASN A 1 749 ? -82.565 3.477 27.699 1.00 60.60 850 ASN A O 1
ATOM 5974 N N . ASN A 1 750 ? -80.948 2.358 26.601 1.00 53.52 851 ASN A N 1
ATOM 5975 C CA . ASN A 1 750 ? -80.580 3.490 25.757 1.00 54.38 851 ASN A CA 1
ATOM 5976 C C . ASN A 1 750 ? -81.367 3.399 24.455 1.00 49.08 851 ASN A C 1
ATOM 5977 O O . ASN A 1 750 ? -81.145 2.492 23.647 1.00 49.59 851 ASN A O 1
ATOM 5982 N N . LEU A 1 751 ? -82.284 4.342 24.254 1.00 52.05 852 LEU A N 1
ATOM 5983 C CA . LEU A 1 751 ? -83.148 4.363 23.083 1.00 49.06 852 LEU A CA 1
ATOM 5984 C C . LEU A 1 751 ? -82.700 5.367 22.031 1.00 51.59 852 LEU A C 1
ATOM 5985 O O . LEU A 1 751 ? -83.349 5.478 20.986 1.00 52.52 852 LEU A O 1
ATOM 5990 N N . ALA A 1 752 ? -81.602 6.090 22.275 1.00 45.45 853 ALA A N 1
ATOM 5991 C CA . ALA A 1 752 ? -81.203 7.180 21.388 1.00 46.56 853 ALA A CA 1
ATOM 5992 C C . ALA A 1 752 ? -80.949 6.703 19.963 1.00 48.11 853 ALA A C 1
ATOM 5993 O O . ALA A 1 752 ? -81.085 7.487 19.016 1.00 52.08 853 ALA A O 1
ATOM 5995 N N . ALA A 1 753 ? -80.581 5.432 19.786 1.00 43.24 854 ALA A N 1
ATOM 5996 C CA . ALA A 1 753 ? -80.321 4.927 18.442 1.00 46.59 854 ALA A CA 1
ATOM 5997 C C . ALA A 1 753 ? -81.599 4.825 17.617 1.00 54.46 854 ALA A C 1
ATOM 5998 O O . ALA A 1 753 ? -81.561 5.013 16.396 1.00 52.19 854 ALA A O 1
ATOM 6000 N N . GLN A 1 754 ? -82.731 4.536 18.256 1.00 51.92 855 GLN A N 1
ATOM 6001 C CA . GLN A 1 754 ? -84.003 4.391 17.562 1.00 44.14 855 GLN A CA 1
ATOM 6002 C C . GLN A 1 754 ? -84.904 5.610 17.704 1.00 47.54 855 GLN A C 1
ATOM 6003 O O . GLN A 1 754 ? -86.028 5.594 17.192 1.00 54.82 855 GLN A O 1
ATOM 6009 N N . VAL A 1 755 ? -84.448 6.658 18.382 1.00 41.41 856 VAL A N 1
ATOM 6010 C CA . VAL A 1 755 ? -85.242 7.861 18.611 1.00 45.95 856 VAL A CA 1
ATOM 6011 C C . VAL A 1 755 ? -84.446 9.033 18.050 1.00 43.56 856 VAL A C 1
ATOM 6012 O O . VAL A 1 755 ? -83.575 9.589 18.731 1.00 46.52 856 VAL A O 1
ATOM 6016 N N . GLU A 1 756 ? -84.742 9.411 16.808 1.00 47.45 857 GLU A N 1
ATOM 6017 C CA . GLU A 1 756 ? -84.023 10.497 16.154 1.00 45.42 857 GLU A CA 1
ATOM 6018 C C . GLU A 1 756 ? -84.237 11.807 16.905 1.00 46.73 857 GLU A C 1
ATOM 6019 O O . GLU A 1 756 ? -85.322 12.072 17.429 1.00 44.70 857 GLU A O 1
ATOM 6025 N N . PHE A 1 757 ? -83.188 12.633 16.948 1.00 43.46 858 PHE A N 1
ATOM 6026 C CA . PHE A 1 757 ? -83.203 13.818 17.801 1.00 42.04 858 PHE A CA 1
ATOM 6027 C C . PHE A 1 757 ? -84.268 14.816 17.359 1.00 38.58 858 PHE A C 1
ATOM 6028 O O . PHE A 1 757 ? -85.158 15.176 18.136 1.00 41.41 858 PHE A O 1
ATOM 6036 N N . GLU A 1 758 ? -84.181 15.287 16.112 1.00 40.01 859 GLU A N 1
ATOM 6037 C CA . GLU A 1 758 ? -85.089 16.337 15.656 1.00 43.97 859 GLU A CA 1
ATOM 6038 C C . GLU A 1 758 ? -86.538 15.865 15.668 1.00 42.17 859 GLU A C 1
ATOM 6039 O O . GLU A 1 758 ? -87.445 16.634 16.007 1.00 39.88 859 GLU A O 1
ATOM 6045 N N . THR A 1 759 ? -86.775 14.603 15.302 1.00 35.19 860 THR A N 1
ATOM 6046 C CA . THR A 1 759 ? -88.131 14.065 15.340 1.00 43.32 860 THR A CA 1
ATOM 6047 C C . THR A 1 759 ? -88.674 14.041 16.764 1.00 47.04 860 THR A C 1
ATOM 6048 O O . THR A 1 759 ? -89.836 14.392 17.002 1.00 45.54 860 THR A O 1
ATOM 6052 N N . PHE A 1 760 ? -87.842 13.637 17.726 1.00 40.05 861 PHE A N 1
ATOM 6053 C CA . PHE A 1 760 ? -88.270 13.583 19.118 1.00 35.02 861 PHE A CA 1
ATOM 6054 C C . PHE A 1 760 ? -88.259 14.956 19.776 1.00 40.51 861 PHE A C 1
ATOM 6055 O O . PHE A 1 760 ? -89.088 15.223 20.653 1.00 41.96 861 PHE A O 1
ATOM 6063 N N . ASN A 1 761 ? -87.334 15.832 19.373 1.00 37.86 862 ASN A N 1
ATOM 6064 C CA . ASN A 1 761 ? -87.272 17.166 19.962 1.00 39.09 862 ASN A CA 1
ATOM 6065 C C . ASN A 1 761 ? -88.520 17.978 19.644 1.00 38.85 862 ASN A C 1
ATOM 6066 O O . ASN A 1 761 ? -88.946 18.805 20.458 1.00 39.66 862 ASN A O 1
ATOM 6071 N N . ARG A 1 762 ? -89.122 17.753 18.475 1.00 33.93 863 ARG A N 1
ATOM 6072 C CA . ARG A 1 762 ? -90.320 18.486 18.083 1.00 37.06 863 ARG A CA 1
ATOM 6073 C C . ARG A 1 762 ? -91.540 18.127 18.921 1.00 44.25 863 ARG A C 1
ATOM 6074 O O . ARG A 1 762 ? -92.560 18.817 18.820 1.00 37.29 863 ARG A O 1
ATOM 6082 N N . GLN A 1 763 ? -91.466 17.077 19.738 1.00 44.05 864 GLN A N 1
ATOM 6083 C CA . GLN A 1 763 ? -92.592 16.640 20.552 1.00 42.07 864 GLN A CA 1
ATOM 6084 C C . GLN A 1 763 ? -92.441 16.998 22.024 1.00 48.79 864 GLN A C 1
ATOM 6085 O O . GLN A 1 763 ? -93.321 16.659 22.822 1.00 49.77 864 GLN A O 1
ATOM 6091 N N . LEU A 1 764 ? -91.358 17.669 22.405 1.00 42.11 865 LEU A N 1
ATOM 6092 C CA . LEU A 1 764 ? -91.087 18.000 23.798 1.00 44.53 865 LEU A CA 1
ATOM 6093 C C . LEU A 1 764 ? -91.422 19.467 24.041 1.00 48.45 865 LEU A C 1
ATOM 6094 O O . LEU A 1 764 ? -90.882 20.352 23.368 1.00 51.74 865 LEU A O 1
ATOM 6099 N N . ASN A 1 765 ? -92.307 19.719 25.002 1.00 46.76 866 ASN A N 1
ATOM 6100 C CA . ASN A 1 765 ? -92.813 21.053 25.285 1.00 53.33 866 ASN A CA 1
ATOM 6101 C C . ASN A 1 765 ? -92.331 21.530 26.648 1.00 50.78 866 ASN A C 1
ATOM 6102 O O . ASN A 1 765 ? -92.141 20.735 27.573 1.00 57.54 866 ASN A O 1
ATOM 6107 N N . ALA A 1 766 ? -92.147 22.8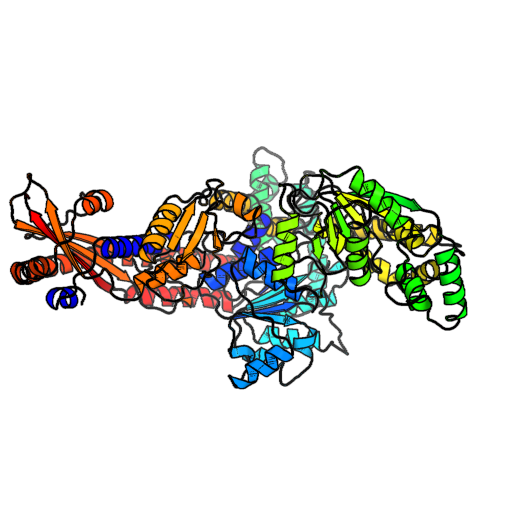41 26.766 1.00 59.20 867 ALA A N 1
ATOM 6108 C CA . ALA A 1 766 ? -91.702 23.423 28.021 1.00 58.18 867 ALA A CA 1
ATOM 6109 C C . ALA A 1 766 ? -92.824 23.398 29.056 1.00 68.26 867 ALA A C 1
ATOM 6110 O O . ALA A 1 766 ? -94.000 23.201 28.738 1.00 63.20 867 ALA A O 1
ATOM 6112 N N . VAL A 1 767 ? -92.441 23.600 30.313 1.00 79.23 868 VAL A N 1
ATOM 6113 C CA . VAL A 1 767 ? -93.374 23.627 31.430 1.00 73.90 868 VAL A CA 1
ATOM 6114 C C . VAL A 1 767 ? -93.330 25.007 32.066 1.00 81.71 868 VAL A C 1
ATOM 6115 O O . VAL A 1 767 ? -92.287 25.669 32.084 1.00 84.42 868 VAL A O 1
ATOM 6119 N N . ASN A 1 768 ? -94.476 25.447 32.582 1.00 88.62 869 ASN A N 1
ATOM 6120 C CA . ASN A 1 768 ? -94.500 26.673 33.364 1.00 97.22 869 ASN A CA 1
ATOM 6121 C C . ASN A 1 768 ? -93.666 26.492 34.628 1.00 97.86 869 ASN A C 1
ATOM 6122 O O . ASN A 1 768 ? -93.501 25.379 35.136 1.00 92.01 869 ASN A O 1
ATOM 6127 N N . ARG A 1 769 ? -93.133 27.608 35.134 1.00 100.85 870 ARG A N 1
ATOM 6128 C CA . ARG A 1 769 ? -92.103 27.541 36.167 1.00 98.00 870 ARG A CA 1
ATOM 6129 C C . ARG A 1 769 ? -92.610 26.867 37.438 1.00 94.56 870 ARG A C 1
ATOM 6130 O O . ARG A 1 769 ? -91.908 26.037 38.028 1.00 84.98 870 ARG A O 1
ATOM 6138 N N . HIS A 1 770 ? -93.828 27.202 37.875 1.00 99.83 871 HIS A N 1
ATOM 6139 C CA . HIS A 1 770 ? -94.308 26.675 39.149 1.00 99.08 871 HIS A CA 1
ATOM 6140 C C . HIS A 1 770 ? -94.569 25.175 39.072 1.00 91.53 871 HIS A C 1
ATOM 6141 O O . HIS A 1 770 ? -94.196 24.431 39.985 1.00 80.71 871 HIS A O 1
ATOM 6148 N N . THR A 1 771 ? -95.198 24.706 37.991 1.00 94.19 872 THR A N 1
ATOM 6149 C CA . THR A 1 771 ? -95.382 23.266 37.827 1.00 88.46 872 THR A CA 1
ATOM 6150 C C . THR A 1 771 ? -94.057 22.579 37.517 1.00 85.83 872 THR A C 1
ATOM 6151 O O . THR A 1 771 ? -93.773 21.499 38.049 1.00 72.07 872 THR A O 1
ATOM 6155 N N . GLY A 1 772 ? -93.231 23.199 36.671 1.00 87.19 873 GLY A N 1
ATOM 6156 C CA . GLY A 1 772 ? -91.953 22.597 36.321 1.00 81.48 873 GLY A CA 1
ATOM 6157 C C . GLY A 1 772 ? -91.064 22.367 37.528 1.00 79.32 873 GLY A C 1
ATOM 6158 O O . GLY A 1 772 ? -90.492 21.288 37.697 1.00 73.18 873 GLY A O 1
ATOM 6159 N N . SER A 1 773 ? -90.939 23.382 38.388 1.00 83.26 874 SER A N 1
ATOM 6160 C CA . SER A 1 773 ? -90.127 23.231 39.592 1.00 83.27 874 SER A CA 1
ATOM 6161 C C . SER A 1 773 ? -90.702 22.165 40.515 1.00 82.50 874 SER A C 1
ATOM 6162 O O . SER A 1 773 ? -89.953 21.411 41.148 1.00 82.15 874 SER A O 1
ATOM 6165 N N . LYS A 1 774 ? -92.032 22.086 40.605 1.00 80.78 875 LYS A N 1
ATOM 6166 C CA . LYS A 1 774 ? -92.659 21.051 41.421 1.00 81.08 875 LYS A CA 1
ATOM 6167 C C . LYS A 1 774 ? -92.379 19.663 40.858 1.00 75.73 875 LYS A C 1
ATOM 6168 O O . LYS A 1 774 ? -92.191 18.703 41.615 1.00 64.31 875 LYS A O 1
ATOM 6174 N N . LEU A 1 775 ? -92.342 19.539 39.529 1.00 80.48 876 LEU A N 1
ATOM 6175 C CA A LEU A 1 775 ? -92.146 18.230 38.914 0.44 71.29 876 LEU A CA 1
ATOM 6176 C CA B LEU A 1 775 ? -92.146 18.230 38.913 0.56 71.29 876 LEU A CA 1
ATOM 6177 C C . LEU A 1 775 ? -90.705 17.754 39.057 1.00 69.07 876 LEU A C 1
ATOM 6178 O O . LEU A 1 775 ? -90.460 16.565 39.293 1.00 66.84 876 LEU A O 1
ATOM 6187 N N . VAL A 1 776 ? -89.737 18.665 38.914 1.00 71.32 877 VAL A N 1
ATOM 6188 C CA . VAL A 1 776 ? -88.329 18.277 39.000 1.00 75.82 877 VAL A CA 1
ATOM 6189 C C . VAL A 1 776 ? -88.015 17.711 40.379 1.00 77.70 877 VAL A C 1
ATOM 6190 O O . VAL A 1 776 ? -87.380 16.657 40.508 1.00 74.81 877 VAL A O 1
ATOM 6194 N N . ASN A 1 777 ? -88.458 18.401 41.431 1.00 76.03 878 ASN A N 1
ATOM 6195 C CA . ASN A 1 777 ? -88.188 17.945 42.788 1.00 79.17 878 ASN A CA 1
ATOM 6196 C C . ASN A 1 777 ? -88.912 16.647 43.122 1.00 74.79 878 ASN A C 1
ATOM 6197 O O . ASN A 1 777 ? -88.529 15.970 44.083 1.00 80.09 878 ASN A O 1
ATOM 6202 N N . ALA A 1 778 ? -89.942 16.283 42.354 1.00 69.81 879 ALA A N 1
ATOM 6203 C CA . ALA A 1 778 ? -90.686 15.058 42.632 1.00 67.19 879 ALA A CA 1
ATOM 6204 C C . ALA A 1 778 ? -89.994 13.832 42.048 1.00 69.02 879 ALA A C 1
ATOM 6205 O O . ALA A 1 778 ? -89.946 12.778 42.692 1.00 74.74 879 ALA A O 1
ATOM 6207 N N . VAL A 1 779 ? -89.443 13.953 40.841 1.00 73.59 880 VAL A N 1
ATOM 6208 C CA . VAL A 1 779 ? -88.831 12.826 40.146 1.00 76.06 880 VAL A CA 1
ATOM 6209 C C . VAL A 1 779 ? -87.323 12.765 40.375 1.00 76.00 880 VAL A C 1
ATOM 6210 O O . VAL A 1 779 ? -86.633 11.971 39.729 1.00 72.32 880 VAL A O 1
ATOM 6214 N N . GLN A 1 780 ? -86.799 13.571 41.303 1.00 69.98 881 GLN A N 1
ATOM 6215 C CA . GLN A 1 780 ? -85.353 13.705 41.452 1.00 76.17 881 GLN A CA 1
ATOM 6216 C C . GLN A 1 780 ? -84.685 12.372 41.776 1.00 76.74 881 GLN A C 1
ATOM 6217 O O . GLN A 1 780 ? -83.681 12.005 41.154 1.00 80.47 881 GLN A O 1
ATOM 6223 N N . GLN A 1 781 ? -85.219 11.638 42.757 1.00 74.78 882 GLN A N 1
ATOM 6224 C CA . GLN A 1 781 ? -84.540 10.430 43.224 1.00 82.09 882 GLN A CA 1
ATOM 6225 C C . GLN A 1 781 ? -84.459 9.373 42.128 1.00 78.54 882 GLN A C 1
ATOM 6226 O O . GLN A 1 781 ? -83.462 8.648 42.027 1.00 78.59 882 GLN A O 1
ATOM 6232 N N . ASP A 1 782 ? -85.495 9.272 41.294 1.00 82.69 883 ASP A N 1
ATOM 6233 C CA . ASP A 1 782 ? -85.436 8.348 40.166 1.00 83.01 883 ASP A CA 1
ATOM 6234 C C . ASP A 1 782 ? -84.434 8.823 39.122 1.00 74.67 883 ASP A C 1
ATOM 6235 O O . ASP A 1 782 ? -83.692 8.014 38.553 1.00 73.12 883 ASP A O 1
ATOM 6240 N N . VAL A 1 783 ? -84.399 10.133 38.862 1.00 72.79 884 VAL A N 1
ATOM 6241 C CA . VAL A 1 783 ? -83.446 10.690 37.906 1.00 69.28 884 VAL A CA 1
ATOM 6242 C C . VAL A 1 783 ? -82.017 10.384 38.336 1.00 68.55 884 VAL A C 1
ATOM 6243 O O . VAL A 1 783 ? -81.159 10.056 37.507 1.00 66.96 884 VAL A O 1
ATOM 6247 N N . HIS A 1 784 ? -81.743 10.474 39.640 1.00 71.52 885 HIS A N 1
ATOM 6248 C CA . HIS A 1 784 ? -80.412 10.145 40.142 1.00 66.89 885 HIS A CA 1
ATOM 6249 C C . HIS A 1 784 ? -80.069 8.684 39.881 1.00 64.79 885 HIS A C 1
ATOM 6250 O O . HIS A 1 784 ? -78.915 8.352 39.585 1.00 63.74 885 HIS A O 1
ATOM 6257 N N . ALA A 1 785 ? -81.060 7.795 39.987 1.00 66.26 886 ALA A N 1
ATOM 6258 C CA . ALA A 1 785 ? -80.816 6.385 39.700 1.00 69.35 886 ALA A CA 1
ATOM 6259 C C . ALA A 1 785 ? -80.554 6.152 38.219 1.00 65.74 886 ALA A C 1
ATOM 6260 O O . ALA A 1 785 ? -79.780 5.257 37.861 1.00 56.78 886 ALA A O 1
ATOM 6262 N N . ILE A 1 786 ? -81.184 6.941 37.346 1.00 63.15 887 ILE A N 1
ATOM 6263 C CA . ILE A 1 786 ? -80.940 6.798 35.915 1.00 62.13 887 ILE A CA 1
ATOM 6264 C C . ILE A 1 786 ? -79.582 7.379 35.545 1.00 66.85 887 ILE A C 1
ATOM 6265 O O . ILE A 1 786 ? -78.858 6.818 34.713 1.00 62.71 887 ILE A O 1
ATOM 6270 N N . LEU A 1 787 ? -79.220 8.516 36.147 1.00 65.30 888 LEU A N 1
ATOM 6271 C CA . LEU A 1 787 ? -77.897 9.090 35.922 1.00 62.81 888 LEU A CA 1
ATOM 6272 C C . LEU A 1 787 ? -76.800 8.090 36.262 1.00 70.59 888 LEU A C 1
ATOM 6273 O O . LEU A 1 787 ? -75.815 7.960 35.526 1.00 76.98 888 LEU A O 1
ATOM 6278 N N . GLN A 1 788 ? -76.957 7.374 37.378 1.00 72.83 889 GLN A N 1
ATOM 6279 C CA . GLN A 1 788 ? -75.999 6.334 37.735 1.00 70.44 889 GLN A CA 1
ATOM 6280 C C . GLN A 1 788 ? -75.966 5.225 36.691 1.00 70.49 889 GLN A C 1
ATOM 6281 O O . GLN A 1 788 ? -74.901 4.656 36.425 1.00 74.76 889 GLN A O 1
ATOM 6287 N N . LEU A 1 789 ? -77.113 4.915 36.080 1.00 70.41 890 LEU A N 1
ATOM 6288 C CA . LEU A 1 789 ? -77.154 3.880 35.053 1.00 71.28 890 LEU A CA 1
ATOM 6289 C C . LEU A 1 789 ? -76.376 4.287 33.809 1.00 72.84 890 LEU A C 1
ATOM 6290 O O . LEU A 1 789 ? -75.819 3.425 33.119 1.00 67.12 890 LEU A O 1
ATOM 6295 N N . GLY A 1 790 ? -76.326 5.585 33.505 1.00 61.46 891 GLY A N 1
ATOM 6296 C CA . GLY A 1 790 ? -75.648 6.032 32.302 1.00 70.19 891 GLY A CA 1
ATOM 6297 C C . GLY A 1 790 ? -74.140 6.066 32.415 1.00 70.69 891 GLY A C 1
ATOM 6298 O O . GLY A 1 790 ? -73.443 5.867 31.416 1.00 70.14 891 GLY A O 1
ATOM 6299 N N . GLU A 1 791 ? -73.616 6.309 33.621 1.00 78.90 892 GLU A N 1
ATOM 6300 C CA . GLU A 1 791 ? -72.174 6.462 33.795 1.00 81.25 892 GLU A CA 1
ATOM 6301 C C . GLU A 1 791 ? -71.407 5.231 33.327 1.00 73.10 892 GLU A C 1
ATOM 6302 O O . GLU A 1 791 ? -70.261 5.349 32.877 1.00 75.82 892 GLU A O 1
ATOM 6308 N N . ALA A 1 792 ? -72.013 4.047 33.421 1.00 68.02 893 ALA A N 1
ATOM 6309 C CA . ALA A 1 792 ? -71.375 2.851 32.883 1.00 66.91 893 ALA A CA 1
ATOM 6310 C C . ALA A 1 792 ? -71.493 2.777 31.367 1.00 70.73 893 ALA A C 1
ATOM 6311 O O . ALA A 1 792 ? -70.598 2.237 30.707 1.00 69.11 893 ALA A O 1
ATOM 6313 N N . GLN A 1 793 ? -72.576 3.314 30.800 1.00 70.97 894 GLN A N 1
ATOM 6314 C CA . GLN A 1 793 ? -72.774 3.247 29.356 1.00 70.22 894 GLN A CA 1
ATOM 6315 C C . GLN A 1 793 ? -71.902 4.255 28.618 1.00 69.43 894 GLN A C 1
ATOM 6316 O O . GLN A 1 793 ? -71.376 3.951 27.541 1.00 65.29 894 GLN A O 1
ATOM 6322 N N . ILE A 1 794 ? -71.741 5.459 29.175 1.00 65.76 895 ILE A N 1
ATOM 6323 C CA . ILE A 1 794 ? -70.916 6.470 28.521 1.00 63.17 895 ILE A CA 1
ATOM 6324 C C . ILE A 1 794 ? -69.453 6.047 28.509 1.00 69.18 895 ILE A C 1
ATOM 6325 O O . ILE A 1 794 ? -68.708 6.390 27.582 1.00 66.86 895 ILE A O 1
ATOM 6330 N N . GLU A 1 795 ? -69.019 5.289 29.520 1.00 68.98 896 GLU A N 1
ATOM 6331 C CA . GLU A 1 795 ? -67.628 4.852 29.584 1.00 64.81 896 GLU A CA 1
ATOM 6332 C C . GLU A 1 795 ? -67.243 4.050 28.346 1.00 60.86 896 GLU A C 1
ATOM 6333 O O . GLU A 1 795 ? -66.269 4.379 27.659 1.00 60.93 896 GLU A O 1
ATOM 6339 N N . LYS A 1 796 ? -68.007 2.997 28.037 1.00 58.33 897 LYS A N 1
ATOM 6340 C CA . LYS A 1 796 ? -67.743 2.219 26.830 1.00 64.00 897 LYS A CA 1
ATOM 6341 C C . LYS A 1 796 ? -67.880 3.074 25.576 1.00 69.27 897 LYS A C 1
ATOM 6342 O O . LYS A 1 796 ? -67.124 2.893 24.614 1.00 68.65 897 LYS A O 1
ATOM 6348 N N . SER A 1 797 ? -68.828 4.013 25.571 1.00 62.56 898 SER A N 1
ATOM 6349 C CA . SER A 1 797 ? -68.993 4.894 24.420 1.00 61.33 898 SER A CA 1
ATOM 6350 C C . SER A 1 797 ? -67.794 5.822 24.266 1.00 65.40 898 SER A C 1
ATOM 6351 O O . SER A 1 797 ? -67.213 5.927 23.179 1.00 58.90 898 SER A O 1
ATOM 6354 N N . ALA A 1 798 ? -67.409 6.504 25.348 1.00 60.87 899 ALA A N 1
ATOM 6355 C CA . ALA A 1 798 ? -66.278 7.424 25.284 1.00 58.64 899 ALA A CA 1
ATOM 6356 C C . ALA A 1 798 ? -64.976 6.696 24.982 1.00 58.00 899 ALA A C 1
ATOM 6357 O O . ALA A 1 798 ? -64.107 7.241 24.292 1.00 60.49 899 ALA A O 1
ATOM 6359 N N . ARG A 1 799 ? -64.819 5.469 25.485 1.00 58.09 900 ARG A N 1
ATOM 6360 C CA . ARG A 1 799 ? -63.603 4.712 25.207 1.00 60.71 900 ARG A CA 1
ATOM 6361 C C . ARG A 1 799 ? -63.516 4.311 23.741 1.00 61.42 900 ARG A C 1
ATOM 6362 O O . ARG A 1 799 ? -62.411 4.169 23.205 1.00 65.25 900 ARG A O 1
ATOM 6370 N N . ALA A 1 800 ? -64.660 4.125 23.078 1.00 61.90 901 ALA A N 1
ATOM 6371 C CA . ALA A 1 800 ? -64.641 3.811 21.654 1.00 59.81 901 ALA A CA 1
ATOM 6372 C C . ALA A 1 800 ? -64.236 5.024 20.827 1.00 60.26 901 ALA A C 1
ATOM 6373 O O . ALA A 1 800 ? -63.532 4.889 19.820 1.00 60.87 901 ALA A O 1
ATOM 6375 N N . LEU A 1 801 ? -64.672 6.218 21.236 1.00 59.08 902 LEU A N 1
ATOM 6376 C CA . LEU A 1 801 ? -64.296 7.432 20.520 1.00 54.45 902 LEU A CA 1
ATOM 6377 C C . LEU A 1 801 ? -62.815 7.740 20.703 1.00 56.94 902 LEU A C 1
ATOM 6378 O O . LEU A 1 801 ? -62.112 8.061 19.737 1.00 56.25 902 LEU A O 1
ATOM 6383 N N . ILE A 1 802 ? -62.325 7.654 21.942 1.00 60.17 903 ILE A N 1
ATOM 6384 C CA . ILE A 1 802 ? -60.923 7.955 22.218 1.00 59.85 903 ILE A CA 1
ATOM 6385 C C . ILE A 1 802 ? -60.011 6.962 21.508 1.00 59.39 903 ILE A C 1
ATOM 6386 O O . ILE A 1 802 ? -58.992 7.343 20.918 1.00 59.29 903 ILE A O 1
ATOM 6391 N N . ASP A 1 803 ? -60.363 5.675 21.546 1.00 55.64 904 ASP A N 1
ATOM 6392 C CA . ASP A 1 803 ? -59.547 4.672 20.870 1.00 64.69 904 ASP A CA 1
ATOM 6393 C C . ASP A 1 803 ? -59.638 4.802 19.356 1.00 63.15 904 ASP A C 1
ATOM 6394 O O . ASP A 1 803 ? -58.690 4.444 18.647 1.00 60.82 904 ASP A O 1
ATOM 6399 N N . ALA A 1 804 ? -60.762 5.303 18.840 1.00 64.98 905 ALA A N 1
ATOM 6400 C CA . ALA A 1 804 ? -60.843 5.597 17.414 1.00 60.39 905 ALA A CA 1
ATOM 6401 C C . ALA A 1 804 ? -59.951 6.776 17.050 1.00 61.22 905 ALA A C 1
ATOM 6402 O O . ALA A 1 804 ? -59.293 6.765 16.003 1.00 63.31 905 ALA A O 1
ATOM 6404 N N . ALA A 1 805 ? -59.910 7.797 17.908 1.00 64.69 906 ALA A N 1
ATOM 6405 C CA . ALA A 1 805 ? -59.113 8.984 17.616 1.00 60.13 906 ALA A CA 1
ATOM 6406 C C . ALA A 1 805 ? -57.622 8.692 17.729 1.00 64.46 906 ALA A C 1
ATOM 6407 O O . ALA A 1 805 ? -56.840 9.063 16.845 1.00 66.78 906 ALA A O 1
ATOM 6409 N N . ARG A 1 806 ? -57.206 8.024 18.809 1.00 57.12 907 ARG A N 1
ATOM 6410 C CA . ARG A 1 806 ? -55.784 7.768 19.012 1.00 61.65 907 ARG A CA 1
ATOM 6411 C C . ARG A 1 806 ? -55.220 6.793 17.988 1.00 62.42 907 ARG A C 1
ATOM 6412 O O . ARG A 1 806 ? -53.999 6.745 17.808 1.00 73.69 907 ARG A O 1
ATOM 6420 N N . ASN A 1 807 ? -56.073 6.021 17.314 1.00 62.32 908 ASN A N 1
ATOM 6421 C CA . ASN A 1 807 ? -55.602 5.224 16.188 1.00 67.96 908 ASN A CA 1
ATOM 6422 C C . ASN A 1 807 ? -55.553 6.052 14.911 1.00 67.05 908 ASN A C 1
ATOM 6423 O O . ASN A 1 807 ? -54.632 5.896 14.101 1.00 61.97 908 ASN A O 1
ATOM 6428 N N . GLU A 1 808 ? -56.531 6.940 14.717 1.00 67.10 909 GLU A N 1
ATOM 6429 C CA . GLU A 1 808 ? -56.508 7.815 13.550 1.00 64.05 909 GLU A CA 1
ATOM 6430 C C . GLU A 1 808 ? -55.441 8.893 13.683 1.00 63.72 909 GLU A C 1
ATOM 6431 O O . GLU A 1 808 ? -54.850 9.305 12.679 1.00 60.98 909 GLU A O 1
ATOM 6437 N N . ALA A 1 809 ? -55.185 9.362 14.906 1.00 56.96 910 ALA A N 1
ATOM 6438 C CA . ALA A 1 809 ? -54.097 10.310 15.118 1.00 56.62 910 ALA A CA 1
ATOM 6439 C C . ALA A 1 809 ? -52.748 9.651 14.864 1.00 63.92 910 ALA A C 1
ATOM 6440 O O . ALA A 1 809 ? -51.883 10.221 14.190 1.00 61.79 910 ALA A O 1
ATOM 6442 N N . ASP A 1 810 ? -52.555 8.440 15.392 1.00 63.59 911 ASP A N 1
ATOM 6443 C CA . ASP A 1 810 ? -51.299 7.733 15.173 1.00 67.27 911 ASP A CA 1
ATOM 6444 C C . ASP A 1 810 ? -51.110 7.387 13.702 1.00 64.80 911 ASP A C 1
ATOM 6445 O O . ASP A 1 810 ? -49.986 7.415 13.192 1.00 68.90 911 ASP A O 1
ATOM 6450 N N . GLU A 1 811 ? -52.200 7.069 13.001 1.00 62.16 912 GLU A N 1
ATOM 6451 C CA . GLU A 1 811 ? -52.089 6.686 11.597 1.00 64.73 912 GLU A CA 1
ATOM 6452 C C . GLU A 1 811 ? -51.775 7.888 10.714 1.00 70.15 912 GLU A C 1
ATOM 6453 O O . GLU A 1 811 ? -50.913 7.808 9.831 1.00 63.63 912 GLU A O 1
ATOM 6459 N N . LYS A 1 812 ? -52.465 9.009 10.935 1.00 67.42 913 LYS A N 1
ATOM 6460 C CA . LYS A 1 812 ? -52.249 10.190 10.104 1.00 60.72 913 LYS A CA 1
ATOM 6461 C C . LYS A 1 812 ? -50.868 10.787 10.344 1.00 56.37 913 LYS A C 1
ATOM 6462 O O . LYS A 1 812 ? -50.135 11.086 9.394 1.00 56.17 913 LYS A O 1
ATOM 6468 N N . LEU A 1 813 ? -50.496 10.970 11.612 1.00 57.50 914 LEU A N 1
ATOM 6469 C CA . LEU A 1 813 ? -49.206 11.571 11.927 1.00 55.54 914 LEU A CA 1
ATOM 6470 C C . LEU A 1 813 ? -48.040 10.640 11.620 1.00 58.31 914 LEU A C 1
ATOM 6471 O O . LEU A 1 813 ? -46.912 11.117 11.459 1.00 51.05 914 LEU A O 1
ATOM 6476 N N . SER A 1 814 ? -48.279 9.329 11.533 1.00 56.43 915 SER A N 1
ATOM 6477 C CA . SER A 1 814 ? -47.232 8.427 11.064 1.00 58.16 915 SER A CA 1
ATOM 6478 C C . SER A 1 814 ? -46.979 8.616 9.575 1.00 49.51 915 SER A C 1
ATOM 6479 O O . SER A 1 814 ? -45.829 8.574 9.123 1.00 57.62 915 SER A O 1
ATOM 6482 N N . ALA A 1 815 ? -48.045 8.819 8.797 1.00 50.60 916 ALA A N 1
ATOM 6483 C CA . ALA A 1 815 ? -47.888 9.068 7.368 1.00 54.05 916 ALA A CA 1
ATOM 6484 C C . ALA A 1 815 ? -47.134 10.368 7.119 1.00 59.62 916 ALA A C 1
ATOM 6485 O O . ALA A 1 815 ? -46.192 10.409 6.320 1.00 59.68 916 ALA A O 1
ATOM 6487 N N . GLU A 1 816 ? -47.537 11.445 7.800 1.00 52.16 917 GLU A N 1
ATOM 6488 C CA . GLU A 1 816 ? -46.856 12.725 7.636 1.00 53.09 917 GLU A CA 1
ATOM 6489 C C . GLU A 1 816 ? -45.394 12.630 8.052 1.00 55.05 917 GLU A C 1
ATOM 6490 O O . GLU A 1 816 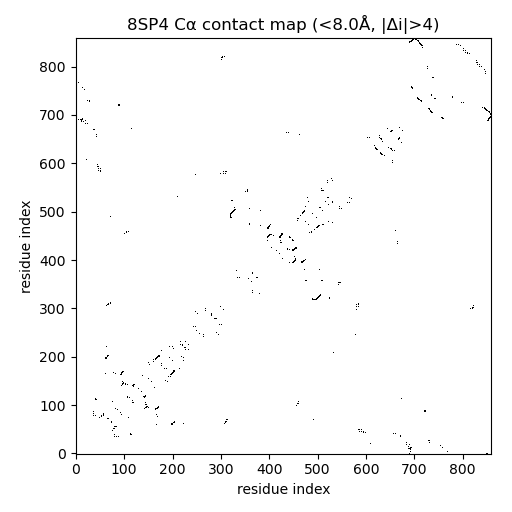? -44.513 13.186 7.386 1.00 55.20 917 GLU A O 1
ATOM 6496 N N . LEU A 1 817 ? -45.118 11.928 9.154 1.00 47.45 918 LEU A N 1
ATOM 6497 C CA . LEU A 1 817 ? -43.739 11.756 9.600 1.00 47.80 918 LEU A CA 1
ATOM 6498 C C . LEU A 1 817 ? -42.934 10.939 8.597 1.00 56.40 918 LEU A C 1
ATOM 6499 O O . LEU A 1 817 ? -41.786 11.279 8.290 1.00 54.83 918 LEU A O 1
ATOM 6504 N N . SER A 1 818 ? -43.520 9.858 8.076 1.00 54.09 919 SER A N 1
ATOM 6505 C CA . SER A 1 818 ? -42.820 9.041 7.091 1.00 56.93 919 SER A CA 1
ATOM 6506 C C . SER A 1 818 ? -42.657 9.774 5.766 1.00 57.51 919 SER A C 1
ATOM 6507 O O . SER A 1 818 ? -41.643 9.596 5.082 1.00 54.96 919 SER A O 1
ATOM 6510 N N . ARG A 1 819 ? -43.637 10.599 5.391 1.00 55.33 920 ARG A N 1
ATOM 6511 C CA . ARG A 1 819 ? -43.555 11.332 4.132 1.00 53.60 920 ARG A CA 1
ATOM 6512 C C . ARG A 1 819 ? -42.427 12.357 4.166 1.00 56.09 920 ARG A C 1
ATOM 6513 O O . ARG A 1 819 ? -41.653 12.475 3.209 1.00 51.76 920 ARG A O 1
ATOM 6521 N N . LEU A 1 820 ? -42.319 13.111 5.263 1.00 52.38 921 LEU A N 1
ATOM 6522 C CA . LEU A 1 820 ? -41.234 14.078 5.385 1.00 53.57 921 LEU A CA 1
ATOM 6523 C C . LEU A 1 820 ? -39.879 13.391 5.482 1.00 49.36 921 LEU A C 1
ATOM 6524 O O . LEU A 1 820 ? -38.879 13.926 4.989 1.00 51.38 921 LEU A O 1
ATOM 6529 N N . GLU A 1 821 ? -39.822 12.213 6.108 1.00 46.99 922 GLU A N 1
ATOM 6530 C CA . GLU A 1 821 ? -38.561 11.486 6.190 1.00 49.79 922 GLU A CA 1
ATOM 6531 C C . GLU A 1 821 ? -38.173 10.885 4.847 1.00 41.47 922 GLU A C 1
ATOM 6532 O O . GLU A 1 821 ? -36.981 10.775 4.540 1.00 52.04 922 GLU A O 1
ATOM 6538 N N . ALA A 1 822 ? -39.157 10.488 4.037 1.00 50.76 923 ALA A N 1
ATOM 6539 C CA . ALA A 1 822 ? -38.856 10.047 2.680 1.00 49.34 923 ALA A CA 1
ATOM 6540 C C . ALA A 1 822 ? -38.342 11.204 1.834 1.00 54.99 923 ALA A C 1
ATOM 6541 O O . ALA A 1 822 ? -37.457 11.019 0.991 1.00 56.82 923 ALA A O 1
ATOM 6543 N N . LEU A 1 823 ? -38.882 12.405 2.050 1.00 48.34 924 LEU A N 1
ATOM 6544 C CA . LEU A 1 823 ? -38.408 13.575 1.319 1.00 49.72 924 LEU A CA 1
ATOM 6545 C C . LEU A 1 823 ? -36.985 13.937 1.727 1.00 56.70 924 LEU A C 1
ATOM 6546 O O . LEU A 1 823 ? -36.130 14.186 0.871 1.00 58.32 924 LEU A O 1
ATOM 6551 N N . ARG A 1 824 ? -36.710 13.959 3.036 1.00 55.90 925 ARG A N 1
ATOM 6552 C CA . ARG A 1 824 ? -35.376 14.312 3.517 1.00 53.09 925 ARG A CA 1
ATOM 6553 C C . ARG A 1 824 ? -34.303 13.411 2.914 1.00 56.29 925 ARG A C 1
ATOM 6554 O O . ARG A 1 824 ? -33.173 13.859 2.684 1.00 51.21 925 ARG A O 1
ATOM 6562 N N . ALA A 1 825 ? -34.642 12.154 2.621 1.00 59.12 926 ALA A N 1
ATOM 6563 C CA . ALA A 1 825 ? -33.672 11.238 2.032 1.00 58.41 926 ALA A CA 1
ATOM 6564 C C . ALA A 1 825 ? -33.296 11.617 0.604 1.00 61.35 926 ALA A C 1
ATOM 6565 O O . ALA A 1 825 ? -32.207 11.253 0.149 1.00 54.97 926 ALA A O 1
ATOM 6567 N N . VAL A 1 826 ? -34.165 12.334 -0.112 1.00 59.10 927 VAL A N 1
ATOM 6568 C CA . VAL A 1 826 ? -33.932 12.672 -1.511 1.00 58.06 927 VAL A CA 1
ATOM 6569 C C . VAL A 1 826 ? -34.017 14.165 -1.782 1.00 55.58 927 VAL A C 1
ATOM 6570 O O . VAL A 1 826 ? -33.913 14.578 -2.938 1.00 50.31 927 VAL A O 1
ATOM 6574 N N . ASN A 1 827 ? -34.193 14.997 -0.753 1.00 57.15 928 ASN A N 1
ATOM 6575 C CA . ASN A 1 827 ? -34.456 16.417 -0.931 1.00 55.39 928 ASN A CA 1
ATOM 6576 C C . ASN A 1 827 ? -33.718 17.200 0.150 1.00 50.30 928 ASN A C 1
ATOM 6577 O O . ASN A 1 827 ? -33.750 16.803 1.329 1.00 52.00 928 ASN A O 1
ATOM 6582 N N . PRO A 1 828 ? -33.047 18.296 -0.203 1.00 43.54 929 PRO A N 1
ATOM 6583 C CA . PRO A 1 828 ? -32.290 19.071 0.787 1.00 39.28 929 PRO A CA 1
ATOM 6584 C C . PRO A 1 828 ? -33.073 20.171 1.488 1.00 38.44 929 PRO A C 1
ATOM 6585 O O . PRO A 1 828 ? -32.492 20.876 2.321 1.00 47.92 929 PRO A O 1
ATOM 6589 N N . ASN A 1 829 ? -34.362 20.336 1.191 1.00 48.00 930 ASN A N 1
ATOM 6590 C CA . ASN A 1 829 ? -35.143 21.455 1.701 1.00 44.60 930 ASN A CA 1
ATOM 6591 C C . ASN A 1 829 ? -35.996 21.092 2.911 1.00 46.49 930 ASN A C 1
ATOM 6592 O O . ASN A 1 829 ? -36.831 21.900 3.328 1.00 48.78 930 ASN A O 1
ATOM 6597 N N . ILE A 1 830 ? -35.814 19.905 3.480 1.00 50.65 931 ILE A N 1
ATOM 6598 C CA . ILE A 1 830 ? -36.542 19.504 4.679 1.00 44.11 931 ILE A CA 1
ATOM 6599 C C . ILE A 1 830 ? -35.735 19.940 5.895 1.00 40.44 931 ILE A C 1
ATOM 6600 O O . ILE A 1 830 ? -34.613 19.469 6.109 1.00 42.45 931 ILE A O 1
ATOM 6605 N N . ARG A 1 831 ? -36.304 20.842 6.690 1.00 38.77 932 ARG A N 1
ATOM 6606 C CA . ARG A 1 831 ? -35.604 21.381 7.845 1.00 44.71 932 ARG A CA 1
ATOM 6607 C C . ARG A 1 831 ? -35.673 20.414 9.021 1.00 48.02 932 ARG A C 1
ATOM 6608 O O . ARG A 1 831 ? -36.609 19.619 9.148 1.00 49.45 932 ARG A O 1
ATOM 6616 N N . ASP A 1 832 ? -34.658 20.491 9.887 1.00 47.16 933 ASP A N 1
ATOM 6617 C CA . ASP A 1 832 ? -34.623 19.637 11.071 1.00 50.85 933 ASP A CA 1
ATOM 6618 C C . ASP A 1 832 ? -35.830 19.882 11.967 1.00 46.31 933 ASP A C 1
ATOM 6619 O O . ASP A 1 832 ? -36.450 18.933 12.460 1.00 48.93 933 ASP A O 1
ATOM 6624 N N . ASP A 1 833 ? -36.180 21.152 12.186 1.00 42.25 934 ASP A N 1
ATOM 6625 C CA . ASP A 1 833 ? -37.289 21.478 13.076 1.00 43.35 934 ASP A CA 1
ATOM 6626 C C . ASP A 1 833 ? -38.626 20.981 12.543 1.00 49.46 934 ASP A C 1
ATOM 6627 O O . ASP A 1 833 ? -39.570 20.824 13.325 1.00 44.96 934 ASP A O 1
ATOM 6632 N N . GLU A 1 834 ? -38.731 20.733 11.236 1.00 39.18 935 GLU A N 1
ATOM 6633 C CA . GLU A 1 834 ? -39.964 20.178 10.687 1.00 47.92 935 GLU A CA 1
ATOM 6634 C C . GLU A 1 834 ? -40.153 18.731 11.125 1.00 49.76 935 GLU A C 1
ATOM 6635 O O . GLU A 1 834 ? -41.251 18.333 11.535 1.00 51.51 935 GLU A O 1
ATOM 6641 N N . LEU A 1 835 ? -39.090 17.927 11.045 1.00 46.04 936 LEU A N 1
ATOM 6642 C CA . LEU A 1 835 ? -39.178 16.532 11.464 1.00 44.66 936 LEU A CA 1
ATOM 6643 C C . LEU A 1 835 ? -39.428 16.419 12.962 1.00 47.14 936 LEU A C 1
ATOM 6644 O O . LEU A 1 835 ? -40.188 15.551 13.407 1.00 44.52 936 LEU A O 1
ATOM 6649 N N . THR A 1 836 ? -38.796 17.287 13.755 1.00 41.34 937 THR A N 1
ATOM 6650 C CA . THR A 1 836 ? -39.006 17.263 15.198 1.00 46.14 937 THR A CA 1
ATOM 6651 C C . THR A 1 836 ? -40.417 17.703 15.565 1.00 48.52 937 THR A C 1
ATOM 6652 O O . THR A 1 836 ? -40.998 17.183 16.524 1.00 44.94 937 THR A O 1
ATOM 6656 N N . ALA A 1 837 ? -40.986 18.648 14.812 1.00 50.83 938 ALA A N 1
ATOM 6657 C CA . ALA A 1 837 ? -42.330 19.128 15.117 1.00 48.58 938 ALA A CA 1
ATOM 6658 C C . ALA A 1 837 ? -43.361 18.017 14.982 1.00 44.97 938 ALA A C 1
ATOM 6659 O O . ALA A 1 837 ? -44.243 17.875 15.836 1.00 56.31 938 ALA A O 1
ATOM 6661 N N . ILE A 1 838 ? -43.270 17.217 13.917 1.00 43.19 939 ILE A N 1
ATOM 6662 C CA . ILE A 1 838 ? -44.204 16.109 13.741 1.00 52.33 939 ILE A CA 1
ATOM 6663 C C . ILE A 1 838 ? -43.991 15.060 14.824 1.00 53.20 939 ILE A C 1
ATOM 6664 O O . ILE A 1 838 ? -44.947 14.584 15.449 1.00 55.38 939 ILE A O 1
ATOM 6669 N N . GLU A 1 839 ? -42.732 14.682 15.058 1.00 58.90 940 GLU A N 1
ATOM 6670 C CA . GLU A 1 839 ? -42.426 13.676 16.071 1.00 55.23 940 GLU A CA 1
ATOM 6671 C C . GLU A 1 839 ? -42.913 14.110 17.447 1.00 52.01 940 GLU A C 1
ATOM 6672 O O . GLU A 1 839 ? -43.486 13.308 18.194 1.00 56.50 940 GLU A O 1
ATOM 6678 N N . SER A 1 840 ? -42.701 15.381 17.798 1.00 55.24 941 SER A N 1
ATOM 6679 C CA . SER A 1 840 ? -43.148 15.873 19.097 1.00 54.98 941 SER A CA 1
ATOM 6680 C C . SER A 1 840 ? -44.665 16.003 19.150 1.00 57.84 941 SER A C 1
ATOM 6681 O O . SER A 1 840 ? -45.288 15.638 20.154 1.00 56.66 941 SER A O 1
ATOM 6684 N N . ASN A 1 841 ? -45.276 16.526 18.083 1.00 56.04 942 ASN A N 1
ATOM 6685 C CA . ASN A 1 841 ? -46.725 16.702 18.069 1.00 52.82 942 ASN A CA 1
ATOM 6686 C C . ASN A 1 841 ? -47.446 15.366 18.189 1.00 56.54 942 ASN A C 1
ATOM 6687 O O . ASN A 1 841 ? -48.451 15.257 18.902 1.00 50.02 942 ASN A O 1
ATOM 6692 N N . ARG A 1 842 ? -46.949 14.339 17.498 1.00 57.80 943 ARG A N 1
ATOM 6693 C CA . ARG A 1 842 ? -47.566 13.020 17.582 1.00 54.07 943 ARG A CA 1
ATOM 6694 C C . ARG A 1 842 ? -47.520 12.487 19.008 1.00 60.94 943 ARG A C 1
ATOM 6695 O O . ARG A 1 842 ? -48.527 12.001 19.535 1.00 61.89 943 ARG A O 1
ATOM 6703 N N . GLN A 1 843 ? -46.358 12.589 19.657 1.00 56.30 944 GLN A N 1
ATOM 6704 C CA . GLN A 1 843 ? -46.220 12.080 21.018 1.00 58.03 944 GLN A CA 1
ATOM 6705 C C . GLN A 1 843 ? -47.107 12.848 21.991 1.00 50.47 944 GLN A C 1
ATOM 6706 O O . GLN A 1 843 ? -47.669 12.263 22.924 1.00 59.27 944 GLN A O 1
ATOM 6712 N N . GLN A 1 844 ? -47.244 14.161 21.792 1.00 53.53 945 GLN A N 1
ATOM 6713 C CA . GLN A 1 844 ? -48.100 14.946 22.674 1.00 55.46 945 GLN A CA 1
ATOM 6714 C C . GLN A 1 844 ? -49.577 14.680 22.407 1.00 59.09 945 GLN A C 1
ATOM 6715 O O . GLN A 1 844 ? -50.400 14.795 23.322 1.00 58.55 945 GLN A O 1
ATOM 6721 N N . VAL A 1 845 ? -49.932 14.331 21.168 1.00 58.82 946 VAL A N 1
ATOM 6722 C CA . VAL A 1 845 ? -51.319 13.997 20.860 1.00 57.62 946 VAL A CA 1
ATOM 6723 C C . VAL A 1 845 ? -51.703 12.676 21.515 1.00 59.92 946 VAL A C 1
ATOM 6724 O O . VAL A 1 845 ? -52.778 12.550 22.114 1.00 63.01 946 VAL A O 1
ATOM 6728 N N . MET A 1 846 ? -50.829 11.670 21.410 1.00 59.07 947 MET A N 1
ATOM 6729 C CA . MET A 1 846 ? -51.071 10.402 22.093 1.00 61.21 947 MET A CA 1
ATOM 6730 C C . MET A 1 846 ? -51.208 10.606 23.596 1.00 65.05 947 MET A C 1
ATOM 6731 O O . MET A 1 846 ? -52.060 9.983 24.241 1.00 69.21 947 MET A O 1
ATOM 6736 N N . GLU A 1 847 ? -50.378 11.479 24.171 1.00 57.22 948 GLU A N 1
ATOM 6737 C CA . GLU A 1 847 ? -50.405 11.693 25.614 1.00 59.32 948 GLU A CA 1
ATOM 6738 C C . GLU A 1 847 ? -51.658 12.438 26.055 1.00 64.43 948 GLU A C 1
ATOM 6739 O O . GLU A 1 847 ? -52.158 12.201 27.160 1.00 69.79 948 GLU A O 1
ATOM 6745 N N . SER A 1 848 ? -52.174 13.340 25.219 1.00 63.57 949 SER A N 1
ATOM 6746 C CA . SER A 1 848 ? -53.397 14.051 25.574 1.00 63.72 949 SER A CA 1
ATOM 6747 C C . SER A 1 848 ? -54.631 13.176 25.398 1.00 62.67 949 SER A C 1
ATOM 6748 O O . SER A 1 848 ? -55.582 13.290 26.178 1.00 59.40 949 SER A O 1
ATOM 6751 N N . LEU A 1 849 ? -54.634 12.303 24.388 1.00 62.13 950 LEU A N 1
ATOM 6752 C CA . LEU A 1 849 ? -55.740 11.371 24.215 1.00 65.83 950 LEU A CA 1
ATOM 6753 C C . LEU A 1 849 ? -55.749 10.290 25.286 1.00 69.88 950 LEU A C 1
ATOM 6754 O O . LEU A 1 849 ? -56.800 9.691 25.537 1.00 64.52 950 LEU A O 1
ATOM 6759 N N . ASP A 1 850 ? -54.604 10.027 25.921 1.00 70.61 951 ASP A N 1
ATOM 6760 C CA . ASP A 1 850 ? -54.577 9.092 27.040 1.00 69.22 951 ASP A CA 1
ATOM 6761 C C . ASP A 1 850 ? -55.317 9.649 28.248 1.00 72.41 951 ASP A C 1
ATOM 6762 O O . ASP A 1 850 ? -55.948 8.889 28.992 1.00 78.36 951 ASP A O 1
ATOM 6767 N N . GLN A 1 851 ? -55.251 10.963 28.459 1.00 69.07 952 GLN A N 1
ATOM 6768 C CA . GLN A 1 851 ? -55.915 11.620 29.574 1.00 68.31 952 GLN A CA 1
ATOM 6769 C C . GLN A 1 851 ? -57.264 12.210 29.180 1.00 67.12 952 GLN A C 1
ATOM 6770 O O . GLN A 1 851 ? -57.767 13.108 29.865 1.00 60.40 952 GLN A O 1
ATOM 6776 N N . ALA A 1 852 ? -57.855 11.728 28.091 1.00 67.38 953 ALA A N 1
ATOM 6777 C CA . ALA A 1 852 ? -59.173 12.183 27.673 1.00 65.95 953 ALA A CA 1
ATOM 6778 C C . ALA A 1 852 ? -60.247 11.391 28.407 1.00 64.41 953 ALA A C 1
ATOM 6779 O O . ALA A 1 852 ? -60.163 10.164 28.510 1.00 72.69 953 ALA A O 1
ATOM 6781 N N . GLY A 1 853 ? -61.253 12.095 28.920 1.00 57.41 954 GLY A N 1
ATOM 6782 C CA . GLY A 1 853 ? -62.329 11.485 29.666 1.00 60.86 954 GLY A CA 1
ATOM 6783 C C . GLY A 1 853 ? -63.685 11.913 29.133 1.00 65.74 954 GLY A C 1
ATOM 6784 O O . GLY A 1 853 ? -63.854 12.202 27.946 1.00 66.73 954 GLY A O 1
ATOM 6785 N N . TRP A 1 854 ? -64.658 11.950 30.042 1.00 68.21 955 TRP A N 1
ATOM 6786 C CA . TRP A 1 854 ? -66.024 12.315 29.703 1.00 55.73 955 TRP A CA 1
ATOM 6787 C C . TRP A 1 854 ? -66.617 13.152 30.826 1.00 56.75 955 TRP A C 1
ATOM 6788 O O . TRP A 1 854 ? -66.166 13.106 31.973 1.00 75.25 955 TRP A O 1
ATOM 6799 N N . ARG A 1 855 ? -67.637 13.931 30.474 1.00 51.53 956 ARG A N 1
ATOM 6800 C CA . ARG A 1 855 ? -68.404 14.691 31.449 1.00 61.08 956 ARG A CA 1
ATOM 6801 C C . ARG A 1 855 ? -69.826 14.832 30.931 1.00 62.26 956 ARG A C 1
ATOM 6802 O O . ARG A 1 855 ? -70.078 14.763 29.725 1.00 63.76 956 ARG A O 1
ATOM 6810 N N . LEU A 1 856 ? -70.760 15.019 31.858 1.00 56.55 957 LEU A N 1
ATOM 6811 C CA . LEU A 1 856 ? -72.142 15.309 31.506 1.00 55.78 957 LEU A CA 1
ATOM 6812 C C . LEU A 1 856 ? -72.284 16.811 31.295 1.00 51.78 957 LEU A C 1
ATOM 6813 O O . LEU A 1 856 ? -72.015 17.598 32.208 1.00 51.78 957 LEU A O 1
ATOM 6818 N N . ASP A 1 857 ? -72.697 17.205 30.093 1.00 49.03 958 ASP A N 1
ATOM 6819 C CA . ASP A 1 857 ? -72.834 18.618 29.763 1.00 49.84 958 ASP A CA 1
ATOM 6820 C C . ASP A 1 857 ? -74.257 19.116 29.971 1.00 47.99 958 ASP A C 1
ATOM 6821 O O . ASP A 1 857 ? -74.468 20.169 30.582 1.00 53.15 958 ASP A O 1
ATOM 6826 N N . ALA A 1 858 ? -75.239 18.373 29.470 1.00 50.10 959 ALA A N 1
ATOM 6827 C CA . ALA A 1 858 ? -76.628 18.795 29.524 1.00 48.94 959 ALA A CA 1
ATOM 6828 C C . ALA A 1 858 ? -77.520 17.583 29.739 1.00 48.80 959 ALA A C 1
ATOM 6829 O O . ALA A 1 858 ? -77.135 16.443 29.466 1.00 47.11 959 ALA A O 1
ATOM 6831 N N . LEU A 1 859 ? -78.723 17.846 30.240 1.00 50.74 960 LEU A N 1
ATOM 6832 C CA . LEU A 1 859 ? -79.720 16.804 30.427 1.00 51.05 960 LEU A CA 1
ATOM 6833 C C . LEU A 1 859 ? -81.105 17.432 30.367 1.00 50.87 960 LEU A C 1
ATOM 6834 O O . LEU A 1 859 ? -81.305 18.561 30.823 1.00 46.51 960 LEU A O 1
ATOM 6839 N N . ARG A 1 860 ? -82.049 16.701 29.779 1.00 51.35 961 ARG A N 1
ATOM 6840 C CA . ARG A 1 860 ? -83.439 17.131 29.688 1.00 54.76 961 ARG A CA 1
ATOM 6841 C C . ARG A 1 860 ? -84.324 16.014 30.217 1.00 52.06 961 ARG A C 1
ATOM 6842 O O . ARG A 1 860 ? -84.304 14.900 29.684 1.00 49.11 961 ARG A O 1
ATOM 6850 N N . LEU A 1 861 ? -85.088 16.308 31.266 1.00 46.08 962 LEU A N 1
ATOM 6851 C CA . LEU A 1 861 ? -86.040 15.346 31.799 1.00 51.88 962 LEU A CA 1
ATOM 6852 C C . LEU A 1 861 ? -87.332 15.395 30.997 1.00 48.68 962 LEU A C 1
ATOM 6853 O O . LEU A 1 861 ? -87.788 16.468 30.592 1.00 43.85 962 LEU A O 1
ATOM 6858 N N . ILE A 1 862 ? -87.921 14.224 30.767 1.00 50.83 963 ILE A N 1
ATOM 6859 C CA . ILE A 1 862 ? -89.146 14.098 29.987 1.00 48.89 963 ILE A CA 1
ATOM 6860 C C . ILE A 1 862 ? -90.161 13.325 30.816 1.00 50.26 963 ILE A C 1
ATOM 6861 O O . ILE A 1 862 ? -89.880 12.207 31.265 1.00 49.77 963 ILE A O 1
ATOM 6866 N N . VAL A 1 863 ? -91.335 13.917 31.018 1.00 53.06 964 VAL A N 1
ATOM 6867 C CA . VAL A 1 863 ? -92.452 13.266 31.692 1.00 55.13 964 VAL A CA 1
ATOM 6868 C C . VAL A 1 863 ? -93.595 13.150 30.694 1.00 52.23 964 VAL A C 1
ATOM 6869 O O . VAL A 1 863 ? -93.955 14.135 30.040 1.00 50.97 964 VAL A O 1
ATOM 6873 N N . VAL A 1 864 ? -94.158 11.953 30.576 1.00 53.29 965 VAL A N 1
ATOM 6874 C CA . VAL A 1 864 ? -95.217 11.705 29.605 1.00 51.48 965 VAL A CA 1
ATOM 6875 C C . VAL A 1 864 ? -96.545 12.184 30.173 1.00 51.28 965 VAL A C 1
ATOM 6876 O O . VAL A 1 864 ? -96.916 11.839 31.301 1.00 52.85 965 VAL A O 1
ATOM 6880 N N . THR A 1 865 ? -97.260 12.988 29.392 1.00 50.44 966 THR A N 1
ATOM 6881 C CA . THR A 1 865 ? -98.601 13.436 29.726 1.00 48.83 966 THR A CA 1
ATOM 6882 C C . THR A 1 865 ? -99.555 13.062 28.600 1.00 51.38 966 THR A C 1
ATOM 6883 O O . THR A 1 865 ? -99.137 12.723 27.489 1.00 48.59 966 THR A O 1
ATOM 6887 N N . HIS A 1 866 ? -100.850 13.118 28.902 1.00 56.81 967 HIS A N 1
ATOM 6888 C CA . HIS A 1 866 ? -101.890 12.911 27.905 1.00 53.71 967 HIS A CA 1
ATOM 6889 C C . HIS A 1 866 ? -102.700 14.170 27.637 1.00 53.03 967 HIS A C 1
ATOM 6890 O O . HIS A 1 866 ? -103.636 14.129 26.831 1.00 59.51 967 HIS A O 1
ATOM 6897 N N . GLN A 1 867 ? -102.368 15.281 28.286 1.00 52.96 968 GLN A N 1
ATOM 6898 C CA . GLN A 1 867 ? -103.093 16.533 28.102 1.00 68.35 968 GLN A CA 1
ATOM 6899 C C . GLN A 1 867 ? -102.468 17.369 26.990 1.00 77.36 968 GLN A C 1
ATOM 6900 O O . GLN A 1 867 ? -102.813 17.230 25.817 1.00 77.91 968 GLN A O 1
#

Organism: Escherichia coli (strain K12) (NCBI:txid83333)

GO terms:
  GO:0005515 protein binding (F, IPI)
  GO:0005737 cytoplasm (C, IDA)
  GO:0001000 bacterial-type RNA polymerase core enzyme binding (F, IDA)
  GO:0003676 nucleic acid binding (F, IDA)
  GO:0045893 positive regulation of DNA-templated transcription (P, IDA)
  GO:0016887 ATP hydrolysis activity (F, IDA)

Foldseek 3Di:
DLVVCFLVFDFFALLLQVLLQLLQAVLLVVLQDLQPLPQAFLDALALLLSLLLSQQLPFQQRQFEEAAAPQPQPLVSVLSSVSSCCLLVLFFAEEEEEAPLCQLLSQLRNCLGRVDHAAEDDPVQQVVQVVPDVLSLLVDRHYYYYLCRCQVDPVNLVSLLPSAGAAYEYEQCVVQADDPPDGDSSVVSVLSNLVRHSHYYHYHNADCVLPVVRVLVSVCSRPVVLSVDSVVVVVVLVLCLLVLLQLVVLVVPDAHDPVSVVSLCVLLDDDPDVVLSVCLRPPDPCNVVSVVVSLVSVLLQDFRLSRYAYAYCVRPPFWFWFDEAEDEDADDVLLVVLLVVVCVVPVPPDLLVLLQCLLDSVNSSCVPVNQPPPPLVPDVLLVVVLVVCVVVVLAAEEEEEADQSVLVSSQVCSCVPVNAHEQEDDPPDDSVSVVVSLLQSLDNPSGRRYYGYHLRADSPADRQRHQEYEYSTDDDFLVSVLSRVSNHRHGNRYDYHYYYYYDYPLALRNLVVCCCCLQQVVRGDPGSCRVVLCVVCVVVSSNCSSGVPDCVCSVVSSVVRNVVRVVVVVVCVSSPRVSSNCSSSVPVVSVVVSVVSVVCQPDPSQVVSVVSLCVQQAWDWDCPVPQKIWTAHDDPGPDPDDPPADNVTAMEGSDSVVCSSCSSHRHDDCSHPSNVSSSCVSNVDQRNFEHEWEFQDPVDDFFWKKKKFWKWWDFDDDSSLSLSNQHHGHTDIFIQGLVQDTCPVVDDDVVRSVRTRHDDSVVRSVVCVVCVVSVVSNVVSCVVVVQVVSVVSLVRRLVVLLVVLVVVLVVLVVSVVSYVPRDPVSNVVSVVSNVVSNVRSVVIDMDTRHMYMYGYDND

InterPro domains:
  IPR000330 SNF2, N-terminal domain [PF00176] (172-443)
  IPR001650 Helicase, C-terminal domain-like [PF00271] (491-601)
  IPR001650 Helicase, C-terminal domain-like [PS51194] (490-662)
  IPR001650 Helicase, C-terminal domain-like [SM00490] (517-601)
  IPR014001 Helicase superfamily 1/2, ATP-binding domain [PS51192] (164-334)
  IPR014001 Helicase superfamily 1/2, ATP-binding domain [SM00487] (150-342)
  IPR022737 RNA polymerase recycling, bacterial, C-terminal [PF12137] (605-965)
  IPR023949 RNA polymerase-associated protein RapA [MF_01821] (1-966)
  IPR027417 P-loop containing nucleoside triphosphate hydrolase [G3DSA:3.40.50.300] (481-633)
  IPR027417 P-loop containing nucleoside triphosphate hydrolase [SSF52540] (141-367)
  IPR027417 P-loop containing nucleoside triphosphate hydrolase [SSF52540] (273-654)
  IPR038718 SNF2-like, N-terminal domain superfamily [G3DSA:3.40.50.10810] (150-436)
  IPR040765 RapA, N-terminal Tudor like domain 1 [PF18339] (3-53)
  IPR040766 RapA, N-terminal Tudor-like domain 2 [PF18337] (55-118)
  IPR049730 SNF2/RAD5-like, C-terminal helicase domain [cd18793] (488-609)
  IPR057342 RapA, DEXH-box helicase domain [cd18011] (154-345)

Solvent-accessible surface area: 38490 Å² total; per-residue (Å²): 160,0,31,91,51,3,34,91,32,57,36,15,158,28,49,19,1,2,0,10,19,38,0,13,56,26,18,6,74,18,92,133,56,85,49,47,0,0,18,1,0,7,10,52,27,29,44,4,7,3,28,0,0,31,37,0,4,152,23,97,17,0,30,0,2,0,4,0,43,65,39,0,13,24,20,25,0,0,0,2,0,0,5,10,6,30,37,43,9,41,3,116,24,0,0,0,0,0,21,108,106,32,11,78,36,0,26,7,12,0,60,42,27,1,29,21,177,10,13,31,0,64,77,144,73,28,57,109,5,70,156,112,36,175,6,0,0,75,49,56,86,24,0,0,0,6,16,58,11,1,77,136,41,116,123,23,4,73,14,1,8,95,1,140,6,45,3,0,0,0,8,43,0,62,90,1,87,100,41,134,136,76,48,41,135,31,18,63,0,0,66,62,0,3,128,99,2,66,0,0,0,0,0,2,28,44,15,45,99,68,29,42,79,19,8,15,5,6,0,100,14,1,14,73,129,27,2,106,55,67,64,96,3,34,91,71,42,133,101,26,103,63,1,7,45,1,0,22,74,10,81,78,38,92,144,14,60,142,121,44,12,110,46,0,10,137,81,0,56,97,179,98,10,94,80,39,8,108,30,1,16,49,110,69,159,70,3,109,42,4,52,98,91,1,8,50,49,5,33,32,58,5,25,6,1,25,8,5,0,49,0,4,26,84,35,24,164,41,39,14,153,13,71,24,70,65,39,132,25,89,25,22,91,71,0,81,82,9,42,130,58,26,43,113,132,5,99,233,96,55,28,83,49,67,0,90,43,20,0,14,2,0,83,5,34,7,108,75,102,36,123,90,17,60,0,44,100,38,3,15,0,1,128,48,4,16,41,23,8,38,79,65,136,114,46,12,1,3,0,1,0,9,87,29,45,0,0,67,20,2,20,87,7,4,93,126,110,68,56,16,126,5,2,17,4,33,104,67,38,58,47,98,81,5,23,162,13,4,39,86,3,44,72,128,109,131,10,0,40,1,1,1,0,0,43,20,27,28,8,15,10,62,23,104,101,0,15,37,0,0,0,0,4,3,0,30,29,7,60,53,0,22,104,7,0,22,19,4,2,48,45,65,25,86,117,59,0,29,0,20,2,1,30,0,51,142,4,0,3,18,10,0,10,87,0,0,59,66,0,0,16,3,0,51,96,38,25,59,0,3,96,52,6,11,80,86,12,56,108,64,1,5,82,33,2,10,44,23,118,127,81,153,27,6,90,101,13,12,124,59,0,79,100,86,4,74,65,30,76,58,120,26,49,114,24,43,27,66,1,14,11,34,38,0,36,19,32,122,182,3,79,51,14,11,106,29,0,88,132,47,37,130,30,104,58,7,59,60,2,0,68,34,0,2,90,23,0,2,5,75,56,74,94,133,67,77,100,13,13,27,0,47,45,26,146,122,31,88,46,132,107,4,89,38,20,49,162,128,22,26,32,1,1,39,58,8,106,28,0,34,56,93,18,65,0,59,6,0,15,18,5,7,38,1,0,85,49,0,16,96,55,3,38,89,38,62,62,0,0,0,0,1,0,42,1,120,42,163,93,64,89,102,40,52,17,20,0,1,0,1,3,0,0,47,23,167,44,79,124,107,10,44,12,45,90,20,8,1,45,19,17,24,29,2,1,0,30,155,93,10,74,63,51,17,98,142,34,91,9,43,77,19,25,189,79,10,65,66,23,77,141,114,56,1,36,143,44,2,100,76,25,59,154,82,0,79,53,2,10,118,56,0,90,78,54,0,77,148,28,2,93,58,61,2,66,60,5,55,104,87,0,60,95,106,3,40,54,63,20,67,120,20,84,57,13,92,83,50,8,72,2,7,35,103,64,6,27,84,22,25,102,47,32,64,105,84,0,28,98,11,0,91,148,8,35,88,101,22,2,1,0,0,0,0,14,2,20,71,189